Protein AF-A0A2K8SPY5-F1 (afdb_monomer_lite)

Sequence (769 aa):
MALVNASARLARILIGGKNFSSCLFSFQGSDSHLDQSGLITFTGSIVLGRSFGFDESLDDRKNSRFFRGQSIIIDIKDDQGNFRRHPRGALRIISPKYDDDSQRLTIDVGDLTALLNFREPTDVSVTEIKLGQNSSSGQIIQRLLIAAGIAAISGELPNTLINYPINLTGSYLANVGKLLYANNSFGWIDKDEVFQVRTANISATTPTITVNIGRDEIWYKRLDSAESPCEIIKAVGRCVIVRSVVFRNDTSEQYGSAALVDKNAGYSAITVKKTTILETWLPGQKLLKTVTTTKQPIGLVLPKELLKGKSISKLSLITSEYCVDETYYEQGEEGKLKKKTSRINRLLAPSILEFAQAKKLFTFDIFSLVESFNGFYSYDYDTKDRLSTITTKTFEIAGNLLSGTDEDWTKWIFPPDFLTETEYKIEQWEETTKGIWDYEYSSYQPLIKVKPDLAEVKPSESGTRGPTSNKLDMLYAAGDRQTSNSGQLAPAAPERQPPEFTIEEEDLEEKITFAVPGGSSNLRPRERTFTVDFLAGRFKRGLKRGEVEVSLGGGTVANNQLKAIAQREGRLLLGRNKGQQIGVALSDAWFDYHPLFNVLAVEKDGTQQAFLVDGCSWVVGQTRVLVSFDGIWLGTRHIPPQVEGQPVAVPYVAPPYDEIQPLKAGMGMGAAFNGFAYSIATVTSTSQAGFGMGCGAWAGTMSELFGVGSIWSNLLGWETLTDWDFIYDDNYWEAHSWDAVSDSSWDNLINLSYWETANWESLDWETLV

Structure (mmCIF, N/CA/C/O backbone):
data_AF-A0A2K8SPY5-F1
#
_entry.id   AF-A0A2K8SPY5-F1
#
loop_
_atom_site.group_PDB
_atom_site.id
_atom_site.type_symbol
_atom_site.label_atom_id
_atom_site.label_alt_id
_atom_site.label_comp_id
_atom_site.label_asym_id
_atom_site.label_entity_id
_atom_site.label_seq_id
_atom_site.pdbx_PDB_ins_code
_atom_site.Cartn_x
_atom_site.Cartn_y
_atom_site.Cartn_z
_atom_site.occupancy
_atom_site.B_iso_or_equiv
_atom_site.auth_seq_id
_atom_site.auth_comp_id
_atom_site.auth_asym_id
_atom_site.auth_atom_id
_atom_site.pdbx_PDB_model_num
ATOM 1 N N . MET A 1 1 ? -25.580 -21.805 50.166 1.00 43.69 1 MET A N 1
ATOM 2 C CA . MET A 1 1 ? -24.984 -21.680 48.817 1.00 43.69 1 MET A CA 1
ATOM 3 C C . MET A 1 1 ? -26.138 -21.480 47.849 1.00 43.69 1 MET A C 1
ATOM 5 O O . MET A 1 1 ? -26.958 -22.379 47.724 1.00 43.69 1 MET A O 1
ATOM 9 N N . ALA A 1 2 ? -26.319 -20.264 47.335 1.00 35.84 2 ALA A N 1
ATOM 10 C CA . ALA A 1 2 ? -27.559 -19.858 46.675 1.00 35.84 2 ALA A CA 1
ATOM 11 C C . ALA A 1 2 ? -27.604 -20.330 45.214 1.00 35.84 2 ALA A C 1
ATOM 13 O O . ALA A 1 2 ? -26.654 -20.110 44.466 1.00 35.84 2 ALA A O 1
ATOM 14 N N . LEU A 1 3 ? -28.725 -20.938 44.812 1.00 43.00 3 LEU A N 1
ATOM 15 C CA . LEU A 1 3 ? -29.141 -21.039 43.413 1.00 43.00 3 LEU A CA 1
ATOM 16 C C . LEU A 1 3 ? -29.168 -19.614 42.840 1.00 43.00 3 LEU A C 1
ATOM 18 O O . LEU A 1 3 ? -30.064 -18.833 43.151 1.00 43.00 3 LEU A O 1
ATOM 22 N N . VAL A 1 4 ? -28.140 -19.245 42.076 1.00 51.62 4 VAL A N 1
ATOM 23 C CA . VAL A 1 4 ? -28.058 -17.927 41.439 1.00 51.62 4 VAL A CA 1
ATOM 24 C C . VAL A 1 4 ? -29.200 -17.834 40.433 1.00 51.62 4 VAL A C 1
ATOM 26 O O . VAL A 1 4 ? -29.257 -18.605 39.476 1.00 51.62 4 VAL A O 1
ATOM 29 N N . ASN A 1 5 ? -30.130 -16.912 40.681 1.00 56.81 5 ASN A N 1
ATOM 30 C CA . ASN A 1 5 ? -31.319 -16.714 39.868 1.00 56.81 5 ASN A CA 1
ATOM 31 C C . ASN A 1 5 ? -30.919 -16.352 38.427 1.00 56.81 5 ASN A C 1
ATOM 33 O O . ASN A 1 5 ? -30.426 -15.253 38.170 1.00 56.81 5 ASN A O 1
ATOM 37 N N . ALA A 1 6 ? -31.112 -17.276 37.481 1.00 58.06 6 ALA A N 1
ATOM 38 C CA . ALA A 1 6 ? -30.733 -17.085 36.082 1.00 58.06 6 ALA A CA 1
ATOM 39 C C . ALA A 1 6 ? -31.433 -15.873 35.436 1.00 58.06 6 ALA A C 1
ATOM 41 O O . ALA A 1 6 ? -30.883 -15.289 34.503 1.00 58.06 6 ALA A O 1
ATOM 42 N N . SER A 1 7 ? -32.596 -15.451 35.955 1.00 60.78 7 SER A N 1
ATOM 43 C CA . SER A 1 7 ? -33.306 -14.263 35.468 1.00 60.78 7 SER A CA 1
ATOM 44 C C . SER A 1 7 ? -32.643 -12.939 35.868 1.00 60.78 7 SER A C 1
ATOM 46 O O . SER A 1 7 ? -32.875 -11.934 35.199 1.00 60.78 7 SER A O 1
ATOM 48 N N . ALA A 1 8 ? -31.774 -12.929 36.886 1.00 68.75 8 ALA A N 1
ATOM 49 C CA . ALA A 1 8 ? -31.067 -11.731 37.347 1.00 68.75 8 ALA A CA 1
ATOM 50 C C . ALA A 1 8 ? -29.801 -11.406 36.530 1.00 68.75 8 ALA A C 1
ATOM 52 O O . ALA A 1 8 ? -29.203 -10.351 36.722 1.00 68.75 8 ALA A O 1
ATOM 53 N N . ARG A 1 9 ? -29.372 -12.294 35.621 1.00 79.88 9 ARG A N 1
ATOM 54 C CA . ARG A 1 9 ? -28.178 -12.056 34.799 1.00 79.88 9 ARG A CA 1
ATOM 55 C C . ARG A 1 9 ? -28.447 -11.025 33.716 1.00 79.88 9 ARG A C 1
ATOM 57 O O . ARG A 1 9 ? -29.438 -11.125 32.991 1.00 79.88 9 ARG A O 1
ATOM 64 N N . LEU A 1 10 ? -27.515 -10.086 33.586 1.00 87.12 10 LEU A N 1
ATOM 65 C CA . LEU A 1 10 ? -27.567 -9.027 32.580 1.00 87.12 10 LEU A CA 1
ATOM 66 C C . LEU A 1 10 ? -27.010 -9.455 31.223 1.00 87.12 10 LEU A C 1
ATOM 68 O O . LEU A 1 10 ? -27.303 -8.802 30.233 1.00 87.12 10 LEU A O 1
ATOM 72 N N . ALA A 1 11 ? -26.243 -10.544 31.153 1.00 93.06 11 ALA A N 1
ATOM 73 C CA . ALA A 1 11 ? -25.635 -11.003 29.911 1.00 93.06 11 ALA A CA 1
ATOM 74 C C . ALA A 1 11 ? -25.846 -12.497 29.667 1.00 93.06 11 ALA A C 1
ATOM 76 O O . ALA A 1 11 ? -25.901 -13.312 30.596 1.00 93.06 11 ALA A O 1
ATOM 77 N N . ARG A 1 12 ? -25.938 -12.836 28.384 1.00 93.62 12 ARG A N 1
ATOM 78 C CA . ARG A 1 12 ? -25.975 -14.182 27.839 1.00 93.62 12 ARG A CA 1
ATOM 79 C C . ARG A 1 12 ? -24.778 -14.372 26.918 1.00 93.62 12 ARG A C 1
ATOM 81 O O . ARG A 1 12 ? -24.614 -13.613 25.972 1.00 93.62 12 ARG A O 1
ATOM 88 N N . ILE A 1 13 ? -23.977 -15.403 27.167 1.00 95.44 13 ILE A N 1
ATOM 89 C CA . ILE A 1 13 ? -22.851 -15.774 26.304 1.00 95.44 13 ILE A CA 1
ATOM 90 C C . ILE A 1 13 ? -23.112 -17.127 25.644 1.00 95.44 13 ILE A C 1
ATOM 92 O O . ILE A 1 13 ? -23.438 -18.111 26.318 1.00 95.44 13 ILE A O 1
ATOM 96 N N . LEU A 1 14 ? -22.979 -17.170 24.320 1.00 96.69 14 LEU A N 1
ATOM 97 C CA . LEU A 1 14 ? -23.091 -18.377 23.512 1.00 96.69 14 LEU A CA 1
ATOM 98 C C . LEU A 1 14 ? -21.747 -18.661 22.835 1.00 96.69 14 LEU A C 1
ATOM 100 O O . LEU A 1 14 ? -21.213 -17.785 22.164 1.00 96.69 14 LEU A O 1
ATOM 104 N N . ILE A 1 15 ? -21.221 -19.879 22.974 1.00 96.81 15 ILE A N 1
ATOM 105 C CA . ILE A 1 15 ? -19.954 -20.310 22.356 1.00 96.81 15 ILE A CA 1
ATOM 106 C C . ILE A 1 15 ? -20.247 -21.514 21.466 1.00 96.81 15 ILE A C 1
ATOM 108 O O . ILE A 1 15 ? -20.731 -22.548 21.940 1.00 96.81 15 ILE A O 1
ATOM 112 N N . GLY A 1 16 ? -20.039 -21.365 20.155 1.00 92.50 16 GLY A N 1
ATOM 113 C CA . GLY A 1 16 ? -20.446 -22.380 19.174 1.00 92.50 16 GLY A CA 1
ATOM 114 C C . GLY A 1 16 ? -21.934 -22.755 19.285 1.00 92.50 16 GLY A C 1
ATOM 115 O O . GLY A 1 16 ? -22.292 -23.927 19.175 1.00 92.50 16 GLY A O 1
ATOM 116 N N . GLY A 1 17 ? -22.789 -21.780 19.619 1.00 93.50 17 GLY A N 1
ATOM 117 C CA . GLY A 1 17 ? -24.238 -21.947 19.791 1.00 93.50 17 GLY A CA 1
ATOM 118 C C . GLY A 1 17 ? -24.703 -22.498 21.147 1.00 93.50 17 GLY A C 1
ATOM 119 O O . GLY A 1 17 ? -25.898 -22.440 21.433 1.00 93.50 17 GLY A O 1
ATOM 120 N N . LYS A 1 18 ? -23.807 -22.989 22.016 1.00 95.00 18 LYS A N 1
ATOM 121 C CA . LYS A 1 18 ? -24.181 -23.460 23.363 1.00 95.00 18 LYS A CA 1
ATOM 122 C C . LYS A 1 18 ? -24.120 -22.323 24.379 1.00 95.00 18 LYS A C 1
ATOM 124 O O . LYS A 1 18 ? -23.245 -21.471 24.301 1.00 95.00 18 LYS A O 1
ATOM 129 N N . ASN A 1 19 ? -25.035 -22.322 25.345 1.00 94.38 19 ASN A N 1
ATOM 130 C CA . ASN A 1 19 ? -25.127 -21.290 26.373 1.00 94.38 19 ASN A CA 1
ATOM 131 C C . ASN A 1 19 ? -24.143 -21.531 27.536 1.00 94.38 19 ASN A C 1
ATOM 133 O O . ASN A 1 19 ? -24.298 -22.493 28.282 1.00 94.38 19 ASN A O 1
ATOM 137 N N . PHE A 1 20 ? -23.183 -20.618 27.715 1.00 94.88 20 PHE A N 1
ATOM 138 C CA . PHE A 1 20 ? -22.174 -20.626 28.787 1.00 94.88 20 PHE A CA 1
ATOM 139 C C . PHE A 1 20 ? -22.425 -19.549 29.857 1.00 94.88 20 PHE A C 1
ATOM 141 O O . PHE A 1 20 ? -21.569 -19.277 30.696 1.00 94.88 20 PHE A O 1
ATOM 148 N N . SER A 1 21 ? -23.611 -18.937 29.878 1.00 92.62 21 SER A N 1
ATOM 149 C CA . SER A 1 21 ? -23.940 -17.830 30.795 1.00 92.62 21 SER A CA 1
ATOM 150 C C . SER A 1 21 ? -23.850 -18.215 32.270 1.00 92.62 21 SER A C 1
ATOM 152 O O . SER A 1 21 ? -23.652 -17.354 33.119 1.00 92.62 21 SER A O 1
ATOM 154 N N . SER A 1 22 ? -23.982 -19.506 32.593 1.00 91.31 22 SER A N 1
ATOM 155 C CA . SER A 1 22 ? -23.747 -20.053 33.936 1.00 91.31 22 SER A CA 1
ATOM 156 C C . SER A 1 22 ? -22.305 -20.007 34.395 1.00 91.31 22 SER A C 1
ATOM 158 O O . SER A 1 22 ? -22.071 -19.945 35.602 1.00 91.31 22 SER A O 1
ATOM 160 N N . CYS A 1 23 ? -21.381 -20.022 33.446 1.00 93.62 23 CYS A N 1
ATOM 161 C CA . CYS A 1 23 ? -19.949 -20.065 33.672 1.00 93.62 23 CYS A CA 1
ATOM 162 C C . CYS A 1 23 ? -19.313 -18.673 33.568 1.00 93.62 23 CYS A C 1
ATOM 164 O O . CYS A 1 23 ? -18.178 -18.506 33.992 1.00 93.62 23 CYS A O 1
ATOM 166 N N . LEU A 1 24 ? -20.017 -17.669 33.030 1.00 93.81 24 LEU A N 1
ATOM 167 C CA . LEU A 1 24 ? -19.465 -16.329 32.825 1.00 93.81 24 LEU A CA 1
ATOM 168 C C . LEU A 1 24 ? -19.076 -15.665 34.154 1.00 93.81 24 LEU A C 1
ATOM 170 O O . LEU A 1 24 ? -19.921 -15.402 35.017 1.00 93.81 24 LEU A O 1
ATOM 174 N N . PHE A 1 25 ? -17.787 -15.369 34.295 1.00 92.88 25 PHE A N 1
ATOM 175 C CA . PHE A 1 25 ? -17.253 -14.583 35.400 1.00 92.88 25 PHE A CA 1
ATOM 176 C C . PHE A 1 25 ? -17.161 -13.109 35.003 1.00 92.88 25 PHE A C 1
ATOM 178 O O . PHE A 1 25 ? -17.738 -12.246 35.668 1.00 92.88 25 PHE A O 1
ATOM 185 N N . SER A 1 26 ? -16.495 -12.838 33.881 1.00 94.25 26 SER A N 1
ATOM 186 C CA . SER A 1 26 ? -16.342 -11.497 33.325 1.00 94.25 26 SER A CA 1
ATOM 187 C C . SER A 1 26 ? -16.044 -11.544 31.832 1.00 94.25 26 SER A C 1
ATOM 189 O O . SER A 1 26 ? -15.406 -12.477 31.347 1.00 94.25 26 SER A O 1
ATOM 191 N N . PHE A 1 27 ? -16.448 -10.497 31.127 1.00 96.56 27 PHE A N 1
ATOM 192 C CA . PHE A 1 27 ? -15.939 -10.144 29.810 1.00 96.56 27 PHE A CA 1
ATOM 193 C C . PHE A 1 27 ? -15.438 -8.704 29.854 1.00 96.56 27 PHE A C 1
ATOM 195 O O . PHE A 1 27 ? -16.112 -7.830 30.400 1.00 96.56 27 PHE A O 1
ATOM 202 N N . GLN A 1 28 ? -14.259 -8.479 29.291 1.00 96.94 28 GLN A N 1
ATOM 203 C CA . GLN A 1 28 ? -13.706 -7.155 29.061 1.00 96.94 28 GLN A CA 1
ATOM 204 C C . GLN A 1 28 ? -13.189 -7.095 27.629 1.00 96.94 28 GLN A C 1
ATOM 206 O O . GLN A 1 28 ? -12.400 -7.949 27.244 1.00 96.94 28 GLN A O 1
ATOM 211 N N . GLY A 1 29 ? -13.600 -6.104 26.849 1.00 96.38 29 GLY A N 1
ATOM 212 C CA . GLY A 1 29 ? -13.064 -5.888 25.506 1.00 96.38 29 GLY A CA 1
ATOM 213 C C . GLY A 1 29 ? -13.012 -4.414 25.155 1.00 96.38 29 GLY A C 1
ATOM 214 O O . GLY A 1 29 ? -13.758 -3.632 25.733 1.00 96.38 29 GLY A O 1
ATOM 215 N N . SER A 1 30 ? -12.122 -4.038 24.245 1.00 96.38 30 SER A N 1
ATOM 216 C CA . SER A 1 30 ? -11.944 -2.667 23.786 1.00 96.38 30 SER A CA 1
ATOM 217 C C . SER A 1 30 ? -11.652 -2.615 22.296 1.00 96.38 30 SER A C 1
ATOM 219 O O . SER A 1 30 ? -10.954 -3.480 21.759 1.00 96.38 30 SER A O 1
ATOM 221 N N . ASP A 1 31 ? -12.138 -1.561 21.651 1.00 96.81 31 ASP A N 1
ATOM 222 C CA . ASP A 1 31 ? -11.588 -1.105 20.380 1.00 96.81 31 ASP A CA 1
ATOM 223 C C . ASP A 1 31 ? -10.167 -0.558 20.591 1.00 96.81 31 ASP A C 1
ATOM 225 O O . ASP A 1 31 ? -9.849 -0.012 21.655 1.00 96.81 31 ASP A O 1
ATOM 229 N N . SER A 1 32 ? -9.312 -0.709 19.581 1.00 95.31 32 SER A N 1
ATOM 230 C CA . SER A 1 32 ? -8.018 -0.033 19.519 1.00 95.31 32 SER A CA 1
ATOM 231 C C . SER A 1 32 ? -8.196 1.475 19.345 1.00 95.31 32 SER A C 1
ATOM 233 O O . SER A 1 32 ? -9.195 1.944 18.792 1.00 95.31 32 SER A O 1
ATOM 235 N N . HIS A 1 33 ? -7.210 2.241 19.810 1.00 92.00 33 HIS A N 1
ATOM 236 C CA . HIS A 1 33 ? -7.193 3.681 19.584 1.00 92.00 33 HIS A CA 1
ATOM 237 C C . HIS A 1 33 ? -6.884 4.015 18.121 1.00 92.00 33 HIS A C 1
ATOM 239 O O . HIS A 1 33 ? -6.249 3.234 17.413 1.00 92.00 33 HIS A O 1
ATOM 245 N N . LEU A 1 34 ? -7.289 5.206 17.685 1.00 91.06 34 LEU A N 1
ATOM 246 C CA . LEU A 1 34 ? -6.934 5.758 16.384 1.00 91.06 34 LEU A CA 1
ATOM 247 C C . LEU A 1 34 ? -5.425 5.972 16.294 1.00 91.06 34 LEU A C 1
ATOM 249 O O . LEU A 1 34 ? -4.858 6.836 16.966 1.00 91.06 34 LEU A O 1
ATOM 253 N N . ASP A 1 35 ? -4.776 5.208 15.432 1.00 90.25 35 ASP A N 1
ATOM 254 C CA . ASP A 1 35 ? -3.339 5.265 15.222 1.00 90.25 35 ASP A CA 1
ATOM 255 C C . ASP A 1 35 ? -2.987 5.210 13.726 1.00 90.25 35 ASP A C 1
ATOM 257 O O . ASP A 1 35 ? -3.839 5.335 12.840 1.00 90.25 35 ASP A O 1
ATOM 261 N N . GLN A 1 36 ? -1.695 5.040 13.442 1.00 92.06 36 GLN A N 1
ATOM 262 C CA . GLN A 1 36 ? -1.165 4.970 12.079 1.00 92.06 36 GLN A CA 1
ATOM 263 C C . GLN A 1 36 ? -1.491 3.648 11.367 1.00 92.06 36 GLN A C 1
ATOM 265 O O . GLN A 1 36 ? -1.161 3.493 10.193 1.00 92.06 36 GLN A O 1
ATOM 270 N N . SER A 1 37 ? -2.147 2.695 12.041 1.00 93.19 37 SER A N 1
ATOM 271 C CA . SER A 1 37 ? -2.530 1.427 11.424 1.00 93.19 37 SER A CA 1
ATOM 272 C C . SER A 1 37 ? -3.691 1.582 10.449 1.00 93.19 37 SER A C 1
ATOM 274 O O . SER A 1 37 ? -3.857 0.717 9.603 1.00 93.19 37 SER A O 1
ATOM 276 N N . GLY A 1 38 ? -4.512 2.636 10.566 1.00 94.81 38 GLY A N 1
ATOM 277 C CA . GLY A 1 38 ? -5.716 2.821 9.746 1.00 94.81 38 GLY A CA 1
ATOM 278 C C . GLY A 1 38 ? -6.817 1.775 9.979 1.00 94.81 38 GLY A C 1
ATOM 279 O O . GLY A 1 38 ? -7.803 1.752 9.240 1.00 94.81 38 GLY A O 1
ATOM 280 N N . LEU A 1 39 ? -6.678 0.919 10.997 1.00 96.31 39 LEU A N 1
ATOM 281 C CA . LEU A 1 39 ? -7.664 -0.087 11.386 1.00 96.31 39 LEU A CA 1
ATOM 282 C C . LEU A 1 39 ? -8.098 0.106 12.837 1.00 96.31 39 LEU A C 1
ATOM 284 O O . LEU A 1 39 ? -7.290 0.390 13.715 1.00 96.31 39 LEU A O 1
ATOM 288 N N . ILE A 1 40 ? -9.384 -0.112 13.096 1.00 96.31 40 ILE A N 1
ATOM 289 C CA . ILE A 1 40 ? -9.944 -0.148 14.445 1.00 96.31 40 ILE A CA 1
ATOM 290 C C . ILE A 1 40 ? -10.402 -1.575 14.715 1.00 96.31 40 ILE A C 1
ATOM 292 O O . ILE A 1 40 ? -11.422 -2.035 14.191 1.00 96.31 40 ILE A O 1
ATOM 296 N N . THR A 1 41 ? -9.622 -2.284 15.524 1.00 96.12 41 THR A N 1
ATOM 297 C CA . THR A 1 41 ? -9.870 -3.684 15.872 1.00 96.12 41 THR A CA 1
ATOM 298 C C . THR A 1 41 ? -10.424 -3.788 17.280 1.00 96.12 41 THR A C 1
ATOM 300 O O . THR A 1 41 ? -9.880 -3.180 18.200 1.00 96.12 41 THR A O 1
ATOM 303 N N . PHE A 1 42 ? -11.447 -4.613 17.466 1.00 97.00 42 PHE A N 1
ATOM 304 C CA . PHE A 1 42 ? -11.959 -4.956 18.785 1.00 97.00 42 PHE A CA 1
ATOM 305 C C . PHE A 1 42 ? -11.279 -6.220 19.308 1.00 97.00 42 PHE A C 1
ATOM 307 O O . PHE A 1 42 ? -11.293 -7.259 18.644 1.00 97.00 42 PHE A O 1
ATOM 314 N N . THR A 1 43 ? -10.723 -6.153 20.515 1.00 97.31 43 THR A N 1
ATOM 315 C CA . THR A 1 43 ? -10.101 -7.294 21.202 1.00 97.31 43 THR A CA 1
ATOM 316 C C . THR A 1 43 ? -10.520 -7.338 22.664 1.00 97.31 43 THR A C 1
ATOM 318 O O . THR A 1 43 ? -10.946 -6.336 23.229 1.00 97.31 43 THR A O 1
ATOM 321 N N . GLY A 1 44 ? -10.442 -8.499 23.304 1.00 97.12 44 GLY A N 1
ATOM 322 C CA . GLY A 1 44 ? -10.838 -8.636 24.697 1.00 97.12 44 GLY A CA 1
ATOM 323 C C . GLY A 1 44 ? -10.510 -9.989 25.301 1.00 97.12 44 GLY A C 1
ATOM 324 O O . GLY A 1 44 ? -9.885 -10.839 24.675 1.00 97.12 44 GLY A O 1
ATOM 325 N N . SER A 1 45 ? -10.976 -10.190 26.528 1.00 98.06 45 SER A N 1
ATOM 326 C CA . SER A 1 45 ? -10.816 -11.414 27.295 1.00 98.06 45 SER A CA 1
ATOM 327 C C . SER A 1 45 ? -12.125 -11.800 27.980 1.00 98.06 45 SER A C 1
ATOM 329 O O . SER A 1 45 ? -12.821 -10.969 28.574 1.00 98.06 45 SER A O 1
ATOM 331 N N . ILE A 1 46 ? -12.471 -13.080 27.891 1.00 98.00 46 ILE A N 1
ATOM 332 C CA . ILE A 1 46 ? -13.619 -13.696 28.552 1.00 98.00 46 ILE A CA 1
ATOM 333 C C . ILE A 1 46 ? -13.090 -14.696 29.568 1.00 98.00 46 ILE A C 1
ATOM 335 O O . ILE A 1 46 ? -12.333 -15.596 29.221 1.00 98.00 46 ILE A O 1
ATOM 339 N N . VAL A 1 47 ? -13.537 -14.579 30.815 1.00 97.50 47 VAL A N 1
ATOM 340 C CA . VAL A 1 47 ? -13.193 -15.522 31.879 1.00 97.50 47 VAL A CA 1
ATOM 341 C C . VAL A 1 47 ? -14.421 -16.350 32.222 1.00 97.50 47 VAL A C 1
ATOM 343 O O . VAL A 1 47 ? -15.455 -15.817 32.641 1.00 97.50 47 VAL A O 1
ATOM 346 N N . LEU A 1 48 ? -14.301 -17.666 32.059 1.00 96.69 48 LEU A N 1
ATOM 347 C CA . LEU A 1 48 ? -15.306 -18.644 32.451 1.00 96.69 48 LEU A CA 1
ATOM 348 C C . LEU A 1 48 ? -14.821 -19.427 33.671 1.00 96.69 48 LEU A C 1
ATOM 350 O O . LEU A 1 48 ? -13.679 -19.873 33.724 1.00 96.69 48 LEU A O 1
ATOM 354 N N . GLY A 1 49 ? -15.701 -19.621 34.646 1.00 94.69 49 GLY A N 1
ATOM 355 C CA . GLY A 1 49 ? -15.476 -20.472 35.809 1.00 94.69 49 GLY A CA 1
ATOM 356 C C . GLY A 1 49 ? -16.443 -21.649 35.837 1.00 94.69 49 GLY A C 1
ATOM 357 O O . GLY A 1 49 ? -17.514 -21.623 35.226 1.00 94.69 49 GLY A O 1
ATOM 358 N N . ARG A 1 50 ? -16.076 -22.695 36.577 1.00 89.81 50 ARG A N 1
ATOM 359 C CA . ARG A 1 50 ? -16.928 -23.872 36.753 1.00 89.81 50 ARG A CA 1
ATOM 360 C C . ARG A 1 50 ? -18.266 -23.497 37.404 1.00 89.81 50 ARG A C 1
ATOM 362 O O . ARG A 1 50 ? -18.301 -22.833 38.436 1.00 89.81 50 ARG A O 1
ATOM 369 N N . SER A 1 51 ? -19.365 -23.974 36.821 1.00 87.88 51 SER A N 1
ATOM 370 C CA . SER A 1 51 ? -20.722 -23.764 37.334 1.00 87.88 51 SER A CA 1
ATOM 371 C C . SER A 1 51 ? -21.382 -25.089 37.700 1.00 87.88 51 SER A C 1
ATOM 373 O O . SER A 1 51 ? -21.188 -26.096 37.016 1.00 87.88 51 SER A O 1
ATOM 375 N N . PHE A 1 52 ? -22.163 -25.109 38.782 1.00 81.88 52 PHE A N 1
ATOM 376 C CA . PHE A 1 52 ? -22.882 -26.313 39.197 1.00 81.88 52 PHE A CA 1
ATOM 377 C C . PHE A 1 52 ? -23.988 -26.644 38.185 1.00 81.88 52 PHE A C 1
ATOM 379 O O . PHE A 1 52 ? -24.786 -25.777 37.833 1.00 81.88 52 PHE A O 1
ATOM 386 N N . GLY A 1 53 ? -24.034 -27.894 37.720 1.00 81.94 53 GLY A N 1
ATOM 387 C CA . GLY A 1 53 ? -25.003 -28.344 36.714 1.00 81.94 53 GLY A CA 1
ATOM 388 C C . GLY A 1 53 ? -24.635 -28.015 35.262 1.00 81.94 53 GLY A C 1
ATOM 389 O O . GLY A 1 53 ? -25.435 -28.295 34.375 1.00 81.94 53 GLY A O 1
ATOM 390 N N . PHE A 1 54 ? -23.447 -27.455 35.002 1.00 89.00 54 PHE A N 1
ATOM 391 C CA . PHE A 1 54 ? -22.908 -27.351 33.644 1.00 89.00 54 PHE A CA 1
ATOM 392 C C . PHE A 1 54 ? -22.181 -28.651 33.269 1.00 89.00 54 PHE A C 1
ATOM 394 O O . PHE A 1 54 ? -21.320 -29.120 34.013 1.00 89.00 54 PHE A O 1
ATOM 401 N N . ASP A 1 55 ? -22.559 -29.244 32.141 1.00 89.38 55 ASP A N 1
ATOM 402 C CA . ASP A 1 55 ? -22.212 -30.609 31.725 1.00 89.38 55 ASP A CA 1
ATOM 403 C C . ASP A 1 55 ? -20.986 -30.699 30.798 1.00 89.38 55 ASP A C 1
ATOM 405 O O . ASP A 1 55 ? -20.487 -31.792 30.541 1.00 89.38 55 ASP A O 1
ATOM 409 N N . GLU A 1 56 ? -20.473 -29.568 30.309 1.00 92.38 56 GLU A N 1
ATOM 410 C CA . GLU A 1 56 ? -19.299 -29.523 29.433 1.00 92.38 56 GLU A CA 1
ATOM 411 C C . GLU A 1 56 ? -18.015 -29.125 30.170 1.00 92.38 56 GLU A C 1
ATOM 413 O O . GLU A 1 56 ? -18.007 -28.277 31.064 1.00 92.38 56 GLU A O 1
ATOM 418 N N . SER A 1 57 ? -16.899 -29.724 29.748 1.00 94.06 57 SER A N 1
ATOM 419 C CA . SER A 1 57 ? -15.565 -29.365 30.232 1.00 94.06 57 SER A CA 1
ATOM 420 C C . SER A 1 57 ? -15.172 -27.963 29.757 1.00 94.06 57 SER A C 1
ATOM 422 O O . SER A 1 57 ? -15.361 -27.637 28.583 1.00 94.06 57 SER A O 1
ATOM 424 N N . LEU A 1 58 ? -14.591 -27.165 30.661 1.00 95.88 58 LEU A N 1
ATOM 425 C CA . LEU A 1 58 ? -13.954 -25.876 30.350 1.00 95.88 58 LEU A CA 1
ATOM 426 C C . LEU A 1 58 ? -12.477 -26.021 29.940 1.00 95.88 58 LEU A C 1
ATOM 428 O O . LEU A 1 58 ? -11.882 -25.050 29.498 1.00 95.88 58 LEU A O 1
ATOM 432 N N . ASP A 1 59 ? -11.898 -27.216 30.074 1.00 95.56 59 ASP A N 1
ATOM 433 C CA . ASP A 1 59 ? -10.546 -27.524 29.591 1.00 95.56 59 ASP A CA 1
ATOM 434 C C . ASP A 1 59 ? -10.519 -27.476 28.054 1.00 95.56 59 ASP A C 1
ATOM 436 O O . ASP A 1 59 ? -11.146 -28.307 27.380 1.00 95.56 59 ASP A O 1
ATOM 440 N N . ASP A 1 60 ? -9.801 -26.494 27.508 1.00 94.19 60 ASP A N 1
ATOM 441 C CA . ASP A 1 60 ? -9.700 -26.201 26.079 1.00 94.19 60 ASP A CA 1
ATOM 442 C C . ASP A 1 60 ? -9.040 -27.326 25.277 1.00 94.19 60 ASP A C 1
ATOM 444 O O . ASP A 1 60 ? -9.345 -27.513 24.099 1.00 94.19 60 ASP A O 1
ATOM 448 N N . ARG A 1 61 ? -8.233 -28.168 25.932 1.00 94.69 61 ARG A N 1
ATOM 449 C CA . ARG A 1 61 ? -7.605 -29.343 25.311 1.00 94.69 61 ARG A CA 1
ATOM 450 C C . ARG A 1 61 ? -8.600 -30.475 25.064 1.00 94.69 61 ARG A C 1
ATOM 452 O O . ARG A 1 61 ? -8.328 -31.370 24.267 1.00 94.69 61 ARG A O 1
ATOM 459 N N . LYS A 1 62 ? -9.740 -30.461 25.765 1.00 95.12 62 LYS A N 1
ATOM 460 C CA . LYS A 1 62 ? -10.775 -31.507 25.709 1.00 95.12 62 LYS A CA 1
ATOM 461 C C . LYS A 1 62 ? -12.042 -31.070 24.978 1.00 95.12 62 LYS A C 1
ATOM 463 O O . LYS A 1 62 ? -12.842 -31.927 24.612 1.00 95.12 62 LYS A O 1
ATOM 468 N N . ASN A 1 63 ? -12.253 -29.768 24.788 1.00 95.06 63 ASN A N 1
ATOM 469 C CA . ASN A 1 63 ? -13.480 -29.229 24.208 1.00 95.06 63 ASN A CA 1
ATOM 470 C C . ASN A 1 63 ? -13.187 -28.392 22.951 1.00 95.06 63 ASN A C 1
ATOM 472 O O . ASN A 1 63 ? -12.701 -27.265 23.026 1.00 95.06 63 ASN A O 1
ATOM 476 N N . SER A 1 64 ? -13.561 -28.926 21.784 1.00 95.38 64 SER A N 1
ATOM 477 C CA . SER A 1 64 ? -13.332 -28.297 20.475 1.00 95.38 64 SER A CA 1
ATOM 478 C C . SER A 1 64 ? -14.094 -26.987 20.254 1.00 95.38 64 SER A C 1
ATOM 480 O O . SER A 1 64 ? -13.807 -26.262 19.299 1.00 95.38 64 SER A O 1
ATOM 482 N N . ARG A 1 65 ? -15.052 -26.638 21.126 1.00 95.62 65 ARG A N 1
ATOM 483 C CA . ARG A 1 65 ? -15.738 -25.336 21.082 1.00 95.62 65 ARG A CA 1
ATOM 484 C C . ARG A 1 65 ? -14.803 -24.162 21.347 1.00 95.62 65 ARG A C 1
ATOM 486 O O . ARG A 1 65 ? -15.133 -23.047 20.958 1.00 95.62 65 ARG A O 1
ATOM 493 N N . PHE A 1 66 ? -13.662 -24.413 21.982 1.00 97.00 66 PHE A N 1
ATOM 494 C CA . PHE A 1 66 ? -12.673 -23.387 22.293 1.00 97.00 66 PHE A CA 1
ATOM 495 C C . PHE A 1 66 ? -11.579 -23.254 21.228 1.00 97.00 66 PHE A C 1
ATOM 497 O O . PHE A 1 66 ? -10.624 -22.510 21.422 1.00 97.00 66 PHE A O 1
ATOM 504 N N . PHE A 1 67 ? -11.699 -23.936 20.084 1.00 95.69 67 PHE A N 1
ATOM 505 C CA . PHE A 1 67 ? -10.741 -23.779 18.992 1.00 95.69 67 PHE A CA 1
ATOM 506 C C . PHE A 1 67 ? -10.751 -22.358 18.416 1.00 95.69 67 PHE A C 1
ATOM 508 O O . PHE A 1 67 ? -11.789 -21.698 18.328 1.00 95.69 67 PHE A O 1
ATOM 515 N N . ARG A 1 68 ? -9.573 -21.902 17.977 1.00 95.81 68 ARG A N 1
ATOM 516 C CA . ARG A 1 68 ? -9.386 -20.597 17.334 1.00 95.81 68 ARG A CA 1
ATOM 517 C C . ARG A 1 68 ? -10.348 -20.419 16.153 1.00 95.81 68 ARG A C 1
ATOM 519 O O . ARG A 1 68 ? -10.537 -21.330 15.352 1.00 95.81 68 ARG A O 1
ATOM 526 N N . GLY A 1 69 ? -10.944 -19.235 16.043 1.00 95.38 69 GLY A N 1
ATOM 527 C CA . GLY A 1 69 ? -11.920 -18.878 15.011 1.00 95.38 69 GLY A CA 1
ATOM 528 C C . GLY A 1 69 ? -13.373 -19.238 15.340 1.00 95.38 69 GLY A C 1
ATOM 529 O O . GLY A 1 69 ? -14.281 -18.775 14.642 1.00 95.38 69 GLY A O 1
ATOM 530 N N . GLN A 1 70 ? -13.627 -20.003 16.411 1.00 96.81 70 GLN A N 1
ATOM 531 C CA . GLN A 1 70 ? -14.994 -20.263 16.864 1.00 96.81 70 GLN A CA 1
ATOM 532 C C . GLN A 1 70 ? -15.709 -18.974 17.261 1.00 96.81 70 GLN A C 1
ATOM 534 O O . GLN A 1 70 ? -15.110 -18.061 17.832 1.00 96.81 70 GLN A O 1
ATOM 539 N N . SER A 1 71 ? -17.000 -18.908 16.931 1.00 96.19 71 SER A N 1
ATOM 540 C CA . SER A 1 71 ? -17.827 -17.731 17.189 1.00 96.19 71 SER A CA 1
ATOM 541 C C . SER A 1 71 ? -18.325 -17.705 18.634 1.00 96.19 71 SER A C 1
ATOM 543 O O . SER A 1 71 ? -18.823 -18.708 19.162 1.00 96.19 71 SER A O 1
ATOM 545 N N . ILE A 1 72 ? -18.216 -16.527 19.242 1.00 97.44 72 ILE A N 1
ATOM 546 C CA . ILE A 1 72 ? -18.773 -16.173 20.537 1.00 97.44 72 ILE A CA 1
ATOM 547 C C . ILE A 1 72 ? -19.771 -15.041 20.337 1.00 97.44 72 ILE A C 1
ATOM 549 O O . ILE A 1 72 ? -19.452 -13.990 19.789 1.00 97.44 72 ILE A O 1
ATOM 553 N N . ILE A 1 73 ? -20.984 -15.254 20.826 1.00 97.19 73 ILE A N 1
ATOM 554 C CA . ILE A 1 73 ? -22.048 -14.261 20.817 1.00 97.19 73 ILE A CA 1
ATOM 555 C C . ILE A 1 73 ? -22.289 -13.810 22.248 1.00 97.19 73 ILE A C 1
ATOM 557 O O . ILE A 1 73 ? -22.509 -14.637 23.136 1.00 97.19 73 ILE A O 1
ATOM 561 N N . ILE A 1 74 ? -22.296 -12.497 22.449 1.00 95.88 74 ILE A N 1
ATOM 562 C CA . ILE A 1 74 ? -22.642 -11.865 23.718 1.00 95.88 74 ILE A CA 1
ATOM 563 C C . ILE A 1 74 ? -23.927 -11.074 23.487 1.00 95.88 74 ILE A C 1
ATOM 565 O O . ILE A 1 74 ? -23.956 -10.150 22.676 1.00 95.88 74 ILE A O 1
ATOM 569 N N . ASP A 1 75 ? -24.991 -11.442 24.193 1.00 95.81 75 ASP A N 1
ATOM 570 C CA . ASP A 1 75 ? -26.219 -10.660 24.249 1.00 95.81 75 ASP A CA 1
ATOM 571 C C . ASP A 1 75 ? -26.356 -10.049 25.649 1.00 95.81 75 ASP A C 1
ATOM 573 O O . ASP A 1 75 ? -26.089 -10.708 26.653 1.00 95.81 75 ASP A O 1
ATOM 577 N N . ILE A 1 76 ? -26.779 -8.796 25.730 1.00 95.12 76 ILE A N 1
ATOM 578 C CA . ILE A 1 76 ? -26.915 -8.024 26.964 1.00 95.12 76 ILE A CA 1
ATOM 579 C C . ILE A 1 76 ? -28.369 -7.572 27.090 1.00 95.12 76 ILE A C 1
ATOM 581 O O . ILE A 1 76 ? -29.022 -7.298 26.084 1.00 95.12 76 ILE A O 1
ATOM 585 N N . LYS A 1 77 ? -28.901 -7.547 28.312 1.00 93.62 77 LYS A N 1
ATOM 586 C CA . LYS A 1 77 ? -30.247 -7.041 28.575 1.00 93.62 77 LYS A CA 1
ATOM 587 C C . LYS A 1 77 ? -30.314 -5.536 28.338 1.00 93.62 77 LYS A C 1
ATOM 589 O O . LYS A 1 77 ? -29.464 -4.807 28.839 1.00 93.62 77 LYS A O 1
ATOM 594 N N . ASP A 1 78 ? -31.326 -5.120 27.593 1.00 92.94 78 ASP A N 1
ATOM 595 C CA . ASP A 1 78 ? -31.727 -3.725 27.438 1.00 92.94 78 ASP A CA 1
ATOM 596 C C . ASP A 1 78 ? -32.521 -3.228 28.659 1.00 92.94 78 ASP A C 1
ATOM 598 O O . ASP A 1 78 ? -32.787 -3.993 29.598 1.00 92.94 78 ASP A O 1
ATOM 602 N N . ASP A 1 79 ? -32.921 -1.956 28.641 1.00 89.50 79 ASP A N 1
ATOM 603 C CA . ASP A 1 79 ? -33.684 -1.332 29.732 1.00 89.50 79 ASP A CA 1
ATOM 604 C C . ASP A 1 79 ? -35.070 -1.986 29.941 1.00 89.50 79 ASP A C 1
ATOM 606 O O . ASP A 1 79 ? -35.677 -1.865 31.008 1.00 89.50 79 ASP A O 1
ATOM 610 N N . GLN A 1 80 ? -35.563 -2.739 28.949 1.00 90.81 80 GLN A N 1
ATOM 611 C CA . GLN A 1 80 ? -36.811 -3.511 29.003 1.00 90.81 80 GLN A CA 1
ATOM 612 C C . GLN A 1 80 ? -36.600 -4.964 29.475 1.00 90.81 80 GLN A C 1
ATOM 614 O O . GLN A 1 80 ? -37.565 -5.708 29.664 1.00 90.81 80 GLN A O 1
ATOM 619 N N . GLY A 1 81 ? -35.350 -5.383 29.692 1.00 90.06 81 GLY A N 1
ATOM 620 C CA . GLY A 1 81 ? -34.969 -6.730 30.107 1.00 90.06 81 GLY A CA 1
ATOM 621 C C . GLY A 1 81 ? -34.845 -7.752 28.969 1.00 90.06 81 GLY A C 1
ATOM 622 O O . GLY A 1 81 ? -34.625 -8.937 29.257 1.00 90.06 81 GLY A O 1
ATOM 623 N N . ASN A 1 82 ? -34.955 -7.329 27.706 1.00 93.56 82 ASN A N 1
ATOM 624 C CA . ASN A 1 82 ? -34.777 -8.176 26.529 1.00 93.56 82 ASN A CA 1
ATOM 625 C C . ASN A 1 82 ? -33.296 -8.300 26.167 1.00 93.56 82 ASN A C 1
ATOM 627 O O . ASN A 1 82 ? -32.532 -7.345 26.244 1.00 93.56 82 ASN A O 1
ATOM 631 N N . PHE A 1 83 ? -32.874 -9.483 25.725 1.00 94.19 83 PHE A N 1
ATOM 632 C CA . PHE A 1 83 ? -31.498 -9.685 25.272 1.00 94.19 83 PHE A CA 1
ATOM 633 C C . PHE A 1 83 ? -31.291 -9.102 23.870 1.00 94.19 83 PHE A C 1
ATOM 635 O O . PHE A 1 83 ? -31.829 -9.630 22.895 1.00 94.19 83 PHE A O 1
ATOM 642 N N . ARG A 1 84 ? -30.451 -8.070 23.769 1.00 95.25 84 ARG A N 1
ATOM 643 C CA . ARG A 1 84 ? -29.951 -7.490 22.518 1.00 95.25 84 ARG A CA 1
ATOM 644 C C . ARG A 1 84 ? -28.489 -7.868 22.310 1.00 95.25 84 ARG A C 1
ATOM 646 O O . ARG A 1 84 ? -27.726 -8.001 23.263 1.00 95.25 84 ARG A O 1
ATOM 653 N N . ARG A 1 85 ? -28.083 -8.060 21.058 1.00 95.25 85 ARG A N 1
ATOM 654 C CA . ARG A 1 85 ? -26.697 -8.408 20.726 1.00 95.25 85 ARG A CA 1
ATOM 655 C C . ARG A 1 85 ? -25.753 -7.248 21.037 1.00 95.25 85 ARG A C 1
ATOM 657 O O . ARG A 1 85 ? -26.101 -6.100 20.782 1.00 95.25 85 ARG A O 1
ATOM 664 N N . HIS A 1 86 ? -24.559 -7.560 21.535 1.00 94.19 86 HIS A N 1
ATOM 665 C CA . HIS A 1 86 ? -23.472 -6.593 21.669 1.00 94.19 86 HIS A CA 1
ATOM 666 C C . HIS A 1 86 ? -23.196 -5.877 20.324 1.00 94.19 86 HIS A C 1
ATOM 668 O O . HIS A 1 86 ? -23.233 -6.545 19.286 1.00 94.19 86 HIS A O 1
ATOM 674 N N . PRO A 1 87 ? -22.869 -4.569 20.299 1.00 92.25 87 PRO A N 1
ATOM 675 C CA . PRO A 1 87 ? -22.705 -3.796 19.054 1.00 92.25 87 PRO A CA 1
ATOM 676 C C . PRO A 1 87 ? -21.593 -4.277 18.124 1.00 92.25 87 PRO A C 1
ATOM 678 O O . PRO A 1 87 ? -21.613 -3.992 16.935 1.00 92.25 87 PRO A O 1
ATOM 681 N N . ARG A 1 88 ? -20.621 -5.027 18.650 1.00 92.75 88 ARG A N 1
ATOM 682 C CA . ARG A 1 88 ? -19.579 -5.695 17.845 1.00 92.75 88 ARG A CA 1
ATOM 683 C C . ARG A 1 88 ? -20.011 -7.042 17.258 1.00 92.75 88 ARG A C 1
ATOM 685 O O . ARG A 1 88 ? -19.210 -7.706 16.618 1.00 92.75 88 ARG A O 1
ATOM 692 N N . GLY A 1 89 ? -21.255 -7.464 17.480 1.00 93.62 89 GLY A N 1
ATOM 693 C CA . GLY A 1 89 ? -21.799 -8.695 16.917 1.00 93.62 89 GLY A CA 1
ATOM 694 C C . GLY A 1 89 ? -21.116 -9.954 17.440 1.00 93.62 89 GLY A C 1
ATOM 695 O O . GLY A 1 89 ? -21.070 -10.196 18.649 1.00 93.62 89 GLY A O 1
ATOM 696 N N . ALA A 1 90 ? -20.653 -10.788 16.511 1.00 94.75 90 ALA A N 1
ATOM 697 C CA . ALA A 1 90 ? -19.937 -12.016 16.814 1.00 94.75 90 ALA A CA 1
ATOM 698 C C . ALA A 1 90 ? -18.444 -11.744 17.042 1.00 94.75 90 ALA A C 1
ATOM 700 O O . ALA A 1 90 ? -17.764 -11.160 16.204 1.00 94.75 90 ALA A O 1
ATOM 701 N N . LEU A 1 91 ? -17.920 -12.241 18.159 1.00 97.12 91 LEU A N 1
ATOM 702 C CA . LEU A 1 91 ? -16.486 -12.283 18.428 1.00 97.12 91 LEU A CA 1
ATOM 703 C C . LEU A 1 91 ? -15.920 -13.651 18.045 1.00 97.12 91 LEU A C 1
ATOM 705 O O . LEU A 1 91 ? -16.642 -14.645 17.944 1.00 97.12 91 LEU A O 1
ATOM 709 N N . ARG A 1 92 ? -14.611 -13.714 17.840 1.00 97.06 92 ARG A N 1
ATOM 710 C CA . ARG A 1 92 ? -13.867 -14.904 17.437 1.00 97.06 92 ARG A CA 1
ATOM 711 C C . ARG A 1 92 ? -12.838 -15.249 18.499 1.00 97.06 92 ARG A C 1
ATOM 713 O O . ARG A 1 92 ? -12.147 -14.367 19.002 1.00 97.06 92 ARG A O 1
ATOM 720 N N . ILE A 1 93 ? -12.717 -16.533 18.824 1.00 97.75 93 ILE A N 1
ATOM 721 C CA . ILE A 1 93 ? -11.663 -17.010 19.725 1.00 97.75 93 ILE A CA 1
ATOM 722 C C . ILE A 1 93 ? -10.304 -16.830 19.047 1.00 97.75 93 ILE A C 1
ATOM 724 O O . ILE A 1 93 ? -10.089 -17.351 17.951 1.00 97.75 93 ILE A O 1
ATOM 728 N N . ILE A 1 94 ? -9.387 -16.130 19.710 1.00 97.12 94 ILE A N 1
ATOM 729 C CA . ILE A 1 94 ? -7.990 -15.980 19.294 1.00 97.12 94 ILE A CA 1
ATOM 730 C C . ILE A 1 94 ? -7.136 -17.042 19.988 1.00 97.12 94 ILE A C 1
ATOM 732 O O . ILE A 1 94 ? -6.476 -17.833 19.310 1.00 97.12 94 ILE A O 1
ATOM 736 N N . SER A 1 95 ? -7.223 -17.108 21.318 1.00 97.06 95 SER A N 1
ATOM 737 C CA . SER A 1 95 ? -6.511 -18.082 22.149 1.00 97.06 95 SER A CA 1
ATOM 738 C C . SER A 1 95 ? -7.310 -18.435 23.405 1.00 97.06 95 SER A C 1
ATOM 740 O O . SER A 1 95 ? -7.689 -17.541 24.157 1.00 97.06 95 SER A O 1
ATOM 742 N N . PRO A 1 96 ? -7.565 -19.723 23.676 1.00 97.44 96 PRO A N 1
ATOM 743 C CA . PRO A 1 96 ? -8.015 -20.183 24.984 1.00 97.44 96 PRO A CA 1
ATOM 744 C C . PRO A 1 96 ? -6.826 -20.549 25.889 1.00 97.44 96 PRO A C 1
ATOM 746 O O . PRO A 1 96 ? -5.768 -20.966 25.417 1.00 97.44 96 PRO A O 1
ATOM 749 N N . LYS A 1 97 ? -7.009 -20.429 27.204 1.00 97.44 97 LYS A N 1
ATOM 750 C CA . LYS A 1 97 ? -6.066 -20.906 28.219 1.00 97.44 97 LYS A CA 1
ATOM 751 C C . LYS A 1 97 ? -6.814 -21.344 29.474 1.00 97.44 97 LYS A C 1
ATOM 753 O O . LYS A 1 97 ? -7.305 -20.499 30.227 1.00 97.44 97 LYS A O 1
ATOM 758 N N . TYR A 1 98 ? -6.894 -22.652 29.703 1.00 97.44 98 TYR A N 1
ATOM 759 C CA . TYR A 1 98 ? -7.410 -23.198 30.955 1.00 97.44 98 TYR A CA 1
ATOM 760 C C . TYR A 1 98 ? -6.326 -23.245 32.040 1.00 97.44 98 TYR A C 1
ATOM 762 O O . TYR A 1 98 ? -5.191 -23.654 31.789 1.00 97.44 98 TYR A O 1
ATOM 770 N N . ASP A 1 99 ? -6.687 -22.818 33.246 1.00 96.75 99 ASP A N 1
ATOM 771 C CA . ASP A 1 99 ? -5.875 -22.917 34.456 1.00 96.75 99 ASP A CA 1
ATOM 772 C C . ASP A 1 99 ? -6.503 -23.940 35.413 1.00 96.75 99 ASP A C 1
ATOM 774 O O . ASP A 1 99 ? -7.605 -23.731 35.936 1.00 96.75 99 ASP A O 1
ATOM 778 N N . ASP A 1 100 ? -5.794 -25.052 35.625 1.00 93.88 100 ASP A N 1
ATOM 779 C CA . ASP A 1 100 ? -6.232 -26.165 36.470 1.00 93.88 100 ASP A CA 1
ATOM 780 C C . ASP A 1 100 ? -6.355 -25.758 37.949 1.00 93.88 100 ASP A C 1
ATOM 782 O O . ASP A 1 100 ? -7.272 -26.227 38.633 1.00 93.88 100 ASP A O 1
ATOM 786 N N . ASP A 1 101 ? -5.492 -24.853 38.429 1.00 94.31 101 ASP A N 1
ATOM 787 C CA . ASP A 1 101 ? -5.442 -24.449 39.839 1.00 94.31 101 ASP A CA 1
ATOM 788 C C . ASP A 1 101 ? -6.630 -23.552 40.194 1.00 94.31 101 ASP A C 1
ATOM 790 O O . ASP A 1 101 ? -7.332 -23.778 41.185 1.00 94.31 101 ASP A O 1
ATOM 794 N N . SER A 1 102 ? -6.899 -22.539 39.363 1.00 92.94 102 SER A N 1
ATOM 795 C CA . SER A 1 102 ? -8.044 -21.645 39.565 1.00 92.94 102 SER A CA 1
ATOM 796 C C . SER A 1 102 ? -9.361 -22.192 39.004 1.00 92.94 102 SER A C 1
ATOM 798 O O . SER A 1 102 ? -10.421 -21.624 39.287 1.00 92.94 102 SER A O 1
ATOM 800 N N . GLN A 1 103 ? -9.314 -23.295 38.245 1.00 93.81 103 GLN A N 1
ATOM 801 C CA . GLN A 1 103 ? -10.439 -23.879 37.503 1.00 93.81 103 GLN A CA 1
ATOM 802 C C . GLN A 1 103 ? -11.156 -22.851 36.617 1.00 93.81 103 GLN A C 1
ATOM 804 O O . GLN A 1 103 ? -12.394 -22.782 36.579 1.00 93.81 103 GLN A O 1
ATOM 809 N N . ARG A 1 104 ? -10.371 -22.011 35.933 1.00 96.62 104 ARG A N 1
ATOM 810 C CA . ARG A 1 104 ? -10.865 -20.938 35.063 1.00 96.62 104 ARG A CA 1
ATOM 811 C C . ARG A 1 104 ? -10.318 -21.087 33.656 1.00 96.62 104 ARG A C 1
ATOM 813 O O . ARG A 1 104 ? -9.141 -21.359 33.459 1.00 96.62 104 ARG A O 1
ATOM 820 N N . LEU A 1 105 ? -11.190 -20.854 32.682 1.00 97.62 105 LEU A N 1
ATOM 821 C CA . LEU A 1 105 ? -10.819 -20.698 31.284 1.00 97.62 105 LEU A CA 1
ATOM 822 C C . LEU A 1 105 ? -10.770 -19.208 30.956 1.00 97.62 105 LEU A C 1
ATOM 824 O O . LEU A 1 105 ? -11.795 -18.531 31.045 1.00 97.62 105 LEU A O 1
ATOM 828 N N . THR A 1 106 ? -9.607 -18.722 30.540 1.00 98.19 106 THR A N 1
ATOM 829 C CA . THR A 1 106 ? -9.456 -17.391 29.948 1.00 98.19 106 THR A CA 1
ATOM 830 C C . THR A 1 106 ? -9.441 -17.536 28.433 1.00 98.19 106 THR A C 1
ATOM 832 O O . THR A 1 106 ? -8.686 -18.341 27.897 1.00 98.19 106 THR A O 1
ATOM 835 N N . ILE A 1 107 ? -10.294 -16.791 27.741 1.00 98.19 107 ILE A N 1
ATOM 836 C CA . ILE A 1 107 ? -10.418 -16.812 26.285 1.00 98.19 107 ILE A CA 1
ATOM 837 C C . ILE A 1 107 ? -10.128 -15.412 25.772 1.00 98.19 107 ILE A C 1
ATOM 839 O O . ILE A 1 107 ? -10.918 -14.497 26.006 1.00 98.19 107 ILE A O 1
ATOM 843 N N . ASP A 1 108 ? -9.037 -15.258 25.037 1.00 98.19 108 ASP A N 1
ATOM 844 C CA . ASP A 1 108 ? -8.778 -14.046 24.278 1.00 98.19 108 ASP A CA 1
ATOM 845 C C . ASP A 1 108 ? -9.660 -14.060 23.035 1.00 98.19 108 ASP A C 1
ATOM 847 O O . ASP A 1 108 ? -9.723 -15.045 22.287 1.00 98.19 108 ASP A O 1
ATOM 851 N N . VAL A 1 109 ? -10.370 -12.962 22.832 1.00 98.00 109 VAL A N 1
ATOM 852 C CA . VAL A 1 109 ? -11.342 -12.795 21.760 1.00 98.00 109 VAL A CA 1
ATOM 853 C C . VAL A 1 109 ? -11.017 -11.563 20.939 1.00 98.00 109 VAL A C 1
ATOM 855 O O . VAL A 1 109 ? -10.432 -10.603 21.434 1.00 98.00 109 VAL A O 1
ATOM 858 N N . GLY A 1 110 ? -11.431 -11.572 19.682 1.00 97.44 110 GLY A N 1
ATOM 859 C CA . GLY A 1 110 ? -11.354 -10.403 18.822 1.00 97.44 110 GLY A CA 1
ATOM 860 C C . GLY A 1 110 ? -12.427 -10.427 17.751 1.00 97.44 110 GLY A C 1
ATOM 861 O O . GLY A 1 110 ? -13.137 -11.418 17.595 1.00 97.44 110 GLY A O 1
ATOM 862 N N . ASP A 1 111 ? -12.573 -9.332 17.024 1.00 96.62 111 ASP A N 1
ATOM 863 C CA . ASP A 1 111 ? -13.401 -9.318 15.823 1.00 96.62 111 ASP A CA 1
ATOM 864 C C . ASP A 1 111 ? -12.750 -10.093 14.659 1.00 96.62 111 ASP A C 1
ATOM 866 O O . ASP A 1 111 ? -11.668 -10.683 14.775 1.00 96.62 111 ASP A O 1
ATOM 870 N N . LEU A 1 112 ? -13.432 -10.119 13.512 1.00 96.06 112 LEU A N 1
ATOM 871 C CA . LEU A 1 112 ? -12.941 -10.814 12.325 1.00 96.06 112 LEU A CA 1
ATOM 872 C C . LEU A 1 112 ? -11.596 -10.246 11.832 1.00 96.06 112 LEU A C 1
ATOM 874 O O . LEU A 1 112 ? -10.738 -11.011 11.391 1.00 96.06 112 LEU A O 1
ATOM 878 N N . THR A 1 113 ? -11.373 -8.934 11.953 1.00 95.50 113 THR A N 1
ATOM 879 C CA . THR A 1 113 ? -10.094 -8.296 11.604 1.00 95.50 113 THR A CA 1
ATOM 880 C C . THR A 1 113 ? -8.960 -8.768 12.505 1.00 95.50 113 THR A C 1
ATOM 882 O O . THR A 1 113 ? -7.928 -9.198 11.995 1.00 95.50 113 THR A O 1
ATOM 885 N N . ALA A 1 114 ? -9.161 -8.786 13.824 1.00 94.81 114 ALA A N 1
ATOM 886 C CA . ALA A 1 114 ? -8.179 -9.301 14.773 1.00 94.81 114 ALA A CA 1
ATOM 887 C C . ALA A 1 114 ? -7.870 -10.784 14.516 1.00 94.81 114 ALA A C 1
ATOM 889 O O . ALA A 1 114 ? -6.709 -11.197 14.569 1.00 94.81 114 ALA A O 1
ATOM 890 N N . LEU A 1 115 ? -8.891 -11.580 14.168 1.00 95.19 115 LEU A N 1
ATOM 891 C CA . LEU A 1 115 ? -8.694 -12.973 13.786 1.00 95.19 115 LEU A CA 1
ATOM 892 C C . LEU A 1 115 ? -7.847 -13.090 12.521 1.00 95.19 115 LEU A C 1
ATOM 894 O O . LEU A 1 115 ? -6.942 -13.907 12.523 1.00 95.19 115 LEU A O 1
ATOM 898 N N . LEU A 1 116 ? -8.126 -12.338 11.456 1.00 94.75 116 LEU A N 1
ATOM 899 C CA . LEU A 1 116 ? -7.488 -12.520 10.144 1.00 94.75 116 LEU A CA 1
ATOM 900 C C . LEU A 1 116 ? -6.146 -11.788 9.989 1.00 94.75 116 LEU A C 1
ATOM 902 O O . LEU A 1 116 ? -5.434 -12.030 9.014 1.00 94.75 116 LEU A O 1
ATOM 906 N N . ASN A 1 117 ? -5.756 -10.953 10.955 1.00 90.75 117 ASN A N 1
ATOM 907 C CA . ASN A 1 117 ? -4.544 -10.132 10.882 1.00 90.75 117 ASN A CA 1
ATOM 908 C C . ASN A 1 117 ? -3.225 -10.934 10.845 1.00 90.75 117 ASN A C 1
ATOM 910 O O . ASN A 1 117 ? -2.173 -10.359 10.616 1.00 90.75 117 ASN A O 1
ATOM 914 N N . PHE A 1 118 ? -3.247 -12.256 11.040 1.00 84.94 118 PHE A N 1
ATOM 915 C CA . PHE A 1 118 ? -2.054 -13.105 10.890 1.00 84.94 118 PHE A CA 1
ATOM 916 C C . PHE A 1 118 ? -1.811 -13.588 9.450 1.00 84.94 118 PHE A C 1
ATOM 918 O O . PHE A 1 118 ? -0.813 -14.257 9.197 1.00 84.94 118 PHE A O 1
ATOM 925 N N . ARG A 1 119 ? -2.737 -13.338 8.513 1.00 86.56 119 ARG A N 1
ATOM 926 C CA . ARG A 1 119 ? -2.605 -13.809 7.128 1.00 86.56 119 ARG A CA 1
ATOM 927 C C . ARG A 1 119 ? -1.633 -12.926 6.355 1.00 86.56 119 ARG A C 1
ATOM 929 O O . ARG A 1 119 ? -1.976 -11.815 5.946 1.00 86.56 119 ARG A O 1
ATOM 936 N N . GLU A 1 120 ? -0.426 -13.439 6.172 1.00 87.81 120 GLU A N 1
ATOM 937 C CA . GLU A 1 120 ? 0.639 -12.775 5.429 1.00 87.81 120 GLU A CA 1
ATOM 938 C C . GLU A 1 120 ? 0.500 -12.977 3.911 1.00 87.81 120 GLU A C 1
ATOM 940 O O . GLU A 1 120 ? 0.044 -14.035 3.460 1.00 87.81 120 GLU A O 1
ATOM 945 N N . PRO A 1 121 ? 0.884 -11.968 3.112 1.00 82.12 121 PRO A N 1
ATOM 946 C CA . PRO A 1 121 ? 0.927 -12.067 1.671 1.00 82.12 121 PRO A CA 1
ATOM 947 C C . PRO A 1 121 ? 2.002 -13.062 1.246 1.00 82.12 121 PRO A C 1
ATOM 949 O O . PRO A 1 121 ? 3.189 -12.861 1.478 1.00 82.12 121 PRO A O 1
ATOM 952 N N . THR A 1 122 ? 1.569 -14.140 0.599 1.00 77.00 122 THR A N 1
ATOM 953 C CA . THR A 1 122 ? 2.471 -15.112 -0.044 1.00 77.00 122 THR A CA 1
ATOM 954 C C . THR A 1 122 ? 2.803 -14.721 -1.483 1.00 77.00 122 THR A C 1
ATOM 956 O O . THR A 1 122 ? 3.782 -15.206 -2.043 1.00 77.00 122 THR A O 1
ATOM 959 N N . ASP A 1 123 ? 2.010 -13.816 -2.060 1.00 76.12 123 ASP A N 1
ATOM 960 C CA . ASP A 1 123 ? 2.139 -13.342 -3.427 1.00 76.12 123 ASP A CA 1
ATOM 961 C C . ASP A 1 123 ? 1.785 -11.846 -3.505 1.00 76.12 123 ASP A C 1
ATOM 963 O O . ASP A 1 123 ? 0.695 -11.420 -3.108 1.00 76.12 123 ASP A O 1
ATOM 967 N N . VAL A 1 124 ? 2.720 -11.040 -4.015 1.00 76.12 124 VAL A N 1
ATOM 968 C CA . VAL A 1 124 ? 2.546 -9.593 -4.236 1.00 76.12 124 VAL A CA 1
ATOM 969 C C . VAL A 1 124 ? 1.608 -9.333 -5.428 1.00 76.12 124 VAL A C 1
ATOM 971 O O . VAL A 1 124 ? 0.969 -8.277 -5.503 1.00 76.12 124 VAL A O 1
ATOM 974 N N . SER A 1 125 ? 1.444 -10.325 -6.316 1.00 82.12 125 SER A N 1
ATOM 975 C CA . SER A 1 125 ? 0.572 -10.270 -7.496 1.00 82.12 125 SER A CA 1
ATOM 976 C C . SER A 1 125 ? -0.908 -10.063 -7.153 1.00 82.12 125 SER A C 1
ATOM 978 O O . SER A 1 125 ? -1.658 -9.570 -7.990 1.00 82.12 125 SER A O 1
ATOM 980 N N . VAL A 1 126 ? -1.317 -10.330 -5.904 1.00 86.44 126 VAL A N 1
ATOM 981 C CA . VAL A 1 126 ? -2.683 -10.105 -5.390 1.00 86.44 126 VAL A CA 1
ATOM 982 C C . VAL A 1 126 ? -3.142 -8.654 -5.557 1.00 86.44 126 VAL A C 1
ATOM 984 O O . VAL A 1 126 ? -4.333 -8.384 -5.698 1.00 86.44 126 VAL A O 1
ATOM 987 N N . THR A 1 127 ? -2.213 -7.698 -5.555 1.00 85.12 127 THR A N 1
ATOM 988 C CA . THR A 1 127 ? -2.538 -6.283 -5.798 1.00 85.12 127 THR A CA 1
ATOM 989 C C . THR A 1 127 ? -2.961 -6.018 -7.247 1.00 85.12 127 THR A C 1
ATOM 991 O O . THR A 1 127 ? -3.675 -5.045 -7.499 1.00 85.12 127 THR A O 1
ATOM 994 N N . GLU A 1 128 ? -2.540 -6.880 -8.182 1.00 86.06 128 GLU A N 1
ATOM 995 C CA . GLU A 1 128 ? -2.678 -6.797 -9.646 1.00 86.06 128 GLU A CA 1
ATOM 996 C C . GLU A 1 128 ? -2.222 -5.459 -10.256 1.00 86.06 128 GLU A C 1
ATOM 998 O O . GLU A 1 128 ? -2.534 -5.155 -11.409 1.00 86.06 128 GLU A O 1
ATOM 1003 N N . ILE A 1 129 ? -1.499 -4.635 -9.495 1.00 84.38 129 ILE A N 1
ATOM 1004 C CA . ILE A 1 129 ? -0.990 -3.354 -9.970 1.00 84.38 129 ILE A CA 1
ATOM 1005 C C . ILE A 1 129 ? 0.371 -3.556 -10.623 1.00 84.38 129 ILE A C 1
ATOM 1007 O O . ILE A 1 129 ? 1.305 -4.100 -10.032 1.00 84.38 129 ILE A O 1
ATOM 1011 N N . LYS A 1 130 ? 0.473 -3.094 -11.866 1.00 83.31 130 LYS A N 1
ATOM 1012 C CA . LYS A 1 130 ? 1.698 -3.136 -12.658 1.00 83.31 130 LYS A CA 1
ATOM 1013 C C . LYS A 1 130 ? 2.301 -1.749 -12.768 1.00 83.31 130 LYS A C 1
ATOM 1015 O O . LYS A 1 130 ? 1.606 -0.739 -12.658 1.00 83.31 130 LYS A O 1
ATOM 1020 N N . LEU A 1 131 ? 3.606 -1.700 -13.006 1.00 82.19 131 LEU A N 1
ATOM 1021 C CA . LEU A 1 131 ? 4.303 -0.437 -13.195 1.00 82.19 131 LEU A CA 1
ATOM 1022 C C . LEU A 1 131 ? 3.746 0.311 -14.416 1.00 82.19 131 LEU A C 1
ATOM 1024 O O . LEU A 1 131 ? 3.670 -0.245 -15.508 1.00 82.19 131 LEU A O 1
ATOM 1028 N N . GLY A 1 132 ? 3.340 1.564 -14.215 1.00 72.00 132 GLY A N 1
ATOM 1029 C CA . GLY A 1 132 ? 2.717 2.407 -15.237 1.00 72.00 132 GLY A CA 1
ATOM 1030 C C . GLY A 1 132 ? 1.209 2.191 -15.415 1.00 72.00 132 GLY A C 1
ATOM 1031 O O . GLY A 1 132 ? 0.562 3.006 -16.072 1.00 72.00 132 GLY A O 1
ATOM 1032 N N . GLN A 1 133 ? 0.621 1.155 -14.805 1.00 82.88 133 GLN A N 1
ATOM 1033 C CA . GLN A 1 133 ? -0.820 0.909 -14.841 1.00 82.88 133 GLN A CA 1
ATOM 1034 C C . GLN A 1 133 ? -1.505 1.568 -13.643 1.00 82.88 133 GLN A C 1
ATOM 1036 O O . GLN A 1 133 ? -1.267 1.201 -12.496 1.00 82.88 133 GLN A O 1
ATOM 1041 N N . ASN A 1 134 ? -2.427 2.492 -13.912 1.00 84.69 134 ASN A N 1
ATOM 1042 C CA . ASN A 1 134 ? -3.232 3.111 -12.863 1.00 84.69 134 ASN A CA 1
ATOM 1043 C C . ASN A 1 134 ? -4.237 2.102 -12.284 1.00 84.69 134 ASN A C 1
ATOM 1045 O O . ASN A 1 134 ? -5.069 1.563 -13.013 1.00 84.69 134 ASN A O 1
ATOM 1049 N N . SER A 1 135 ? -4.193 1.894 -10.971 1.00 90.94 135 SER A N 1
ATOM 1050 C CA . SER A 1 135 ? -5.247 1.245 -10.182 1.00 90.94 135 SER A CA 1
ATOM 1051 C C . SER A 1 135 ? -5.639 2.165 -9.031 1.00 90.94 135 SER A C 1
ATOM 1053 O O . SER A 1 135 ? -4.792 2.884 -8.498 1.00 90.94 135 SER A O 1
ATOM 1055 N N . SER A 1 136 ? -6.910 2.169 -8.634 1.00 92.31 136 SER A N 1
ATOM 1056 C CA . SER A 1 136 ? -7.312 2.954 -7.465 1.00 92.31 136 SER A CA 1
ATOM 1057 C C . SER A 1 136 ? -6.942 2.236 -6.166 1.00 92.31 136 SER A C 1
ATOM 1059 O O . SER A 1 136 ? -6.978 1.004 -6.085 1.00 92.31 136 SER A O 1
ATOM 1061 N N . SER A 1 137 ? -6.615 2.996 -5.119 1.00 93.25 137 SER A N 1
ATOM 1062 C CA . SER A 1 137 ? -6.333 2.441 -3.793 1.00 93.25 137 SER A CA 1
ATOM 1063 C C . SER A 1 137 ? -7.502 1.604 -3.265 1.00 93.25 137 SER A C 1
ATOM 1065 O O . SER A 1 137 ? -7.274 0.564 -2.657 1.00 93.25 137 SER A O 1
ATOM 1067 N N . GLY A 1 138 ? -8.745 1.977 -3.575 1.00 95.25 138 GLY A N 1
ATOM 1068 C CA . GLY A 1 138 ? -9.945 1.207 -3.260 1.00 95.25 138 GLY A CA 1
ATOM 1069 C C . GLY A 1 138 ? -9.995 -0.168 -3.928 1.00 95.25 138 GLY A C 1
ATOM 1070 O O . GLY A 1 138 ? -10.307 -1.149 -3.258 1.00 95.25 138 GLY A O 1
ATOM 1071 N N . GLN A 1 139 ? -9.622 -0.278 -5.209 1.00 95.38 139 GLN A N 1
ATOM 1072 C CA . GLN A 1 139 ? -9.523 -1.579 -5.890 1.00 95.38 139 GLN A CA 1
ATOM 1073 C C . GLN A 1 139 ? -8.468 -2.474 -5.234 1.00 95.38 139 GLN A C 1
ATOM 1075 O O . GLN A 1 139 ? -8.701 -3.663 -5.019 1.00 95.38 139 GLN A O 1
ATOM 1080 N N . ILE A 1 140 ? -7.322 -1.896 -4.870 1.00 95.44 140 ILE A N 1
ATOM 1081 C CA . ILE A 1 140 ? -6.246 -2.620 -4.187 1.00 95.44 140 ILE A CA 1
ATOM 1082 C C . ILE A 1 140 ? -6.715 -3.081 -2.800 1.00 95.44 140 ILE A C 1
ATOM 1084 O O . ILE A 1 140 ? -6.561 -4.254 -2.467 1.00 95.44 140 ILE A O 1
ATOM 1088 N N . ILE A 1 141 ? -7.354 -2.204 -2.018 1.00 96.69 141 ILE A N 1
ATOM 1089 C CA . ILE A 1 141 ? -7.935 -2.540 -0.709 1.00 96.69 141 ILE A CA 1
ATOM 1090 C C . ILE A 1 141 ? -8.936 -3.692 -0.840 1.00 96.69 141 ILE A C 1
ATOM 1092 O O . ILE A 1 141 ? -8.863 -4.650 -0.075 1.00 96.69 141 ILE A O 1
ATOM 1096 N N . GLN A 1 142 ? -9.835 -3.638 -1.824 1.00 96.44 142 GLN A N 1
ATOM 1097 C CA . GLN A 1 142 ? -10.822 -4.690 -2.050 1.00 96.44 142 GLN A CA 1
ATOM 1098 C C . GLN A 1 142 ? -10.162 -6.044 -2.343 1.00 96.44 142 GLN A C 1
ATOM 1100 O O . GLN A 1 142 ? -10.543 -7.049 -1.744 1.00 96.44 142 GLN A O 1
ATOM 1105 N N . ARG A 1 143 ? -9.143 -6.082 -3.213 1.00 95.50 143 ARG A N 1
ATOM 1106 C CA . ARG A 1 143 ? -8.388 -7.312 -3.513 1.00 95.50 143 ARG A CA 1
ATOM 1107 C C . ARG A 1 143 ? -7.694 -7.874 -2.271 1.00 95.50 143 ARG A C 1
ATOM 1109 O O . ARG A 1 143 ? -7.792 -9.070 -2.003 1.00 95.50 143 ARG A O 1
ATOM 1116 N N . LEU A 1 144 ? -7.046 -7.015 -1.480 1.00 96.06 144 LEU A N 1
ATOM 1117 C CA . LEU A 1 144 ? -6.369 -7.416 -0.243 1.00 96.06 144 LEU A CA 1
ATOM 1118 C C . LEU A 1 144 ? -7.358 -7.930 0.817 1.00 96.06 144 LEU A C 1
ATOM 1120 O O . LEU A 1 144 ? -7.063 -8.913 1.493 1.00 96.06 144 LEU A O 1
ATOM 1124 N N . LEU A 1 145 ? -8.543 -7.322 0.942 1.00 96.38 145 LEU A N 1
ATOM 1125 C CA . LEU A 1 145 ? -9.604 -7.791 1.842 1.00 96.38 145 LEU A CA 1
ATOM 1126 C C . LEU A 1 145 ? -10.132 -9.169 1.424 1.00 96.38 145 LEU A C 1
ATOM 1128 O O . LEU A 1 145 ? -10.238 -10.061 2.268 1.00 96.38 145 LEU A O 1
ATOM 1132 N N . ILE A 1 146 ? -10.378 -9.383 0.128 1.00 95.19 146 ILE A N 1
ATOM 1133 C CA . ILE A 1 146 ? -10.800 -10.688 -0.403 1.00 95.19 146 ILE A CA 1
ATOM 1134 C C . ILE A 1 146 ? -9.729 -11.749 -0.122 1.00 95.19 146 ILE A C 1
ATOM 1136 O O . ILE A 1 146 ? -10.058 -12.823 0.383 1.00 95.19 146 ILE A O 1
ATOM 1140 N N . ALA A 1 147 ? -8.452 -11.436 -0.361 1.00 93.75 147 ALA A N 1
ATOM 1141 C CA . ALA A 1 147 ? -7.334 -12.329 -0.053 1.00 93.75 147 ALA A CA 1
ATOM 1142 C C . ALA A 1 147 ? -7.203 -12.617 1.455 1.00 93.75 147 ALA A C 1
ATOM 1144 O O . ALA A 1 147 ? -6.911 -13.745 1.858 1.00 93.75 147 ALA A O 1
ATOM 1145 N N . ALA A 1 148 ? -7.497 -11.631 2.308 1.00 94.56 148 ALA A N 1
ATOM 1146 C CA . ALA A 1 148 ? -7.574 -11.828 3.752 1.00 94.56 148 ALA A CA 1
ATOM 1147 C C . ALA A 1 148 ? -8.755 -12.729 4.162 1.00 94.56 148 ALA A C 1
ATOM 1149 O O . ALA A 1 148 ? -8.678 -13.384 5.200 1.00 94.56 148 ALA A O 1
ATOM 1150 N N . GLY A 1 149 ? -9.806 -12.839 3.342 1.00 94.62 149 GLY A N 1
ATOM 1151 C CA . GLY A 1 149 ? -11.011 -13.636 3.599 1.00 94.62 149 GLY A CA 1
ATOM 1152 C C . GLY A 1 149 ? -12.251 -12.814 3.964 1.00 94.62 149 GLY A C 1
ATOM 1153 O O . GLY A 1 149 ? -13.190 -13.369 4.529 1.00 94.62 149 GLY A O 1
ATOM 1154 N N . ILE A 1 150 ? -12.258 -11.514 3.664 1.00 95.88 150 ILE A N 1
ATOM 1155 C CA . ILE A 1 150 ? -13.369 -10.589 3.911 1.00 95.88 150 ILE A CA 1
ATOM 1156 C C . ILE A 1 150 ? -13.963 -10.173 2.563 1.00 95.88 150 ILE A C 1
ATOM 1158 O O . ILE A 1 150 ? -13.323 -9.476 1.780 1.00 95.88 150 ILE A O 1
ATOM 1162 N N . ALA A 1 151 ? -15.192 -10.609 2.284 1.00 92.75 151 ALA A N 1
ATOM 1163 C CA . ALA A 1 151 ? -15.852 -10.352 1.001 1.00 92.75 151 ALA A CA 1
ATOM 1164 C C . ALA A 1 151 ? -16.822 -9.159 1.034 1.00 92.75 151 ALA A C 1
ATOM 1166 O O . ALA A 1 151 ? -17.048 -8.524 0.005 1.00 92.75 151 ALA A O 1
ATOM 1167 N N . ALA A 1 152 ? -17.412 -8.865 2.196 1.00 95.00 152 ALA A N 1
ATOM 1168 C CA . ALA A 1 152 ? -18.402 -7.806 2.346 1.00 95.00 152 ALA A CA 1
ATOM 1169 C C . ALA A 1 152 ? -17.736 -6.500 2.790 1.00 95.00 152 ALA A C 1
ATOM 1171 O O . ALA A 1 152 ? -17.048 -6.460 3.812 1.00 95.00 152 ALA A O 1
ATOM 1172 N N . ILE A 1 153 ? -17.967 -5.435 2.023 1.00 96.38 153 ILE A N 1
ATOM 1173 C CA . ILE A 1 153 ? -17.429 -4.096 2.266 1.00 96.38 153 ILE A CA 1
ATOM 1174 C C . ILE A 1 153 ? -18.578 -3.092 2.171 1.00 96.38 153 ILE A C 1
ATOM 1176 O O . ILE A 1 153 ? -19.454 -3.224 1.315 1.00 96.38 153 ILE A O 1
ATOM 1180 N N . SER A 1 154 ? -18.567 -2.088 3.038 1.00 95.94 154 SER A N 1
ATOM 1181 C CA . SER A 1 154 ? -19.516 -0.980 3.062 1.00 95.94 154 SER A CA 1
ATOM 1182 C C . SER A 1 154 ? -18.787 0.336 3.358 1.00 95.94 154 SER A C 1
ATOM 1184 O O . SER A 1 154 ? -17.742 0.358 4.010 1.00 95.94 154 SER A O 1
ATOM 1186 N N . GLY A 1 155 ? -19.341 1.444 2.867 1.00 92.06 155 GLY A N 1
ATOM 1187 C CA . GLY A 1 155 ? -18.696 2.758 2.886 1.00 92.06 155 GLY A CA 1
ATOM 1188 C C . GLY A 1 155 ? -17.971 3.090 1.581 1.00 92.06 155 GLY A C 1
ATOM 1189 O O . GLY A 1 155 ? -17.948 2.302 0.635 1.00 92.06 155 GLY A O 1
ATOM 1190 N N . GLU A 1 156 ? -17.415 4.297 1.518 1.00 93.31 156 GLU A N 1
ATOM 1191 C CA . GLU A 1 156 ? -16.702 4.792 0.341 1.00 93.31 156 GLU A CA 1
ATOM 1192 C C . GLU A 1 156 ? -15.221 4.414 0.434 1.00 93.31 156 GLU A C 1
ATOM 1194 O O . GLU A 1 156 ? -14.511 4.838 1.347 1.00 93.31 156 GLU A O 1
ATOM 1199 N N . LEU A 1 157 ? -14.757 3.589 -0.507 1.00 95.06 157 LEU A N 1
ATOM 1200 C CA . LEU A 1 157 ? -13.339 3.269 -0.632 1.00 95.06 157 LEU A CA 1
ATOM 1201 C C . LEU A 1 157 ? -12.591 4.424 -1.313 1.00 95.06 157 LEU A C 1
ATOM 1203 O O . LEU A 1 157 ? -13.120 5.025 -2.251 1.00 95.06 157 LEU A O 1
ATOM 1207 N N . PRO A 1 158 ? -11.346 4.716 -0.901 1.00 93.25 158 PRO A N 1
ATOM 1208 C CA . PRO A 1 158 ? -10.578 5.806 -1.488 1.00 93.25 158 PRO A CA 1
ATOM 1209 C C . PRO A 1 158 ? -10.291 5.556 -2.976 1.00 93.25 158 PRO A C 1
ATOM 1211 O O . PRO A 1 158 ? -10.038 4.429 -3.393 1.00 93.25 158 PRO A O 1
ATOM 1214 N N . ASN A 1 159 ? -10.297 6.617 -3.787 1.00 90.94 159 ASN A N 1
ATOM 1215 C CA . ASN A 1 159 ? -10.085 6.529 -5.239 1.00 90.94 159 ASN A CA 1
ATOM 1216 C C . ASN A 1 159 ? -8.737 7.115 -5.699 1.00 90.94 159 ASN A C 1
ATOM 1218 O O . ASN A 1 159 ? -8.580 7.551 -6.838 1.00 90.94 159 ASN A O 1
ATOM 1222 N N . THR A 1 160 ? -7.754 7.163 -4.803 1.00 90.12 160 THR A N 1
ATOM 1223 C CA . THR A 1 160 ? -6.420 7.680 -5.123 1.00 90.12 160 THR A CA 1
ATOM 1224 C C . THR A 1 160 ? -5.716 6.735 -6.085 1.00 90.12 160 THR A C 1
ATOM 1226 O O . THR A 1 160 ? -5.651 5.532 -5.837 1.00 90.12 160 THR A O 1
ATOM 1229 N N . LEU A 1 161 ? -5.194 7.271 -7.188 1.00 88.69 161 LEU A N 1
ATOM 1230 C CA . LEU A 1 161 ? -4.513 6.472 -8.201 1.00 88.69 161 LEU A CA 1
ATOM 1231 C C . LEU A 1 161 ? -3.099 6.105 -7.746 1.00 88.69 161 LEU A C 1
ATOM 1233 O O . LEU A 1 161 ? -2.299 6.963 -7.373 1.00 88.69 161 LEU A O 1
ATOM 1237 N N . ILE A 1 162 ? -2.797 4.816 -7.828 1.00 88.69 162 ILE A N 1
ATOM 1238 C CA . ILE A 1 162 ? -1.470 4.241 -7.637 1.00 88.69 162 ILE A CA 1
ATOM 1239 C C . ILE A 1 162 ? -1.077 3.624 -8.978 1.00 88.69 162 ILE A C 1
ATOM 1241 O O . ILE A 1 162 ? -1.897 2.988 -9.639 1.00 88.69 162 ILE A O 1
ATOM 1245 N N . ASN A 1 163 ? 0.162 3.847 -9.408 1.00 85.50 163 ASN A N 1
ATOM 1246 C CA . ASN A 1 163 ? 0.665 3.421 -10.718 1.00 85.50 163 ASN A CA 1
ATOM 1247 C C . ASN A 1 163 ? 1.969 2.616 -10.630 1.00 85.50 163 ASN A C 1
ATOM 1249 O O . ASN A 1 163 ? 2.700 2.491 -11.614 1.00 85.50 163 ASN A O 1
ATOM 1253 N N . TYR A 1 164 ? 2.283 2.107 -9.443 1.00 87.56 164 TYR A N 1
ATOM 1254 C CA . TYR A 1 164 ? 3.505 1.379 -9.158 1.00 87.56 164 TYR A CA 1
ATOM 1255 C C . TYR A 1 164 ? 3.209 0.132 -8.308 1.00 87.56 164 TYR A C 1
ATOM 1257 O O . TYR A 1 164 ? 2.262 0.150 -7.516 1.00 87.56 164 TYR A O 1
ATOM 1265 N N . PRO A 1 165 ? 4.000 -0.949 -8.449 1.00 87.38 165 PRO A N 1
ATOM 1266 C CA . PRO A 1 165 ? 3.880 -2.136 -7.608 1.00 87.38 165 PRO A CA 1
ATOM 1267 C C . PRO A 1 165 ? 4.067 -1.803 -6.127 1.00 87.38 165 PRO A C 1
ATOM 1269 O O . PRO A 1 165 ? 5.070 -1.203 -5.741 1.00 87.38 165 PRO A O 1
ATOM 1272 N N . ILE A 1 166 ? 3.114 -2.208 -5.290 1.00 87.25 166 ILE A N 1
ATOM 1273 C CA . ILE A 1 166 ? 3.182 -1.973 -3.847 1.00 87.25 166 ILE A CA 1
ATOM 1274 C C . ILE A 1 166 ? 3.966 -3.103 -3.188 1.00 87.25 166 ILE A C 1
ATOM 1276 O O . ILE A 1 166 ? 3.606 -4.273 -3.315 1.00 87.25 166 ILE A O 1
ATOM 1280 N N . ASN A 1 167 ? 5.001 -2.749 -2.428 1.00 85.94 167 ASN A N 1
ATOM 1281 C CA . ASN A 1 167 ? 5.703 -3.712 -1.592 1.00 85.94 167 ASN A CA 1
ATOM 1282 C C . ASN A 1 167 ? 4.880 -4.003 -0.327 1.00 85.94 167 ASN A C 1
ATOM 1284 O O . ASN A 1 167 ? 4.814 -3.177 0.588 1.00 85.94 167 ASN A O 1
ATOM 1288 N N . LEU A 1 168 ? 4.219 -5.160 -0.294 1.00 88.00 168 LEU A N 1
ATOM 1289 C CA . LEU A 1 168 ? 3.394 -5.560 0.841 1.00 88.00 168 LEU A CA 1
ATOM 1290 C C . LEU A 1 168 ? 4.281 -5.965 2.025 1.00 88.00 168 LEU A C 1
ATOM 1292 O O . LEU A 1 168 ? 5.110 -6.864 1.917 1.00 88.00 168 LEU A O 1
ATOM 1296 N N . THR A 1 169 ? 4.078 -5.323 3.176 1.00 87.44 169 THR A N 1
ATOM 1297 C CA . THR A 1 169 ? 4.805 -5.623 4.421 1.00 87.44 169 THR A CA 1
ATOM 1298 C C . THR A 1 169 ? 3.826 -5.969 5.540 1.00 87.44 169 THR A C 1
ATOM 1300 O O . THR A 1 169 ? 2.829 -5.273 5.730 1.00 87.44 169 THR A O 1
ATOM 1303 N N . GLY A 1 170 ? 4.078 -7.048 6.285 1.00 89.88 170 GLY A N 1
ATOM 1304 C CA . GLY A 1 170 ? 3.126 -7.564 7.278 1.00 89.88 170 GLY A CA 1
ATOM 1305 C C . GLY A 1 170 ? 1.915 -8.245 6.629 1.00 89.88 170 GLY A C 1
ATOM 1306 O O . GLY A 1 170 ? 2.013 -8.740 5.516 1.00 89.88 170 GLY A O 1
ATOM 1307 N N . SER A 1 171 ? 0.769 -8.284 7.311 1.00 94.31 171 SER A N 1
ATOM 1308 C CA . SER A 1 171 ? -0.431 -8.991 6.837 1.00 94.31 171 SER A CA 1
ATOM 1309 C C . SER A 1 171 ? -1.190 -8.253 5.727 1.00 94.31 171 SER A C 1
ATOM 1311 O O . SER A 1 171 ? -1.029 -7.044 5.537 1.00 94.31 171 SER A O 1
ATOM 1313 N N . TYR A 1 172 ? -2.087 -8.949 5.018 1.00 95.50 172 TYR A N 1
ATOM 1314 C CA . TYR A 1 172 ? -2.998 -8.301 4.062 1.00 95.50 172 TYR A CA 1
ATOM 1315 C C . TYR A 1 172 ? -3.785 -7.150 4.710 1.00 95.50 172 TYR A C 1
ATOM 1317 O O . TYR A 1 172 ? -3.890 -6.069 4.132 1.00 95.50 172 TYR A O 1
ATOM 1325 N N . LEU A 1 173 ? -4.277 -7.354 5.937 1.00 96.06 173 LEU A N 1
ATOM 1326 C CA . LEU A 1 173 ? -5.017 -6.337 6.685 1.00 96.06 173 LEU A CA 1
ATOM 1327 C C . LEU A 1 173 ? -4.137 -5.162 7.108 1.00 96.06 173 LEU A C 1
ATOM 1329 O O . LEU A 1 173 ? -4.564 -4.022 6.968 1.00 96.06 173 LEU A O 1
ATOM 1333 N N . ALA A 1 174 ? -2.899 -5.402 7.542 1.00 95.00 174 ALA A N 1
ATOM 1334 C CA . ALA A 1 174 ? -1.970 -4.322 7.861 1.00 95.00 174 ALA A CA 1
ATOM 1335 C C . ALA A 1 174 ? -1.729 -3.410 6.643 1.00 95.00 174 ALA A C 1
ATOM 1337 O O . ALA A 1 174 ? -1.719 -2.189 6.777 1.00 95.00 174 ALA A O 1
ATOM 1338 N N . ASN A 1 175 ? -1.612 -3.984 5.441 1.00 95.44 175 ASN A N 1
ATOM 1339 C CA . ASN A 1 175 ? -1.464 -3.209 4.206 1.00 95.44 175 ASN A CA 1
ATOM 1340 C C . ASN A 1 175 ? -2.747 -2.452 3.822 1.00 95.44 175 ASN A C 1
ATOM 1342 O O . ASN A 1 175 ? -2.662 -1.299 3.400 1.00 95.44 175 ASN A O 1
ATOM 1346 N N . VAL A 1 176 ? -3.930 -3.050 4.018 1.00 96.88 176 VAL A N 1
ATOM 1347 C CA . VAL A 1 176 ? -5.219 -2.342 3.880 1.00 96.88 176 VAL A CA 1
ATOM 1348 C C . VAL A 1 176 ? -5.265 -1.133 4.808 1.00 96.88 176 VAL A C 1
ATOM 1350 O O . VAL A 1 176 ? -5.594 -0.033 4.374 1.00 96.88 176 VAL A O 1
ATOM 1353 N N . GLY A 1 177 ? -4.886 -1.328 6.067 1.00 96.75 177 GLY A N 1
ATOM 1354 C CA . GLY A 1 177 ? -4.822 -0.281 7.070 1.00 96.75 177 GLY A CA 1
ATOM 1355 C C . GLY A 1 177 ? -3.907 0.879 6.674 1.00 96.75 177 GLY A C 1
ATOM 1356 O O . GLY A 1 177 ? -4.342 2.028 6.645 1.00 96.75 177 GLY A O 1
ATOM 1357 N N . LYS A 1 178 ? -2.674 0.583 6.249 1.00 95.69 178 LYS A N 1
ATOM 1358 C CA . LYS A 1 178 ? -1.724 1.586 5.736 1.00 95.69 178 LYS A CA 1
ATOM 1359 C C . LYS A 1 178 ? -2.286 2.374 4.546 1.00 95.69 178 LYS A C 1
ATOM 1361 O O . LYS A 1 178 ? -2.139 3.595 4.492 1.00 95.69 178 LYS A O 1
ATOM 1366 N N . LEU A 1 179 ? -2.958 1.699 3.606 1.00 95.75 179 LEU A N 1
ATOM 1367 C CA . LEU A 1 179 ? -3.606 2.347 2.458 1.00 95.75 179 LEU A CA 1
ATOM 1368 C C . LEU A 1 179 ? -4.769 3.249 2.888 1.00 95.75 179 LEU A C 1
ATOM 1370 O O . LEU A 1 179 ? -4.917 4.348 2.352 1.00 95.75 179 LEU A O 1
ATOM 1374 N N . LEU A 1 180 ? -5.583 2.816 3.852 1.00 96.69 180 LEU A N 1
ATOM 1375 C CA . LEU A 1 180 ? -6.663 3.627 4.416 1.00 96.69 180 LEU A CA 1
ATOM 1376 C C . LEU A 1 180 ? -6.104 4.859 5.135 1.00 96.69 180 LEU A C 1
ATOM 1378 O O . LEU A 1 180 ? -6.522 5.978 4.830 1.00 96.69 180 LEU A O 1
ATOM 1382 N N . TYR A 1 181 ? -5.096 4.675 5.993 1.00 95.75 181 TYR A N 1
ATOM 1383 C CA . TYR A 1 181 ? -4.434 5.753 6.727 1.00 95.75 181 TYR A CA 1
ATOM 1384 C C . TYR A 1 181 ? -3.879 6.828 5.787 1.00 95.75 181 TYR A C 1
ATOM 1386 O O . TYR A 1 181 ? -4.149 8.019 5.978 1.00 95.75 181 TYR A O 1
ATOM 1394 N N . ALA A 1 182 ? -3.187 6.400 4.724 1.00 94.31 182 ALA A N 1
ATOM 1395 C CA . ALA A 1 182 ? -2.645 7.275 3.688 1.00 94.31 182 ALA A CA 1
ATOM 1396 C C . ALA A 1 182 ? -3.719 8.067 2.921 1.00 94.31 182 ALA A C 1
ATOM 1398 O O . ALA A 1 182 ? -3.433 9.095 2.312 1.00 94.31 182 ALA A O 1
ATOM 1399 N N . ASN A 1 183 ? -4.966 7.599 2.943 1.00 93.69 183 ASN A N 1
ATOM 1400 C CA . ASN A 1 183 ? -6.122 8.246 2.325 1.00 93.69 183 ASN A CA 1
ATOM 1401 C C . ASN A 1 183 ? -7.065 8.874 3.359 1.00 93.69 183 ASN A C 1
ATOM 1403 O O . ASN A 1 183 ? -8.260 9.035 3.114 1.00 93.69 183 ASN A O 1
ATOM 1407 N N . ASN A 1 184 ? -6.535 9.216 4.534 1.00 92.44 184 ASN A N 1
ATOM 1408 C CA . ASN A 1 184 ? -7.275 9.831 5.630 1.00 92.44 184 ASN A CA 1
ATOM 1409 C C . ASN A 1 184 ? -8.523 9.045 6.099 1.00 92.44 184 ASN A C 1
ATOM 1411 O O . ASN A 1 184 ? -9.460 9.619 6.648 1.00 92.44 184 ASN A O 1
ATOM 1415 N N . SER A 1 185 ? -8.536 7.732 5.882 1.00 94.56 185 SER A N 1
ATOM 1416 C CA . SER A 1 185 ? -9.666 6.840 6.144 1.00 94.56 185 SER A CA 1
ATOM 1417 C C . SER A 1 185 ? -9.294 5.770 7.170 1.00 94.56 185 SER A C 1
ATOM 1419 O O . SER A 1 185 ? -8.118 5.483 7.381 1.00 94.56 185 SER A O 1
ATOM 1421 N N . PHE A 1 186 ? -10.303 5.166 7.795 1.00 95.81 186 PHE A N 1
ATOM 1422 C CA . PHE A 1 186 ? -10.143 4.087 8.767 1.00 95.81 186 PHE A CA 1
ATOM 1423 C C . PHE A 1 186 ? -11.152 2.973 8.502 1.00 95.81 186 PHE A C 1
ATOM 1425 O O . PHE A 1 186 ? -12.272 3.237 8.052 1.00 95.81 186 PHE A O 1
ATOM 1432 N N . GLY A 1 187 ? -10.747 1.738 8.793 1.00 96.62 187 GLY A N 1
ATOM 1433 C CA . GLY A 1 187 ? -11.564 0.544 8.593 1.00 96.62 187 GLY A CA 1
ATOM 1434 C C . GLY A 1 187 ? -11.847 -0.222 9.884 1.00 96.62 187 GLY A C 1
ATOM 1435 O O . GLY A 1 187 ? -10.997 -0.274 10.769 1.00 96.62 187 GLY A O 1
ATOM 1436 N N . TRP A 1 188 ? -13.020 -0.844 9.992 1.00 96.62 188 TRP A N 1
ATOM 1437 C CA . TRP A 1 188 ? -13.359 -1.775 11.079 1.00 96.62 188 TRP A CA 1
ATOM 1438 C C . TRP A 1 188 ? -14.381 -2.819 10.621 1.00 96.62 188 TRP A C 1
ATOM 1440 O O . TRP A 1 188 ? -14.999 -2.669 9.571 1.00 96.62 188 TRP A O 1
ATOM 1450 N N . ILE A 1 189 ? -14.584 -3.867 11.419 1.00 96.25 189 ILE A N 1
ATOM 1451 C CA . ILE A 1 189 ? -15.641 -4.861 11.193 1.00 96.25 189 ILE A CA 1
ATOM 1452 C C . ILE A 1 189 ? -16.865 -4.536 12.047 1.00 96.25 189 ILE A C 1
ATOM 1454 O O . ILE A 1 189 ? -16.749 -4.361 13.261 1.00 96.25 189 ILE A O 1
ATOM 1458 N N . ASP A 1 190 ? -18.038 -4.453 11.423 1.00 95.00 190 ASP A N 1
ATOM 1459 C CA . ASP A 1 190 ? -19.297 -4.255 12.137 1.00 95.00 190 ASP A CA 1
ATOM 1460 C C . ASP A 1 190 ? -19.894 -5.560 12.701 1.00 95.00 190 ASP A C 1
ATOM 1462 O O . ASP A 1 190 ? -19.319 -6.647 12.607 1.00 95.00 190 ASP A O 1
ATOM 1466 N N . LYS A 1 191 ? -21.078 -5.447 13.314 1.00 93.06 191 LYS A N 1
ATOM 1467 C CA . LYS A 1 191 ? -21.787 -6.572 13.939 1.00 93.06 191 LYS A CA 1
ATOM 1468 C C . LYS A 1 191 ? -22.189 -7.694 12.979 1.00 93.06 191 LYS A C 1
ATOM 1470 O O . LYS A 1 191 ? -22.431 -8.807 13.447 1.00 93.06 191 LYS A O 1
ATOM 1475 N N . ASP A 1 192 ? -22.297 -7.387 11.690 1.00 94.44 192 ASP A N 1
ATOM 1476 C CA . ASP A 1 192 ? -22.734 -8.296 10.632 1.00 94.44 192 ASP A CA 1
ATOM 1477 C C . ASP A 1 192 ? -21.526 -8.855 9.850 1.00 94.44 192 ASP A C 1
ATOM 1479 O O . ASP A 1 192 ? -21.684 -9.469 8.797 1.00 94.44 192 ASP A O 1
ATOM 1483 N N . GLU A 1 193 ? -20.313 -8.677 10.393 1.00 94.75 193 GLU A N 1
ATOM 1484 C CA . GLU A 1 193 ? -19.033 -9.064 9.795 1.00 94.75 193 GLU A CA 1
ATOM 1485 C C . GLU A 1 193 ? -18.735 -8.364 8.452 1.00 94.75 193 GLU A C 1
ATOM 1487 O O . GLU A 1 193 ? -17.988 -8.883 7.618 1.00 94.75 193 GLU A O 1
ATOM 1492 N N . VAL A 1 194 ? -19.280 -7.157 8.250 1.00 96.69 194 VAL A N 1
ATOM 1493 C CA . VAL A 1 194 ? -19.009 -6.307 7.083 1.00 96.69 194 VAL A CA 1
ATOM 1494 C C . VAL A 1 194 ? -17.883 -5.327 7.403 1.00 96.69 194 VAL A C 1
ATOM 1496 O O . VAL A 1 194 ? -17.876 -4.679 8.453 1.00 96.69 194 VAL A O 1
ATOM 1499 N N . PHE A 1 195 ? -16.923 -5.192 6.485 1.00 97.69 195 PHE A N 1
ATOM 1500 C CA . PHE A 1 195 ? -15.844 -4.216 6.616 1.00 97.69 195 PHE A CA 1
ATOM 1501 C C . PHE A 1 195 ? -16.350 -2.820 6.267 1.00 97.69 195 PHE A C 1
ATOM 1503 O O . PHE A 1 195 ? -16.700 -2.540 5.122 1.00 97.69 195 PHE A O 1
ATOM 1510 N N . GLN A 1 196 ? -16.398 -1.949 7.263 1.00 96.75 196 GLN A N 1
ATOM 1511 C CA . GLN A 1 196 ? -16.835 -0.569 7.138 1.00 96.75 196 GLN A CA 1
ATOM 1512 C C . GLN A 1 196 ? -15.628 0.338 6.930 1.00 96.75 196 GLN A C 1
ATOM 1514 O O . GLN A 1 196 ? -14.622 0.189 7.622 1.00 96.75 196 GLN A O 1
ATOM 1519 N N . VAL A 1 197 ? -15.748 1.302 6.020 1.00 96.38 197 VAL A N 1
ATOM 1520 C CA . VAL A 1 197 ? -14.739 2.345 5.799 1.00 96.38 197 VAL A CA 1
ATOM 1521 C C . VAL A 1 197 ? -15.353 3.720 6.009 1.00 96.38 197 VAL A C 1
ATOM 1523 O O . VAL A 1 197 ? -16.393 4.044 5.431 1.00 96.38 197 VAL A O 1
ATOM 1526 N N . ARG A 1 198 ? -14.702 4.547 6.836 1.00 92.81 198 ARG A N 1
ATOM 1527 C CA . ARG A 1 198 ? -15.049 5.965 7.005 1.00 92.81 198 ARG A CA 1
ATOM 1528 C C . ARG A 1 198 ? -13.823 6.835 7.245 1.00 92.81 198 ARG A C 1
ATOM 1530 O O . ARG A 1 198 ? -12.854 6.429 7.880 1.00 92.81 198 ARG A O 1
ATOM 1537 N N . THR A 1 199 ? -13.929 8.084 6.820 1.00 89.19 199 THR A N 1
ATOM 1538 C CA . THR A 1 199 ? -13.056 9.173 7.262 1.00 89.19 199 THR A CA 1
ATOM 1539 C C . THR A 1 199 ? -13.368 9.517 8.718 1.00 89.19 199 THR A C 1
ATOM 1541 O O . THR A 1 199 ? -14.539 9.583 9.104 1.00 89.19 199 THR A O 1
ATOM 1544 N N . ALA A 1 200 ? -12.340 9.770 9.533 1.00 81.62 200 ALA A N 1
ATOM 1545 C CA . ALA A 1 200 ? -12.545 10.271 10.890 1.00 81.62 200 ALA A CA 1
ATOM 1546 C C . ALA A 1 200 ? -13.256 11.629 10.834 1.00 81.62 200 ALA A C 1
ATOM 1548 O O . ALA A 1 200 ? -12.707 12.615 10.333 1.00 81.62 200 ALA A O 1
ATOM 1549 N N . ASN A 1 201 ? -14.490 11.680 11.336 1.00 73.75 201 ASN A N 1
ATOM 1550 C CA . ASN A 1 201 ? -15.289 12.893 11.317 1.00 73.75 201 ASN A CA 1
ATOM 1551 C C . ASN A 1 201 ? -14.867 13.840 12.444 1.00 73.75 201 ASN A C 1
ATOM 1553 O O . ASN A 1 201 ? -15.506 13.939 13.486 1.00 73.75 201 ASN A O 1
ATOM 1557 N N . ILE A 1 202 ? -13.763 14.538 12.210 1.00 76.00 202 ILE A N 1
ATOM 1558 C CA . ILE A 1 202 ? -13.229 15.570 13.104 1.00 76.00 202 ILE A CA 1
ATOM 1559 C C . ILE A 1 202 ? -14.034 16.879 13.053 1.00 76.00 202 ILE A C 1
ATOM 1561 O O . ILE A 1 202 ? -13.791 17.782 13.849 1.00 76.00 202 ILE A O 1
ATOM 1565 N N . SER A 1 203 ? -14.984 17.000 12.122 1.00 67.81 203 SER A N 1
ATOM 1566 C CA . SER A 1 203 ? -16.012 18.040 12.151 1.00 67.81 203 SER A CA 1
ATOM 1567 C C . SER A 1 203 ? -17.144 17.581 13.062 1.00 67.81 203 SER A C 1
ATOM 1569 O O . SER A 1 203 ? -17.781 16.559 12.816 1.00 67.81 203 SER A O 1
ATOM 1571 N N . ALA A 1 204 ? -17.397 18.311 14.143 1.00 61.06 204 ALA A N 1
ATOM 1572 C CA . ALA A 1 204 ? -18.386 17.892 15.123 1.00 61.06 204 ALA A CA 1
ATOM 1573 C C . ALA A 1 204 ? -19.816 17.997 14.563 1.00 61.06 204 ALA A C 1
ATOM 1575 O O . ALA A 1 204 ? -20.454 19.049 14.541 1.00 61.06 204 ALA A O 1
ATOM 1576 N N . THR A 1 205 ? -20.283 16.856 14.066 1.00 64.38 205 THR A N 1
ATOM 1577 C CA . THR A 1 205 ? -21.637 16.615 13.572 1.00 64.38 205 THR A CA 1
ATOM 1578 C C . THR A 1 205 ? -22.597 16.301 14.716 1.00 64.38 205 THR A C 1
ATOM 1580 O O . THR A 1 205 ? -22.197 16.210 15.878 1.00 64.38 205 THR A O 1
ATOM 1583 N N . THR A 1 206 ? -23.882 16.156 14.380 1.00 67.19 206 THR A N 1
ATOM 1584 C CA . THR A 1 206 ? -24.962 15.814 15.308 1.00 67.19 206 THR A CA 1
ATOM 1585 C C . THR A 1 206 ? -24.551 14.639 16.204 1.00 67.19 206 THR A C 1
ATOM 1587 O O . THR A 1 206 ? -24.324 13.537 15.699 1.00 67.19 206 THR A O 1
ATOM 1590 N N . PRO A 1 207 ? -24.425 14.857 17.523 1.00 70.94 207 PRO A N 1
ATOM 1591 C CA . PRO A 1 207 ? -24.033 13.802 18.439 1.00 70.94 207 PRO A CA 1
ATOM 1592 C C . PRO A 1 207 ? -25.125 12.746 18.475 1.00 70.94 207 PRO A C 1
ATOM 1594 O O . PRO A 1 207 ? -26.313 13.072 18.450 1.00 70.94 207 PRO A O 1
ATOM 1597 N N . THR A 1 208 ? -24.719 11.486 18.522 1.00 77.88 208 THR A N 1
ATOM 1598 C CA . THR A 1 208 ? -25.674 10.378 18.463 1.00 77.88 208 THR A CA 1
ATOM 1599 C C . THR A 1 208 ? -25.960 9.802 19.859 1.00 77.88 208 THR A C 1
ATOM 1601 O O . THR A 1 208 ? -27.040 9.269 20.084 1.00 77.88 208 THR A O 1
ATOM 1604 N N . ILE A 1 209 ? -25.066 10.015 20.837 1.00 87.50 209 ILE A N 1
ATOM 1605 C CA . ILE A 1 209 ? -25.318 9.783 22.274 1.00 87.50 209 ILE A CA 1
ATOM 1606 C C . ILE A 1 209 ? -25.053 11.075 23.051 1.00 87.50 209 ILE A C 1
ATOM 1608 O O . ILE A 1 209 ? -24.094 11.793 22.763 1.00 87.50 209 ILE A O 1
ATOM 1612 N N . THR A 1 210 ? -25.878 11.329 24.067 1.00 91.12 210 THR A N 1
ATOM 1613 C CA . THR A 1 210 ? -25.684 12.405 25.046 1.00 91.12 210 THR A CA 1
ATOM 1614 C C . THR A 1 210 ? -25.460 11.802 26.429 1.00 91.12 210 THR A C 1
ATOM 1616 O O . THR A 1 210 ? -26.225 10.936 26.846 1.00 91.12 210 THR A O 1
ATOM 1619 N N . VAL A 1 211 ? -24.438 12.276 27.139 1.00 92.00 211 VAL A N 1
ATOM 1620 C CA . VAL A 1 211 ? -24.107 11.893 28.517 1.00 92.00 211 VAL A CA 1
ATOM 1621 C C . VAL A 1 211 ? -24.166 13.141 29.39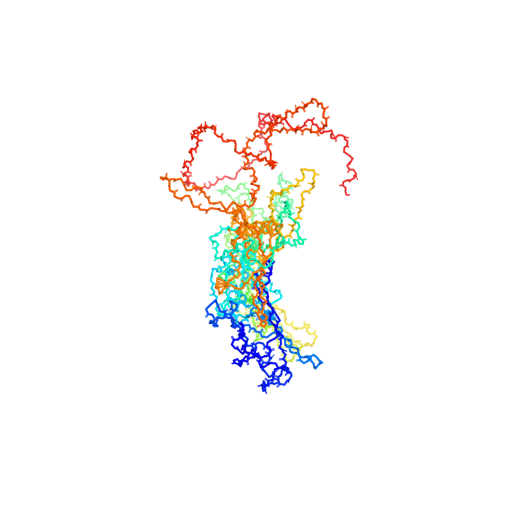2 1.00 92.00 211 VAL A C 1
ATOM 1623 O O . VAL A 1 211 ? -23.470 14.115 29.115 1.00 92.00 211 VAL A O 1
ATOM 1626 N N . ASN A 1 212 ? -24.984 13.135 30.444 1.00 93.06 212 ASN A N 1
ATOM 1627 C CA . ASN A 1 212 ? -25.040 14.241 31.399 1.00 93.06 212 ASN A CA 1
ATOM 1628 C C . ASN A 1 212 ? -24.054 13.992 32.541 1.00 93.06 212 ASN A C 1
ATOM 1630 O O . ASN A 1 212 ? -24.233 13.061 33.330 1.00 93.06 212 ASN A O 1
ATOM 1634 N N . ILE A 1 213 ? -23.041 14.849 32.646 1.00 91.12 213 ILE A N 1
ATOM 1635 C CA . ILE A 1 213 ? -22.026 14.787 33.694 1.00 91.12 213 ILE A CA 1
ATOM 1636 C C . ILE A 1 213 ? -22.623 15.286 35.020 1.00 91.12 213 ILE A C 1
ATOM 1638 O O . ILE A 1 213 ? -23.299 16.311 35.097 1.00 91.12 213 ILE A O 1
ATOM 1642 N N . GLY A 1 214 ? -22.363 14.563 36.099 1.00 88.06 214 GLY A N 1
ATOM 1643 C CA . GLY A 1 214 ? -22.994 14.651 37.407 1.00 88.06 214 GLY A CA 1
ATOM 1644 C C . GLY A 1 214 ? -24.166 13.694 37.624 1.00 88.06 214 GLY A C 1
ATOM 1645 O O . GLY A 1 214 ? -24.715 13.699 38.729 1.00 88.06 214 GLY A O 1
ATOM 1646 N N . ARG A 1 215 ? -24.589 12.939 36.604 1.00 90.75 215 ARG A N 1
ATOM 1647 C CA . ARG A 1 215 ? -25.818 12.131 36.637 1.00 90.75 215 ARG A CA 1
ATOM 1648 C C . ARG A 1 215 ? -25.629 10.750 36.028 1.00 90.75 215 ARG A C 1
ATOM 1650 O O . ARG A 1 215 ? -25.994 9.768 36.670 1.00 90.75 215 ARG A O 1
ATOM 1657 N N . ASP A 1 216 ? -25.139 10.695 34.795 1.00 89.00 216 ASP A N 1
ATOM 1658 C CA . ASP A 1 216 ? -25.100 9.465 34.000 1.00 89.00 216 ASP A CA 1
ATOM 1659 C C . ASP A 1 216 ? -23.737 8.758 34.113 1.00 89.00 216 ASP A C 1
ATOM 1661 O O . ASP A 1 216 ? -23.631 7.547 33.898 1.00 89.00 216 ASP A O 1
ATOM 1665 N N . GLU A 1 217 ? -22.682 9.498 34.457 1.00 89.56 217 GLU A N 1
ATOM 1666 C CA . GLU A 1 217 ? -21.330 8.977 34.599 1.00 89.56 217 GLU A CA 1
ATOM 1667 C C . GLU A 1 217 ? -21.132 8.208 35.908 1.00 89.56 217 GLU A C 1
ATOM 1669 O O . GLU A 1 217 ? -21.585 8.586 36.987 1.00 89.56 217 GLU A O 1
ATOM 1674 N N . ILE A 1 218 ? -20.373 7.124 35.811 1.00 90.25 218 ILE A N 1
ATOM 1675 C CA . ILE A 1 218 ? -19.857 6.371 36.956 1.00 90.25 218 ILE A CA 1
ATOM 1676 C C . ILE A 1 218 ? -18.499 6.935 37.355 1.00 90.25 218 ILE A C 1
ATOM 1678 O O . ILE A 1 218 ? -18.172 7.034 38.538 1.00 90.25 218 ILE A O 1
ATOM 1682 N N . TRP A 1 219 ? -17.700 7.292 36.357 1.00 90.19 219 TRP A N 1
ATOM 1683 C CA . TRP A 1 219 ? -16.455 8.009 36.540 1.00 90.19 219 TRP A CA 1
ATOM 1684 C C . TRP A 1 219 ? -16.180 8.868 35.312 1.00 90.19 219 TRP A C 1
ATOM 1686 O O . TRP A 1 219 ? -16.567 8.549 34.187 1.00 90.19 219 TRP A O 1
ATOM 1696 N N . TYR A 1 220 ? -15.498 9.973 35.565 1.00 88.94 220 TYR A N 1
ATOM 1697 C CA . TYR A 1 220 ? -15.169 10.984 34.584 1.00 88.94 220 TYR A CA 1
ATOM 1698 C C . TYR A 1 220 ? -13.830 11.573 34.991 1.00 88.94 220 TYR A C 1
ATOM 1700 O O . TYR A 1 220 ? -13.668 12.062 36.114 1.00 88.94 220 TYR A O 1
ATOM 1708 N N . LYS A 1 221 ? -12.843 11.467 34.110 1.00 91.88 221 LYS A N 1
ATOM 1709 C CA . LYS A 1 221 ? -11.522 12.041 34.347 1.00 91.88 221 LYS A CA 1
ATOM 1710 C C . LYS A 1 221 ? -10.966 12.622 33.065 1.00 91.88 221 LYS A C 1
ATOM 1712 O O . LYS A 1 221 ? -11.345 12.220 31.970 1.00 91.88 221 LYS A O 1
ATOM 1717 N N . ARG A 1 222 ? -10.033 13.560 33.197 1.00 87.94 222 ARG A N 1
ATOM 1718 C CA . ARG A 1 222 ? -9.262 14.016 32.044 1.00 87.94 222 ARG A CA 1
ATOM 1719 C C . ARG A 1 222 ? -8.487 12.832 31.472 1.00 87.94 222 ARG A C 1
ATOM 1721 O O . ARG A 1 222 ? -7.989 12.003 32.233 1.00 87.94 222 ARG A O 1
ATOM 1728 N N . LEU A 1 223 ? -8.413 12.758 30.148 1.00 87.00 223 LEU A N 1
ATOM 1729 C CA . LEU A 1 223 ? -7.596 11.754 29.494 1.00 87.00 223 LEU A CA 1
ATOM 1730 C C . LEU A 1 223 ? -6.135 11.995 29.884 1.00 87.00 223 LEU A C 1
ATOM 1732 O O . LEU A 1 223 ? -5.624 13.113 29.750 1.00 87.00 223 LEU A O 1
ATOM 1736 N N . ASP A 1 224 ? -5.480 10.948 30.375 1.00 77.19 224 ASP A N 1
ATOM 1737 C CA . ASP A 1 224 ? -4.048 10.956 30.649 1.00 77.19 224 ASP A CA 1
ATOM 1738 C C . ASP A 1 224 ? -3.329 10.920 29.295 1.00 77.19 224 ASP A C 1
ATOM 1740 O O . ASP A 1 224 ? -2.908 9.870 28.815 1.00 77.19 224 ASP A O 1
ATOM 1744 N N . SER A 1 225 ? -3.273 12.067 28.612 1.00 64.75 225 SER A N 1
ATOM 1745 C CA . SER A 1 225 ? -2.593 12.155 27.325 1.00 64.75 225 SER A CA 1
ATOM 1746 C C . SER A 1 225 ? -1.108 11.927 27.566 1.00 64.75 225 SER A C 1
ATOM 1748 O O . SER A 1 225 ? -0.422 12.788 28.120 1.00 64.75 225 SER A O 1
ATOM 1750 N N . ALA A 1 226 ? -0.596 10.779 27.119 1.00 60.44 226 ALA A N 1
ATOM 1751 C CA . ALA A 1 226 ? 0.843 10.531 27.062 1.00 60.44 226 ALA A CA 1
ATOM 1752 C C . ALA A 1 226 ? 1.560 11.576 26.183 1.00 60.44 226 ALA A C 1
ATOM 1754 O O . ALA A 1 226 ? 2.770 11.770 26.282 1.00 60.44 226 ALA A O 1
ATOM 1755 N N . GLU A 1 227 ? 0.803 12.263 25.326 1.00 70.75 227 GLU A N 1
ATOM 1756 C CA . GLU A 1 227 ? 1.317 13.093 24.254 1.00 70.75 227 GLU A CA 1
ATOM 1757 C C . GLU A 1 227 ? 0.905 14.552 24.459 1.00 70.75 227 GLU A C 1
ATOM 1759 O O . GLU A 1 227 ? -0.276 14.892 24.572 1.00 70.75 227 GLU A O 1
ATOM 1764 N N . SER A 1 228 ? 1.898 15.438 24.521 1.00 77.06 228 SER A N 1
ATOM 1765 C CA . SER A 1 228 ? 1.650 16.879 24.543 1.00 77.06 228 SER A CA 1
ATOM 1766 C C . SER A 1 228 ? 1.318 17.378 23.134 1.00 77.06 228 SER A C 1
ATOM 1768 O O . SER A 1 228 ? 1.908 16.878 22.174 1.00 77.06 228 SER A O 1
ATOM 1770 N N . PRO A 1 229 ? 0.440 18.387 22.979 1.00 83.06 229 PRO A N 1
ATOM 1771 C CA . PRO A 1 229 ? 0.244 19.027 21.684 1.00 83.06 229 PRO A CA 1
ATOM 1772 C C . PRO A 1 229 ? 1.552 19.604 21.148 1.00 83.06 229 PRO A C 1
ATOM 1774 O O . PRO A 1 229 ? 2.396 20.042 21.932 1.00 83.06 229 PRO A O 1
ATOM 1777 N N . CYS A 1 230 ? 1.679 19.655 19.827 1.00 85.88 230 CYS A N 1
ATOM 1778 C CA . CYS A 1 230 ? 2.828 20.227 19.136 1.00 85.88 230 CYS A CA 1
ATOM 1779 C C . CYS A 1 230 ? 2.372 21.362 18.223 1.00 85.88 230 CYS A C 1
ATOM 1781 O O . CYS A 1 230 ? 1.294 21.299 17.634 1.00 85.88 230 CYS A O 1
ATOM 1783 N N . GLU A 1 231 ? 3.201 22.395 18.121 1.00 86.94 231 GLU A N 1
ATOM 1784 C CA . GLU A 1 231 ? 2.948 23.550 17.268 1.00 86.94 231 GLU A CA 1
ATOM 1785 C C . GLU A 1 231 ? 3.147 23.198 15.791 1.00 86.94 231 GLU A C 1
ATOM 1787 O O . GLU A 1 231 ? 2.429 23.726 14.952 1.00 86.94 231 GLU A O 1
ATOM 1792 N N . ILE A 1 232 ? 4.080 22.297 15.464 1.00 90.31 232 ILE A N 1
ATOM 1793 C CA . ILE A 1 232 ? 4.362 21.867 14.090 1.00 90.31 232 ILE A CA 1
ATOM 1794 C C . ILE A 1 232 ? 4.083 20.373 13.958 1.00 90.31 232 ILE A C 1
ATOM 1796 O O . ILE A 1 232 ? 4.683 19.547 14.649 1.00 90.31 232 ILE A O 1
ATOM 1800 N N . ILE A 1 233 ? 3.202 20.024 13.025 1.00 94.00 233 ILE A N 1
ATOM 1801 C CA . ILE A 1 233 ? 2.949 18.643 12.623 1.00 94.00 233 ILE A CA 1
ATOM 1802 C C . ILE A 1 233 ? 3.506 18.439 11.227 1.00 94.00 233 ILE A C 1
ATOM 1804 O O . ILE A 1 233 ? 3.130 19.136 10.285 1.00 94.00 233 ILE A O 1
ATOM 1808 N N . LYS A 1 234 ? 4.401 17.466 11.111 1.00 95.31 234 LYS A N 1
ATOM 1809 C CA . LYS A 1 234 ? 5.043 17.065 9.871 1.00 95.31 234 LYS A CA 1
ATOM 1810 C C . LYS A 1 234 ? 4.524 15.692 9.463 1.00 95.31 234 LYS A C 1
ATOM 1812 O O . LYS A 1 234 ? 4.588 14.753 10.250 1.00 95.31 234 LYS A O 1
ATOM 1817 N N . ALA A 1 235 ? 4.044 15.558 8.235 1.00 95.88 235 ALA A N 1
ATOM 1818 C CA . ALA A 1 235 ? 3.791 14.263 7.617 1.00 95.88 235 ALA A CA 1
ATOM 1819 C C . ALA A 1 235 ? 4.867 14.015 6.560 1.00 95.88 235 ALA A C 1
ATOM 1821 O O . ALA A 1 235 ? 5.127 14.883 5.727 1.00 95.88 235 ALA A O 1
ATOM 1822 N N . VAL A 1 236 ? 5.503 12.849 6.613 1.00 95.94 236 VAL A N 1
ATOM 1823 C CA . VAL A 1 236 ? 6.539 12.427 5.668 1.00 95.94 236 VAL A CA 1
ATOM 1824 C C . VAL A 1 236 ? 6.153 11.111 5.030 1.00 95.94 236 VAL A C 1
ATOM 1826 O O . VAL A 1 236 ? 5.548 10.253 5.667 1.00 95.94 236 VA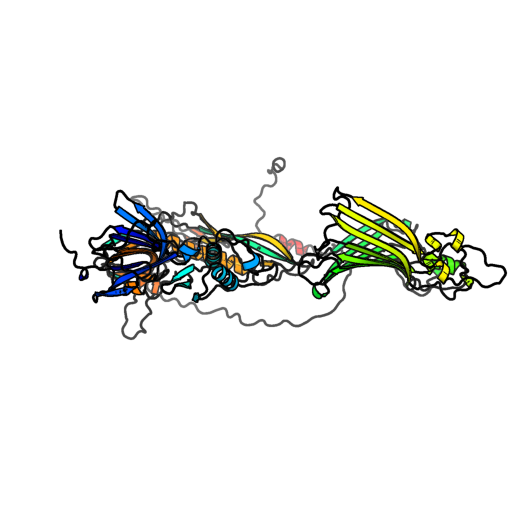L A O 1
ATOM 1829 N N . GLY A 1 237 ? 6.529 10.925 3.778 1.00 93.12 237 GLY A N 1
ATOM 1830 C CA . GLY A 1 237 ? 6.349 9.652 3.104 1.00 93.12 237 GLY A CA 1
ATOM 1831 C C . GLY A 1 237 ? 7.164 9.601 1.831 1.00 93.12 237 GLY A C 1
ATOM 1832 O O . GLY A 1 237 ? 7.647 10.622 1.344 1.00 93.12 237 GLY A O 1
ATOM 1833 N N . ARG A 1 238 ? 7.311 8.399 1.291 1.00 90.06 238 ARG A N 1
ATOM 1834 C CA . ARG A 1 238 ? 8.065 8.185 0.065 1.00 90.06 238 ARG A CA 1
ATOM 1835 C C . ARG A 1 238 ? 7.118 8.068 -1.114 1.00 90.06 238 ARG A C 1
ATOM 1837 O O . ARG A 1 238 ? 6.263 7.187 -1.157 1.00 90.06 238 ARG A O 1
ATOM 1844 N N . CYS A 1 239 ? 7.268 8.972 -2.069 1.00 87.25 239 CYS A N 1
ATOM 1845 C CA . CYS A 1 239 ? 6.535 8.946 -3.317 1.00 87.25 239 CYS A CA 1
ATOM 1846 C C . CYS A 1 239 ? 7.334 8.189 -4.374 1.00 87.25 239 CYS A C 1
ATOM 1848 O O . CYS A 1 239 ? 8.530 8.416 -4.552 1.00 87.25 239 CYS A O 1
ATOM 1850 N N . VAL A 1 240 ? 6.651 7.328 -5.122 1.00 87.31 240 VAL A N 1
ATOM 1851 C CA . VAL A 1 240 ? 7.229 6.656 -6.284 1.00 87.31 240 VAL A CA 1
ATOM 1852 C C . VAL A 1 240 ? 6.943 7.481 -7.533 1.00 87.31 240 VAL A C 1
ATOM 1854 O O . VAL A 1 240 ? 5.792 7.802 -7.841 1.00 87.31 240 VAL A O 1
ATOM 1857 N N . ILE A 1 241 ? 8.003 7.837 -8.250 1.00 83.62 241 ILE A N 1
ATOM 1858 C CA . ILE A 1 241 ? 7.954 8.517 -9.537 1.00 83.62 241 ILE A CA 1
ATOM 1859 C C . ILE A 1 241 ? 8.140 7.471 -10.629 1.00 83.62 241 ILE A C 1
ATOM 1861 O O . ILE A 1 241 ? 9.209 6.883 -10.782 1.00 83.62 241 ILE A O 1
ATOM 1865 N N . VAL A 1 242 ? 7.099 7.280 -11.428 1.00 81.44 242 VAL A N 1
ATOM 1866 C CA . VAL A 1 242 ? 7.146 6.449 -12.627 1.00 81.44 242 VAL A CA 1
ATOM 1867 C C . VAL A 1 242 ? 7.544 7.337 -13.801 1.00 81.44 242 VAL A C 1
ATOM 1869 O O . VAL A 1 242 ? 6.831 8.286 -14.146 1.00 81.44 242 VAL A O 1
ATOM 1872 N N . ARG A 1 243 ? 8.701 7.045 -14.401 1.00 79.31 243 ARG A N 1
ATOM 1873 C CA . ARG A 1 243 ? 9.234 7.747 -15.574 1.00 79.31 243 ARG A CA 1
ATOM 1874 C C . ARG A 1 243 ? 9.154 6.860 -16.795 1.00 79.31 243 ARG A C 1
ATOM 1876 O O . ARG A 1 243 ? 9.451 5.677 -16.710 1.00 79.31 243 ARG A O 1
ATOM 1883 N N . SER A 1 244 ? 8.812 7.429 -17.945 1.00 76.88 244 SER A N 1
ATOM 1884 C CA . SER A 1 244 ? 9.052 6.738 -19.214 1.00 76.88 244 SER A CA 1
ATOM 1885 C C . SER A 1 244 ? 10.554 6.597 -19.441 1.00 76.88 244 SER A C 1
ATOM 1887 O O . SER A 1 244 ? 11.296 7.561 -19.226 1.00 76.88 244 SER A O 1
ATOM 1889 N N . VAL A 1 245 ? 10.998 5.426 -19.897 1.00 77.81 245 VAL A N 1
ATOM 1890 C CA . VAL A 1 245 ? 12.405 5.228 -20.258 1.00 77.81 245 VAL A CA 1
ATOM 1891 C C . VAL A 1 245 ? 12.793 6.201 -21.365 1.00 77.81 245 VAL A C 1
ATOM 1893 O O . VAL A 1 245 ? 12.136 6.297 -22.403 1.00 77.81 245 VAL A O 1
ATOM 1896 N N . VAL A 1 246 ? 13.869 6.949 -21.121 1.00 74.44 246 VAL A N 1
ATOM 1897 C CA . VAL A 1 246 ? 14.477 7.818 -22.124 1.00 74.44 246 VAL A CA 1
ATOM 1898 C C . VAL A 1 246 ? 15.466 6.975 -22.913 1.00 74.44 246 VAL A C 1
ATOM 1900 O O . VAL A 1 246 ? 16.488 6.543 -22.385 1.00 74.44 246 VAL A O 1
ATOM 1903 N N . PHE A 1 247 ? 15.142 6.729 -24.177 1.00 79.38 247 PHE A N 1
ATOM 1904 C CA . PHE A 1 247 ? 16.031 6.032 -25.100 1.00 79.38 247 PHE A CA 1
ATOM 1905 C C . PHE A 1 247 ? 17.155 6.959 -25.568 1.00 79.38 247 PHE A C 1
ATOM 1907 O O . PHE A 1 247 ? 17.000 8.185 -25.600 1.00 79.38 247 PHE A O 1
ATOM 1914 N N . ARG A 1 248 ? 18.305 6.367 -25.899 1.00 80.44 248 ARG A N 1
ATOM 1915 C CA . ARG A 1 248 ? 19.540 7.084 -26.219 1.00 80.44 248 ARG A CA 1
ATOM 1916 C C . ARG A 1 248 ? 19.347 8.081 -27.365 1.00 80.44 248 ARG A C 1
ATOM 1918 O O . ARG A 1 248 ? 18.823 7.740 -28.423 1.00 80.44 248 ARG A O 1
ATOM 1925 N N . ASN A 1 249 ? 19.824 9.306 -27.169 1.00 86.81 249 ASN A N 1
ATOM 1926 C CA . ASN A 1 249 ? 19.898 10.328 -28.209 1.00 86.81 249 ASN A CA 1
ATOM 1927 C C . ASN A 1 249 ? 21.218 11.084 -28.069 1.00 86.81 249 ASN A C 1
ATOM 1929 O O . ASN A 1 249 ? 21.290 12.129 -27.421 1.00 86.81 249 ASN A O 1
ATOM 1933 N N . ASP A 1 250 ? 22.261 10.525 -28.671 1.00 87.25 250 ASP A N 1
ATOM 1934 C CA . ASP A 1 250 ? 23.622 11.024 -28.536 1.00 87.25 250 ASP A CA 1
ATOM 1935 C C . ASP A 1 250 ? 24.097 11.623 -29.850 1.00 87.25 250 ASP A C 1
ATOM 1937 O O . ASP A 1 250 ? 23.835 11.101 -30.934 1.00 87.25 250 ASP A O 1
ATOM 1941 N N . THR A 1 251 ? 24.867 12.702 -29.765 1.00 87.62 251 THR A N 1
ATOM 1942 C CA . THR A 1 251 ? 25.624 13.225 -30.901 1.00 87.62 251 THR A CA 1
ATOM 1943 C C . THR A 1 251 ? 27.068 13.427 -30.479 1.00 87.62 251 THR A C 1
ATOM 1945 O O . THR A 1 251 ? 27.339 14.131 -29.511 1.00 87.62 251 THR A O 1
ATOM 1948 N N . SER A 1 252 ? 27.995 12.812 -31.211 1.00 88.62 252 SER A N 1
ATOM 1949 C CA . SER A 1 252 ? 29.434 13.002 -31.046 1.00 88.62 252 SER A CA 1
ATOM 1950 C C . SER A 1 252 ? 30.044 13.613 -32.303 1.00 88.62 252 SER A C 1
ATOM 1952 O O . SER A 1 252 ? 29.651 13.296 -33.429 1.00 88.62 252 SER A O 1
ATOM 1954 N N . GLU A 1 253 ? 31.006 14.511 -32.110 1.00 85.50 253 GLU A N 1
ATOM 1955 C CA . GLU A 1 253 ? 31.696 15.224 -33.182 1.00 85.50 253 GLU A CA 1
ATOM 1956 C C . GLU A 1 253 ? 33.210 15.083 -33.005 1.00 85.50 253 GLU A C 1
ATOM 1958 O O . GLU A 1 253 ? 33.739 15.211 -31.903 1.00 85.50 253 GLU A O 1
ATOM 1963 N N . GLN A 1 254 ? 33.908 14.800 -34.100 1.00 81.44 254 GLN A N 1
ATOM 1964 C CA . GLN A 1 254 ? 35.363 14.782 -34.187 1.00 81.44 254 GLN A CA 1
ATOM 1965 C C . GLN A 1 254 ? 35.806 15.919 -35.102 1.00 81.44 254 GLN A C 1
ATOM 1967 O O . GLN A 1 254 ? 35.242 16.106 -36.185 1.00 81.44 254 GLN A O 1
ATOM 1972 N N . TYR A 1 255 ? 36.836 16.647 -34.683 1.00 79.31 255 TYR A N 1
ATOM 1973 C CA . TYR A 1 255 ? 37.385 17.800 -35.393 1.00 79.31 255 TYR A CA 1
ATOM 1974 C C . TYR A 1 255 ? 38.791 17.489 -35.919 1.00 79.31 255 TYR A C 1
ATOM 1976 O O . TYR A 1 255 ? 39.544 16.748 -35.290 1.00 79.31 255 TYR A O 1
ATOM 1984 N N . GLY A 1 256 ? 39.147 18.039 -37.079 1.00 75.62 256 GLY A N 1
ATOM 1985 C CA . GLY A 1 256 ? 40.457 17.857 -37.709 1.00 75.62 256 GLY A CA 1
ATOM 1986 C C . GLY A 1 256 ? 40.826 19.026 -38.620 1.00 75.62 256 GLY A C 1
ATOM 1987 O O . GLY A 1 256 ? 40.035 19.947 -38.804 1.00 75.62 256 GLY A O 1
ATOM 1988 N N . SER A 1 257 ? 42.041 19.017 -39.173 1.00 72.31 257 SER A N 1
ATOM 1989 C CA . SER A 1 257 ? 42.538 20.129 -39.996 1.00 72.31 257 SER A CA 1
ATOM 1990 C C . SER A 1 257 ? 41.733 20.287 -41.288 1.00 72.31 257 SER A C 1
ATOM 1992 O O . SER A 1 257 ? 41.502 19.309 -41.999 1.00 72.31 257 SER A O 1
ATOM 1994 N N . ALA A 1 258 ? 41.380 21.528 -41.641 1.00 65.38 258 ALA A N 1
ATOM 1995 C CA . ALA A 1 258 ? 40.738 21.837 -42.922 1.00 65.38 258 ALA A CA 1
ATOM 1996 C C . ALA A 1 258 ? 41.599 21.421 -44.135 1.00 65.38 258 ALA A C 1
ATOM 1998 O O . ALA A 1 258 ? 41.059 21.077 -45.188 1.00 65.38 258 ALA A O 1
ATOM 1999 N N . ALA A 1 259 ? 42.925 21.343 -43.948 1.00 65.50 259 ALA A N 1
ATOM 2000 C CA . ALA A 1 259 ? 43.885 20.883 -44.951 1.00 65.50 259 ALA A CA 1
ATOM 2001 C C . ALA A 1 259 ? 43.669 19.427 -45.407 1.00 65.50 259 ALA A C 1
ATOM 2003 O O . ALA A 1 259 ? 44.183 19.038 -46.455 1.00 65.50 259 ALA A O 1
ATOM 2004 N N . LEU A 1 260 ? 42.915 18.622 -44.643 1.00 61.09 260 LEU A N 1
ATOM 2005 C CA . LEU A 1 260 ? 42.536 17.253 -45.017 1.00 61.09 260 LEU A CA 1
ATOM 2006 C C . LEU A 1 260 ? 41.588 17.206 -46.223 1.00 61.09 260 LEU A C 1
ATOM 2008 O O . LEU A 1 260 ? 41.548 16.198 -46.923 1.00 61.09 260 LEU A O 1
ATOM 2012 N N . VAL A 1 261 ? 40.822 18.274 -46.452 1.00 56.88 261 VAL A N 1
ATOM 2013 C CA . VAL A 1 261 ? 39.807 18.351 -47.515 1.00 56.88 261 VAL A CA 1
ATOM 2014 C C . VAL A 1 261 ? 40.209 19.373 -48.577 1.00 56.88 261 VAL A C 1
ATOM 2016 O O . VAL A 1 261 ? 40.042 19.113 -49.765 1.00 56.88 261 VAL A O 1
ATOM 2019 N N . ASP A 1 262 ? 40.795 20.502 -48.170 1.00 58.81 262 ASP A N 1
ATOM 2020 C CA . ASP A 1 262 ? 41.364 21.505 -49.071 1.00 58.81 262 ASP A CA 1
ATOM 2021 C C . ASP A 1 262 ? 42.642 22.091 -48.461 1.00 58.81 262 ASP A C 1
ATOM 2023 O O . ASP A 1 262 ? 42.612 22.778 -47.440 1.00 58.81 262 ASP A O 1
ATOM 2027 N N . LYS A 1 263 ? 43.783 21.843 -49.116 1.00 61.06 263 LYS A N 1
ATOM 2028 C CA . LYS A 1 263 ? 45.104 22.327 -48.685 1.00 61.06 263 LYS A CA 1
ATOM 2029 C C . LYS A 1 263 ? 45.198 23.856 -48.609 1.00 61.06 263 LYS A C 1
ATOM 2031 O O . LYS A 1 263 ? 46.090 24.354 -47.930 1.00 61.06 263 LYS A O 1
ATOM 2036 N N . ASN A 1 264 ? 44.302 24.577 -49.284 1.00 60.91 264 ASN A N 1
ATOM 2037 C CA . ASN A 1 264 ? 44.252 26.037 -49.321 1.00 60.91 264 ASN A CA 1
ATOM 2038 C C . ASN A 1 264 ? 43.119 26.622 -48.458 1.00 60.91 264 ASN A C 1
ATOM 2040 O O . ASN A 1 264 ? 42.875 27.829 -48.514 1.00 60.91 264 ASN A O 1
ATOM 2044 N N . ALA A 1 265 ? 42.412 25.799 -47.675 1.00 59.34 265 ALA A N 1
ATOM 2045 C CA . ALA A 1 265 ? 41.335 26.278 -46.819 1.00 59.34 265 ALA A CA 1
ATOM 2046 C C . ALA A 1 265 ? 41.869 27.255 -45.755 1.00 59.34 265 ALA A C 1
ATOM 2048 O O . ALA A 1 265 ? 42.738 26.914 -44.958 1.00 59.34 265 ALA A O 1
ATOM 2049 N N . GLY A 1 266 ? 41.312 28.470 -45.708 1.00 58.81 266 GLY A N 1
ATOM 2050 C CA . GLY A 1 266 ? 41.708 29.534 -44.773 1.00 58.81 266 GLY A CA 1
ATOM 2051 C C . GLY A 1 266 ? 41.216 29.374 -43.325 1.00 58.81 266 GLY A C 1
ATOM 2052 O O . GLY A 1 266 ? 41.258 30.341 -42.571 1.00 58.81 266 GLY A O 1
ATOM 2053 N N . TYR A 1 267 ? 40.727 28.193 -42.930 1.00 65.38 267 TYR A N 1
ATOM 2054 C CA . TYR A 1 267 ? 40.214 27.908 -41.582 1.00 65.38 267 TYR A CA 1
ATOM 2055 C C . TYR A 1 267 ? 41.039 26.798 -40.912 1.00 65.38 267 TYR A C 1
ATOM 2057 O O . TYR A 1 267 ? 41.545 25.906 -41.588 1.00 65.38 267 TYR A O 1
ATOM 2065 N N . SER A 1 268 ? 41.173 26.825 -39.582 1.00 59.97 268 SER A N 1
ATOM 2066 C CA . SER A 1 268 ? 42.081 25.932 -38.840 1.00 59.97 268 SER A CA 1
ATOM 2067 C C . SER A 1 268 ? 41.520 24.527 -38.571 1.00 59.97 268 SER A C 1
ATOM 2069 O O . SER A 1 268 ? 42.292 23.565 -38.561 1.00 59.97 268 SER A O 1
ATOM 2071 N N . ALA A 1 269 ? 40.200 24.378 -38.395 1.00 69.19 269 ALA A N 1
ATOM 2072 C CA . ALA A 1 269 ? 39.556 23.098 -38.096 1.00 69.19 269 ALA A CA 1
ATOM 2073 C C . ALA A 1 269 ? 38.183 22.940 -38.773 1.00 69.19 269 ALA A C 1
ATOM 2075 O O . ALA A 1 269 ? 37.429 23.901 -38.914 1.00 69.19 269 ALA A O 1
ATOM 2076 N N . ILE A 1 270 ? 37.853 21.707 -39.156 1.00 69.00 270 ILE A N 1
ATOM 2077 C CA . ILE A 1 270 ? 36.551 21.273 -39.678 1.00 69.00 270 ILE A CA 1
ATOM 2078 C C . ILE A 1 270 ? 36.065 20.041 -38.904 1.00 69.00 270 ILE A C 1
ATOM 2080 O O . ILE A 1 270 ? 36.873 19.283 -38.364 1.00 69.00 270 ILE A O 1
ATOM 2084 N N . THR A 1 271 ? 34.753 19.799 -38.868 1.00 70.94 271 THR A N 1
ATOM 2085 C CA . THR A 1 271 ? 34.203 18.527 -38.377 1.00 70.94 271 THR A CA 1
ATOM 2086 C C . THR A 1 271 ? 34.561 17.413 -39.362 1.00 70.94 271 THR A C 1
ATOM 2088 O O . THR A 1 271 ? 34.075 17.395 -40.491 1.00 70.94 271 THR A O 1
ATOM 2091 N N . VAL A 1 272 ? 35.414 16.478 -38.944 1.00 74.50 272 VAL A N 1
ATOM 2092 C CA . VAL A 1 272 ? 35.851 15.331 -39.761 1.00 74.50 272 VAL A CA 1
ATOM 2093 C C . VAL A 1 272 ? 34.951 14.111 -39.592 1.00 74.50 272 VAL A C 1
ATOM 2095 O O . VAL A 1 272 ? 34.924 13.240 -40.457 1.00 74.50 272 VAL A O 1
ATOM 2098 N N . LYS A 1 273 ? 34.190 14.033 -38.497 1.00 80.44 273 LYS A N 1
ATOM 2099 C CA . LYS A 1 273 ? 33.181 12.991 -38.289 1.00 80.44 273 LYS A CA 1
ATOM 2100 C C . LYS A 1 273 ? 32.097 13.499 -37.355 1.00 80.44 273 LYS A C 1
ATOM 2102 O O . LYS A 1 273 ? 32.407 14.040 -36.301 1.00 80.44 273 LYS A O 1
ATOM 2107 N N . LYS A 1 274 ? 30.836 13.283 -37.705 1.00 81.75 274 LYS A N 1
ATOM 2108 C CA . LYS A 1 274 ? 29.696 13.485 -36.808 1.00 81.75 274 LYS A CA 1
ATOM 2109 C C . LYS A 1 274 ? 28.891 12.201 -36.739 1.00 81.75 274 LYS A C 1
ATOM 2111 O O . LYS A 1 274 ? 28.436 11.736 -37.778 1.00 81.75 274 LYS A O 1
ATOM 2116 N N . THR A 1 275 ? 28.713 11.647 -35.547 1.00 85.50 275 THR A N 1
ATOM 2117 C CA . THR A 1 275 ? 27.889 10.457 -35.322 1.00 85.50 275 THR A CA 1
ATOM 2118 C C . THR A 1 275 ? 26.703 10.826 -34.447 1.00 85.50 275 THR A C 1
ATOM 2120 O O . THR A 1 275 ? 26.887 11.280 -33.322 1.00 85.50 275 THR A O 1
ATOM 2123 N N . THR A 1 276 ? 25.495 10.605 -34.952 1.00 86.38 276 THR A N 1
ATOM 2124 C CA . THR A 1 276 ? 24.246 10.748 -34.198 1.00 86.38 276 THR A CA 1
ATOM 2125 C C . THR A 1 276 ? 23.628 9.369 -34.006 1.00 86.38 276 THR A C 1
ATOM 2127 O O . THR A 1 276 ? 23.449 8.653 -34.989 1.00 86.38 276 THR A O 1
ATOM 2130 N N . ILE A 1 277 ? 23.315 9.003 -32.764 1.00 89.31 277 ILE A N 1
ATOM 2131 C CA . ILE A 1 277 ? 22.648 7.751 -32.394 1.00 89.31 277 ILE A CA 1
ATOM 2132 C C . ILE A 1 277 ? 21.280 8.113 -31.834 1.00 89.31 277 ILE A C 1
ATOM 2134 O O . ILE A 1 277 ? 21.202 8.812 -30.828 1.00 89.31 277 ILE A O 1
ATOM 2138 N N . LEU A 1 278 ? 20.224 7.631 -32.481 1.00 89.25 278 LEU A N 1
ATOM 2139 C CA . LEU A 1 278 ? 18.844 7.794 -32.045 1.00 89.25 278 LEU A CA 1
ATOM 2140 C C . LEU A 1 278 ? 18.224 6.421 -31.796 1.00 89.25 278 LEU A C 1
ATOM 2142 O O . LEU A 1 278 ? 18.009 5.661 -32.735 1.00 89.25 278 LEU A O 1
ATOM 2146 N N . GLU A 1 279 ? 17.895 6.127 -30.547 1.00 89.56 279 GLU A N 1
ATOM 2147 C CA . GLU A 1 279 ? 17.133 4.944 -30.160 1.00 89.56 279 GLU A CA 1
ATOM 2148 C C . GLU A 1 279 ? 15.660 5.300 -29.967 1.00 89.56 279 GLU A C 1
ATOM 2150 O O . GLU A 1 279 ? 15.302 6.347 -29.428 1.00 89.56 279 GLU A O 1
ATOM 2155 N N . THR A 1 280 ? 14.768 4.443 -30.450 1.00 87.31 280 THR A N 1
ATOM 2156 C CA . THR A 1 280 ? 13.320 4.632 -30.367 1.00 87.31 280 THR A CA 1
ATOM 2157 C C . THR A 1 280 ? 12.644 3.299 -30.100 1.00 87.31 280 THR A C 1
ATOM 2159 O O . THR A 1 280 ? 12.735 2.377 -30.908 1.00 87.31 280 THR A O 1
ATOM 2162 N N . TRP A 1 281 ? 11.925 3.208 -28.984 1.00 87.81 281 TRP A N 1
ATOM 2163 C CA . TRP A 1 281 ? 11.056 2.076 -28.681 1.00 87.81 281 TRP A CA 1
ATOM 2164 C C . TRP A 1 281 ? 9.643 2.322 -29.199 1.00 87.81 281 TRP A C 1
ATOM 2166 O O . TRP A 1 281 ? 9.017 3.335 -28.884 1.00 87.81 281 TRP A O 1
ATOM 2176 N N . LEU A 1 282 ? 9.140 1.384 -29.997 1.00 84.44 282 LEU A N 1
ATOM 2177 C CA . LEU A 1 282 ? 7.791 1.379 -30.549 1.00 84.44 282 LEU A CA 1
ATOM 2178 C C . LEU A 1 282 ? 6.995 0.246 -29.882 1.00 84.44 282 LEU A C 1
ATOM 2180 O O . LEU A 1 282 ? 6.924 -0.857 -30.432 1.00 84.44 282 LEU A O 1
ATOM 2184 N N . PRO A 1 283 ? 6.377 0.486 -28.708 1.00 78.62 283 PRO A N 1
ATOM 2185 C CA . PRO A 1 283 ? 5.780 -0.567 -27.882 1.00 78.62 283 PRO A CA 1
ATOM 2186 C C . PRO A 1 283 ? 4.655 -1.328 -28.590 1.00 78.62 283 PRO A C 1
ATOM 2188 O O . PRO A 1 283 ? 4.567 -2.548 -28.473 1.00 78.62 283 PRO A O 1
ATOM 2191 N N . GLY A 1 284 ? 3.841 -0.640 -29.400 1.00 81.31 284 GLY A N 1
ATOM 2192 C CA . GLY A 1 284 ? 2.781 -1.276 -30.194 1.00 81.31 284 GLY A CA 1
ATOM 2193 C C . GLY A 1 284 ? 3.300 -2.215 -31.291 1.00 81.31 284 GLY A C 1
ATOM 2194 O O . GLY A 1 284 ? 2.592 -3.129 -31.696 1.00 81.31 284 GLY A O 1
ATOM 2195 N N . GLN A 1 285 ? 4.539 -2.013 -31.750 1.00 83.44 285 GLN A N 1
ATOM 2196 C CA . GLN A 1 285 ? 5.205 -2.864 -32.743 1.00 83.44 285 GLN A CA 1
ATOM 2197 C C . GLN A 1 285 ? 6.213 -3.836 -32.113 1.00 83.44 285 GLN A C 1
ATOM 2199 O O . GLN A 1 285 ? 6.775 -4.661 -32.830 1.00 83.44 285 GLN A O 1
ATOM 2204 N N . LYS A 1 286 ? 6.456 -3.731 -30.795 1.00 86.62 286 LYS A N 1
ATOM 2205 C CA . LYS A 1 286 ? 7.494 -4.474 -30.059 1.00 86.62 286 LYS A CA 1
ATOM 2206 C C . LYS A 1 286 ? 8.859 -4.382 -30.736 1.00 86.62 286 LYS A C 1
ATOM 2208 O O . LYS A 1 286 ? 9.583 -5.368 -30.850 1.00 86.62 286 LYS A O 1
ATOM 2213 N N . LEU A 1 287 ? 9.169 -3.173 -31.202 1.00 87.88 287 LEU A N 1
ATOM 2214 C CA . LEU A 1 287 ? 10.336 -2.857 -32.009 1.00 87.88 287 LEU A CA 1
ATOM 2215 C C . LEU A 1 287 ? 11.185 -1.795 -31.308 1.00 87.88 287 LEU A C 1
ATOM 2217 O O . LEU A 1 287 ? 10.733 -0.666 -31.113 1.00 87.88 287 LEU A O 1
ATOM 2221 N N . LEU A 1 288 ? 12.428 -2.143 -30.979 1.00 89.56 288 LEU A N 1
ATOM 2222 C CA . LEU A 1 288 ? 13.467 -1.183 -30.626 1.00 89.56 288 LEU A CA 1
ATOM 2223 C C . LEU A 1 288 ? 14.256 -0.855 -31.888 1.00 89.56 288 LEU A C 1
ATOM 2225 O O . LEU A 1 288 ? 14.851 -1.737 -32.503 1.00 89.56 288 LEU A O 1
ATOM 2229 N N . LYS A 1 289 ? 14.233 0.413 -32.282 1.00 89.94 289 LYS A N 1
ATOM 2230 C CA . LYS A 1 289 ? 14.916 0.909 -33.469 1.00 89.94 289 LYS A CA 1
ATOM 2231 C C . LYS A 1 289 ? 16.067 1.819 -33.070 1.00 89.94 289 LYS A C 1
ATOM 2233 O O . LYS A 1 289 ? 15.829 2.868 -32.479 1.00 89.94 289 LYS A O 1
ATOM 2238 N N . THR A 1 290 ? 17.281 1.459 -33.458 1.00 91.19 290 THR A N 1
ATOM 2239 C CA . THR A 1 290 ? 18.484 2.274 -33.287 1.00 91.19 290 THR A CA 1
ATOM 2240 C C . THR A 1 290 ? 18.937 2.774 -34.648 1.00 91.19 290 THR A C 1
ATOM 2242 O O . THR A 1 290 ? 19.267 1.996 -35.538 1.00 91.19 290 THR A O 1
ATOM 2245 N N . VAL A 1 291 ? 18.947 4.089 -34.827 1.00 89.19 291 VAL A N 1
ATOM 2246 C CA . VAL A 1 291 ? 19.416 4.749 -36.043 1.00 89.19 291 VAL A CA 1
ATOM 2247 C C . VAL A 1 291 ? 20.737 5.433 -35.738 1.00 89.19 291 VAL A C 1
ATOM 2249 O O . VAL A 1 291 ? 20.776 6.425 -35.012 1.00 89.19 291 VAL A O 1
ATOM 2252 N N . THR A 1 292 ? 21.816 4.930 -36.327 1.00 89.19 292 THR A N 1
ATOM 2253 C CA . THR A 1 292 ? 23.135 5.559 -36.270 1.00 89.19 292 THR A CA 1
ATOM 2254 C C . THR A 1 292 ? 23.423 6.237 -37.601 1.00 89.19 292 THR A C 1
ATOM 2256 O O . THR A 1 292 ? 23.497 5.596 -38.644 1.00 89.19 292 THR A O 1
ATOM 2259 N N . THR A 1 293 ? 23.585 7.557 -37.578 1.00 86.75 293 THR A N 1
ATOM 2260 C CA . THR A 1 293 ? 23.978 8.348 -38.747 1.00 86.75 293 THR A CA 1
ATOM 2261 C C . THR A 1 293 ? 25.387 8.872 -38.544 1.00 86.75 293 THR A C 1
ATOM 2263 O O . THR A 1 293 ? 25.616 9.700 -37.662 1.00 86.75 293 THR A O 1
ATOM 2266 N N . THR A 1 294 ? 26.325 8.440 -39.380 1.00 83.56 294 THR A N 1
ATOM 2267 C CA . THR A 1 294 ? 27.700 8.941 -39.387 1.00 83.56 294 THR A CA 1
ATOM 2268 C C . THR A 1 294 ? 27.940 9.766 -40.642 1.00 83.56 294 THR A C 1
ATOM 2270 O O . THR A 1 294 ? 27.812 9.268 -41.753 1.00 83.56 294 THR A O 1
ATOM 2273 N N . LYS A 1 295 ? 28.303 11.038 -40.474 1.00 79.50 295 LYS A N 1
ATOM 2274 C CA . LYS A 1 295 ? 28.636 11.970 -41.557 1.00 79.50 295 LYS A CA 1
ATOM 2275 C C . LYS A 1 295 ? 30.132 12.264 -41.549 1.00 79.50 295 LYS A C 1
ATOM 2277 O O . LYS A 1 295 ? 30.668 12.630 -40.502 1.00 79.50 295 LYS A O 1
ATOM 2282 N N . GLN A 1 296 ? 30.789 12.126 -42.696 1.00 72.44 296 GLN A N 1
ATOM 2283 C CA . GLN A 1 296 ? 32.214 12.406 -42.895 1.00 72.44 296 GLN A CA 1
ATOM 2284 C C . GLN A 1 296 ? 32.444 13.170 -44.213 1.00 72.44 296 GLN A C 1
ATOM 2286 O O . GLN A 1 296 ? 31.652 13.032 -45.148 1.00 72.44 296 GLN A O 1
ATOM 2291 N N . PRO A 1 297 ? 33.511 13.982 -44.315 1.00 63.53 297 PRO A N 1
ATOM 2292 C CA . PRO A 1 297 ? 33.911 14.587 -45.574 1.00 63.53 297 PRO A CA 1
ATOM 2293 C C . PRO A 1 297 ? 34.601 13.552 -46.474 1.00 63.53 297 PRO A C 1
ATOM 2295 O O . PRO A 1 297 ? 35.500 12.831 -46.045 1.00 63.53 297 PRO A O 1
ATOM 2298 N N . ILE A 1 298 ? 34.206 13.498 -47.746 1.00 55.06 298 ILE A N 1
ATOM 2299 C CA . ILE A 1 298 ? 34.872 12.686 -48.775 1.00 55.06 298 ILE A CA 1
ATOM 2300 C C . ILE A 1 298 ? 36.107 13.465 -49.246 1.00 55.06 298 ILE A C 1
ATOM 2302 O O . ILE A 1 298 ? 35.975 14.607 -49.666 1.00 55.06 298 ILE A O 1
ATOM 2306 N N . GLY A 1 299 ? 37.303 12.876 -49.220 1.00 45.81 299 GLY A N 1
ATOM 2307 C CA . GLY A 1 299 ? 38.557 13.518 -49.661 1.00 45.81 299 GLY A CA 1
ATOM 2308 C C . GLY A 1 299 ? 38.684 13.759 -51.176 1.00 45.81 299 GLY A C 1
ATOM 2309 O O . GLY A 1 299 ? 39.788 13.706 -51.713 1.00 45.81 299 GLY A O 1
ATOM 2310 N N . LEU A 1 300 ? 37.576 13.968 -51.890 1.00 44.22 300 LEU A N 1
ATOM 2311 C CA . LEU A 1 300 ? 37.539 14.103 -53.344 1.00 44.22 300 LEU A CA 1
ATOM 2312 C C . LEU A 1 300 ? 37.357 15.581 -53.709 1.00 44.22 300 LEU A C 1
ATOM 2314 O O . LEU A 1 300 ? 36.258 16.130 -53.651 1.00 44.22 300 LEU A O 1
ATOM 2318 N N . VAL A 1 301 ? 38.459 16.235 -54.079 1.00 39.84 301 VAL A N 1
ATOM 2319 C CA . VAL A 1 301 ? 38.439 17.591 -54.638 1.00 39.84 301 VAL A CA 1
ATOM 2320 C C . VAL A 1 301 ? 37.917 17.485 -56.067 1.00 39.84 301 VAL A C 1
ATOM 2322 O O . VAL A 1 301 ? 38.659 17.106 -56.971 1.00 39.84 301 VAL A O 1
ATOM 2325 N N . LEU A 1 302 ? 36.633 17.780 -56.282 1.00 40.22 302 LEU A N 1
ATOM 2326 C CA . LEU A 1 302 ? 36.103 17.945 -57.634 1.00 40.22 302 LEU A CA 1
ATOM 2327 C C . LEU A 1 302 ? 36.600 19.291 -58.190 1.00 40.22 302 LEU A C 1
ATOM 2329 O O . LEU A 1 302 ? 36.308 20.329 -57.589 1.00 40.22 302 LEU A O 1
ATOM 2333 N N . PRO A 1 303 ? 37.334 19.306 -59.319 1.00 39.31 303 PRO A N 1
ATOM 2334 C CA . PRO A 1 303 ? 37.697 20.538 -60.004 1.00 39.31 303 PRO A CA 1
ATOM 2335 C C . PRO A 1 303 ? 36.454 21.403 -60.239 1.00 39.31 303 PRO A C 1
ATOM 2337 O O . PRO A 1 303 ? 35.430 20.915 -60.730 1.00 39.31 303 PRO A O 1
ATOM 2340 N N . LYS A 1 304 ? 36.526 22.694 -59.898 1.00 41.19 304 LYS A N 1
ATOM 2341 C CA . LYS A 1 304 ? 35.414 23.654 -60.048 1.00 41.19 304 LYS A CA 1
ATOM 2342 C C . LYS A 1 304 ? 34.900 23.700 -61.494 1.00 41.19 304 LYS A C 1
ATOM 2344 O O . LYS A 1 304 ? 33.737 24.020 -61.739 1.00 41.19 304 LYS A O 1
ATOM 2349 N N . GLU A 1 305 ? 35.752 23.337 -62.451 1.00 45.94 305 GLU A N 1
ATOM 2350 C CA . GLU A 1 305 ? 35.447 23.243 -63.874 1.00 45.94 305 GLU A CA 1
ATOM 2351 C C . GLU A 1 305 ? 34.397 22.169 -64.215 1.00 45.94 305 GLU A C 1
ATOM 2353 O O . GLU A 1 305 ? 33.689 22.338 -65.209 1.00 45.94 305 GLU A O 1
ATOM 2358 N N . LEU A 1 306 ? 34.250 21.113 -63.399 1.00 43.12 306 LEU A N 1
ATOM 2359 C CA . LEU A 1 306 ? 33.268 20.031 -63.594 1.00 43.12 306 LEU A CA 1
ATOM 2360 C C . LEU A 1 306 ? 31.857 20.374 -63.080 1.00 43.12 306 LEU A C 1
ATOM 2362 O O . LEU A 1 306 ? 30.905 19.670 -63.403 1.00 43.12 306 LEU A O 1
ATOM 2366 N N . LEU A 1 307 ? 31.697 21.462 -62.317 1.00 50.91 307 LEU A N 1
ATOM 2367 C CA . LEU A 1 307 ? 30.432 21.875 -61.687 1.00 50.91 307 LEU A CA 1
ATOM 2368 C C . LEU A 1 307 ? 29.908 23.219 -62.235 1.00 50.91 307 LEU A C 1
ATOM 2370 O O . LEU A 1 307 ? 29.255 23.987 -61.524 1.00 50.91 307 LEU A O 1
ATOM 2374 N N . LYS A 1 308 ? 30.192 23.538 -63.506 1.00 44.00 308 LYS A N 1
ATOM 2375 C CA . LYS A 1 308 ? 29.693 24.767 -64.148 1.00 44.00 308 LYS A CA 1
ATOM 2376 C C . LYS A 1 308 ? 28.158 24.810 -64.120 1.00 44.00 308 LYS A C 1
ATOM 2378 O O . LYS A 1 308 ? 27.501 23.970 -64.723 1.00 44.00 308 LYS A O 1
ATOM 2383 N N . GLY A 1 309 ? 27.601 25.821 -63.449 1.00 51.78 309 GLY A N 1
ATOM 2384 C CA . GLY A 1 309 ? 26.164 26.128 -63.451 1.00 51.78 309 GLY A CA 1
ATOM 2385 C C . GLY A 1 309 ? 25.403 25.838 -62.152 1.00 51.78 309 GLY A C 1
ATOM 2386 O O . GLY A 1 309 ? 24.229 26.189 -62.076 1.00 51.78 309 GLY A O 1
ATOM 2387 N N . LYS A 1 310 ? 26.030 25.258 -61.116 1.00 49.00 310 LYS A N 1
ATOM 2388 C CA . LYS A 1 310 ? 25.398 25.080 -59.793 1.00 49.00 310 LYS A CA 1
ATOM 2389 C C . LYS A 1 310 ? 26.077 25.957 -58.736 1.00 49.00 310 LYS A C 1
ATOM 2391 O O . LYS A 1 310 ? 27.279 25.851 -58.516 1.00 49.00 310 LYS A O 1
ATOM 2396 N N . SER A 1 311 ? 25.302 26.820 -58.075 1.00 44.81 311 SER A N 1
ATOM 2397 C CA . SER A 1 311 ? 25.760 27.621 -56.931 1.00 44.81 311 SER A CA 1
ATOM 2398 C C . SER A 1 311 ? 25.808 26.739 -55.682 1.00 44.81 311 SER A C 1
ATOM 2400 O O . SER A 1 311 ? 24.854 26.680 -54.913 1.00 44.81 311 SER A O 1
ATOM 2402 N N . ILE A 1 312 ? 26.891 25.981 -55.514 1.00 48.69 312 ILE A N 1
ATOM 2403 C CA . ILE A 1 312 ? 27.156 25.243 -54.275 1.00 48.69 312 ILE A CA 1
ATOM 2404 C C . ILE A 1 312 ? 28.190 26.073 -53.511 1.00 48.69 312 ILE A C 1
ATOM 2406 O O . ILE A 1 312 ? 29.373 26.073 -53.844 1.00 48.69 312 ILE A O 1
ATOM 2410 N N . SER A 1 313 ? 27.731 26.876 -52.551 1.00 36.81 313 SER A N 1
ATOM 2411 C CA . SER A 1 313 ? 28.532 27.910 -51.875 1.00 36.81 313 SER A CA 1
ATOM 2412 C C . SER A 1 313 ? 29.477 27.381 -50.788 1.00 36.81 313 SER A C 1
ATOM 2414 O O . SER A 1 313 ? 30.227 28.158 -50.203 1.00 36.81 313 SER A O 1
ATOM 2416 N N . LYS A 1 314 ? 29.503 26.069 -50.533 1.00 42.31 314 LYS A N 1
ATOM 2417 C CA . LYS A 1 314 ? 30.466 25.398 -49.648 1.00 42.31 314 LYS A CA 1
ATOM 2418 C C . LYS A 1 314 ? 30.782 24.023 -50.238 1.00 42.31 314 LYS A C 1
ATOM 2420 O O . LYS A 1 314 ? 29.879 23.365 -50.745 1.00 42.31 314 LYS A O 1
ATOM 2425 N N . LEU A 1 315 ? 32.040 23.582 -50.179 1.00 40.78 315 LEU A N 1
ATOM 2426 C CA . LEU A 1 315 ? 32.428 22.184 -50.414 1.00 40.78 315 LEU A CA 1
ATOM 2427 C C . LEU A 1 315 ? 31.686 21.295 -49.395 1.00 40.78 315 LEU A C 1
ATOM 2429 O O . LEU A 1 315 ? 32.195 21.026 -48.314 1.00 40.78 315 LEU A O 1
ATOM 2433 N N . SER A 1 316 ? 30.451 20.886 -49.684 1.00 39.31 316 SER A N 1
ATOM 2434 C CA . SER A 1 316 ? 29.707 19.940 -48.852 1.00 39.31 316 SER A CA 1
ATOM 2435 C C . SER A 1 316 ? 29.837 18.552 -49.460 1.00 39.31 316 SER A C 1
ATOM 2437 O O . SER A 1 316 ? 29.008 18.117 -50.257 1.00 39.31 316 SER A O 1
ATOM 2439 N N . LEU A 1 317 ? 30.925 17.885 -49.092 1.00 48.81 317 LEU A N 1
ATOM 2440 C CA . LEU A 1 317 ? 31.113 16.450 -49.258 1.00 48.81 317 LEU A CA 1
ATOM 2441 C C . LEU A 1 317 ? 30.523 15.776 -48.013 1.00 48.81 317 LEU A C 1
ATOM 2443 O O . LEU A 1 317 ? 30.985 16.041 -46.907 1.00 48.81 317 LEU A O 1
ATOM 2447 N N . ILE A 1 318 ? 29.496 14.942 -48.170 1.00 55.78 318 ILE A N 1
ATOM 2448 C CA . ILE A 1 318 ? 28.946 14.136 -47.073 1.00 55.78 318 ILE A CA 1
ATOM 2449 C C . ILE A 1 318 ? 28.941 12.684 -47.553 1.00 55.78 318 ILE A C 1
ATOM 2451 O O . ILE A 1 318 ? 28.031 12.289 -48.275 1.00 55.78 318 ILE A O 1
ATOM 2455 N N . THR A 1 319 ? 29.923 11.868 -47.157 1.00 60.50 319 THR A N 1
ATOM 2456 C CA . THR A 1 319 ? 29.616 10.444 -46.984 1.00 60.50 319 THR A CA 1
ATOM 2457 C C . THR A 1 319 ? 28.759 10.366 -45.737 1.00 60.50 319 THR A C 1
ATOM 2459 O O . THR A 1 319 ? 29.197 10.692 -44.634 1.00 60.50 319 THR A O 1
ATOM 2462 N N . SER A 1 320 ? 27.500 9.994 -45.915 1.00 66.44 320 SER A N 1
ATOM 2463 C CA . SER A 1 320 ? 26.660 9.514 -44.831 1.00 66.44 320 SER A CA 1
ATOM 2464 C C . SER A 1 320 ? 26.683 7.992 -44.837 1.00 66.44 320 SER A C 1
ATOM 2466 O O . SER A 1 320 ? 26.201 7.375 -45.786 1.00 66.44 320 SER A O 1
ATOM 2468 N N . GLU A 1 321 ? 27.233 7.399 -43.785 1.00 78.38 321 GLU A N 1
ATOM 2469 C CA . GLU A 1 321 ? 26.882 6.038 -43.400 1.00 78.38 321 GLU A CA 1
ATOM 2470 C C . GLU A 1 321 ? 25.592 6.112 -42.580 1.00 78.38 321 GLU A C 1
ATOM 2472 O O . GLU A 1 321 ? 25.471 6.901 -41.636 1.00 78.38 321 GLU A O 1
ATOM 2477 N N . TYR A 1 322 ? 24.616 5.310 -42.979 1.00 81.88 322 TYR A N 1
ATOM 2478 C CA . TYR A 1 322 ? 23.335 5.187 -42.310 1.00 81.88 322 TYR A CA 1
ATOM 2479 C C . TYR A 1 322 ? 23.162 3.740 -41.865 1.00 81.88 322 TYR A C 1
ATOM 2481 O O . TYR A 1 322 ? 22.995 2.853 -42.700 1.00 81.88 322 TYR A O 1
ATOM 2489 N N . CYS A 1 323 ? 23.232 3.510 -40.558 1.00 86.50 323 CYS A N 1
ATOM 2490 C CA . CYS A 1 323 ? 22.980 2.216 -39.943 1.00 86.50 323 CYS A CA 1
ATOM 2491 C C . CYS A 1 323 ? 21.626 2.240 -39.227 1.00 86.50 323 CYS A C 1
ATOM 2493 O O . CYS A 1 323 ? 21.343 3.149 -38.442 1.00 86.50 323 CYS A O 1
ATOM 2495 N N . VAL A 1 324 ? 20.789 1.244 -39.505 1.00 88.62 324 VAL A N 1
ATOM 2496 C CA . VAL A 1 324 ? 19.515 1.011 -38.828 1.00 88.62 324 VAL A CA 1
ATOM 2497 C C . VAL A 1 324 ? 19.515 -0.389 -38.256 1.00 88.62 324 VAL A C 1
ATOM 2499 O O . VAL A 1 324 ? 19.463 -1.361 -39.007 1.00 88.62 324 VAL A O 1
ATOM 2502 N N . ASP A 1 325 ? 19.497 -0.472 -36.935 1.00 90.19 325 ASP A N 1
ATOM 2503 C CA . ASP A 1 325 ? 19.233 -1.702 -36.211 1.00 90.19 325 ASP A CA 1
ATOM 2504 C C . ASP A 1 325 ? 17.770 -1.711 -35.759 1.00 90.19 325 ASP A C 1
ATOM 2506 O O . ASP A 1 325 ? 17.282 -0.770 -35.138 1.00 90.19 325 ASP A O 1
ATOM 2510 N N . GLU A 1 326 ? 17.051 -2.771 -36.096 1.00 91.88 326 GLU A N 1
ATOM 2511 C CA . GLU A 1 326 ? 15.658 -3.008 -35.731 1.00 91.88 326 GLU A CA 1
ATOM 2512 C C . GLU A 1 326 ? 15.580 -4.338 -34.973 1.00 91.88 326 GLU A C 1
ATOM 2514 O O . GLU A 1 326 ? 15.840 -5.407 -35.528 1.00 91.88 326 GLU A O 1
ATOM 2519 N N . THR A 1 327 ? 15.245 -4.264 -33.690 1.00 93.31 327 THR A N 1
ATOM 2520 C CA . THR A 1 327 ? 15.198 -5.387 -32.752 1.00 93.31 327 THR A CA 1
ATOM 2521 C C . THR A 1 327 ? 13.745 -5.656 -32.358 1.00 93.31 327 THR A C 1
ATOM 2523 O O . THR A 1 327 ? 13.081 -4.792 -31.789 1.00 93.31 327 THR A O 1
ATOM 2526 N N . TYR A 1 328 ? 13.238 -6.844 -32.675 1.00 92.69 328 TYR A N 1
ATOM 2527 C CA . TYR A 1 328 ? 11.849 -7.264 -32.492 1.00 92.69 328 TYR A CA 1
ATOM 2528 C C . TYR A 1 328 ? 11.715 -8.264 -31.348 1.00 92.69 328 TYR A C 1
ATOM 2530 O O . TYR A 1 328 ? 12.437 -9.263 -31.313 1.00 92.69 328 TYR A O 1
ATOM 2538 N N . TYR A 1 329 ? 10.722 -8.059 -30.490 1.00 91.44 329 TYR A N 1
ATOM 2539 C CA . TYR A 1 329 ? 10.449 -8.910 -29.332 1.00 91.44 329 TYR A CA 1
ATOM 2540 C C . TYR A 1 329 ? 9.121 -9.678 -29.476 1.00 91.44 329 TYR A C 1
ATOM 2542 O O . TYR A 1 329 ? 8.241 -9.299 -30.254 1.00 91.44 329 TYR A O 1
ATOM 2550 N N . GLU A 1 330 ? 8.980 -10.787 -28.749 1.00 88.00 330 GLU A N 1
ATOM 2551 C CA . GLU A 1 330 ? 7.744 -11.576 -28.663 1.00 88.00 330 GLU A CA 1
ATOM 2552 C C . GLU A 1 330 ? 6.578 -10.802 -28.017 1.00 88.00 330 GLU A C 1
ATOM 2554 O O . GLU A 1 330 ? 6.761 -9.794 -27.332 1.00 88.00 330 GLU A O 1
ATOM 2559 N N . GLN A 1 331 ? 5.348 -11.297 -28.209 1.00 72.88 331 GLN A N 1
ATOM 2560 C CA . GLN A 1 331 ? 4.174 -10.764 -27.515 1.00 72.88 331 GLN A CA 1
ATOM 2561 C C . GLN A 1 331 ? 4.195 -11.165 -26.032 1.00 72.88 331 GLN A C 1
ATOM 2563 O O . GLN A 1 331 ? 4.263 -12.346 -25.709 1.00 72.88 331 GLN A O 1
ATOM 2568 N N . GLY A 1 332 ? 4.105 -10.178 -25.138 1.00 67.19 332 GLY A N 1
ATOM 2569 C CA . GLY A 1 332 ? 4.087 -10.371 -23.685 1.00 67.19 332 GLY A CA 1
ATOM 2570 C C . GLY A 1 332 ? 4.756 -9.214 -22.936 1.00 67.19 332 GLY A C 1
ATOM 2571 O O . GLY A 1 332 ? 5.351 -8.329 -23.551 1.00 67.19 332 GLY A O 1
ATOM 2572 N N . GLU A 1 333 ? 4.653 -9.196 -21.605 1.00 62.62 333 GLU A N 1
ATOM 2573 C CA . GLU A 1 333 ? 5.287 -8.183 -20.731 1.00 62.62 333 GLU A CA 1
ATOM 2574 C C . GLU A 1 333 ? 6.780 -8.422 -20.493 1.00 62.62 333 GLU A C 1
ATOM 2576 O O . GLU A 1 333 ? 7.510 -7.498 -20.147 1.00 62.62 333 GLU A O 1
ATOM 2581 N N . GLU A 1 334 ? 7.265 -9.617 -20.804 1.00 72.31 334 GLU A N 1
ATOM 2582 C CA . GLU A 1 334 ? 8.688 -9.939 -20.804 1.00 72.31 334 GLU A CA 1
ATOM 2583 C C . GLU A 1 334 ? 9.103 -10.553 -22.145 1.00 72.31 334 GLU A C 1
ATOM 2585 O O . GLU A 1 334 ? 9.850 -11.533 -22.183 1.00 72.31 334 GLU A O 1
ATOM 2590 N N . GLY A 1 335 ? 8.556 -9.998 -23.235 1.00 83.12 335 GLY A N 1
ATOM 2591 C CA . GLY A 1 335 ? 8.778 -10.482 -24.594 1.00 83.12 335 GLY A CA 1
ATOM 2592 C C . GLY A 1 335 ? 10.265 -10.690 -24.866 1.00 83.12 335 GLY A C 1
ATOM 2593 O O . GLY A 1 335 ? 11.067 -9.767 -24.705 1.00 83.12 335 GLY A O 1
ATOM 2594 N N . LYS A 1 336 ? 10.630 -11.915 -25.241 1.00 89.88 336 LYS A N 1
ATOM 2595 C CA . LYS A 1 336 ? 12.009 -12.293 -25.551 1.00 89.88 336 LYS A CA 1
ATOM 2596 C C . LYS A 1 336 ? 12.392 -11.778 -26.935 1.00 89.88 336 LYS A C 1
ATOM 2598 O O . LYS A 1 336 ? 11.524 -11.576 -27.787 1.00 89.88 336 LYS A O 1
ATOM 2603 N N . LEU A 1 337 ? 13.678 -11.544 -27.161 1.00 91.62 337 LEU A N 1
ATOM 2604 C CA . LEU A 1 337 ? 14.201 -11.150 -28.462 1.00 91.62 337 LEU A CA 1
ATOM 2605 C C . LEU A 1 337 ? 13.874 -12.221 -29.507 1.00 91.62 337 LEU A C 1
ATOM 2607 O O . LEU A 1 337 ? 14.339 -13.342 -29.413 1.00 91.62 337 LEU A O 1
ATOM 2611 N N . LYS A 1 338 ? 13.099 -11.876 -30.532 1.00 92.50 338 LYS A N 1
ATOM 2612 C CA . LYS A 1 338 ? 12.723 -12.809 -31.602 1.00 92.50 338 LYS A CA 1
ATOM 2613 C C . LYS A 1 338 ? 13.591 -12.640 -32.838 1.00 92.50 338 LYS A C 1
ATOM 2615 O O . LYS A 1 338 ? 13.952 -13.604 -33.509 1.00 92.50 338 LYS A O 1
ATOM 2620 N N . LYS A 1 339 ? 13.879 -11.389 -33.192 1.00 92.38 339 LYS A N 1
ATOM 2621 C CA . LYS A 1 339 ? 14.563 -11.059 -34.439 1.00 92.38 339 LYS A CA 1
ATOM 2622 C C . LYS A 1 339 ? 15.339 -9.765 -34.298 1.00 92.38 339 LYS A C 1
ATOM 2624 O O . LYS A 1 339 ? 14.827 -8.808 -33.737 1.00 92.38 339 LYS A O 1
ATOM 2629 N N . LYS A 1 340 ? 16.520 -9.696 -34.897 1.00 92.69 340 LYS A N 1
ATOM 2630 C CA . LYS A 1 340 ? 17.258 -8.447 -35.092 1.00 92.69 340 LYS A CA 1
ATOM 2631 C C . LYS A 1 340 ? 17.564 -8.274 -36.570 1.00 92.69 340 LYS A C 1
ATOM 2633 O O . LYS A 1 340 ? 17.914 -9.235 -37.250 1.00 92.69 340 LYS A O 1
ATOM 2638 N N . THR A 1 341 ? 17.418 -7.065 -37.089 1.00 90.44 341 THR A N 1
ATOM 2639 C CA . THR A 1 341 ? 17.840 -6.724 -38.446 1.00 90.44 341 THR A CA 1
ATOM 2640 C C . THR A 1 341 ? 18.733 -5.510 -38.412 1.00 90.44 341 THR A C 1
ATOM 2642 O O . THR A 1 341 ? 18.330 -4.491 -37.870 1.00 90.44 341 THR A O 1
ATOM 2645 N N . SER A 1 342 ? 19.915 -5.614 -39.001 1.00 89.88 342 SER A N 1
ATOM 2646 C CA . SER A 1 342 ? 20.852 -4.508 -39.157 1.00 89.88 342 SER A CA 1
ATOM 2647 C C . SER A 1 342 ? 20.933 -4.155 -40.631 1.00 89.88 342 SER A C 1
ATOM 2649 O O . SER A 1 342 ? 21.092 -5.047 -41.462 1.00 89.88 342 SER A O 1
ATOM 2651 N N . ARG A 1 343 ? 20.784 -2.879 -40.975 1.00 86.31 343 ARG A N 1
ATOM 2652 C CA . ARG A 1 343 ? 20.937 -2.380 -42.344 1.00 86.31 343 ARG A CA 1
ATOM 2653 C C . ARG A 1 343 ? 21.948 -1.260 -42.341 1.00 86.31 343 ARG A C 1
ATOM 2655 O O . ARG A 1 343 ? 21.697 -0.220 -41.738 1.00 86.31 343 ARG A O 1
ATOM 2662 N N . ILE A 1 344 ? 23.060 -1.459 -43.028 1.00 86.56 344 ILE A N 1
ATOM 2663 C CA . ILE A 1 344 ? 24.123 -0.471 -43.160 1.00 86.56 344 ILE A CA 1
ATOM 2664 C C . ILE A 1 344 ? 24.152 -0.029 -44.613 1.00 86.56 344 ILE A C 1
ATOM 2666 O O . ILE A 1 344 ? 24.363 -0.836 -45.511 1.00 86.56 344 ILE A O 1
ATOM 2670 N N . ASN A 1 345 ? 23.944 1.261 -44.827 1.00 81.25 345 ASN A N 1
ATOM 2671 C CA . ASN A 1 345 ? 23.995 1.899 -46.128 1.00 81.25 345 ASN A CA 1
ATOM 2672 C C . ASN A 1 345 ? 25.175 2.873 -46.155 1.00 81.25 345 ASN A C 1
ATOM 2674 O O . ASN A 1 345 ? 25.210 3.830 -45.377 1.00 81.25 345 ASN A O 1
ATOM 2678 N N . ARG A 1 346 ? 26.134 2.640 -47.050 1.00 76.69 346 ARG A N 1
ATOM 2679 C CA . ARG A 1 346 ? 27.308 3.492 -47.278 1.00 76.69 346 ARG A CA 1
ATOM 2680 C C . ARG A 1 346 ? 27.263 4.076 -48.677 1.00 76.69 346 ARG A C 1
ATOM 2682 O O . ARG A 1 346 ? 26.910 3.392 -49.626 1.00 76.69 346 ARG A O 1
ATOM 2689 N N . LEU A 1 347 ? 27.646 5.336 -48.825 1.00 67.56 347 LEU A N 1
ATOM 2690 C CA . LEU A 1 347 ? 27.816 5.940 -50.146 1.00 67.56 347 LEU A CA 1
ATOM 2691 C C . LEU A 1 347 ? 29.170 5.500 -50.726 1.00 67.56 347 LEU A C 1
ATOM 2693 O O . LEU A 1 347 ? 30.185 5.773 -50.089 1.00 67.56 347 LEU A O 1
ATOM 2697 N N . LEU A 1 348 ? 29.153 4.896 -51.929 1.00 66.00 348 LEU A N 1
ATOM 2698 C CA . LEU A 1 348 ? 30.276 4.348 -52.732 1.00 66.00 348 LEU A CA 1
ATOM 2699 C C . LEU A 1 348 ? 30.617 2.862 -52.489 1.00 66.00 348 LEU A C 1
ATOM 2701 O O . LEU A 1 348 ? 31.245 2.513 -51.495 1.00 66.00 348 LEU A O 1
ATOM 2705 N N . ALA A 1 349 ? 30.289 2.004 -53.464 1.00 64.25 349 ALA A N 1
ATOM 2706 C CA . ALA A 1 349 ? 30.599 0.570 -53.450 1.00 64.25 349 ALA A CA 1
ATOM 2707 C C . ALA A 1 349 ? 31.865 0.234 -54.287 1.00 64.25 349 ALA A C 1
ATOM 2709 O O . ALA A 1 349 ? 32.011 0.789 -55.383 1.00 64.25 349 ALA A O 1
ATOM 2710 N N . PRO A 1 350 ? 32.761 -0.679 -53.844 1.00 68.56 350 PRO A N 1
ATOM 2711 C CA . PRO A 1 350 ? 34.001 -1.030 -54.562 1.00 68.56 350 PRO A CA 1
ATOM 2712 C C . PRO A 1 350 ? 33.796 -1.496 -56.012 1.00 68.56 350 PRO A C 1
ATOM 2714 O O . PRO A 1 350 ? 34.519 -1.071 -56.913 1.00 68.56 350 PRO A O 1
ATOM 2717 N N . SER A 1 351 ? 32.746 -2.281 -56.255 1.00 66.94 351 SER A N 1
ATOM 2718 C CA . SER A 1 351 ? 32.408 -2.830 -57.577 1.00 66.94 351 SER A CA 1
ATOM 2719 C C . SER A 1 351 ? 32.134 -1.767 -58.643 1.00 66.94 351 SER A C 1
ATOM 2721 O O . SER A 1 351 ? 32.407 -1.959 -59.828 1.00 66.94 351 SER A O 1
ATOM 2723 N N . ILE A 1 352 ? 31.642 -0.599 -58.230 1.00 66.00 352 ILE A N 1
ATOM 2724 C CA . ILE A 1 352 ? 31.367 0.520 -59.134 1.00 66.00 352 ILE A CA 1
ATOM 2725 C C . ILE A 1 352 ? 32.671 1.156 -59.613 1.00 66.00 352 ILE A C 1
ATOM 2727 O O . ILE A 1 352 ? 32.747 1.590 -60.761 1.00 66.00 352 ILE A O 1
ATOM 2731 N N . LEU A 1 353 ? 33.704 1.197 -58.765 1.00 66.69 353 LEU A N 1
ATOM 2732 C CA . LEU A 1 353 ? 35.011 1.728 -59.145 1.00 66.69 353 LEU A CA 1
ATOM 2733 C C . LEU A 1 353 ? 35.635 0.873 -60.254 1.00 66.69 353 LEU A C 1
ATOM 2735 O O . LEU A 1 353 ? 36.103 1.415 -61.255 1.00 66.69 353 LEU A O 1
ATOM 2739 N N . GLU A 1 354 ? 35.580 -0.452 -60.112 1.00 70.94 354 GLU A N 1
ATOM 2740 C CA . GLU A 1 354 ? 36.045 -1.398 -61.133 1.00 70.94 354 GLU A CA 1
ATOM 2741 C C . GLU A 1 354 ? 35.213 -1.310 -62.420 1.00 70.94 354 GLU A C 1
ATOM 2743 O O . GLU A 1 354 ? 35.764 -1.214 -63.521 1.00 70.94 354 GLU A O 1
ATOM 2748 N N . PHE A 1 355 ? 33.883 -1.247 -62.303 1.00 69.00 355 PHE A N 1
ATOM 2749 C CA . PHE A 1 355 ? 32.994 -1.098 -63.456 1.00 69.00 355 PHE A CA 1
ATOM 2750 C C . PHE A 1 355 ? 33.230 0.222 -64.213 1.00 69.00 355 PHE A C 1
ATOM 2752 O O . PHE A 1 355 ? 33.299 0.228 -65.444 1.00 69.00 355 PHE A O 1
ATOM 2759 N N . ALA A 1 356 ? 33.421 1.338 -63.503 1.00 66.38 356 ALA A N 1
ATOM 2760 C CA . ALA A 1 356 ? 33.747 2.637 -64.091 1.00 66.38 356 ALA A CA 1
ATOM 2761 C C . ALA A 1 356 ? 35.105 2.623 -64.815 1.00 66.38 356 ALA A C 1
ATOM 2763 O O . ALA A 1 356 ? 35.235 3.192 -65.901 1.00 66.38 356 ALA A O 1
ATOM 2764 N N . GLN A 1 357 ? 36.109 1.937 -64.256 1.00 69.81 357 GLN A N 1
ATOM 2765 C CA . GLN A 1 357 ? 37.411 1.748 -64.907 1.00 69.81 357 GLN A CA 1
ATOM 2766 C C . GLN A 1 357 ? 37.290 0.928 -66.201 1.00 69.81 357 GLN A C 1
ATOM 2768 O O . GLN A 1 357 ? 37.920 1.266 -67.208 1.00 69.81 357 GLN A O 1
ATOM 2773 N N . ALA A 1 358 ? 36.444 -0.107 -66.206 1.00 70.19 358 ALA A N 1
ATOM 2774 C CA . ALA A 1 358 ? 36.167 -0.917 -67.391 1.00 70.19 358 ALA A CA 1
ATOM 2775 C C . ALA A 1 358 ? 35.353 -0.154 -68.460 1.00 70.19 358 ALA A C 1
ATOM 2777 O O . ALA A 1 358 ? 35.577 -0.325 -69.662 1.00 70.19 358 ALA A O 1
ATOM 2778 N N . LYS A 1 359 ? 34.427 0.723 -68.050 1.00 68.69 359 LYS A N 1
ATOM 2779 C CA . LYS A 1 359 ? 33.538 1.509 -68.922 1.00 68.69 359 LYS A CA 1
ATOM 2780 C C . LYS A 1 359 ? 33.914 2.996 -68.894 1.00 68.69 359 LYS A C 1
ATOM 2782 O O . LYS A 1 359 ? 33.225 3.812 -68.292 1.00 68.69 359 LYS A O 1
ATOM 2787 N N . LYS A 1 360 ? 34.957 3.366 -69.650 1.00 58.66 360 LYS A N 1
ATOM 2788 C CA . LYS A 1 360 ? 35.554 4.724 -69.749 1.00 58.66 360 LYS A CA 1
ATOM 2789 C C . LYS A 1 360 ? 34.603 5.912 -70.059 1.00 58.66 360 LYS A C 1
ATOM 2791 O O . LYS A 1 360 ? 35.081 7.038 -70.138 1.00 58.66 360 LYS A O 1
ATOM 2796 N N . LEU A 1 361 ? 33.302 5.697 -70.278 1.00 54.50 361 LEU A N 1
ATOM 2797 C CA . LEU A 1 361 ? 32.312 6.714 -70.680 1.00 54.50 361 LEU A CA 1
ATOM 2798 C C . LEU A 1 361 ? 31.057 6.767 -69.784 1.00 54.50 361 LEU A C 1
ATOM 2800 O O . LEU A 1 361 ? 30.094 7.445 -70.137 1.00 54.50 361 LEU A O 1
ATOM 2804 N N . PHE A 1 362 ? 31.025 6.064 -68.648 1.00 54.41 362 PHE A N 1
ATOM 2805 C CA . PHE A 1 362 ? 29.822 6.014 -67.813 1.00 54.41 362 PHE A CA 1
ATOM 2806 C C . PHE A 1 362 ? 29.783 7.160 -66.789 1.00 54.41 362 PHE A C 1
ATOM 2808 O O . PHE A 1 362 ? 30.708 7.333 -65.998 1.00 54.41 362 PHE A O 1
ATOM 2815 N N . THR A 1 363 ? 28.715 7.962 -66.812 1.00 54.97 363 THR A N 1
ATOM 2816 C CA . THR A 1 363 ? 28.440 9.007 -65.812 1.00 54.97 363 THR A CA 1
ATOM 2817 C C . THR A 1 363 ? 27.493 8.427 -64.766 1.00 54.97 363 THR A C 1
ATOM 2819 O O . THR A 1 363 ? 26.417 7.956 -65.123 1.00 54.97 363 THR A O 1
ATOM 2822 N N . PHE A 1 364 ? 27.878 8.443 -63.491 1.00 54.75 364 PHE A N 1
ATOM 2823 C CA . PHE A 1 364 ? 27.035 7.938 -62.404 1.00 54.75 364 PHE A CA 1
ATOM 2824 C C . PHE A 1 364 ? 26.379 9.091 -61.649 1.00 54.75 364 PHE A C 1
ATOM 2826 O O . PHE A 1 364 ? 27.020 10.112 -61.392 1.00 54.75 364 PHE A O 1
ATOM 2833 N N . ASP A 1 365 ? 25.126 8.906 -61.237 1.00 53.25 365 ASP A N 1
ATOM 2834 C CA . ASP A 1 365 ? 24.552 9.712 -60.165 1.00 53.25 365 ASP A CA 1
ATOM 2835 C C . ASP A 1 365 ? 25.119 9.204 -58.834 1.00 53.25 365 ASP A C 1
ATOM 2837 O O . ASP A 1 365 ? 24.790 8.107 -58.387 1.00 53.25 365 ASP A O 1
ATOM 2841 N N . ILE A 1 366 ? 25.995 9.988 -58.205 1.00 49.50 366 ILE A N 1
ATOM 2842 C CA . ILE A 1 366 ? 26.695 9.607 -56.971 1.00 49.50 366 ILE A CA 1
ATOM 2843 C C . ILE A 1 366 ? 25.734 9.305 -55.806 1.00 49.50 366 ILE A C 1
ATOM 2845 O O . ILE A 1 366 ? 26.103 8.580 -54.886 1.00 49.50 366 ILE A O 1
ATOM 2849 N N . PHE A 1 367 ? 24.497 9.816 -55.860 1.00 47.84 367 PHE A N 1
ATOM 2850 C CA . PHE A 1 367 ? 23.462 9.572 -54.852 1.00 47.84 367 PHE A CA 1
ATOM 2851 C C . PHE A 1 367 ? 22.668 8.280 -55.092 1.00 47.84 367 PHE A C 1
ATOM 2853 O O . PHE A 1 367 ? 21.964 7.827 -54.194 1.00 47.84 367 PHE A O 1
ATOM 2860 N N . SER A 1 368 ? 22.813 7.656 -56.266 1.00 48.22 368 SER A N 1
ATOM 2861 C CA . SER A 1 368 ? 22.187 6.369 -56.608 1.00 48.22 368 SER A CA 1
ATOM 2862 C C . SER A 1 368 ? 23.024 5.142 -56.203 1.00 48.22 368 SER A C 1
ATOM 2864 O O . SER A 1 368 ? 22.612 4.010 -56.435 1.00 48.22 368 SER A O 1
ATOM 2866 N N . LEU A 1 369 ? 24.197 5.351 -55.588 1.00 57.12 369 LEU A N 1
ATOM 2867 C CA . LEU A 1 369 ? 25.236 4.332 -55.404 1.00 57.12 369 LEU A CA 1
ATOM 2868 C C . LEU A 1 369 ? 25.493 4.031 -53.923 1.00 57.12 369 LEU A C 1
ATOM 2870 O O . LEU A 1 369 ? 26.452 4.520 -53.316 1.00 57.12 369 LEU A O 1
ATOM 2874 N N . VAL A 1 370 ? 24.609 3.223 -53.344 1.00 62.34 370 VAL A N 1
ATOM 2875 C CA . VAL A 1 370 ? 24.662 2.820 -51.936 1.00 62.34 370 VAL A CA 1
ATOM 2876 C C . VAL A 1 370 ? 25.186 1.387 -51.835 1.00 62.34 370 VAL A C 1
ATOM 2878 O O . VAL A 1 370 ? 24.572 0.474 -52.373 1.00 62.34 370 VAL A O 1
ATOM 2881 N N . GLU A 1 371 ? 26.296 1.167 -51.131 1.00 68.56 371 GLU A N 1
ATOM 2882 C CA . GLU A 1 371 ? 26.641 -0.153 -50.604 1.00 68.56 371 GLU A CA 1
ATOM 2883 C C . GLU A 1 371 ? 25.664 -0.473 -49.473 1.00 68.56 371 GLU A C 1
ATOM 2885 O O . GLU A 1 371 ? 25.617 0.245 -48.473 1.00 68.56 371 GLU A O 1
ATOM 2890 N N . SER A 1 372 ? 24.866 -1.525 -49.653 1.00 71.31 372 SER A N 1
ATOM 2891 C CA . SER A 1 372 ? 23.916 -1.994 -48.651 1.00 71.31 372 SER A CA 1
ATOM 2892 C C . SER A 1 372 ? 24.369 -3.338 -48.096 1.00 71.31 372 SER A C 1
ATOM 2894 O O . SER A 1 372 ? 24.560 -4.300 -48.843 1.00 71.31 372 SER A O 1
ATOM 2896 N N . PHE A 1 373 ? 24.540 -3.382 -46.781 1.00 82.00 373 PHE A N 1
ATOM 2897 C CA . PHE A 1 373 ? 24.778 -4.591 -46.012 1.00 82.00 373 PHE A CA 1
ATOM 2898 C C . PHE A 1 373 ? 23.570 -4.840 -45.116 1.00 82.00 373 PHE A C 1
ATOM 2900 O O . PHE A 1 373 ? 23.214 -3.979 -44.309 1.00 82.00 373 PHE A O 1
ATOM 2907 N N . ASN A 1 374 ? 22.959 -6.018 -45.234 1.00 85.38 374 ASN A N 1
ATOM 2908 C CA . ASN A 1 374 ? 21.827 -6.409 -44.401 1.00 85.38 374 ASN A CA 1
ATOM 2909 C C . ASN A 1 374 ? 22.172 -7.650 -43.577 1.00 85.38 374 ASN A C 1
ATOM 2911 O O . ASN A 1 374 ? 22.409 -8.719 -44.131 1.00 85.38 374 ASN A O 1
ATOM 2915 N N . GLY A 1 375 ? 22.143 -7.524 -42.255 1.00 88.81 375 GLY A N 1
ATOM 2916 C CA . GLY A 1 375 ? 22.193 -8.643 -41.320 1.00 88.81 375 GLY A CA 1
ATOM 2917 C C . GLY A 1 375 ? 20.796 -8.974 -40.801 1.00 88.81 375 GLY A C 1
ATOM 2918 O O . GLY A 1 375 ? 20.051 -8.080 -40.403 1.00 88.81 375 GLY A O 1
ATOM 2919 N N . PHE A 1 376 ? 20.438 -10.252 -40.772 1.00 91.75 376 PHE A N 1
ATOM 2920 C CA . PHE A 1 376 ? 19.213 -10.770 -40.172 1.00 91.75 376 PHE A CA 1
ATOM 2921 C C . PHE A 1 376 ? 19.574 -11.843 -39.153 1.00 91.75 376 PHE A C 1
ATOM 2923 O O . PHE A 1 376 ? 20.218 -12.829 -39.491 1.00 91.75 376 PHE A O 1
ATOM 2930 N N . TYR A 1 377 ? 19.111 -11.669 -37.925 1.00 93.69 377 TYR A N 1
ATOM 2931 C CA . TYR A 1 377 ? 19.314 -12.590 -36.817 1.00 93.69 377 TYR A CA 1
ATOM 2932 C C . TYR A 1 377 ? 17.942 -13.065 -36.343 1.00 93.69 377 TYR A C 1
ATOM 2934 O O . TYR A 1 377 ? 17.057 -12.236 -36.118 1.00 93.69 377 TYR A O 1
ATOM 2942 N N . SER A 1 378 ? 17.748 -14.373 -36.215 1.00 93.19 378 SER A N 1
ATOM 2943 C CA . SER A 1 378 ? 16.543 -14.994 -35.655 1.00 93.19 378 SER A CA 1
ATOM 2944 C C . SER A 1 378 ? 16.920 -15.796 -34.421 1.00 93.19 378 SER A C 1
ATOM 2946 O O . SER A 1 378 ? 17.954 -16.463 -34.436 1.00 93.19 378 SER A O 1
ATOM 2948 N N . TYR A 1 379 ? 16.086 -15.731 -33.389 1.00 94.12 379 TYR A N 1
ATOM 2949 C CA . TYR A 1 379 ? 16.326 -16.348 -32.089 1.00 94.12 379 TYR A CA 1
ATOM 2950 C C . TYR A 1 379 ? 15.146 -17.256 -31.744 1.00 94.12 379 TYR A C 1
ATOM 2952 O O . TYR A 1 379 ? 14.000 -16.806 -31.778 1.00 94.12 379 TYR A O 1
ATOM 2960 N N . ASP A 1 380 ? 15.435 -18.508 -31.401 1.00 92.44 380 ASP A N 1
ATOM 2961 C CA . ASP A 1 380 ? 14.440 -19.496 -30.986 1.00 92.44 380 ASP A CA 1
ATOM 2962 C C . ASP A 1 380 ? 14.715 -19.966 -29.553 1.00 92.44 380 ASP A C 1
ATOM 2964 O O . ASP A 1 380 ? 15.868 -20.025 -29.113 1.00 92.44 380 ASP A O 1
ATOM 2968 N N . TYR A 1 381 ? 13.646 -20.298 -28.826 1.00 91.06 381 TYR A N 1
ATOM 2969 C CA . TYR A 1 381 ? 13.690 -20.674 -27.413 1.00 91.06 381 TYR A CA 1
ATOM 2970 C C . TYR A 1 381 ? 13.054 -22.047 -27.167 1.00 91.06 381 TYR A C 1
ATOM 2972 O O . TYR A 1 381 ? 12.066 -22.408 -27.807 1.00 91.06 381 TYR A O 1
ATOM 2980 N N . ASP A 1 382 ? 13.584 -22.784 -26.189 1.00 87.44 382 ASP A N 1
ATOM 2981 C CA . ASP A 1 382 ? 13.012 -24.044 -25.716 1.00 87.44 382 ASP A CA 1
ATOM 2982 C C . ASP A 1 382 ? 11.770 -23.829 -24.820 1.00 87.44 382 ASP A C 1
ATOM 2984 O O . ASP A 1 382 ? 11.403 -22.710 -24.453 1.00 87.44 382 ASP A O 1
ATOM 2988 N N . THR A 1 383 ? 11.112 -24.922 -24.419 1.00 84.94 383 THR A N 1
ATOM 2989 C CA . THR A 1 383 ? 9.912 -24.883 -23.557 1.00 84.94 383 THR A CA 1
ATOM 2990 C C . THR A 1 383 ? 10.181 -24.412 -22.122 1.00 84.94 383 THR A C 1
ATOM 2992 O O . THR A 1 383 ? 9.241 -24.299 -21.340 1.00 84.94 383 THR A O 1
ATOM 2995 N N . LYS A 1 384 ? 11.448 -24.215 -21.739 1.00 84.62 384 LYS A N 1
ATOM 2996 C CA . LYS A 1 384 ? 11.871 -23.679 -20.438 1.00 84.62 384 LYS A CA 1
ATOM 2997 C C . LYS A 1 384 ? 12.383 -22.237 -20.567 1.00 84.62 384 LYS A C 1
ATOM 2999 O O . LYS A 1 384 ? 13.079 -21.768 -19.669 1.00 84.62 384 LYS A O 1
ATOM 3004 N N . ASP A 1 385 ? 12.065 -21.562 -21.672 1.00 82.38 385 ASP A N 1
ATOM 3005 C CA . ASP A 1 385 ? 12.478 -20.194 -21.987 1.00 82.38 385 ASP A CA 1
ATOM 3006 C C . ASP A 1 385 ? 13.996 -19.990 -22.108 1.00 82.38 385 ASP A C 1
ATOM 3008 O O . ASP A 1 385 ? 14.507 -18.904 -21.839 1.00 82.38 385 ASP A O 1
ATOM 3012 N N . ARG A 1 386 ? 14.747 -21.006 -22.541 1.00 87.88 386 ARG A N 1
ATOM 3013 C CA . ARG A 1 386 ? 16.196 -20.894 -22.779 1.00 87.88 386 ARG A CA 1
ATOM 3014 C C . ARG A 1 386 ? 16.475 -20.786 -24.265 1.00 87.88 386 ARG A C 1
ATOM 3016 O O . ARG A 1 386 ? 15.792 -21.416 -25.064 1.00 87.88 386 ARG A O 1
ATOM 3023 N N . LEU A 1 387 ? 17.461 -19.976 -24.639 1.00 90.44 387 LEU A N 1
ATOM 3024 C CA . LEU A 1 387 ? 17.841 -19.805 -26.039 1.00 90.44 387 LEU A CA 1
ATOM 3025 C C . LEU A 1 387 ? 18.340 -21.145 -26.602 1.00 90.44 387 LEU A C 1
ATOM 3027 O O . LEU A 1 387 ? 19.266 -21.735 -26.053 1.00 90.44 387 LEU A O 1
ATOM 3031 N N . SER A 1 388 ? 17.704 -21.622 -27.670 1.00 92.69 388 SER A N 1
ATOM 3032 C CA . SER A 1 388 ? 18.010 -22.908 -28.301 1.00 92.69 388 SER A CA 1
ATOM 3033 C C . SER A 1 388 ? 18.699 -22.744 -29.646 1.00 92.69 388 SER A C 1
ATOM 3035 O O . SER A 1 388 ? 19.482 -23.604 -30.040 1.00 92.69 388 SER A O 1
ATOM 3037 N N . THR A 1 389 ? 18.410 -21.675 -30.393 1.00 94.62 389 THR A N 1
ATOM 3038 C CA . THR A 1 389 ? 18.991 -21.475 -31.726 1.00 94.62 389 THR A CA 1
ATOM 3039 C C . THR A 1 389 ? 19.155 -19.997 -32.057 1.00 94.62 389 THR A C 1
ATOM 3041 O O . THR A 1 389 ? 18.245 -19.203 -31.826 1.00 94.62 389 THR A O 1
ATOM 3044 N N . ILE A 1 390 ? 20.299 -19.638 -32.645 1.00 94.88 390 ILE A N 1
ATOM 3045 C CA . ILE A 1 390 ? 20.498 -18.375 -33.359 1.00 94.88 390 ILE A CA 1
ATOM 3046 C C . ILE A 1 390 ? 20.749 -18.697 -34.828 1.00 94.88 390 ILE A C 1
ATOM 3048 O O . ILE A 1 390 ? 21.647 -19.462 -35.171 1.00 94.88 390 ILE A O 1
ATOM 3052 N N . THR A 1 391 ? 19.977 -18.066 -35.706 1.00 94.75 391 THR A N 1
ATOM 3053 C CA . THR A 1 391 ? 20.212 -18.100 -37.151 1.00 94.75 391 THR A CA 1
ATOM 3054 C C . THR A 1 391 ? 20.640 -16.720 -37.626 1.00 94.75 391 THR A C 1
ATOM 3056 O O . THR A 1 391 ? 19.872 -15.769 -37.495 1.00 94.75 391 THR A O 1
ATOM 3059 N N . THR A 1 392 ? 21.830 -16.610 -38.215 1.00 95.06 392 THR A N 1
ATOM 3060 C CA . THR A 1 392 ? 22.348 -15.364 -38.798 1.00 95.06 392 THR A CA 1
ATOM 3061 C C . THR A 1 392 ? 22.406 -15.480 -40.314 1.00 95.06 392 THR A C 1
ATOM 3063 O O . THR A 1 392 ? 22.970 -16.432 -40.846 1.00 95.06 392 THR A O 1
ATOM 3066 N N . LYS A 1 393 ? 21.847 -14.495 -41.013 1.00 93.38 393 LYS A N 1
ATOM 3067 C CA . LYS A 1 393 ? 21.953 -14.325 -42.461 1.00 93.38 393 LYS A CA 1
ATOM 3068 C C . LYS A 1 393 ? 22.498 -12.954 -42.778 1.00 93.38 393 LYS A C 1
ATOM 3070 O O . LYS A 1 393 ? 21.958 -11.953 -42.312 1.00 93.38 393 LYS A O 1
ATOM 3075 N N . THR A 1 394 ? 23.503 -12.914 -43.623 1.00 91.69 394 THR A N 1
ATOM 3076 C CA . THR A 1 394 ? 24.174 -11.683 -44.010 1.00 91.69 394 THR A CA 1
ATOM 3077 C C . THR A 1 394 ? 24.040 -11.508 -45.511 1.00 91.69 394 THR A C 1
ATOM 3079 O O . THR A 1 394 ? 24.167 -12.482 -46.245 1.00 91.69 394 THR A O 1
ATOM 3082 N N . PHE A 1 395 ? 23.750 -10.298 -45.977 1.00 88.75 395 PHE A N 1
ATOM 3083 C CA . PHE A 1 395 ? 23.566 -9.989 -47.390 1.00 88.75 395 PHE A CA 1
ATOM 3084 C C . PHE A 1 395 ? 24.382 -8.762 -47.775 1.00 88.75 395 PHE A C 1
ATOM 3086 O O . PHE A 1 395 ? 24.387 -7.765 -47.054 1.00 88.75 395 PHE A O 1
ATOM 3093 N N . GLU A 1 396 ? 25.006 -8.819 -48.943 1.00 86.69 396 GLU A N 1
ATOM 3094 C CA . GLU A 1 396 ? 25.731 -7.715 -49.573 1.00 86.69 396 GLU A CA 1
ATOM 3095 C C . GLU A 1 396 ? 25.280 -7.621 -51.032 1.00 86.69 396 GLU A C 1
ATOM 3097 O O . GLU A 1 396 ? 24.696 -8.558 -51.586 1.00 86.69 396 GLU A O 1
ATOM 3102 N N . ILE A 1 397 ? 25.556 -6.492 -51.677 1.00 83.38 397 ILE A N 1
ATOM 3103 C CA . ILE A 1 397 ? 25.336 -6.349 -53.116 1.00 83.38 397 ILE A CA 1
ATOM 3104 C C . ILE A 1 397 ? 26.239 -7.338 -53.861 1.00 83.38 397 ILE A C 1
ATOM 3106 O O . ILE A 1 397 ? 27.452 -7.358 -53.645 1.00 83.38 397 ILE A O 1
ATOM 3110 N N . ALA A 1 398 ? 25.660 -8.131 -54.764 1.00 82.81 398 ALA A N 1
ATOM 3111 C CA . ALA A 1 398 ? 26.379 -9.167 -55.504 1.00 82.81 398 ALA A CA 1
ATOM 3112 C C . ALA A 1 398 ? 27.603 -8.619 -56.253 1.00 82.81 398 ALA A C 1
ATOM 3114 O O . ALA A 1 398 ? 28.653 -9.257 -56.267 1.00 82.81 398 ALA A O 1
ATOM 3115 N N . GLY A 1 399 ? 27.509 -7.406 -56.808 1.00 80.88 399 GLY A N 1
ATOM 3116 C CA . GLY A 1 399 ? 28.640 -6.728 -57.433 1.00 80.88 399 GLY A CA 1
ATOM 3117 C C . GLY A 1 399 ? 29.849 -6.593 -56.505 1.00 80.88 399 GLY A C 1
ATOM 3118 O O . GLY A 1 399 ? 30.969 -6.812 -56.952 1.00 80.88 399 GLY A O 1
ATOM 3119 N N . ASN A 1 400 ? 29.651 -6.303 -55.215 1.00 81.94 400 ASN A N 1
ATOM 3120 C CA . ASN A 1 400 ? 30.756 -6.136 -54.262 1.00 81.94 400 ASN A CA 1
ATOM 3121 C C . ASN A 1 400 ? 31.489 -7.446 -53.978 1.00 81.94 400 ASN A C 1
ATOM 3123 O O . ASN A 1 400 ? 32.704 -7.431 -53.825 1.00 81.94 400 ASN A O 1
ATOM 3127 N N . LEU A 1 401 ? 30.776 -8.571 -53.969 1.00 83.06 401 LEU A N 1
ATOM 3128 C CA . LEU A 1 401 ? 31.384 -9.895 -53.817 1.00 83.06 401 LEU A CA 1
ATOM 3129 C C . LEU A 1 401 ? 32.198 -10.318 -55.036 1.00 83.06 401 LEU A C 1
ATOM 3131 O O . LEU A 1 401 ? 33.133 -11.101 -54.905 1.00 83.06 401 LEU A O 1
ATOM 3135 N N . LEU A 1 402 ? 31.810 -9.828 -56.212 1.00 82.62 402 LEU A N 1
ATOM 3136 C CA . LEU A 1 402 ? 32.497 -10.081 -57.476 1.00 82.62 402 LEU A CA 1
ATOM 3137 C C . LEU A 1 402 ? 33.637 -9.079 -57.728 1.00 82.62 402 LEU A C 1
ATOM 3139 O O . LEU A 1 402 ? 34.444 -9.294 -58.632 1.00 82.62 402 LEU A O 1
ATOM 3143 N N . SER A 1 403 ? 33.719 -7.999 -56.945 1.00 78.12 403 SER A N 1
ATOM 3144 C CA . SER A 1 403 ? 34.807 -7.019 -57.012 1.00 78.12 403 SER A CA 1
ATOM 3145 C C . SER A 1 403 ? 36.145 -7.699 -56.718 1.00 78.12 403 SER A C 1
ATOM 3147 O O . SER A 1 403 ? 36.258 -8.486 -55.780 1.00 78.12 403 SER A O 1
ATOM 3149 N N . GLY A 1 404 ? 37.164 -7.401 -57.519 1.00 76.50 404 GLY A N 1
ATOM 3150 C CA . GLY A 1 404 ? 38.507 -7.964 -57.386 1.00 76.50 404 GLY A CA 1
ATOM 3151 C C . GLY A 1 404 ? 38.675 -9.354 -58.003 1.00 76.50 404 GLY A C 1
ATOM 3152 O O . GLY A 1 404 ? 39.744 -9.942 -57.870 1.00 76.50 404 GLY A O 1
ATOM 3153 N N . THR A 1 405 ? 37.647 -9.868 -58.682 1.00 78.94 405 THR A N 1
ATOM 3154 C CA . THR A 1 405 ? 37.662 -11.182 -59.348 1.00 78.94 405 THR A CA 1
ATOM 3155 C C . THR A 1 405 ? 37.848 -11.018 -60.861 1.00 78.94 405 THR A C 1
ATOM 3157 O O . THR A 1 405 ? 37.868 -9.901 -61.378 1.00 78.94 405 THR A O 1
ATOM 3160 N N . ASP A 1 406 ? 37.962 -12.116 -61.612 1.00 73.69 406 ASP A N 1
ATOM 3161 C CA . ASP A 1 406 ? 38.106 -12.112 -63.078 1.00 73.69 406 ASP A CA 1
ATOM 3162 C C . ASP A 1 406 ? 36.814 -11.758 -63.854 1.00 73.69 406 ASP A C 1
ATOM 3164 O O . ASP A 1 406 ? 36.687 -12.048 -65.050 1.00 73.69 406 ASP A O 1
ATOM 3168 N N . GLU A 1 407 ? 35.836 -11.142 -63.183 1.00 78.25 407 GLU A N 1
ATOM 3169 C CA . GLU A 1 407 ? 34.537 -10.818 -63.760 1.00 78.25 407 GLU A CA 1
ATOM 3170 C C . GLU A 1 407 ? 34.665 -9.801 -64.904 1.00 78.25 407 GLU A C 1
ATOM 3172 O O . GLU A 1 407 ? 35.257 -8.725 -64.798 1.00 78.25 407 GLU A O 1
ATOM 3177 N N . ASP A 1 408 ? 34.070 -10.144 -66.044 1.00 78.88 408 ASP A N 1
ATOM 3178 C CA . ASP A 1 408 ? 34.113 -9.313 -67.241 1.00 78.88 408 ASP A CA 1
ATOM 3179 C C . ASP A 1 408 ? 33.041 -8.220 -67.167 1.00 78.88 408 ASP A C 1
ATOM 3181 O O . ASP A 1 408 ? 31.976 -8.305 -67.791 1.00 78.88 408 ASP A O 1
ATOM 3185 N N . TRP A 1 409 ? 33.348 -7.166 -66.410 1.00 76.88 409 TRP A N 1
ATOM 3186 C CA . TRP A 1 409 ? 32.505 -5.983 -66.214 1.00 76.88 409 TRP A CA 1
ATOM 3187 C C . TRP A 1 409 ? 32.037 -5.336 -67.529 1.00 76.88 409 TRP A C 1
ATOM 3189 O O . TRP A 1 409 ? 31.029 -4.629 -67.556 1.00 76.88 409 TRP A O 1
ATOM 3199 N N . THR A 1 410 ? 32.711 -5.596 -68.657 1.00 74.12 410 THR A N 1
ATOM 3200 C CA . THR A 1 410 ? 32.303 -5.059 -69.962 1.00 74.12 410 THR A CA 1
ATOM 3201 C C . THR A 1 410 ? 31.001 -5.666 -70.491 1.00 74.12 410 THR A C 1
ATOM 3203 O O . THR A 1 410 ? 30.324 -5.023 -71.301 1.00 74.12 410 THR A O 1
ATOM 3206 N N . LYS A 1 411 ? 30.617 -6.858 -70.016 1.00 75.62 411 LYS A N 1
ATOM 3207 C CA . LYS A 1 411 ? 29.380 -7.549 -70.417 1.00 75.62 411 LYS A CA 1
ATOM 3208 C C . LYS A 1 411 ? 28.147 -7.129 -69.631 1.00 75.62 411 LYS A C 1
ATOM 3210 O O . LYS A 1 411 ? 27.032 -7.424 -70.053 1.00 75.62 411 LYS A O 1
ATOM 3215 N N . TRP A 1 412 ? 28.345 -6.431 -68.524 1.00 73.12 412 TRP A N 1
ATOM 3216 C CA . TRP A 1 412 ? 27.271 -5.933 -67.687 1.00 73.12 412 TRP A CA 1
ATOM 3217 C C . TRP A 1 412 ? 26.785 -4.568 -68.195 1.00 73.12 412 TRP A C 1
ATOM 3219 O O . TRP A 1 412 ? 27.580 -3.712 -68.595 1.00 73.12 412 TRP A O 1
ATOM 3229 N N . ILE A 1 413 ? 25.460 -4.378 -68.216 1.00 71.69 413 ILE A N 1
ATOM 3230 C CA . ILE A 1 413 ? 24.835 -3.074 -68.509 1.00 71.69 413 ILE A CA 1
ATOM 3231 C C . ILE A 1 413 ? 24.970 -2.164 -67.279 1.00 71.69 413 ILE A C 1
ATOM 3233 O O . ILE A 1 413 ? 25.311 -0.994 -67.417 1.00 71.69 413 ILE A O 1
ATOM 3237 N N . PHE A 1 414 ? 24.783 -2.745 -66.092 1.00 67.50 414 PHE A N 1
ATOM 3238 C CA . PHE A 1 414 ? 25.052 -2.171 -64.776 1.00 67.50 414 PHE A CA 1
ATOM 3239 C C . PHE A 1 414 ? 25.694 -3.253 -63.894 1.00 67.50 414 PHE A C 1
ATOM 3241 O O . PHE A 1 414 ? 25.416 -4.434 -64.134 1.00 67.50 414 PHE A O 1
ATOM 3248 N N . PRO A 1 415 ? 26.527 -2.900 -62.895 1.00 71.00 415 PRO A N 1
ATOM 3249 C CA . PRO A 1 415 ? 26.948 -3.852 -61.870 1.00 71.00 415 PRO A CA 1
ATOM 3250 C C . PRO A 1 415 ? 25.719 -4.540 -61.258 1.00 71.00 415 PRO A C 1
ATOM 3252 O O . PRO A 1 415 ? 24.700 -3.870 -61.086 1.00 71.00 415 PRO A O 1
ATOM 3255 N N . PRO A 1 416 ? 25.781 -5.843 -60.930 1.00 74.75 416 PRO A N 1
ATOM 3256 C CA . PRO A 1 416 ? 24.666 -6.516 -60.287 1.00 74.75 416 PRO A CA 1
ATOM 3257 C C . PRO A 1 416 ? 24.422 -5.877 -58.917 1.00 74.75 416 PRO A C 1
ATOM 3259 O O . PRO A 1 416 ? 25.248 -5.976 -58.010 1.00 74.75 416 PRO A O 1
ATOM 3262 N N . ASP A 1 417 ? 23.288 -5.197 -58.805 1.00 72.56 417 ASP A N 1
ATOM 3263 C CA . ASP A 1 417 ? 22.874 -4.352 -57.683 1.00 72.56 417 ASP A CA 1
ATOM 3264 C C . ASP A 1 417 ? 21.903 -5.062 -56.726 1.00 72.56 417 ASP A C 1
ATOM 3266 O O . ASP A 1 417 ? 21.485 -4.501 -55.713 1.00 72.56 417 ASP A O 1
ATOM 3270 N N . PHE A 1 418 ? 21.567 -6.321 -57.012 1.00 80.75 418 PHE A N 1
ATOM 3271 C CA . PHE A 1 418 ? 20.744 -7.143 -56.136 1.00 80.75 418 PHE A CA 1
ATOM 3272 C C . PHE A 1 418 ? 21.539 -7.653 -54.924 1.00 80.75 418 PHE A C 1
ATOM 3274 O O . PHE A 1 418 ? 22.738 -7.933 -54.997 1.00 80.75 418 PHE A O 1
ATOM 3281 N N . LEU A 1 419 ? 20.841 -7.804 -53.798 1.00 81.94 419 LEU A N 1
ATOM 3282 C CA . LEU A 1 419 ? 21.390 -8.387 -52.576 1.00 81.94 419 LEU A CA 1
ATOM 3283 C C . LEU A 1 419 ? 21.505 -9.906 -52.711 1.00 81.94 419 LEU A C 1
ATOM 3285 O O . LEU A 1 419 ? 20.548 -10.569 -53.110 1.00 81.94 419 LEU A O 1
ATOM 3289 N N . THR A 1 420 ? 22.648 -10.455 -52.318 1.00 85.88 420 THR A N 1
ATOM 3290 C CA . THR A 1 420 ? 22.891 -11.899 -52.261 1.00 85.88 420 THR A CA 1
ATOM 3291 C C . THR A 1 420 ? 23.378 -12.301 -50.875 1.00 85.88 420 THR A C 1
ATOM 3293 O O . THR A 1 420 ? 24.041 -11.516 -50.198 1.00 85.88 420 THR A O 1
ATOM 3296 N N . GLU A 1 421 ? 23.017 -13.507 -50.436 1.00 89.81 421 GLU A N 1
ATOM 3297 C CA . GLU A 1 421 ? 23.427 -14.041 -49.133 1.00 89.81 421 GLU A CA 1
ATOM 3298 C C . GLU A 1 421 ? 24.947 -14.275 -49.150 1.00 89.81 421 GLU A C 1
ATOM 3300 O O . GLU A 1 421 ? 25.474 -14.901 -50.066 1.00 89.81 421 GLU A O 1
ATOM 3305 N N . THR A 1 422 ? 25.665 -13.706 -48.184 1.00 91.00 422 THR A N 1
ATOM 3306 C CA . THR A 1 422 ? 27.134 -13.750 -48.085 1.00 91.00 422 THR A CA 1
ATOM 3307 C C . THR A 1 422 ? 27.626 -14.597 -46.937 1.00 91.00 422 THR A C 1
ATOM 3309 O O . THR A 1 422 ? 28.793 -14.993 -46.915 1.00 91.00 422 THR A O 1
ATOM 3312 N N . GLU A 1 423 ? 26.736 -14.875 -45.992 1.00 92.25 423 GLU A N 1
ATOM 3313 C CA . GLU A 1 423 ? 26.987 -15.748 -44.869 1.00 92.25 423 GLU A CA 1
ATOM 3314 C C . GLU A 1 423 ? 25.661 -16.244 -44.287 1.00 92.25 423 GLU A C 1
ATOM 3316 O O . GLU A 1 423 ? 24.723 -15.466 -44.100 1.00 92.25 423 GLU A O 1
ATOM 3321 N N . TYR A 1 424 ? 25.612 -17.536 -43.977 1.00 94.81 424 TYR A N 1
ATOM 3322 C CA . TYR A 1 424 ? 24.534 -18.187 -43.246 1.00 94.81 424 TYR A CA 1
ATOM 3323 C C . TYR A 1 424 ? 25.132 -18.962 -42.079 1.00 94.81 424 TYR A C 1
ATOM 3325 O O . TYR A 1 424 ? 25.845 -19.938 -42.298 1.00 94.81 424 TYR A O 1
ATOM 3333 N N . LYS A 1 425 ? 24.863 -18.533 -40.846 1.00 95.81 425 LYS A N 1
ATOM 3334 C CA . LYS A 1 425 ? 25.337 -19.196 -39.625 1.00 95.81 425 LYS A CA 1
ATOM 3335 C C . LYS A 1 425 ? 24.172 -19.733 -38.812 1.00 95.81 425 LYS A C 1
ATOM 3337 O O . LYS A 1 425 ? 23.145 -19.066 -38.684 1.00 95.81 425 LYS A O 1
ATOM 3342 N N . ILE A 1 426 ? 24.369 -20.905 -38.227 1.00 95.81 426 ILE A N 1
ATOM 3343 C CA . ILE A 1 426 ? 23.458 -21.531 -37.274 1.00 95.81 426 ILE A CA 1
ATOM 3344 C C . ILE A 1 426 ? 24.264 -21.866 -36.020 1.00 95.81 426 ILE A C 1
ATOM 3346 O O . ILE A 1 426 ? 25.290 -22.536 -36.111 1.00 95.81 426 ILE A O 1
ATOM 3350 N N . GLU A 1 427 ? 23.782 -21.407 -34.872 1.00 96.12 427 GLU A N 1
ATOM 3351 C CA . GLU A 1 427 ? 24.286 -21.761 -33.545 1.00 96.12 427 GLU A CA 1
ATOM 3352 C C . GLU A 1 427 ? 23.158 -22.422 -32.759 1.00 96.12 427 GLU A C 1
ATOM 3354 O O . GLU A 1 427 ? 22.062 -21.862 -32.686 1.00 96.12 427 GLU A O 1
ATOM 3359 N N . GLN A 1 428 ? 23.394 -23.607 -32.202 1.00 95.62 428 GLN A N 1
ATOM 3360 C CA . GLN A 1 428 ? 22.382 -24.407 -31.512 1.00 95.62 428 GLN A CA 1
ATOM 3361 C C . GLN A 1 428 ? 22.865 -24.863 -30.140 1.00 95.62 428 GLN A C 1
ATOM 3363 O O . GLN A 1 428 ? 24.023 -25.244 -29.985 1.00 95.62 428 GLN A O 1
ATOM 3368 N N . TRP A 1 429 ? 21.953 -24.850 -29.167 1.00 95.62 429 TRP A N 1
ATOM 3369 C CA . TRP A 1 429 ? 22.174 -25.324 -27.803 1.00 95.62 429 TRP A CA 1
ATOM 3370 C C . TRP A 1 429 ? 21.127 -26.370 -27.429 1.00 95.62 429 TRP A C 1
ATOM 3372 O O . TRP A 1 429 ? 19.926 -26.124 -27.552 1.00 95.62 429 TRP A O 1
ATOM 3382 N N . GLU A 1 430 ? 21.573 -27.505 -26.897 1.00 93.81 430 GLU A N 1
ATOM 3383 C CA . GLU A 1 430 ? 20.700 -28.560 -26.379 1.00 93.81 430 GLU A CA 1
ATOM 3384 C C . GLU A 1 430 ? 21.168 -29.015 -24.989 1.00 93.81 430 GLU A C 1
ATOM 3386 O O . GLU A 1 430 ? 22.336 -29.346 -24.779 1.00 93.81 430 GLU A O 1
ATOM 3391 N N . GLU A 1 431 ? 20.254 -29.041 -24.013 1.00 91.44 431 GLU A N 1
ATOM 3392 C CA . GLU A 1 431 ? 20.538 -29.619 -22.696 1.00 91.44 431 GLU A CA 1
ATOM 3393 C C . GLU A 1 431 ? 20.306 -31.133 -22.751 1.00 91.44 431 GLU A C 1
ATOM 3395 O O . GLU A 1 431 ? 19.178 -31.604 -22.596 1.00 91.44 431 GLU A O 1
ATOM 3400 N N . THR A 1 432 ? 21.374 -31.903 -22.944 1.00 89.69 432 THR A N 1
ATOM 3401 C CA . THR A 1 432 ? 21.297 -33.370 -23.047 1.00 89.69 432 THR A CA 1
ATOM 3402 C C . THR A 1 432 ? 20.965 -34.019 -21.702 1.00 89.69 432 THR A C 1
ATOM 3404 O O . THR A 1 432 ? 20.198 -34.978 -21.615 1.00 89.69 432 THR A O 1
ATOM 3407 N N . THR A 1 433 ? 21.522 -33.478 -20.619 1.00 87.25 433 THR A N 1
ATOM 3408 C CA . THR A 1 433 ? 21.242 -33.857 -19.227 1.00 87.25 433 THR A CA 1
ATOM 3409 C C . THR A 1 433 ? 21.311 -32.621 -18.343 1.00 87.25 433 THR A C 1
ATOM 3411 O O . THR A 1 433 ? 21.939 -31.637 -18.709 1.00 87.25 433 THR A O 1
ATOM 3414 N N . LYS A 1 434 ? 20.670 -32.645 -17.166 1.00 87.44 434 LYS A N 1
ATOM 3415 C CA . LYS A 1 434 ? 20.582 -31.471 -16.280 1.00 87.44 434 LYS A CA 1
ATOM 3416 C C . LYS A 1 434 ? 21.971 -30.863 -16.011 1.00 87.44 434 LYS A C 1
ATOM 3418 O O . LYS A 1 434 ? 22.767 -31.465 -15.294 1.00 87.44 434 LYS A O 1
ATOM 3423 N N . GLY A 1 435 ? 22.224 -29.667 -16.549 1.00 84.62 435 GLY A N 1
ATOM 3424 C CA . GLY A 1 435 ? 23.499 -28.945 -16.416 1.00 84.62 435 GLY A CA 1
ATOM 3425 C C . GLY A 1 435 ? 24.604 -29.299 -17.426 1.00 84.62 435 GLY A C 1
ATOM 3426 O O . GLY A 1 435 ? 25.686 -28.723 -17.334 1.00 84.62 435 GLY A O 1
ATOM 3427 N N . ILE A 1 436 ? 24.355 -30.200 -18.383 1.00 90.00 436 ILE A N 1
ATOM 3428 C CA . ILE A 1 436 ? 25.270 -30.543 -19.484 1.00 90.00 436 ILE A CA 1
ATOM 3429 C C . ILE A 1 436 ? 24.680 -30.035 -20.799 1.00 90.00 436 ILE A C 1
ATOM 3431 O O . ILE A 1 436 ? 23.531 -30.335 -21.124 1.00 90.00 436 ILE A O 1
ATOM 3435 N N . TRP A 1 437 ? 25.484 -29.281 -21.546 1.00 92.00 437 TRP A N 1
ATOM 3436 C CA . TRP A 1 437 ? 25.074 -28.589 -22.764 1.00 92.00 437 TRP A CA 1
ATOM 3437 C C . TRP A 1 437 ? 25.905 -29.030 -23.962 1.00 92.00 437 TRP A C 1
ATOM 3439 O O . TRP A 1 437 ? 27.137 -29.032 -23.889 1.00 92.00 437 TRP A O 1
ATOM 3449 N N . ASP A 1 438 ? 25.213 -29.346 -25.052 1.00 93.94 438 ASP A N 1
ATOM 3450 C CA . ASP A 1 438 ? 25.781 -29.498 -26.386 1.00 93.94 438 ASP A C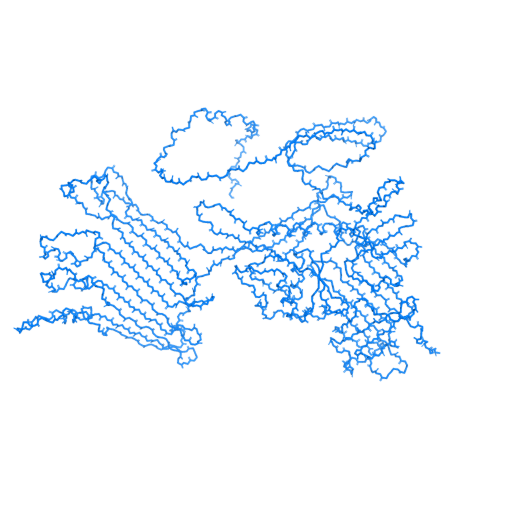A 1
ATOM 3451 C C . ASP A 1 438 ? 25.614 -28.177 -27.144 1.00 93.94 438 ASP A C 1
ATOM 3453 O O . ASP A 1 438 ? 24.516 -27.621 -27.189 1.00 93.94 438 ASP A O 1
ATOM 3457 N N . TYR A 1 439 ? 26.706 -27.685 -27.727 1.00 95.12 439 TYR A N 1
ATOM 3458 C CA . TYR A 1 439 ? 26.748 -26.528 -28.615 1.00 95.12 439 TYR A CA 1
ATOM 3459 C C . TYR A 1 439 ? 27.178 -26.972 -30.011 1.00 95.12 439 TYR A C 1
ATOM 3461 O O . TYR A 1 439 ? 28.205 -27.639 -30.157 1.00 95.12 439 TYR A O 1
ATOM 3469 N N . GLU A 1 440 ? 26.420 -26.584 -31.031 1.00 95.81 440 GLU A N 1
ATOM 3470 C CA . GLU A 1 440 ? 26.727 -26.858 -32.434 1.00 95.81 440 GLU A CA 1
ATOM 3471 C C . GLU A 1 440 ? 26.732 -25.561 -33.248 1.00 95.81 440 GLU A C 1
ATOM 3473 O O . GLU A 1 440 ? 25.796 -24.764 -33.187 1.00 95.81 440 GLU A O 1
ATOM 3478 N N . TYR A 1 441 ? 27.799 -25.359 -34.019 1.00 95.25 441 TYR A N 1
ATOM 3479 C CA . TYR A 1 441 ? 27.998 -24.226 -34.916 1.00 95.25 441 TYR A CA 1
ATOM 3480 C C . TYR A 1 441 ? 28.139 -24.722 -36.353 1.00 95.25 441 TYR A C 1
ATOM 3482 O O . TYR A 1 441 ? 28.911 -25.638 -36.630 1.00 95.25 441 TYR A O 1
ATOM 3490 N N . SER A 1 442 ? 27.435 -24.083 -37.283 1.00 95.62 442 SER A N 1
ATOM 3491 C CA . SER A 1 442 ? 27.558 -24.313 -38.724 1.00 95.62 442 SER A CA 1
ATOM 3492 C C . SER A 1 442 ? 27.569 -22.986 -39.474 1.00 95.62 442 SER A C 1
ATOM 3494 O O . SER A 1 442 ? 26.762 -22.108 -39.183 1.00 95.62 442 SER A O 1
ATOM 3496 N N . SER A 1 443 ? 28.445 -22.846 -40.469 1.00 95.81 443 SER A N 1
ATOM 3497 C CA . SER A 1 443 ? 28.556 -21.658 -41.319 1.00 95.81 443 SER A CA 1
ATOM 3498 C C . SER A 1 443 ? 28.646 -22.031 -42.793 1.00 95.81 443 SER A C 1
ATOM 3500 O O . SER A 1 443 ? 29.429 -22.901 -43.183 1.00 95.81 443 SER A O 1
ATOM 3502 N N . TYR A 1 444 ? 27.870 -21.335 -43.616 1.00 95.31 444 TYR A N 1
ATOM 3503 C CA . TYR A 1 444 ? 27.867 -21.436 -45.066 1.00 95.31 444 TYR A CA 1
ATOM 3504 C C . TYR A 1 444 ? 28.196 -20.067 -45.659 1.00 95.31 444 TYR A C 1
ATOM 3506 O O . TYR A 1 444 ? 27.721 -19.043 -45.169 1.00 95.31 444 TYR A O 1
ATOM 3514 N N . GLN A 1 445 ? 29.001 -20.038 -46.716 1.00 93.38 445 GLN A N 1
ATOM 3515 C CA . GLN A 1 445 ? 29.413 -18.817 -47.415 1.00 93.38 445 GLN A CA 1
ATOM 3516 C C . GLN A 1 445 ? 29.460 -19.077 -48.931 1.00 93.38 445 GLN A C 1
ATOM 3518 O O . GLN A 1 445 ? 29.591 -20.234 -49.339 1.00 93.38 445 GLN A O 1
ATOM 3523 N N . PRO A 1 446 ? 29.369 -18.042 -49.785 1.00 90.94 446 PRO A N 1
ATOM 3524 C CA . PRO A 1 446 ? 29.467 -18.198 -51.232 1.00 90.94 446 PRO A CA 1
ATOM 3525 C C . PRO A 1 446 ? 30.755 -18.899 -51.669 1.00 90.94 446 PRO A C 1
ATOM 3527 O O . PRO A 1 446 ? 31.813 -18.677 -51.071 1.00 90.94 446 PRO A O 1
ATOM 3530 N N . LEU A 1 447 ? 30.696 -19.674 -52.758 1.00 88.00 447 LEU A N 1
ATOM 3531 C CA . LEU A 1 447 ? 31.854 -20.363 -53.346 1.00 88.00 447 LEU A CA 1
ATOM 3532 C C . LEU A 1 447 ? 33.074 -19.442 -53.478 1.00 88.00 447 LEU A C 1
ATOM 3534 O O . LEU A 1 447 ? 34.183 -19.846 -53.131 1.00 88.00 447 LEU A O 1
ATOM 3538 N N . ILE A 1 448 ? 32.859 -18.200 -53.914 1.00 86.12 448 ILE A N 1
ATOM 3539 C CA . ILE A 1 448 ? 33.927 -17.216 -54.107 1.00 86.12 448 ILE A CA 1
ATOM 3540 C C . ILE A 1 448 ? 34.664 -16.825 -52.815 1.00 86.12 448 ILE A C 1
ATOM 3542 O O . ILE A 1 448 ? 35.841 -16.486 -52.873 1.00 86.12 448 ILE A O 1
ATOM 3546 N N . LYS A 1 449 ? 34.012 -16.926 -51.646 1.00 86.94 449 LYS A N 1
ATOM 3547 C CA . LYS A 1 449 ? 34.635 -16.702 -50.328 1.00 86.94 449 LYS A CA 1
ATOM 3548 C C . LYS A 1 449 ? 35.310 -17.969 -49.785 1.00 86.94 449 LYS A C 1
ATOM 3550 O O . LYS A 1 449 ? 36.369 -17.872 -49.176 1.00 86.94 449 LYS A O 1
ATOM 3555 N N . VAL A 1 450 ? 34.722 -19.150 -50.004 1.00 87.62 450 VAL A N 1
ATOM 3556 C CA . VAL A 1 450 ? 35.221 -20.420 -49.431 1.00 87.62 450 VAL A CA 1
ATOM 3557 C C . VAL A 1 450 ? 36.382 -21.010 -50.237 1.00 87.62 450 VAL A C 1
ATOM 3559 O O . VAL A 1 450 ? 37.326 -21.551 -49.662 1.00 87.62 450 VAL A O 1
ATOM 3562 N N . LYS A 1 451 ? 36.311 -20.953 -51.573 1.00 87.00 451 LYS A N 1
ATOM 3563 C CA . LYS A 1 451 ? 37.305 -21.523 -52.498 1.00 87.00 451 LYS A CA 1
ATOM 3564 C C . LYS A 1 451 ? 37.518 -20.587 -53.699 1.00 87.00 451 LYS A C 1
ATOM 3566 O O . LYS A 1 451 ? 37.079 -20.927 -54.801 1.00 87.00 451 LYS A O 1
ATOM 3571 N N . PRO A 1 452 ? 38.191 -19.436 -53.510 1.00 82.12 452 PRO A N 1
ATOM 3572 C CA . PRO A 1 452 ? 38.384 -18.439 -54.568 1.00 82.12 452 PRO A CA 1
ATOM 3573 C C . PRO A 1 452 ? 39.037 -19.035 -55.827 1.00 82.12 452 PRO A C 1
ATOM 3575 O O . PRO A 1 452 ? 38.543 -18.817 -56.929 1.00 82.12 452 PRO A O 1
ATOM 3578 N N . ASP A 1 453 ? 40.029 -19.917 -55.672 1.00 79.19 453 ASP A N 1
ATOM 3579 C CA . ASP A 1 453 ? 40.720 -20.573 -56.795 1.00 79.19 453 ASP A CA 1
ATOM 3580 C C . ASP A 1 453 ? 39.787 -21.406 -57.699 1.00 79.19 453 ASP A C 1
ATOM 3582 O O . ASP A 1 453 ? 40.022 -21.539 -58.900 1.00 79.19 453 ASP A O 1
ATOM 3586 N N . LEU A 1 454 ? 38.716 -21.985 -57.135 1.00 74.19 454 LEU A N 1
ATOM 3587 C CA . LEU A 1 454 ? 37.713 -22.734 -57.904 1.00 74.19 454 LEU A CA 1
ATOM 3588 C C . LEU A 1 454 ? 36.692 -21.813 -58.580 1.00 74.19 454 LEU A C 1
ATOM 3590 O O . LEU A 1 454 ? 36.083 -22.210 -59.574 1.00 74.19 454 LEU A O 1
ATOM 3594 N N . ALA A 1 455 ? 36.503 -20.602 -58.055 1.00 68.06 455 ALA A N 1
ATOM 3595 C CA . ALA A 1 455 ? 35.663 -19.582 -58.670 1.00 68.06 455 ALA A CA 1
ATOM 3596 C C . ALA A 1 455 ? 36.346 -18.929 -59.891 1.00 68.06 455 ALA A C 1
ATOM 3598 O O . ALA A 1 455 ? 35.645 -18.456 -60.783 1.00 68.06 455 ALA A O 1
ATOM 3599 N N . GLU A 1 456 ? 37.683 -18.957 -59.957 1.00 65.56 456 GLU A N 1
ATOM 3600 C CA . GLU A 1 456 ? 38.512 -18.384 -61.035 1.00 65.56 456 GLU A CA 1
ATOM 3601 C C . GLU A 1 456 ? 38.859 -19.369 -62.174 1.00 65.56 456 GLU A C 1
ATOM 3603 O O . GLU A 1 456 ? 39.662 -19.056 -63.060 1.00 65.56 456 GLU A O 1
ATOM 3608 N N . VAL A 1 457 ? 38.302 -20.590 -62.182 1.00 57.88 457 VAL A N 1
ATOM 3609 C CA . VAL A 1 457 ? 38.659 -21.601 -63.194 1.00 57.88 457 VAL A CA 1
ATOM 3610 C C . VAL A 1 457 ? 38.354 -21.080 -64.602 1.00 57.88 457 VAL A C 1
ATOM 3612 O O . VAL A 1 457 ? 37.200 -20.857 -64.975 1.00 57.88 457 VAL A O 1
ATOM 3615 N N . LYS A 1 458 ? 39.427 -20.918 -65.395 1.00 53.56 458 LYS A N 1
ATOM 3616 C CA . LYS A 1 458 ? 39.394 -20.415 -66.773 1.00 53.56 458 LYS A CA 1
ATOM 3617 C C . LYS A 1 458 ? 38.345 -21.146 -67.617 1.00 53.56 458 LYS A C 1
ATOM 3619 O O . LYS A 1 458 ? 38.212 -22.366 -67.500 1.00 53.56 458 LYS A O 1
ATOM 3624 N N . PRO A 1 459 ? 37.650 -20.422 -68.515 1.00 51.50 459 PRO A N 1
ATOM 3625 C CA . PRO A 1 459 ? 36.602 -20.994 -69.345 1.00 51.50 459 PRO A CA 1
ATOM 3626 C C . PRO A 1 459 ? 37.142 -22.205 -70.103 1.00 51.50 459 PRO A C 1
ATOM 3628 O O . PRO A 1 459 ? 38.150 -22.108 -70.803 1.00 51.50 459 PRO A O 1
ATOM 3631 N N . SER A 1 460 ? 36.457 -23.341 -69.981 1.00 44.69 460 SER A N 1
ATOM 3632 C CA . SER A 1 460 ? 36.685 -24.476 -70.869 1.00 44.69 460 SER A CA 1
ATOM 3633 C C . SER A 1 460 ? 36.537 -24.015 -72.323 1.00 44.69 460 SER A C 1
ATOM 3635 O O . SER A 1 460 ? 35.644 -23.217 -72.628 1.00 44.69 460 SER A O 1
ATOM 3637 N N . GLU A 1 461 ? 37.370 -24.541 -73.223 1.00 48.16 461 GLU A N 1
ATOM 3638 C CA . GLU A 1 461 ? 37.450 -24.177 -74.651 1.00 48.16 461 GLU A CA 1
ATOM 3639 C C . GLU A 1 461 ? 36.115 -24.290 -75.428 1.00 48.16 461 GLU A C 1
ATOM 3641 O O . GLU A 1 461 ? 36.016 -23.833 -76.563 1.00 48.16 461 GLU A O 1
ATOM 3646 N N . SER A 1 462 ? 35.053 -24.828 -74.820 1.00 46.06 462 SER A N 1
ATOM 3647 C CA . SER A 1 462 ? 33.697 -24.932 -75.375 1.00 46.06 462 SER A CA 1
ATOM 3648 C C . SER A 1 462 ? 32.806 -23.687 -75.197 1.00 46.06 462 SER A C 1
ATOM 3650 O O . SER A 1 462 ? 31.622 -23.730 -75.532 1.00 46.06 462 SER A O 1
ATOM 3652 N N . GLY A 1 463 ? 33.327 -22.559 -74.699 1.00 44.12 463 GLY A N 1
ATOM 3653 C CA . GLY A 1 463 ? 32.655 -21.250 -74.796 1.00 44.12 463 GLY A CA 1
ATOM 3654 C C . GLY A 1 463 ? 31.372 -21.072 -73.971 1.00 44.12 463 GLY A C 1
ATOM 3655 O O . GLY A 1 463 ? 30.752 -20.009 -74.026 1.00 44.12 463 GLY A O 1
ATOM 3656 N N . THR A 1 464 ? 30.980 -22.055 -73.162 1.00 43.25 464 THR A N 1
ATOM 3657 C CA . THR A 1 464 ? 29.875 -21.928 -72.202 1.00 43.25 464 THR A CA 1
ATOM 3658 C C . THR A 1 464 ? 30.446 -21.476 -70.860 1.00 43.25 464 THR A C 1
ATOM 3660 O O . THR A 1 464 ? 30.856 -22.282 -70.031 1.00 43.25 464 THR A O 1
ATOM 3663 N N . ARG A 1 465 ? 30.532 -20.150 -70.670 1.00 49.59 465 ARG A N 1
ATOM 3664 C CA . ARG A 1 465 ? 30.816 -19.540 -69.361 1.00 49.59 465 ARG A CA 1
ATOM 3665 C C . ARG A 1 465 ? 29.799 -20.078 -68.348 1.00 49.59 465 ARG A C 1
ATOM 3667 O O . ARG A 1 465 ? 28.601 -20.032 -68.625 1.00 49.59 465 ARG A O 1
ATOM 3674 N N . GLY A 1 466 ? 30.261 -20.563 -67.195 1.00 50.47 466 GLY A N 1
ATOM 3675 C CA . GLY A 1 466 ? 29.364 -20.844 -66.074 1.00 50.47 466 GLY A CA 1
ATOM 3676 C C . GLY A 1 466 ? 28.589 -19.567 -65.721 1.00 50.47 466 GLY A C 1
ATOM 3677 O O . GLY A 1 466 ? 29.188 -18.488 -65.735 1.00 50.47 466 GLY A O 1
ATOM 3678 N N . PRO A 1 467 ? 27.270 -19.639 -65.485 1.00 59.00 467 PRO A N 1
ATOM 3679 C CA . PRO A 1 467 ? 26.503 -18.465 -65.104 1.00 59.00 467 PRO A CA 1
ATOM 3680 C C . PRO A 1 467 ? 27.061 -17.906 -63.790 1.00 59.00 467 PRO A C 1
ATOM 3682 O O . PRO A 1 467 ? 27.410 -18.666 -62.888 1.00 59.00 467 PRO A O 1
ATOM 3685 N N . THR A 1 468 ? 27.139 -16.578 -63.675 1.00 62.06 468 THR A N 1
ATOM 3686 C CA . THR A 1 468 ? 27.578 -15.836 -62.477 1.00 62.06 468 THR A CA 1
ATOM 3687 C C . THR A 1 468 ? 26.891 -16.321 -61.185 1.00 62.06 468 THR A C 1
ATOM 3689 O O . THR A 1 468 ? 27.442 -16.155 -60.102 1.00 62.06 468 THR A O 1
ATOM 3692 N N . SER A 1 469 ? 25.741 -17.004 -61.294 1.00 62.00 469 SER A N 1
ATOM 3693 C CA . SER A 1 469 ? 25.075 -17.726 -60.203 1.00 62.00 469 SER A CA 1
ATOM 3694 C C . SER A 1 469 ? 25.984 -18.720 -59.473 1.00 62.00 469 SER A C 1
ATOM 3696 O O . SER A 1 469 ? 25.970 -18.744 -58.251 1.00 62.00 469 SER A O 1
ATOM 3698 N N . ASN A 1 470 ? 26.840 -19.467 -60.180 1.00 73.44 470 ASN A N 1
ATOM 3699 C CA . ASN A 1 470 ? 27.651 -20.525 -59.564 1.00 73.44 470 ASN A CA 1
ATOM 3700 C C . ASN A 1 470 ? 28.723 -19.970 -58.608 1.00 73.44 470 ASN A C 1
ATOM 3702 O O . ASN A 1 470 ? 29.128 -20.649 -57.669 1.00 73.44 470 ASN A O 1
ATOM 3706 N N . LYS A 1 471 ? 29.192 -18.732 -58.833 1.00 81.06 471 LYS A N 1
ATOM 3707 C CA . LYS A 1 471 ? 30.153 -18.050 -57.945 1.00 81.06 471 LYS A CA 1
ATOM 3708 C C . LYS A 1 471 ? 29.503 -17.615 -56.619 1.00 81.06 471 LYS A C 1
ATOM 3710 O O . LYS A 1 471 ? 30.206 -17.448 -55.622 1.00 81.06 471 LYS A O 1
ATOM 3715 N N . LEU A 1 472 ? 28.180 -17.437 -56.617 1.00 83.50 472 LEU A N 1
ATOM 3716 C CA . LEU A 1 472 ? 27.386 -16.951 -55.486 1.00 83.50 472 LEU A CA 1
ATOM 3717 C C . LEU A 1 472 ? 26.679 -18.077 -54.709 1.00 83.50 472 LEU A C 1
ATOM 3719 O O . LEU A 1 472 ? 26.069 -17.801 -53.679 1.00 83.50 472 LEU A O 1
ATOM 3723 N N . ASP A 1 473 ? 26.773 -19.330 -55.168 1.00 86.06 473 ASP A N 1
ATOM 3724 C CA . ASP A 1 473 ? 26.176 -20.483 -54.489 1.00 86.06 473 ASP A CA 1
ATOM 3725 C C . ASP A 1 473 ? 26.776 -20.682 -53.090 1.00 86.06 473 ASP A C 1
ATOM 3727 O O . ASP A 1 473 ? 27.998 -20.678 -52.907 1.00 86.06 473 ASP A O 1
ATOM 3731 N N . MET A 1 474 ? 25.907 -20.886 -52.098 1.00 91.44 474 MET A N 1
ATOM 3732 C CA . MET A 1 474 ? 26.300 -21.099 -50.706 1.00 91.44 474 MET A CA 1
ATOM 3733 C C . MET A 1 474 ? 26.895 -22.496 -50.519 1.00 91.44 474 MET A C 1
ATOM 3735 O O . MET A 1 474 ? 26.243 -23.506 -50.782 1.00 91.44 474 MET A O 1
ATOM 3739 N N . LEU A 1 475 ? 28.121 -22.558 -50.009 1.00 92.12 475 LEU A N 1
ATOM 3740 C CA . LEU A 1 475 ? 28.813 -23.791 -49.656 1.00 92.12 475 LEU A CA 1
ATOM 3741 C C . LEU A 1 475 ? 29.095 -23.838 -48.162 1.00 92.12 475 LEU A C 1
ATOM 3743 O O . LEU A 1 475 ? 29.311 -22.811 -47.522 1.00 92.12 475 LEU A O 1
ATOM 3747 N N . TYR A 1 476 ? 29.127 -25.052 -47.615 1.00 93.44 476 TYR A N 1
ATOM 3748 C CA . TYR A 1 476 ? 29.574 -25.274 -46.245 1.00 93.44 476 TYR A CA 1
ATOM 3749 C C . TYR A 1 476 ? 31.016 -24.777 -46.087 1.00 93.44 476 TYR A C 1
ATOM 3751 O O . TYR A 1 476 ? 31.918 -25.235 -46.794 1.00 93.44 476 TYR A O 1
ATOM 3759 N N . ALA A 1 477 ? 31.210 -23.829 -45.174 1.00 91.44 477 ALA A N 1
ATOM 3760 C CA . ALA A 1 477 ? 32.491 -23.190 -44.916 1.00 91.44 477 ALA A CA 1
ATOM 3761 C C . ALA A 1 477 ? 33.179 -23.813 -43.696 1.00 91.44 477 ALA A C 1
ATOM 3763 O O . ALA A 1 477 ? 34.343 -24.202 -43.776 1.00 91.44 477 ALA A O 1
ATOM 3764 N N . ALA A 1 478 ? 32.463 -23.923 -42.573 1.00 92.69 478 ALA A N 1
ATOM 3765 C CA . ALA A 1 478 ? 32.996 -24.444 -41.316 1.00 92.69 478 ALA A CA 1
ATOM 3766 C C . ALA A 1 478 ? 31.879 -24.894 -40.365 1.00 92.69 478 ALA A C 1
ATOM 3768 O O . ALA A 1 478 ? 30.732 -24.471 -40.502 1.00 92.69 478 ALA A O 1
ATOM 3769 N N . GLY A 1 479 ? 32.246 -25.686 -39.360 1.00 91.75 479 GLY A N 1
ATOM 3770 C CA . GLY A 1 479 ? 31.372 -26.055 -38.254 1.00 91.75 479 GLY A CA 1
ATOM 3771 C C . GLY A 1 479 ? 32.159 -26.678 -37.108 1.00 91.75 479 GLY A C 1
ATOM 3772 O O . GLY A 1 479 ? 33.273 -27.165 -37.314 1.00 91.75 479 GLY A O 1
ATOM 3773 N N . ASP A 1 480 ? 31.598 -26.606 -35.908 1.00 93.44 480 ASP A N 1
ATOM 3774 C CA . ASP A 1 480 ? 32.190 -27.120 -34.674 1.00 93.44 480 ASP A CA 1
ATOM 3775 C C . ASP A 1 480 ? 31.088 -27.670 -33.763 1.00 93.44 480 ASP A C 1
ATOM 3777 O O . ASP A 1 480 ? 29.956 -27.184 -33.791 1.00 93.44 480 ASP A O 1
ATOM 3781 N N . ARG A 1 481 ? 31.411 -28.682 -32.958 1.00 93.62 481 ARG A N 1
ATOM 3782 C CA . ARG A 1 481 ? 30.491 -29.248 -31.969 1.00 93.62 481 ARG A CA 1
ATOM 3783 C C . ARG A 1 481 ? 31.226 -29.500 -30.666 1.00 93.62 481 ARG A C 1
ATOM 3785 O O . ARG A 1 481 ? 32.226 -30.214 -30.631 1.00 93.62 481 ARG A O 1
ATOM 3792 N N . GLN A 1 482 ? 30.694 -28.946 -29.586 1.00 93.88 482 GLN A N 1
ATOM 3793 C CA . GLN A 1 482 ? 31.294 -29.004 -28.262 1.00 93.88 482 GLN A CA 1
ATOM 3794 C C . GLN A 1 482 ? 30.262 -29.452 -27.226 1.00 93.88 482 GLN A C 1
ATOM 3796 O O . GLN A 1 482 ? 29.090 -29.106 -27.319 1.00 93.88 482 GLN A O 1
ATOM 3801 N N . THR A 1 483 ? 30.710 -30.184 -26.208 1.00 91.38 483 THR A N 1
ATOM 3802 C CA . THR A 1 483 ? 29.879 -30.586 -25.065 1.00 91.38 483 THR A CA 1
ATOM 3803 C C . THR A 1 483 ? 30.565 -30.150 -23.780 1.00 91.38 483 THR A C 1
ATOM 3805 O O . THR A 1 483 ? 31.766 -30.371 -23.610 1.00 91.38 483 THR A O 1
ATOM 3808 N N . SER A 1 484 ? 29.821 -29.547 -22.852 1.00 88.56 484 SER A N 1
ATOM 3809 C CA . SER A 1 484 ? 30.370 -29.090 -21.574 1.00 88.56 484 SER A CA 1
ATOM 3810 C C . SER A 1 484 ? 29.404 -29.294 -20.417 1.00 88.56 484 SER A C 1
ATOM 3812 O O . SER A 1 484 ? 28.203 -29.057 -20.519 1.00 88.56 484 SER A O 1
ATOM 3814 N N . ASN A 1 485 ? 29.966 -29.690 -19.277 1.00 85.12 485 ASN A N 1
ATOM 3815 C CA . ASN A 1 485 ? 29.286 -29.814 -17.990 1.00 85.12 485 ASN A CA 1
ATOM 3816 C C . ASN A 1 485 ? 29.603 -28.651 -17.030 1.00 85.12 485 ASN A C 1
ATOM 3818 O O . ASN A 1 485 ? 29.105 -28.633 -15.908 1.00 85.12 485 ASN A O 1
ATOM 3822 N N . SER A 1 486 ? 30.450 -27.697 -17.438 1.00 80.88 486 SER A N 1
ATOM 3823 C CA . SER A 1 486 ? 30.898 -26.581 -16.594 1.00 80.88 486 SER A CA 1
ATOM 3824 C C . SER A 1 486 ? 29.980 -25.356 -16.673 1.00 80.88 486 SER A C 1
ATOM 3826 O O . SER A 1 486 ? 30.269 -24.330 -16.062 1.00 80.88 486 SER A O 1
ATOM 3828 N N . GLY A 1 487 ? 28.897 -25.435 -17.456 1.00 78.62 487 GLY A N 1
ATOM 3829 C CA . GLY A 1 487 ? 28.009 -24.307 -17.751 1.00 78.62 487 GLY A CA 1
ATOM 3830 C C . GLY A 1 487 ? 28.600 -23.269 -18.714 1.00 78.62 487 GLY A C 1
ATOM 3831 O O . GLY A 1 487 ? 27.885 -22.363 -19.117 1.00 78.62 487 GLY A O 1
ATOM 3832 N N . GLN A 1 488 ? 29.864 -23.401 -19.138 1.00 85.62 488 GLN A N 1
ATOM 3833 C CA . GLN A 1 488 ? 30.511 -22.468 -20.079 1.00 85.62 488 GLN A CA 1
ATOM 3834 C C . GLN A 1 488 ? 29.879 -22.466 -21.477 1.00 85.62 488 GLN A C 1
ATOM 3836 O O . GLN A 1 488 ? 29.957 -21.461 -22.172 1.00 85.62 488 GLN A O 1
ATOM 3841 N N . LEU A 1 489 ? 29.257 -23.581 -21.870 1.00 88.75 489 LEU A N 1
ATOM 3842 C CA . LEU A 1 489 ? 28.492 -23.704 -23.115 1.00 88.75 489 LEU A CA 1
ATOM 3843 C C . LEU A 1 489 ? 26.984 -23.544 -22.893 1.00 88.75 489 LEU A C 1
ATOM 3845 O O . LEU A 1 489 ? 26.205 -23.841 -23.792 1.00 88.75 489 LEU A O 1
ATOM 3849 N N . ALA A 1 490 ? 26.551 -23.119 -21.702 1.00 88.25 490 ALA A N 1
ATOM 3850 C CA . ALA A 1 490 ? 25.147 -22.797 -21.503 1.00 88.25 490 ALA A CA 1
ATOM 3851 C C . ALA A 1 490 ? 24.781 -21.578 -22.369 1.00 88.25 490 ALA A C 1
ATOM 3853 O O . ALA A 1 490 ? 25.577 -20.636 -22.459 1.00 88.25 490 ALA A O 1
ATOM 3854 N N . PRO A 1 491 ? 23.592 -21.569 -22.991 1.00 90.19 491 PRO A N 1
ATOM 3855 C CA . PRO A 1 491 ? 23.145 -20.419 -23.754 1.00 90.19 491 PRO A CA 1
ATOM 3856 C C . PRO A 1 491 ? 23.048 -19.180 -22.858 1.00 90.19 491 PRO A C 1
ATOM 3858 O O . PRO A 1 491 ? 22.741 -19.274 -21.664 1.00 90.19 491 PRO A O 1
ATOM 3861 N N . ALA A 1 492 ? 23.272 -18.004 -23.444 1.00 88.31 492 ALA A N 1
ATOM 3862 C CA . ALA A 1 492 ? 23.043 -16.745 -22.749 1.00 88.31 492 ALA A CA 1
ATOM 3863 C C . ALA A 1 492 ? 21.575 -16.629 -22.300 1.00 88.31 492 ALA A C 1
ATOM 3865 O O . ALA A 1 492 ? 20.662 -17.177 -22.927 1.00 88.31 492 ALA A O 1
ATOM 3866 N N . ALA A 1 493 ? 21.344 -15.885 -21.216 1.00 87.06 493 ALA A N 1
ATOM 3867 C CA . ALA A 1 493 ? 19.986 -15.562 -20.800 1.00 87.06 493 ALA A CA 1
ATOM 3868 C C . ALA A 1 493 ? 19.251 -14.818 -21.937 1.00 87.06 493 ALA A C 1
ATOM 3870 O O . ALA A 1 493 ? 19.876 -13.992 -22.610 1.00 87.06 493 ALA A O 1
ATOM 3871 N N . PRO A 1 494 ? 17.948 -15.080 -22.156 1.00 86.44 494 PRO A N 1
ATOM 3872 C CA . PRO A 1 494 ? 17.174 -14.377 -23.170 1.00 86.44 494 PRO A CA 1
ATOM 3873 C C . PRO A 1 494 ? 17.264 -12.863 -22.990 1.00 86.44 494 PRO A C 1
ATOM 3875 O O . PRO A 1 494 ? 16.941 -12.340 -21.921 1.00 86.44 494 PRO A O 1
ATOM 3878 N N . GLU A 1 495 ? 17.657 -12.154 -24.048 1.00 89.62 495 GLU A N 1
ATOM 3879 C CA . GLU A 1 495 ? 17.481 -10.707 -24.093 1.00 89.62 495 GLU A CA 1
ATOM 3880 C C . GLU A 1 495 ? 15.978 -10.401 -24.077 1.00 89.62 495 GLU A C 1
ATOM 3882 O O . GLU A 1 495 ? 15.198 -11.014 -24.811 1.00 89.62 495 GLU A O 1
ATOM 3887 N N . ARG A 1 496 ? 15.562 -9.480 -23.207 1.00 88.06 496 ARG A N 1
ATOM 3888 C CA . ARG A 1 496 ? 14.152 -9.131 -23.007 1.00 88.06 496 ARG A CA 1
ATOM 3889 C C . ARG A 1 496 ? 13.861 -7.736 -23.524 1.00 88.06 496 ARG A C 1
ATOM 3891 O O . ARG A 1 496 ? 14.767 -6.909 -23.620 1.00 88.06 496 ARG A O 1
ATOM 3898 N N . GLN A 1 497 ? 12.593 -7.486 -23.840 1.00 87.19 497 GLN A N 1
ATOM 3899 C CA . GLN A 1 497 ? 12.151 -6.157 -24.244 1.00 87.19 497 GLN A CA 1
ATOM 3900 C C . GLN A 1 497 ? 12.586 -5.108 -23.208 1.00 87.19 497 GLN A C 1
ATOM 3902 O O . GLN A 1 497 ? 12.531 -5.384 -22.002 1.00 87.19 497 GLN A O 1
ATOM 3907 N N . PRO A 1 498 ? 13.027 -3.918 -23.650 1.00 85.00 498 PRO A N 1
ATOM 3908 C CA . PRO A 1 498 ? 13.423 -2.868 -22.728 1.00 85.00 498 PRO A CA 1
ATOM 3909 C C . PRO A 1 498 ? 12.225 -2.461 -21.856 1.00 85.00 498 PRO A C 1
ATOM 3911 O O . PRO A 1 498 ? 11.087 -2.457 -22.341 1.00 85.00 498 PRO A O 1
ATOM 3914 N N . PRO A 1 499 ? 12.450 -2.107 -20.579 1.00 79.94 499 PRO A N 1
ATOM 3915 C CA . PRO A 1 499 ? 11.373 -1.627 -19.728 1.00 79.94 499 PRO A CA 1
ATOM 3916 C C . PRO A 1 499 ? 10.777 -0.342 -20.317 1.00 79.94 499 PRO A C 1
ATOM 3918 O O . PRO A 1 499 ? 11.495 0.525 -20.807 1.00 79.94 499 PRO A O 1
ATOM 3921 N N . GLU A 1 500 ? 9.452 -0.205 -20.273 1.00 75.88 500 GLU A N 1
ATOM 3922 C CA . GLU A 1 500 ? 8.771 1.022 -20.719 1.00 75.88 500 GLU A CA 1
ATOM 3923 C C . GLU A 1 500 ? 8.870 2.136 -19.670 1.00 75.88 500 GLU A C 1
ATOM 3925 O O . GLU A 1 500 ? 8.848 3.327 -20.001 1.00 75.88 500 GLU A O 1
ATOM 3930 N N . PHE A 1 501 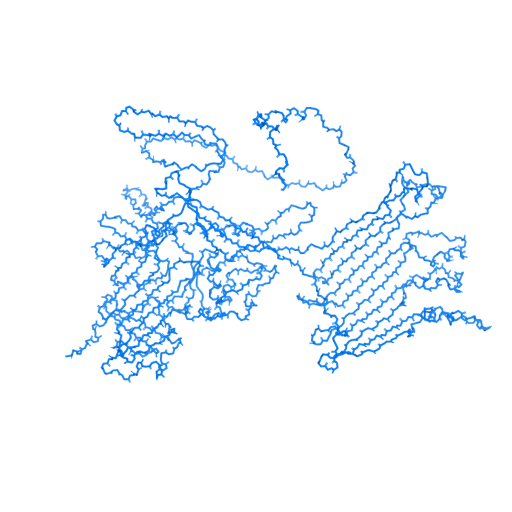? 9.022 1.737 -18.406 1.00 81.19 501 PHE A N 1
ATOM 3931 C CA . PHE A 1 501 ? 9.041 2.630 -17.265 1.00 81.19 501 PHE A CA 1
ATOM 3932 C C . PHE A 1 501 ? 10.206 2.328 -16.325 1.00 81.19 501 PHE A C 1
ATOM 3934 O O . PHE A 1 501 ? 10.556 1.171 -16.098 1.00 81.19 501 PHE A O 1
ATOM 3941 N N . THR A 1 502 ? 10.766 3.378 -15.736 1.00 82.50 502 THR A N 1
ATOM 3942 C CA . THR A 1 502 ? 11.678 3.306 -14.595 1.00 82.50 502 THR A CA 1
ATOM 3943 C C . THR A 1 502 ? 11.013 3.884 -13.356 1.00 82.50 502 THR A C 1
ATOM 3945 O O . THR A 1 502 ? 10.099 4.708 -13.437 1.00 82.50 502 THR A O 1
ATOM 3948 N N . ILE A 1 503 ? 11.476 3.418 -12.199 1.00 85.31 503 ILE A N 1
ATOM 3949 C CA . ILE A 1 503 ? 11.058 3.908 -10.892 1.00 85.31 503 ILE A CA 1
ATOM 3950 C C . ILE A 1 503 ? 12.171 4.788 -10.338 1.00 85.31 503 ILE A C 1
ATOM 3952 O O . ILE A 1 503 ? 13.333 4.388 -10.313 1.00 85.31 503 ILE A O 1
ATOM 3956 N N . GLU A 1 504 ? 11.793 5.962 -9.860 1.00 87.50 504 GLU A N 1
ATOM 3957 C CA . GLU A 1 504 ? 12.587 6.748 -8.925 1.00 87.50 504 GLU A CA 1
ATOM 3958 C C . GLU A 1 504 ? 11.782 6.949 -7.642 1.00 87.50 504 GLU A C 1
ATOM 3960 O O . GLU A 1 504 ? 10.552 6.968 -7.664 1.00 87.50 504 GLU A O 1
ATOM 3965 N N . GLU A 1 505 ? 12.470 7.100 -6.519 1.00 88.38 505 GLU A N 1
ATOM 3966 C CA . GLU A 1 505 ? 11.849 7.380 -5.228 1.00 88.38 505 GLU A CA 1
ATOM 3967 C C . GLU A 1 505 ? 12.189 8.810 -4.805 1.00 88.38 505 GLU A C 1
ATOM 3969 O O . GLU A 1 505 ? 13.332 9.247 -4.931 1.00 88.38 505 GLU A O 1
ATOM 3974 N N . GLU A 1 506 ? 11.195 9.538 -4.307 1.00 88.19 506 GLU A N 1
ATOM 3975 C CA . GLU A 1 506 ? 11.340 10.895 -3.784 1.00 88.19 506 GLU A CA 1
ATOM 3976 C C . GLU A 1 506 ? 10.699 10.956 -2.396 1.00 88.19 506 GLU A C 1
ATOM 3978 O O . GLU A 1 506 ? 9.517 10.640 -2.234 1.00 88.19 506 GLU A O 1
ATOM 3983 N N . ASP A 1 507 ? 11.469 11.358 -1.387 1.00 91.56 507 ASP A N 1
ATOM 3984 C CA . ASP A 1 507 ? 10.929 11.602 -0.053 1.00 91.56 507 ASP A CA 1
ATOM 3985 C C . ASP A 1 507 ? 10.205 12.957 -0.047 1.00 91.56 507 ASP A C 1
ATOM 3987 O O . ASP A 1 507 ? 10.769 13.991 -0.409 1.00 91.56 507 ASP A O 1
ATOM 3991 N N . LEU A 1 508 ? 8.936 12.948 0.356 1.00 91.69 508 LEU A N 1
ATOM 3992 C CA . LEU A 1 508 ? 8.085 14.128 0.447 1.00 91.69 508 LEU A CA 1
ATOM 3993 C C . LEU A 1 508 ? 7.792 14.465 1.903 1.00 91.69 508 LEU A C 1
ATOM 3995 O O . LEU A 1 508 ? 7.627 13.581 2.748 1.00 91.69 508 LEU A O 1
ATOM 3999 N N . GLU A 1 509 ? 7.662 15.759 2.179 1.00 93.44 509 GLU A N 1
ATOM 4000 C CA . GLU A 1 509 ? 7.241 16.266 3.477 1.00 93.44 509 GLU A CA 1
ATOM 4001 C C . GLU A 1 509 ? 6.228 17.400 3.336 1.00 93.44 509 GLU A C 1
ATOM 4003 O O . GLU A 1 509 ? 6.375 18.279 2.493 1.00 93.44 509 GLU A O 1
ATOM 4008 N N . GLU A 1 510 ? 5.219 17.396 4.203 1.00 94.25 510 GLU A N 1
ATOM 4009 C CA . GLU A 1 510 ? 4.283 18.507 4.376 1.00 94.25 510 GLU A CA 1
ATOM 4010 C C . GLU A 1 510 ? 4.218 18.886 5.855 1.00 94.25 510 GLU A C 1
ATOM 4012 O O . GLU A 1 510 ? 4.220 18.021 6.737 1.00 94.25 510 GLU A O 1
ATOM 4017 N N . LYS A 1 511 ? 4.174 20.193 6.131 1.00 93.94 511 LYS A N 1
ATOM 4018 C CA . LYS A 1 511 ? 4.178 20.753 7.489 1.00 93.94 511 LYS A CA 1
ATOM 4019 C C . LYS A 1 511 ? 2.970 21.647 7.700 1.00 93.94 511 LYS A C 1
ATOM 4021 O O . LYS A 1 511 ? 2.666 22.494 6.865 1.00 93.94 511 LYS A O 1
ATOM 4026 N N . ILE A 1 512 ? 2.318 21.489 8.847 1.00 90.81 512 ILE A N 1
ATOM 4027 C CA . ILE A 1 512 ? 1.181 22.311 9.262 1.00 90.81 512 ILE A CA 1
ATOM 4028 C C . ILE A 1 512 ? 1.438 22.845 10.661 1.00 90.81 512 ILE A C 1
ATOM 4030 O O . ILE A 1 512 ? 1.846 22.100 11.555 1.00 90.81 512 ILE A O 1
ATOM 4034 N N . THR A 1 513 ? 1.188 24.141 10.835 1.00 88.75 513 THR A N 1
ATOM 4035 C CA . THR A 1 513 ? 1.397 24.842 12.099 1.00 88.75 513 THR A CA 1
ATOM 4036 C C . THR A 1 513 ? 0.063 25.111 12.787 1.00 88.75 513 THR A C 1
ATOM 4038 O O . THR A 1 513 ? -0.858 25.677 12.196 1.00 88.75 513 THR A O 1
ATOM 4041 N N . PHE A 1 514 ? -0.024 24.739 14.059 1.00 84.25 514 PHE A N 1
ATOM 4042 C CA . PHE A 1 514 ? -1.186 24.941 14.914 1.00 84.25 514 PHE A CA 1
ATOM 4043 C C . PHE A 1 514 ? -0.892 25.974 16.001 1.00 84.25 514 PHE A C 1
ATOM 4045 O O . PHE A 1 514 ? 0.194 25.998 16.584 1.00 84.25 514 PHE A O 1
ATOM 4052 N N . ALA A 1 515 ? -1.889 26.798 16.325 1.00 79.50 515 ALA A N 1
ATOM 4053 C CA . ALA A 1 515 ? -1.842 27.644 17.509 1.00 79.50 515 ALA A CA 1
ATOM 4054 C C . ALA A 1 515 ? -2.077 26.787 18.765 1.00 79.50 515 ALA A C 1
ATOM 4056 O O . ALA A 1 515 ? -3.165 26.246 18.958 1.00 79.50 515 ALA A O 1
ATOM 4057 N N . VAL A 1 516 ? -1.066 26.661 19.632 1.00 76.56 516 VAL A N 1
ATOM 4058 C CA . VAL A 1 516 ? -1.172 25.906 20.893 1.00 76.56 516 VAL A CA 1
ATOM 4059 C C . VAL A 1 516 ? -1.269 26.881 22.077 1.00 76.56 516 VAL A C 1
ATOM 4061 O O . VAL A 1 516 ? -0.355 27.683 22.280 1.00 76.56 516 VAL A O 1
ATOM 4064 N N . PRO A 1 517 ? -2.332 26.831 22.903 1.00 67.31 517 PRO A N 1
ATOM 4065 C CA . PRO A 1 517 ? -2.469 27.723 24.054 1.00 67.31 517 PRO A CA 1
ATOM 4066 C C . PRO A 1 517 ? -1.351 27.542 25.073 1.00 67.31 517 PRO A C 1
ATOM 4068 O O . PRO A 1 517 ? -1.051 26.421 25.484 1.00 67.31 517 PRO A O 1
ATOM 4071 N N . GLY A 1 518 ? -0.784 28.658 25.531 1.00 66.31 518 GLY A N 1
ATOM 4072 C CA . GLY A 1 518 ? 0.288 28.661 26.527 1.00 66.31 518 GLY A CA 1
ATOM 4073 C C . GLY A 1 518 ? 1.680 28.361 25.965 1.00 66.31 518 GLY A C 1
ATOM 4074 O O . GLY A 1 518 ? 2.632 28.313 26.743 1.00 66.31 518 GLY A O 1
ATOM 4075 N N . GLY A 1 519 ? 1.828 28.203 24.644 1.00 58.94 519 GLY A N 1
ATOM 4076 C CA . GLY A 1 519 ? 3.135 28.254 23.994 1.00 58.94 519 GLY A CA 1
ATOM 4077 C C . GLY A 1 519 ? 3.701 29.665 24.131 1.00 58.94 519 GLY A C 1
ATOM 4078 O O . GLY A 1 519 ? 3.196 30.600 23.515 1.00 58.94 519 GLY A O 1
ATOM 4079 N N . SER A 1 520 ? 4.705 29.856 24.989 1.00 51.34 520 SER A N 1
ATOM 4080 C CA . SER A 1 520 ? 5.388 31.146 25.056 1.00 51.34 520 SER A CA 1
ATOM 4081 C C . SER A 1 520 ? 6.113 31.389 23.729 1.00 51.34 520 SER A C 1
ATOM 4083 O O . SER A 1 520 ? 6.755 30.488 23.189 1.00 51.34 520 SER A O 1
ATOM 4085 N N . SER A 1 521 ? 6.051 32.617 23.212 1.00 55.41 521 SER A N 1
ATOM 4086 C CA . SER A 1 521 ? 6.699 33.036 21.956 1.00 55.41 521 SER A CA 1
ATOM 4087 C C . SER A 1 521 ? 8.228 32.878 21.944 1.00 55.41 521 SER A C 1
ATOM 4089 O O . SER A 1 521 ? 8.863 33.132 20.927 1.00 55.41 521 SER A O 1
ATOM 4091 N N . ASN A 1 522 ? 8.824 32.486 23.075 1.00 52.22 522 ASN A N 1
ATOM 4092 C CA . ASN A 1 522 ? 10.267 32.413 23.288 1.00 52.22 522 ASN A CA 1
ATOM 4093 C C . ASN A 1 522 ? 10.808 30.972 23.297 1.00 52.22 522 ASN A C 1
ATOM 4095 O O . ASN A 1 522 ? 12.010 30.778 23.480 1.00 52.22 522 ASN A O 1
ATOM 4099 N N . LEU A 1 523 ? 9.956 29.956 23.126 1.00 60.53 523 LEU A N 1
ATOM 4100 C CA . LEU A 1 523 ? 10.377 28.557 23.030 1.00 60.53 523 LEU A CA 1
ATOM 4101 C C . LEU A 1 523 ? 10.341 28.090 21.574 1.00 60.53 523 LEU A C 1
ATOM 4103 O O . LEU A 1 523 ? 9.447 28.456 20.814 1.00 60.53 523 LEU A O 1
ATOM 4107 N N . ARG A 1 524 ? 11.329 27.272 21.179 1.00 74.44 524 ARG A N 1
ATOM 4108 C CA . ARG A 1 524 ? 11.326 26.628 19.859 1.00 74.44 524 ARG A CA 1
ATOM 4109 C C . ARG A 1 524 ? 10.020 25.832 19.705 1.00 74.44 524 ARG A C 1
ATOM 4111 O O . ARG A 1 524 ? 9.711 25.062 20.619 1.00 74.44 524 ARG A O 1
ATOM 4118 N N . PRO A 1 525 ? 9.276 25.999 18.596 1.00 80.00 525 PRO A N 1
ATOM 4119 C CA . PRO A 1 525 ? 8.054 25.238 18.370 1.00 80.00 525 PRO A CA 1
ATOM 4120 C C . PRO A 1 525 ? 8.379 23.743 18.388 1.00 80.00 525 PRO A C 1
ATOM 4122 O O . PRO A 1 525 ? 9.386 23.312 17.822 1.00 80.00 525 PRO A O 1
ATOM 4125 N N . ARG A 1 526 ? 7.554 22.953 19.075 1.00 87.31 526 ARG A N 1
ATOM 4126 C CA . ARG A 1 526 ? 7.711 21.500 19.122 1.00 87.31 526 ARG A CA 1
ATOM 4127 C C . ARG A 1 526 ? 7.221 20.932 17.803 1.00 87.31 526 ARG A C 1
ATOM 4129 O O . ARG A 1 526 ? 6.126 21.258 17.348 1.00 87.31 526 ARG A O 1
ATOM 4136 N N . GLU A 1 527 ? 8.037 20.067 17.220 1.00 91.19 527 GLU A N 1
ATOM 4137 C CA . GLU A 1 527 ? 7.742 19.384 15.968 1.00 91.19 527 GLU A CA 1
ATOM 4138 C C . GLU A 1 527 ? 7.466 17.906 16.233 1.00 91.19 527 GLU A C 1
ATOM 4140 O O . GLU A 1 527 ? 8.154 17.270 17.037 1.00 91.19 527 GLU A O 1
ATOM 4145 N N . ARG A 1 528 ? 6.469 17.357 15.537 1.00 92.00 528 ARG A N 1
ATOM 4146 C CA . ARG A 1 528 ? 6.195 15.923 15.527 1.00 92.00 528 ARG A CA 1
ATOM 4147 C C . ARG A 1 528 ? 6.023 15.405 14.112 1.00 92.00 528 ARG A C 1
ATOM 4149 O O . ARG A 1 528 ? 5.292 15.999 13.325 1.00 92.00 528 ARG A O 1
ATOM 4156 N N . THR A 1 529 ? 6.645 14.263 13.842 1.00 94.62 529 THR A N 1
ATOM 4157 C CA . THR A 1 529 ? 6.657 13.634 12.522 1.00 94.62 529 THR A CA 1
ATOM 4158 C C . THR A 1 529 ? 5.797 12.375 12.495 1.00 94.62 529 THR A C 1
ATOM 4160 O O . THR A 1 529 ? 5.902 11.528 13.382 1.00 94.62 529 THR A O 1
ATOM 4163 N N . PHE A 1 530 ? 4.975 12.254 11.458 1.00 94.50 530 PHE A N 1
ATOM 4164 C CA . PHE A 1 530 ? 4.156 11.091 11.131 1.00 94.50 530 PHE A CA 1
ATOM 4165 C C . PHE A 1 530 ? 4.618 10.513 9.797 1.00 94.50 530 PHE A C 1
ATOM 4167 O O . PHE A 1 530 ? 4.799 11.265 8.841 1.00 94.50 530 PHE A O 1
ATOM 4174 N N . THR A 1 531 ? 4.799 9.196 9.733 1.00 94.56 531 THR A N 1
ATOM 4175 C CA . THR A 1 531 ? 5.264 8.512 8.521 1.00 94.56 531 THR A CA 1
ATOM 4176 C C . THR A 1 531 ? 4.086 7.899 7.774 1.00 94.56 531 THR A C 1
ATOM 4178 O O . THR A 1 531 ? 3.172 7.348 8.384 1.00 94.56 531 THR A O 1
ATOM 4181 N N . VAL A 1 532 ? 4.107 7.997 6.447 1.00 94.06 532 VAL A N 1
ATOM 4182 C CA . VAL A 1 532 ? 3.073 7.479 5.550 1.00 94.06 532 VAL A CA 1
ATOM 4183 C C . VAL A 1 532 ? 3.718 6.544 4.532 1.00 94.06 532 VAL A C 1
ATOM 4185 O O . VAL A 1 532 ? 4.557 6.968 3.739 1.00 94.06 532 VAL A O 1
ATOM 4188 N N . ASP A 1 533 ? 3.307 5.276 4.551 1.00 89.81 533 ASP A N 1
ATOM 4189 C CA . ASP A 1 533 ? 3.938 4.217 3.751 1.00 89.81 533 ASP A CA 1
ATOM 4190 C C . ASP A 1 533 ? 3.548 4.257 2.264 1.00 89.81 533 ASP A C 1
ATOM 4192 O O . ASP A 1 533 ? 4.369 3.953 1.400 1.00 89.81 533 ASP A O 1
ATOM 4196 N N . PHE A 1 534 ? 2.297 4.612 1.946 1.00 89.62 534 PHE A N 1
ATOM 4197 C CA . PHE A 1 534 ? 1.758 4.504 0.586 1.00 89.62 534 PHE A CA 1
ATOM 4198 C C . PHE A 1 534 ? 1.205 5.835 0.079 1.00 89.62 534 PHE A C 1
ATOM 4200 O O . PHE A 1 534 ? 0.051 6.179 0.328 1.00 89.62 534 PHE A O 1
ATOM 4207 N N . LEU A 1 535 ? 2.022 6.579 -0.664 1.00 89.50 535 LEU A N 1
ATOM 4208 C CA . LEU A 1 535 ? 1.605 7.819 -1.319 1.00 89.50 535 LEU A CA 1
ATOM 4209 C C . LEU A 1 535 ? 1.132 7.577 -2.755 1.00 89.50 535 LEU A C 1
ATOM 4211 O O . LEU A 1 535 ? 1.495 6.599 -3.398 1.00 89.50 535 LEU A O 1
ATOM 4215 N N . ALA A 1 536 ? 0.313 8.487 -3.278 1.00 86.19 536 ALA A N 1
ATOM 4216 C CA . ALA A 1 536 ? -0.053 8.490 -4.686 1.00 86.19 536 ALA A CA 1
ATOM 4217 C C . ALA A 1 536 ? 1.205 8.555 -5.557 1.00 86.19 536 ALA A C 1
ATOM 4219 O O . ALA A 1 536 ? 2.116 9.344 -5.299 1.00 86.19 536 ALA A O 1
ATOM 4220 N N . GLY A 1 537 ? 1.238 7.739 -6.609 1.00 78.62 537 GLY A N 1
ATOM 4221 C CA . GLY A 1 537 ? 2.351 7.753 -7.546 1.00 78.62 537 GLY A CA 1
ATOM 4222 C C . GLY A 1 537 ? 2.387 9.044 -8.362 1.00 78.62 537 GLY A C 1
ATOM 4223 O O . GLY A 1 537 ? 1.353 9.629 -8.700 1.00 78.62 537 GLY A O 1
ATOM 4224 N N . ARG A 1 538 ? 3.593 9.483 -8.721 1.00 78.88 538 ARG A N 1
ATOM 4225 C CA . ARG A 1 538 ? 3.811 10.596 -9.651 1.00 78.88 538 ARG A CA 1
ATOM 4226 C C . ARG A 1 538 ? 4.153 10.032 -11.017 1.00 78.88 538 ARG A C 1
ATOM 4228 O O . ARG A 1 538 ? 5.046 9.202 -11.144 1.00 78.88 538 ARG A O 1
ATOM 4235 N N . PHE A 1 539 ? 3.461 10.489 -12.054 1.00 67.00 539 PHE A N 1
ATOM 4236 C CA . PHE A 1 539 ? 3.895 10.229 -13.421 1.00 67.00 539 PHE A CA 1
ATOM 4237 C C . PHE A 1 539 ? 4.724 11.411 -13.902 1.00 67.00 539 PHE A C 1
ATOM 4239 O O . PHE A 1 539 ? 4.210 12.527 -14.003 1.00 67.00 539 PHE A O 1
ATOM 4246 N N . LYS A 1 540 ? 5.998 11.170 -14.211 1.00 65.62 540 LYS A N 1
ATOM 4247 C CA . LYS A 1 540 ? 6.851 12.180 -14.832 1.00 65.62 540 LYS A CA 1
ATOM 4248 C C . LYS A 1 540 ? 7.094 11.766 -16.273 1.00 65.62 540 LYS A C 1
ATOM 4250 O O . LYS A 1 540 ? 7.821 10.814 -16.555 1.00 65.62 540 LYS A O 1
ATOM 4255 N N . ARG A 1 541 ? 6.449 12.475 -17.203 1.00 56.47 541 ARG A N 1
ATOM 4256 C CA . ARG A 1 541 ? 6.718 12.293 -18.631 1.00 56.47 541 ARG A CA 1
ATOM 4257 C C . ARG A 1 541 ? 8.169 12.714 -18.861 1.00 56.47 541 ARG A C 1
ATOM 4259 O O . ARG A 1 541 ? 8.541 13.822 -18.484 1.00 56.47 541 ARG A O 1
ATOM 4266 N N . GLY A 1 542 ? 8.995 11.822 -19.406 1.00 52.75 542 GLY A N 1
ATOM 4267 C CA . GLY A 1 542 ? 10.370 12.160 -19.766 1.00 52.75 542 GLY A CA 1
ATOM 4268 C C . GLY A 1 542 ? 10.337 13.271 -20.809 1.00 52.75 542 GLY A C 1
ATOM 4269 O O . GLY A 1 542 ? 9.972 13.019 -21.954 1.00 52.75 542 GLY A O 1
ATOM 4270 N N . LEU A 1 543 ? 10.635 14.502 -20.399 1.00 47.12 543 LEU A N 1
ATOM 4271 C CA . LEU A 1 543 ? 10.671 15.642 -21.306 1.00 47.12 543 LEU A CA 1
ATOM 4272 C C . LEU A 1 543 ? 11.884 15.481 -22.215 1.00 47.12 543 LEU A C 1
ATOM 4274 O O . LEU A 1 543 ? 13.005 15.272 -21.740 1.00 47.12 543 LEU A O 1
ATOM 4278 N N . LYS A 1 544 ? 11.680 15.614 -23.526 1.00 48.69 544 LYS A N 1
ATOM 4279 C CA . LYS A 1 544 ? 12.804 15.917 -24.416 1.00 48.69 544 LYS A CA 1
ATOM 4280 C C . LYS A 1 544 ? 13.325 17.315 -24.062 1.00 48.69 544 LYS A C 1
ATOM 4282 O O . LYS A 1 544 ? 12.578 18.161 -23.572 1.00 48.69 544 LYS A O 1
ATOM 4287 N N . ARG A 1 545 ? 14.617 17.574 -24.294 1.00 38.34 545 ARG A N 1
ATOM 4288 C CA . ARG A 1 545 ? 15.250 18.884 -24.046 1.00 38.34 545 ARG A CA 1
ATOM 4289 C C . ARG A 1 545 ? 14.422 19.997 -24.719 1.00 38.34 545 ARG A C 1
ATOM 4291 O O . ARG A 1 545 ? 14.418 20.069 -25.943 1.00 38.34 545 ARG A O 1
ATOM 4298 N N . GLY A 1 546 ? 13.739 20.832 -23.929 1.00 37.91 546 GLY A N 1
ATOM 4299 C CA . GLY A 1 546 ? 12.907 21.950 -24.407 1.00 37.91 546 GLY A CA 1
ATOM 4300 C C . GLY A 1 546 ? 11.389 21.816 -24.205 1.00 37.91 546 GLY A C 1
ATOM 4301 O O . GLY A 1 546 ? 10.678 22.777 -24.475 1.00 37.91 546 GLY A O 1
ATOM 4302 N N . GLU A 1 547 ? 10.873 20.683 -23.718 1.00 41.59 547 GLU A N 1
ATOM 4303 C CA . GLU A 1 547 ? 9.446 20.547 -23.380 1.00 41.59 547 GLU A CA 1
ATOM 4304 C C . GLU A 1 547 ? 9.156 20.998 -21.935 1.00 41.59 547 GLU A C 1
ATOM 4306 O O . GLU A 1 547 ? 9.975 20.807 -21.034 1.00 41.59 547 GLU A O 1
ATOM 4311 N N . VAL A 1 548 ? 7.976 21.588 -21.713 1.00 39.28 548 VAL A N 1
ATOM 4312 C CA . VAL A 1 548 ? 7.498 22.048 -20.398 1.00 39.28 548 VAL A CA 1
ATOM 4313 C C . VAL A 1 548 ? 6.858 20.886 -19.631 1.00 39.28 548 VAL A C 1
ATOM 4315 O O . VAL A 1 548 ? 6.062 20.125 -20.181 1.00 39.28 548 VAL A O 1
ATOM 4318 N N . GLU A 1 549 ? 7.197 20.760 -18.348 1.00 46.09 549 GLU A N 1
ATOM 4319 C CA . GLU A 1 549 ? 6.688 19.731 -17.439 1.00 46.09 549 GLU A CA 1
ATOM 4320 C C . GLU A 1 549 ? 5.170 19.846 -17.249 1.00 46.09 549 GLU A C 1
ATOM 4322 O O . GLU A 1 549 ? 4.679 20.723 -16.544 1.00 46.09 549 GLU A O 1
ATOM 4327 N N . VAL A 1 550 ? 4.408 18.929 -17.848 1.00 41.69 550 VAL A N 1
ATOM 4328 C CA . VAL A 1 550 ? 2.988 18.755 -17.522 1.00 41.69 550 VAL A CA 1
ATOM 4329 C C . VAL A 1 550 ? 2.877 17.606 -16.525 1.00 41.69 550 VAL A C 1
ATOM 4331 O O . VAL A 1 550 ? 2.759 16.438 -16.899 1.00 41.69 550 VAL A O 1
ATOM 4334 N N . SER A 1 551 ? 2.960 17.940 -15.236 1.00 42.94 551 SER A N 1
ATOM 4335 C CA . SER A 1 551 ? 2.625 17.016 -14.150 1.00 42.94 551 SER A CA 1
ATOM 4336 C C . SER A 1 551 ? 1.128 16.710 -14.219 1.00 42.94 551 SER A C 1
ATOM 4338 O O . SER A 1 551 ? 0.290 17.548 -13.886 1.00 42.94 551 SER A O 1
ATOM 4340 N N . LEU A 1 552 ? 0.768 15.512 -14.681 1.00 45.81 552 LEU A N 1
ATOM 4341 C CA . LEU A 1 552 ? -0.609 15.022 -14.627 1.00 45.81 552 LEU A CA 1
ATOM 4342 C C . LEU A 1 552 ? -0.933 14.624 -13.176 1.00 45.81 552 LEU A C 1
ATOM 4344 O O . LEU A 1 552 ? -0.842 13.461 -12.797 1.00 45.81 552 LEU A O 1
ATOM 4348 N N . GLY A 1 553 ? -1.258 15.616 -12.344 1.00 45.81 553 GLY A N 1
ATOM 4349 C CA . GLY A 1 553 ? -1.974 15.484 -11.066 1.00 45.81 553 GLY A CA 1
ATOM 4350 C C . GLY A 1 553 ? -1.231 14.864 -9.869 1.00 45.81 553 GLY A C 1
ATOM 4351 O O . GLY A 1 553 ? -1.497 15.261 -8.735 1.00 45.81 553 GLY A O 1
ATOM 4352 N N . GLY A 1 554 ? -0.277 13.949 -10.065 1.00 49.69 554 GLY A N 1
ATOM 4353 C CA . GLY A 1 554 ? 0.316 13.157 -8.971 1.00 49.69 554 GLY A CA 1
ATOM 4354 C C . GLY A 1 554 ? 1.101 13.970 -7.932 1.00 49.69 554 GLY A C 1
ATOM 4355 O O . GLY A 1 554 ? 1.056 13.663 -6.742 1.00 49.69 554 GLY A O 1
ATOM 4356 N N . GLY A 1 555 ? 1.757 15.060 -8.358 1.00 59.06 555 GLY A N 1
ATOM 4357 C CA . GLY A 1 555 ? 2.493 15.957 -7.457 1.00 59.06 555 GLY A CA 1
ATOM 4358 C C . GLY A 1 555 ? 1.606 16.551 -6.366 1.00 59.06 555 GLY A C 1
ATOM 4359 O O . GLY A 1 555 ? 1.936 16.506 -5.183 1.00 59.06 555 GLY A O 1
ATOM 4360 N N . THR A 1 556 ? 0.430 17.024 -6.778 1.00 74.44 556 THR A N 1
ATOM 4361 C CA . THR A 1 556 ? -0.558 17.612 -5.873 1.00 74.44 556 THR A CA 1
ATOM 4362 C C . THR A 1 556 ? -1.260 16.570 -5.011 1.00 74.44 556 THR A C 1
ATOM 4364 O O . THR A 1 556 ? -1.534 16.851 -3.853 1.00 74.44 556 THR A O 1
ATOM 4367 N N . VAL A 1 557 ? -1.524 15.360 -5.520 1.00 86.38 557 VAL A N 1
ATOM 4368 C CA . VAL A 1 557 ? -2.284 14.351 -4.763 1.00 86.38 557 VAL A CA 1
ATOM 4369 C C . VAL A 1 557 ? -1.476 13.803 -3.587 1.00 86.38 557 VAL A C 1
ATOM 4371 O O . VAL A 1 557 ? -1.997 13.794 -2.475 1.00 86.38 557 VAL A O 1
ATOM 4374 N N . ALA A 1 558 ? -0.207 13.425 -3.787 1.00 88.88 558 ALA A N 1
ATOM 4375 C CA . ALA A 1 558 ? 0.648 12.939 -2.697 1.00 88.88 558 ALA A CA 1
ATOM 4376 C C . ALA A 1 558 ? 0.838 14.004 -1.599 1.00 88.88 558 ALA A C 1
ATOM 4378 O O . ALA A 1 558 ? 0.694 13.713 -0.411 1.00 88.88 558 ALA A O 1
ATOM 4379 N N . ASN A 1 559 ? 1.063 15.262 -1.992 1.00 90.12 559 ASN A N 1
ATOM 4380 C CA . ASN A 1 559 ? 1.148 16.381 -1.053 1.00 90.12 559 ASN A CA 1
ATOM 4381 C C . ASN A 1 559 ? -0.189 16.619 -0.335 1.00 90.12 559 ASN A C 1
ATOM 4383 O O . ASN A 1 559 ? -0.213 16.825 0.874 1.00 90.12 559 ASN A O 1
ATOM 4387 N N . ASN A 1 560 ? -1.321 16.523 -1.037 1.00 90.38 560 ASN A N 1
ATOM 4388 C CA . ASN A 1 560 ? -2.644 16.644 -0.423 1.00 90.38 560 ASN A CA 1
ATOM 4389 C C . ASN A 1 560 ? -2.916 15.522 0.591 1.00 90.38 560 ASN A C 1
ATOM 4391 O O . ASN A 1 560 ? -3.526 15.793 1.625 1.00 90.38 560 ASN A O 1
ATOM 4395 N N . GLN A 1 561 ? -2.446 14.293 0.342 1.00 92.12 561 GLN A N 1
ATOM 4396 C CA . GLN A 1 561 ? -2.522 13.197 1.316 1.00 92.12 561 GLN A CA 1
ATOM 4397 C C . GLN A 1 561 ? -1.728 13.531 2.582 1.00 92.12 561 GLN A C 1
ATOM 4399 O O . GLN A 1 561 ? -2.284 13.491 3.680 1.00 92.12 561 GLN A O 1
ATOM 4404 N N . LEU A 1 562 ? -0.454 13.916 2.434 1.00 94.31 562 LEU A N 1
ATOM 4405 C CA . LEU A 1 562 ? 0.403 14.290 3.564 1.00 94.31 562 LEU A CA 1
ATOM 4406 C C . LEU A 1 562 ? -0.180 15.477 4.342 1.00 94.31 562 LEU A C 1
ATOM 4408 O O . LEU A 1 562 ? -0.261 15.434 5.570 1.00 94.31 562 LEU A O 1
ATOM 4412 N N . LYS A 1 563 ? -0.670 16.499 3.635 1.00 92.62 563 LYS A N 1
ATOM 4413 C CA . LYS A 1 563 ? -1.332 17.661 4.231 1.00 92.62 563 LYS A CA 1
ATOM 4414 C C . LYS A 1 563 ? -2.575 17.256 5.026 1.00 92.62 563 LYS A C 1
ATOM 4416 O O . LYS A 1 563 ? -2.708 17.650 6.181 1.00 92.62 563 LYS A O 1
ATOM 4421 N N . ALA A 1 564 ? -3.462 16.441 4.453 1.00 91.62 564 ALA A N 1
ATOM 4422 C CA . ALA A 1 564 ? -4.670 15.977 5.135 1.00 91.62 564 ALA A CA 1
ATOM 4423 C C . ALA A 1 564 ? -4.345 15.175 6.408 1.00 91.62 564 ALA A C 1
ATOM 4425 O O . ALA A 1 564 ? -5.008 15.343 7.433 1.00 91.62 564 ALA A O 1
ATOM 4426 N N . ILE A 1 565 ? -3.297 14.347 6.364 1.00 93.88 565 ILE A N 1
ATOM 4427 C CA . ILE A 1 565 ? -2.816 13.578 7.517 1.00 93.88 565 ILE A CA 1
ATOM 4428 C C . ILE A 1 565 ? -2.260 14.512 8.591 1.00 93.88 565 ILE A C 1
ATOM 4430 O O . ILE A 1 565 ? -2.710 14.437 9.731 1.00 93.88 565 ILE A O 1
ATOM 4434 N N . ALA A 1 566 ? -1.365 15.442 8.246 1.00 93.19 566 ALA A N 1
ATOM 4435 C CA . ALA A 1 566 ? -0.831 16.414 9.201 1.00 93.19 566 ALA A CA 1
ATOM 4436 C C . ALA A 1 566 ? -1.948 17.249 9.862 1.00 93.19 566 ALA A C 1
ATOM 4438 O O . ALA A 1 566 ? -1.924 17.486 11.072 1.00 93.19 566 ALA A O 1
ATOM 4439 N N . GLN A 1 567 ? -2.973 17.629 9.088 1.00 91.31 567 GLN A N 1
ATOM 4440 C CA . GLN A 1 567 ? -4.158 18.341 9.575 1.00 91.31 567 GLN A CA 1
ATOM 4441 C C . GLN A 1 567 ? -4.957 17.505 10.578 1.00 91.31 567 GLN A C 1
ATOM 4443 O O . GLN A 1 567 ? -5.307 17.996 11.655 1.00 91.31 567 GLN A O 1
ATOM 4448 N N . ARG A 1 568 ? -5.254 16.246 10.230 1.00 91.88 568 ARG A N 1
ATOM 4449 C CA . ARG A 1 568 ? -5.978 15.323 11.109 1.00 91.88 568 ARG A CA 1
ATOM 4450 C C . ARG A 1 568 ? -5.188 15.083 12.390 1.00 91.88 568 ARG A C 1
ATOM 4452 O O . ARG A 1 568 ? -5.733 15.297 13.467 1.00 91.88 568 ARG A O 1
ATOM 4459 N N . GLU A 1 569 ? -3.931 14.663 12.287 1.00 92.00 569 GLU A N 1
ATOM 4460 C CA . GLU A 1 569 ? -3.109 14.297 13.445 1.00 92.00 569 GLU A CA 1
ATOM 4461 C C . GLU A 1 569 ? -2.924 15.471 14.407 1.00 92.00 569 GLU A C 1
ATOM 4463 O O . GLU A 1 569 ? -3.074 15.303 15.615 1.00 92.00 569 GLU A O 1
ATOM 4468 N N . GLY A 1 570 ? -2.695 16.685 13.897 1.00 89.94 570 GLY A N 1
ATOM 4469 C CA . GLY A 1 570 ? -2.614 17.868 14.753 1.00 89.94 570 GLY A CA 1
ATOM 4470 C C . GLY A 1 570 ? -3.898 18.136 15.529 1.00 89.94 570 GLY A C 1
ATOM 4471 O O . GLY A 1 570 ? -3.856 18.378 16.738 1.00 89.94 570 GLY A O 1
ATOM 4472 N N . ARG A 1 571 ? -5.057 18.006 14.871 1.00 87.81 571 ARG A N 1
ATOM 4473 C CA . ARG A 1 571 ? -6.364 18.132 15.533 1.00 87.81 571 ARG A CA 1
ATOM 4474 C C . ARG A 1 571 ? -6.602 17.019 16.554 1.00 87.81 571 ARG A C 1
ATOM 4476 O O . ARG A 1 571 ? -7.076 17.317 17.647 1.00 87.81 571 ARG A O 1
ATOM 4483 N N . LEU A 1 572 ? -6.241 15.771 16.245 1.00 89.81 572 LEU A N 1
ATOM 4484 C CA . LEU A 1 572 ? -6.370 14.646 17.179 1.00 89.81 572 LEU A CA 1
ATOM 4485 C C . LEU A 1 572 ? -5.474 14.826 18.411 1.00 89.81 572 LEU A C 1
ATOM 4487 O O . LEU A 1 572 ? -5.944 14.628 19.527 1.00 89.81 572 LEU A O 1
ATOM 4491 N N . LEU A 1 573 ? -4.221 15.261 18.245 1.00 89.31 573 LEU A N 1
ATOM 4492 C CA . LEU A 1 573 ? -3.306 15.530 19.363 1.00 89.31 573 LEU A CA 1
ATOM 4493 C C . LEU A 1 573 ? -3.832 16.628 20.290 1.00 89.31 573 LEU A C 1
ATOM 4495 O O . LEU A 1 573 ? -3.822 16.485 21.515 1.00 89.31 573 LEU A O 1
ATOM 4499 N N . LEU A 1 574 ? -4.323 17.724 19.709 1.00 85.56 574 LEU A N 1
ATOM 4500 C CA . LEU A 1 574 ? -4.936 18.814 20.466 1.00 85.56 574 LEU A CA 1
ATOM 4501 C C . LEU A 1 574 ? -6.200 18.342 21.196 1.00 85.56 574 LEU A C 1
ATOM 4503 O O . LEU A 1 574 ? -6.366 18.629 22.386 1.00 85.56 574 LEU A O 1
ATOM 4507 N N . GLY A 1 575 ? -7.051 17.585 20.502 1.00 89.50 575 GLY A N 1
ATOM 4508 C CA . GLY A 1 575 ? -8.273 17.011 21.051 1.00 89.50 575 GLY A CA 1
ATOM 4509 C C . GLY A 1 575 ? -8.012 16.013 22.179 1.00 89.50 575 GLY A C 1
ATOM 4510 O O . GLY A 1 575 ? -8.715 16.054 23.182 1.00 89.50 575 GLY A O 1
ATOM 4511 N N . ARG A 1 576 ? -6.970 15.175 22.084 1.00 90.19 576 ARG A N 1
ATOM 4512 C CA . ARG A 1 576 ? -6.555 14.223 23.134 1.00 90.19 576 ARG A CA 1
ATOM 4513 C C . ARG A 1 576 ? -6.049 14.922 24.389 1.00 90.19 576 ARG A C 1
ATOM 4515 O O . ARG A 1 576 ? -6.430 14.545 25.491 1.00 90.19 576 ARG A O 1
ATOM 4522 N N . ASN A 1 577 ? -5.277 16.002 24.253 1.00 87.62 577 ASN A N 1
ATOM 4523 C CA . ASN A 1 577 ? -4.820 16.789 25.407 1.00 87.62 577 ASN A CA 1
ATOM 4524 C C . ASN A 1 577 ? -5.981 17.412 26.209 1.00 87.62 577 ASN A C 1
ATOM 4526 O O . ASN A 1 577 ? -5.891 17.598 27.428 1.00 87.62 577 ASN A O 1
ATOM 4530 N N . LYS A 1 578 ? -7.072 17.768 25.528 1.00 87.56 578 LYS A N 1
ATOM 4531 C CA . LYS A 1 578 ? -8.318 18.253 26.146 1.00 87.56 578 LYS A CA 1
ATOM 4532 C C . LYS A 1 578 ? -9.363 17.146 26.315 1.00 87.56 578 LYS A C 1
ATOM 4534 O O . LYS A 1 578 ? -10.475 17.428 26.748 1.00 87.56 578 LYS A O 1
ATOM 4539 N N . GLY A 1 579 ? -8.991 15.916 25.981 1.00 90.50 579 GLY A N 1
ATOM 4540 C CA . GLY A 1 579 ? -9.866 14.765 25.969 1.00 90.50 579 GLY A CA 1
ATOM 4541 C C . GLY A 1 579 ? -10.247 14.329 27.371 1.00 90.50 579 GLY A C 1
ATOM 4542 O O . GLY A 1 579 ? -9.632 14.712 28.375 1.00 90.50 579 GLY A O 1
ATOM 4543 N N . GLN A 1 580 ? -11.281 13.509 27.430 1.00 92.62 580 GLN A N 1
ATOM 4544 C CA . GLN A 1 580 ? -11.835 12.998 28.671 1.00 92.62 580 GLN A CA 1
ATOM 4545 C C . GLN A 1 580 ? -12.052 11.511 28.546 1.00 92.62 580 GLN A C 1
ATOM 4547 O O . GLN A 1 580 ? -12.428 11.016 27.494 1.00 92.62 580 GLN A O 1
ATOM 4552 N N . GLN A 1 581 ? -11.844 10.811 29.643 1.00 94.31 581 GLN A N 1
ATOM 4553 C CA . GLN A 1 581 ? -12.219 9.428 29.766 1.00 94.31 581 GLN A CA 1
ATOM 4554 C C . GLN A 1 581 ? -13.522 9.347 30.558 1.00 94.31 581 GLN A C 1
ATOM 4556 O O . GLN A 1 581 ? -13.594 9.838 31.691 1.00 94.31 581 GLN A O 1
ATOM 4561 N N . ILE A 1 582 ? -14.546 8.747 29.954 1.00 94.12 582 ILE A N 1
ATOM 4562 C CA . ILE A 1 582 ? -15.904 8.723 30.500 1.00 94.12 582 ILE A CA 1
ATOM 4563 C C . ILE A 1 582 ? -16.365 7.273 30.592 1.00 94.12 582 ILE A C 1
ATOM 4565 O O . ILE A 1 582 ? -16.350 6.547 29.600 1.00 94.12 582 ILE A O 1
ATOM 4569 N N . GLY A 1 583 ? -16.781 6.854 31.787 1.00 94.62 583 GLY A N 1
ATOM 4570 C CA . GLY A 1 583 ? -17.423 5.567 32.029 1.00 94.62 583 GLY A CA 1
ATOM 4571 C C . GLY A 1 583 ? -18.874 5.755 32.445 1.00 94.62 583 GLY A C 1
ATOM 4572 O O . GLY A 1 583 ? -19.156 6.503 33.379 1.00 94.62 583 GLY A O 1
ATOM 4573 N N . VAL A 1 584 ? -19.789 5.049 31.790 1.00 94.44 584 VAL A N 1
ATOM 4574 C CA . VAL A 1 584 ? -21.236 5.107 32.031 1.00 94.44 584 VAL A CA 1
ATOM 4575 C C . VAL A 1 584 ? -21.810 3.708 32.247 1.00 94.44 584 VAL A C 1
ATOM 4577 O O . VAL A 1 584 ? -21.232 2.692 31.842 1.00 94.44 584 VAL A O 1
ATOM 4580 N N . ALA A 1 585 ? -22.967 3.646 32.905 1.00 91.31 585 ALA A N 1
ATOM 4581 C CA . ALA A 1 585 ? -23.783 2.439 32.869 1.00 91.31 585 ALA A CA 1
ATOM 4582 C C . ALA A 1 585 ? -24.308 2.224 31.442 1.00 91.31 585 ALA A C 1
ATOM 4584 O O . ALA A 1 585 ? -24.548 3.189 30.713 1.00 91.31 585 ALA A O 1
ATOM 4585 N N . LEU A 1 586 ? -24.487 0.964 31.043 1.00 91.62 586 LEU A N 1
ATOM 4586 C CA . LEU A 1 586 ? -25.108 0.669 29.756 1.00 91.62 586 LEU A CA 1
ATOM 4587 C C . LEU A 1 586 ? -26.530 1.250 29.702 1.00 91.62 586 LEU A C 1
ATOM 4589 O O . LEU A 1 586 ? -27.304 1.055 30.634 1.00 91.62 586 LEU A O 1
ATOM 4593 N N . SER A 1 587 ? -26.854 1.909 28.593 1.00 90.81 587 SER A N 1
ATOM 4594 C CA . SER A 1 587 ? -28.202 2.355 28.231 1.00 90.81 587 SER A CA 1
ATOM 4595 C C . SER A 1 587 ? -28.530 1.924 26.804 1.00 90.81 587 SER A C 1
ATOM 4597 O O . SER A 1 587 ? -27.626 1.596 26.025 1.00 90.81 587 SER A O 1
ATOM 4599 N N . ASP A 1 588 ? -29.810 1.966 26.431 1.00 91.31 588 ASP A N 1
ATOM 4600 C CA . ASP A 1 588 ? -30.275 1.498 25.120 1.00 91.31 588 ASP A CA 1
ATOM 4601 C C . ASP A 1 588 ? -29.593 2.178 23.919 1.00 91.31 588 ASP A C 1
ATOM 4603 O O . ASP A 1 588 ? -29.457 1.564 22.856 1.00 91.31 588 ASP A O 1
ATOM 4607 N N . ALA A 1 589 ? -29.116 3.415 24.094 1.00 89.06 589 ALA A N 1
ATOM 4608 C CA . ALA A 1 589 ? -28.449 4.198 23.054 1.00 89.06 589 ALA A CA 1
ATOM 4609 C C . ALA A 1 589 ? -27.091 3.611 22.621 1.00 89.06 589 ALA A C 1
ATOM 4611 O O . ALA A 1 589 ? -26.635 3.851 21.506 1.00 89.06 589 ALA A O 1
ATOM 4612 N N . TRP A 1 590 ? -26.448 2.809 23.474 1.00 91.56 590 TRP A N 1
ATOM 4613 C CA . TRP A 1 590 ? -25.151 2.195 23.177 1.00 91.56 590 TRP A CA 1
ATOM 4614 C C . TRP A 1 590 ? -25.248 0.964 22.278 1.00 91.56 590 TRP A C 1
ATOM 4616 O O . TRP A 1 590 ? -24.232 0.522 21.746 1.00 91.56 590 TRP A O 1
ATOM 4626 N N . PHE A 1 591 ? -26.440 0.400 22.072 1.00 92.06 591 PHE A N 1
ATOM 4627 C CA . PHE A 1 591 ? -26.592 -0.764 21.196 1.00 92.06 591 PHE A CA 1
ATOM 4628 C C . PHE A 1 591 ? -26.386 -0.446 19.706 1.00 92.06 591 PHE A C 1
ATOM 4630 O O . PHE A 1 591 ? -26.135 -1.363 18.925 1.00 92.06 591 PHE A O 1
ATOM 4637 N N . ASP A 1 592 ? -26.441 0.835 19.335 1.00 89.44 592 ASP A N 1
ATOM 4638 C CA . ASP A 1 592 ? -26.182 1.327 17.976 1.00 89.44 592 ASP A CA 1
ATOM 4639 C C . ASP A 1 592 ? -24.749 1.876 17.815 1.00 89.44 592 ASP A C 1
ATOM 4641 O O . ASP A 1 592 ? -24.426 2.536 16.826 1.00 89.44 592 ASP A O 1
ATOM 4645 N N . TYR A 1 593 ? -23.877 1.602 18.793 1.00 90.88 593 TYR A N 1
ATOM 4646 C CA . TYR A 1 593 ? -22.482 2.027 18.784 1.00 90.88 593 TYR A CA 1
ATOM 4647 C C . TYR A 1 593 ? -21.705 1.496 17.569 1.00 90.88 593 TYR A C 1
ATOM 4649 O O . TYR A 1 593 ? -21.802 0.325 17.197 1.00 90.88 593 TYR A O 1
ATOM 4657 N N . HIS A 1 594 ? -20.844 2.354 17.024 1.00 90.69 594 HIS A N 1
ATOM 4658 C CA . HIS A 1 594 ? -19.787 1.998 16.086 1.00 90.69 594 HIS A CA 1
ATOM 4659 C C . HIS A 1 594 ? -18.538 2.866 16.349 1.00 90.69 594 HIS A C 1
ATOM 4661 O O . HIS A 1 594 ? -18.662 3.950 16.923 1.00 90.69 594 HIS A O 1
ATOM 4667 N N . PRO A 1 595 ? -17.335 2.457 15.912 1.00 91.06 595 PRO A N 1
ATOM 4668 C CA . PRO A 1 595 ? -16.148 3.310 15.953 1.00 91.06 595 PRO A CA 1
ATOM 4669 C C . PRO A 1 595 ? -16.329 4.655 15.239 1.00 91.06 595 PRO A C 1
ATOM 4671 O O . PRO A 1 595 ? -17.181 4.787 14.357 1.00 91.06 595 PRO A O 1
ATOM 4674 N N . LEU A 1 596 ? -15.503 5.650 15.589 1.00 87.88 596 LEU A N 1
ATOM 4675 C CA . LEU A 1 596 ? -15.551 7.009 15.016 1.00 87.88 596 LEU A CA 1
ATOM 4676 C C . LEU A 1 596 ? -16.895 7.730 15.210 1.00 87.88 596 LEU A C 1
ATOM 4678 O O . LEU A 1 596 ? -17.346 8.505 14.365 1.00 87.88 596 LEU A O 1
ATOM 4682 N N . PHE A 1 597 ? -17.559 7.439 16.318 1.00 87.31 597 PHE A N 1
ATOM 4683 C CA . PHE A 1 597 ? -18.855 7.994 16.668 1.00 87.31 597 PHE A CA 1
ATOM 4684 C C . PHE A 1 597 ? -18.717 9.236 17.553 1.00 87.31 597 PHE A C 1
ATOM 4686 O O . PHE A 1 597 ? -17.790 9.326 18.355 1.00 87.31 597 PHE A O 1
ATOM 4693 N N . ASN A 1 598 ? -19.664 10.172 17.441 1.00 89.38 598 ASN A N 1
ATOM 4694 C CA . ASN A 1 598 ? -19.657 11.416 18.210 1.00 89.38 598 ASN A CA 1
ATOM 4695 C C . ASN A 1 598 ? -20.577 11.345 19.437 1.00 89.38 598 ASN A C 1
ATOM 4697 O O . ASN A 1 598 ? -21.774 11.061 19.318 1.00 89.38 598 ASN A O 1
ATOM 4701 N N . VAL A 1 599 ? -20.028 11.683 20.603 1.00 91.19 599 VAL A N 1
ATOM 4702 C CA . VAL A 1 599 ? -20.740 11.792 21.883 1.00 91.19 599 VAL A CA 1
ATOM 4703 C C . VAL A 1 599 ? -20.795 13.252 22.322 1.00 91.19 599 VAL A C 1
ATOM 4705 O O . VAL A 1 599 ? -19.827 13.996 22.172 1.00 91.19 599 VAL A O 1
ATOM 4708 N N . LEU A 1 600 ? -21.929 13.663 22.884 1.00 92.19 600 LEU A N 1
ATOM 4709 C CA . LEU A 1 600 ? -22.086 14.945 23.561 1.00 92.19 600 LEU A CA 1
ATOM 4710 C C . LEU A 1 600 ? -22.018 14.740 25.071 1.00 92.19 600 LEU A C 1
ATOM 4712 O O . LEU A 1 600 ? -22.867 14.047 25.626 1.00 92.19 600 LEU A O 1
ATOM 4716 N N . ALA A 1 601 ? -21.062 15.370 25.740 1.00 92.06 601 ALA A N 1
ATOM 4717 C CA . ALA A 1 601 ? -21.087 15.497 27.190 1.00 92.06 601 ALA A CA 1
ATOM 4718 C C . ALA A 1 601 ? -21.754 16.825 27.567 1.00 92.06 601 ALA A C 1
ATOM 4720 O O . ALA A 1 601 ? -21.372 17.879 27.056 1.00 92.06 601 ALA A O 1
ATOM 4721 N N . VAL A 1 602 ? -22.757 16.780 28.440 1.00 92.31 602 VAL A N 1
ATOM 4722 C CA . VAL A 1 602 ? -23.400 17.971 29.005 1.00 92.31 602 VAL A CA 1
ATOM 4723 C C . VAL A 1 602 ? -22.885 18.146 30.424 1.00 92.31 602 VAL A C 1
ATOM 4725 O O . VAL A 1 602 ? -23.181 17.339 31.302 1.00 92.31 602 VAL A O 1
ATOM 4728 N N . GLU A 1 603 ? -22.090 19.186 30.631 1.00 90.75 603 GLU A N 1
ATOM 4729 C CA . GLU A 1 603 ? -21.545 19.560 31.931 1.00 90.75 603 GLU A CA 1
ATOM 4730 C C . GLU A 1 603 ? -22.645 20.079 32.871 1.00 90.75 603 GLU A C 1
ATOM 4732 O O . GLU A 1 603 ? -23.731 20.481 32.445 1.00 90.75 603 GLU A O 1
ATOM 4737 N N . LYS A 1 604 ? -22.355 20.123 34.178 1.00 88.50 604 LYS A N 1
ATOM 4738 C CA . LYS A 1 604 ? -23.314 20.569 35.211 1.00 88.50 604 LYS A CA 1
ATOM 4739 C C . LYS A 1 604 ? -23.804 22.008 35.028 1.00 88.50 604 LYS A C 1
ATOM 4741 O O . LYS A 1 604 ? -24.894 22.339 35.484 1.00 88.50 604 LYS A O 1
ATOM 4746 N N . ASP A 1 605 ? -22.995 22.858 34.403 1.00 87.44 605 ASP A N 1
ATOM 4747 C CA . ASP A 1 605 ? -23.334 24.249 34.089 1.00 87.44 605 ASP A CA 1
ATOM 4748 C C . ASP A 1 605 ? -24.130 24.396 32.777 1.00 87.44 605 ASP A C 1
ATOM 4750 O O . ASP A 1 605 ? -24.489 25.507 32.389 1.00 87.44 605 ASP A O 1
ATOM 4754 N N . GLY A 1 606 ? -24.434 23.280 32.106 1.00 86.50 606 GLY A N 1
ATOM 4755 C CA . GLY A 1 606 ? -25.125 23.235 30.821 1.00 86.50 606 GLY A CA 1
ATOM 4756 C C . GLY A 1 606 ? -24.200 23.335 29.607 1.00 86.50 606 GLY A C 1
ATOM 4757 O O . GLY A 1 606 ? -24.692 23.250 28.479 1.00 86.50 606 GLY A O 1
ATOM 4758 N N . THR A 1 607 ? -22.884 23.484 29.797 1.00 87.81 607 THR A N 1
ATOM 4759 C CA . THR A 1 607 ? -21.911 23.498 28.698 1.00 87.81 607 THR A CA 1
ATOM 4760 C C . THR A 1 607 ? -21.934 22.165 27.962 1.00 87.81 607 THR A C 1
ATOM 4762 O O . THR A 1 607 ? -21.864 21.101 28.569 1.00 87.81 607 THR A O 1
ATOM 4765 N N . GLN A 1 608 ? -22.010 22.212 26.634 1.00 90.56 608 GLN A N 1
ATOM 4766 C CA . GLN A 1 608 ? -22.071 21.015 25.802 1.00 90.56 608 GLN A CA 1
ATOM 4767 C C . GLN A 1 608 ? -20.741 20.808 25.080 1.00 90.56 608 GLN A C 1
ATOM 4769 O O . GLN A 1 608 ? -20.350 21.624 24.250 1.00 90.56 608 GLN A O 1
ATOM 4774 N N . GLN A 1 609 ? -20.048 19.714 25.372 1.00 90.81 609 GLN A N 1
ATOM 4775 C CA . GLN A 1 609 ? -18.760 19.370 24.774 1.00 90.81 609 GLN A CA 1
ATOM 4776 C C . GLN A 1 609 ? -18.930 18.190 23.820 1.00 90.81 609 GLN A C 1
ATOM 4778 O O . GLN A 1 609 ? -19.536 17.178 24.171 1.00 90.81 609 GLN A O 1
ATOM 4783 N N . ALA A 1 610 ? -18.414 18.325 22.602 1.00 91.19 610 ALA A N 1
ATOM 4784 C CA . ALA A 1 610 ? -18.448 17.265 21.605 1.00 91.19 610 ALA A CA 1
ATOM 4785 C C . ALA A 1 610 ? -17.153 16.447 21.657 1.00 91.19 610 ALA A C 1
ATOM 4787 O O . ALA A 1 610 ? -16.055 17.009 21.652 1.00 91.19 610 ALA A O 1
ATOM 4788 N N . PHE A 1 611 ? -17.291 15.125 21.657 1.00 92.06 611 PHE A N 1
ATOM 4789 C CA . PHE A 1 611 ? -16.187 14.174 21.668 1.00 92.06 611 PHE A CA 1
ATOM 4790 C C . PHE A 1 611 ? -16.307 13.184 20.516 1.00 92.06 611 PHE A C 1
ATOM 4792 O O . PHE A 1 611 ? -17.387 12.652 20.267 1.00 92.06 611 PHE A O 1
ATOM 4799 N N . LEU A 1 612 ? -15.186 12.896 19.860 1.00 92.25 612 LEU A N 1
ATOM 4800 C CA . LEU A 1 612 ? -15.031 11.714 19.021 1.00 92.25 612 LEU A CA 1
ATOM 4801 C C . LEU A 1 612 ? -14.622 10.549 19.922 1.00 92.25 612 LEU A C 1
ATOM 4803 O O . LEU A 1 612 ? -13.636 10.651 20.650 1.00 92.25 612 LEU A O 1
ATOM 4807 N N . VAL A 1 613 ? -15.375 9.456 19.873 1.00 91.75 613 VAL A N 1
ATOM 4808 C CA . VAL A 1 613 ? -15.072 8.240 20.629 1.00 91.75 613 VAL A CA 1
ATOM 4809 C C . VAL A 1 613 ? -13.843 7.552 20.038 1.00 91.75 613 VAL A C 1
ATOM 4811 O O . VAL A 1 613 ? -13.853 7.136 18.878 1.00 91.75 613 VAL A O 1
ATOM 4814 N N . ASP A 1 614 ? -12.821 7.397 20.871 1.00 91.31 614 ASP A N 1
ATOM 4815 C CA . ASP A 1 614 ? -11.568 6.697 20.619 1.00 91.31 614 ASP A CA 1
ATOM 4816 C C . ASP A 1 614 ? -11.407 5.587 21.677 1.00 91.31 614 ASP A C 1
ATOM 4818 O O . ASP A 1 614 ? -11.622 5.821 22.861 1.00 91.31 614 ASP A O 1
ATOM 4822 N N . GLY A 1 615 ? -11.106 4.351 21.272 1.00 90.06 615 GLY A N 1
ATOM 4823 C CA . GLY A 1 615 ? -10.967 3.210 22.195 1.00 90.06 615 GLY A CA 1
ATOM 4824 C C . GLY A 1 615 ? -12.171 2.957 23.124 1.00 90.06 615 GLY A C 1
ATOM 4825 O O . GLY A 1 615 ? -12.099 3.176 24.334 1.00 90.06 615 GLY A O 1
ATOM 4826 N N . CYS A 1 616 ? -13.296 2.473 22.585 1.00 94.81 616 CYS A N 1
ATOM 4827 C CA . CYS A 1 616 ? -14.458 2.115 23.404 1.00 94.81 616 CYS A CA 1
ATOM 4828 C C . CYS A 1 616 ? -14.274 0.748 24.074 1.00 94.81 616 CYS A C 1
ATOM 4830 O O . CYS A 1 616 ? -14.096 -0.268 23.405 1.00 94.81 616 CYS A O 1
ATOM 4832 N N . SER A 1 617 ? -14.369 0.728 25.399 1.00 95.56 617 SER A N 1
ATOM 4833 C CA . SER A 1 617 ? -14.241 -0.440 26.261 1.00 95.56 617 SER A CA 1
ATOM 4834 C C . SER A 1 617 ? -15.582 -0.872 26.851 1.00 95.56 617 SER A C 1
ATOM 4836 O O . SER A 1 617 ? -16.389 -0.063 27.305 1.00 95.56 617 SER A O 1
ATOM 4838 N N . TRP A 1 618 ? -15.778 -2.182 26.923 1.00 95.81 618 TRP A N 1
ATOM 4839 C CA . TRP A 1 618 ? -16.960 -2.844 27.453 1.00 95.81 618 TRP A CA 1
ATOM 4840 C C . TRP A 1 618 ? -16.544 -3.777 28.576 1.00 95.81 618 TRP A C 1
ATOM 4842 O O . TRP A 1 618 ? -15.672 -4.625 28.391 1.00 95.81 618 TRP A O 1
ATOM 4852 N N . VAL A 1 619 ? -17.188 -3.649 29.735 1.00 95.19 619 VAL A N 1
ATOM 4853 C CA . VAL A 1 619 ? -16.986 -4.550 30.872 1.00 95.19 619 VAL A CA 1
ATOM 4854 C C . VAL A 1 619 ? -18.326 -5.143 31.271 1.00 95.19 619 VAL A C 1
ATOM 4856 O O . VAL A 1 619 ? -19.195 -4.465 31.817 1.00 95.19 619 VAL A O 1
ATOM 4859 N N . VAL A 1 620 ? -18.481 -6.438 31.024 1.00 92.94 620 VAL A N 1
ATOM 4860 C CA . VAL A 1 620 ? -19.667 -7.214 31.379 1.00 92.94 620 VAL A CA 1
ATOM 4861 C C . VAL A 1 620 ? -19.316 -8.102 32.566 1.00 92.94 620 VAL A C 1
ATOM 4863 O O . VAL A 1 620 ? -18.591 -9.089 32.443 1.00 92.94 620 VAL A O 1
ATOM 4866 N N . GLY A 1 621 ? -19.828 -7.735 33.738 1.00 86.56 621 GLY A N 1
ATOM 4867 C CA . GLY A 1 621 ? -19.777 -8.559 34.940 1.00 86.56 621 GLY A CA 1
ATOM 4868 C C . GLY A 1 621 ? -21.072 -9.342 35.154 1.00 86.56 621 GLY A C 1
ATOM 4869 O O . GLY A 1 621 ? -22.012 -9.281 34.365 1.00 86.56 621 GLY A O 1
ATOM 4870 N N . GLN A 1 622 ? -21.153 -10.053 36.278 1.00 78.44 622 GLN A N 1
ATOM 4871 C CA . GLN A 1 622 ? -22.349 -10.830 36.627 1.00 78.44 622 GLN A CA 1
ATOM 4872 C C . GLN A 1 622 ? -23.582 -9.958 36.911 1.00 78.44 622 GLN A C 1
ATOM 4874 O O . GLN A 1 622 ? -24.705 -10.375 36.632 1.00 78.44 622 GLN A O 1
ATOM 4879 N N . THR A 1 623 ? -23.371 -8.765 37.474 1.00 82.44 623 THR A N 1
ATOM 4880 C CA . THR A 1 623 ? -24.434 -7.886 37.995 1.00 82.44 623 THR A CA 1
ATOM 4881 C C . THR A 1 623 ? -24.448 -6.494 37.376 1.00 82.44 623 THR A C 1
ATOM 4883 O O . THR A 1 623 ? -25.354 -5.722 37.666 1.00 82.44 623 THR A O 1
ATOM 4886 N N . ARG A 1 624 ? -23.450 -6.145 36.557 1.00 87.56 624 ARG A N 1
ATOM 4887 C CA . ARG A 1 624 ? -23.329 -4.819 35.943 1.00 87.56 624 ARG A CA 1
ATOM 4888 C C . ARG A 1 624 ? -22.694 -4.908 34.566 1.00 87.56 624 ARG A C 1
ATOM 4890 O O . ARG A 1 624 ? -21.805 -5.736 34.356 1.00 87.56 624 ARG A O 1
ATOM 4897 N N . VAL A 1 625 ? -23.123 -4.019 33.681 1.00 91.19 625 VAL A N 1
ATOM 4898 C CA . VAL A 1 625 ? -22.478 -3.769 32.395 1.00 91.19 625 VAL A CA 1
ATOM 4899 C C . VAL A 1 625 ? -22.077 -2.306 32.343 1.00 91.19 625 VAL A C 1
ATOM 4901 O O . VAL A 1 625 ? -22.874 -1.426 32.666 1.00 91.19 625 VAL A O 1
ATOM 4904 N N . LEU A 1 626 ? -20.818 -2.077 32.000 1.00 93.75 626 LEU A N 1
ATOM 4905 C CA . LEU A 1 626 ? -20.195 -0.766 31.949 1.00 93.75 626 LEU A CA 1
ATOM 4906 C C . LEU A 1 626 ? -19.667 -0.544 30.540 1.00 93.75 626 LEU A C 1
ATOM 4908 O O . LEU A 1 626 ? -19.060 -1.450 29.963 1.00 93.75 626 LEU A O 1
ATOM 4912 N N . VAL A 1 627 ? -19.873 0.664 30.032 1.00 94.69 627 VAL A N 1
ATOM 4913 C CA . VAL A 1 627 ? -19.261 1.134 28.792 1.00 94.69 627 VAL A CA 1
ATOM 4914 C C . VAL A 1 627 ? -18.387 2.322 29.140 1.00 94.69 627 VAL A C 1
ATOM 4916 O O . VAL A 1 627 ? -18.799 3.203 29.893 1.00 94.69 627 VAL A O 1
ATOM 4919 N N . SER A 1 628 ? -17.169 2.344 28.625 1.00 95.00 628 SER A N 1
ATOM 4920 C CA . SER A 1 628 ? -16.282 3.490 28.754 1.00 95.00 628 SER A CA 1
ATOM 4921 C C . SER A 1 628 ? -15.602 3.801 27.439 1.00 95.00 628 SER A C 1
ATOM 4923 O O . SER A 1 628 ? -15.494 2.943 26.569 1.00 95.00 628 SER A O 1
ATOM 4925 N N . PHE A 1 629 ? -15.141 5.030 27.283 1.00 94.19 629 PHE A N 1
ATOM 4926 C CA . PHE A 1 629 ? -14.418 5.449 26.094 1.00 94.19 629 PHE A CA 1
ATOM 4927 C C . PHE A 1 629 ? -13.464 6.594 26.407 1.00 94.19 629 PHE A C 1
ATOM 4929 O O . PHE A 1 629 ? -13.671 7.345 27.368 1.00 94.19 629 PHE A O 1
ATOM 4936 N N . ASP A 1 630 ? -12.466 6.751 25.544 1.00 93.62 630 ASP A N 1
ATOM 4937 C CA . ASP A 1 630 ? -11.613 7.925 25.519 1.00 93.62 630 ASP A CA 1
ATOM 4938 C C . ASP A 1 630 ? -12.211 8.908 24.501 1.00 93.62 630 ASP A C 1
ATOM 4940 O O . ASP A 1 630 ? -12.303 8.656 23.304 1.00 93.62 630 ASP A O 1
ATOM 4944 N N . GLY A 1 631 ? -12.712 10.039 24.977 1.00 92.50 631 GLY A N 1
ATOM 4945 C CA . GLY A 1 631 ? -13.263 11.099 24.148 1.00 92.50 631 GLY A CA 1
ATOM 4946 C C . GLY A 1 631 ? -12.169 12.054 23.690 1.00 92.50 631 GLY A C 1
ATOM 4947 O O . GLY A 1 631 ? -11.619 12.801 24.501 1.00 92.50 631 GLY A O 1
ATOM 4948 N N . ILE A 1 632 ? -11.901 12.103 22.385 1.00 92.12 632 ILE A N 1
ATOM 4949 C CA . ILE A 1 632 ? -11.090 13.160 21.769 1.00 92.12 632 ILE A CA 1
ATOM 4950 C C . ILE A 1 632 ? -11.966 14.400 21.633 1.00 92.12 632 ILE A C 1
ATOM 4952 O O . ILE A 1 632 ? -12.985 14.373 20.946 1.00 92.12 632 ILE A O 1
ATOM 4956 N N . TRP A 1 633 ? -11.582 15.493 22.286 1.00 91.44 633 TRP A N 1
ATOM 4957 C CA . TRP A 1 633 ? -12.379 16.715 22.276 1.00 91.44 633 TRP A CA 1
ATOM 4958 C C . TRP A 1 633 ? -12.406 17.355 20.881 1.00 91.44 633 TRP A C 1
ATOM 4960 O O . TRP A 1 633 ? -11.358 17.677 20.321 1.00 91.44 633 TRP A O 1
ATOM 4970 N N . LEU A 1 634 ? -13.607 17.555 20.334 1.00 89.19 634 LEU A N 1
ATOM 4971 C CA . LEU A 1 634 ? -13.833 18.188 19.031 1.00 89.19 634 LEU A CA 1
ATOM 4972 C C . LEU A 1 634 ? -14.220 19.668 19.138 1.00 89.19 634 LEU A C 1
ATOM 4974 O O . LEU A 1 634 ? -14.210 20.368 18.129 1.00 89.19 634 LEU A O 1
ATOM 4978 N N . GLY A 1 635 ? -14.582 20.134 20.335 1.00 87.94 635 GLY A N 1
ATOM 4979 C CA . GLY A 1 635 ? -14.984 21.515 20.587 1.00 87.94 635 GLY A CA 1
ATOM 4980 C C . GLY A 1 635 ? -16.192 21.642 21.512 1.00 87.94 635 GLY A C 1
ATOM 4981 O O . GLY A 1 635 ? -16.752 20.655 22.002 1.00 87.94 635 GLY A O 1
ATOM 4982 N N . THR A 1 636 ? -16.604 22.885 21.746 1.00 86.69 636 THR A N 1
ATOM 4983 C CA . THR A 1 636 ? -17.805 23.214 22.524 1.00 86.69 636 THR A CA 1
ATOM 4984 C C . THR A 1 636 ? -18.947 23.533 21.569 1.00 86.69 636 THR A C 1
ATOM 4986 O O . THR A 1 636 ? -18.802 24.326 20.635 1.00 86.69 636 THR A O 1
ATOM 4989 N N . ARG A 1 637 ? -20.095 22.890 21.781 1.00 84.00 637 ARG A N 1
ATOM 4990 C CA . ARG A 1 637 ? -21.304 23.122 21.001 1.00 84.00 637 ARG A CA 1
ATOM 4991 C C . ARG A 1 637 ? -21.977 24.399 21.480 1.00 84.00 637 ARG A C 1
ATOM 4993 O O . ARG A 1 637 ? -22.390 24.502 22.633 1.00 84.00 637 ARG A O 1
ATOM 5000 N N . HIS A 1 638 ? -22.133 25.345 20.565 1.00 78.06 638 HIS A N 1
ATOM 5001 C CA . HIS A 1 638 ? -22.888 26.561 20.795 1.00 78.06 638 HIS A CA 1
ATOM 5002 C C . HIS A 1 638 ? -24.308 26.375 20.271 1.00 78.06 638 HIS A C 1
ATOM 5004 O O . HIS A 1 638 ? -24.528 26.081 19.094 1.00 78.06 638 HIS A O 1
ATOM 5010 N N . ILE A 1 639 ? -25.278 26.540 21.169 1.00 74.88 639 ILE A N 1
ATOM 5011 C CA . ILE A 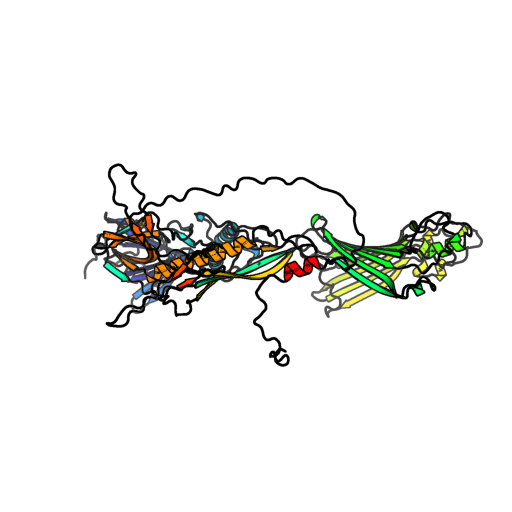1 639 ? -26.690 26.669 20.818 1.00 74.88 639 ILE A CA 1
ATOM 5012 C C . ILE A 1 639 ? -26.974 28.171 20.804 1.00 74.88 639 ILE A C 1
ATOM 5014 O O . ILE A 1 639 ? -26.987 28.783 21.874 1.00 74.88 639 ILE A O 1
ATOM 5018 N N . PRO A 1 640 ? -27.143 28.793 19.624 1.00 72.00 640 PRO A N 1
ATOM 5019 C CA . PRO A 1 640 ? -27.477 30.205 19.557 1.00 72.00 640 PRO A CA 1
ATOM 5020 C C . PRO A 1 640 ? -28.799 30.446 20.298 1.00 72.00 640 PRO A C 1
ATOM 5022 O O . PRO A 1 640 ? -29.716 29.625 20.171 1.00 72.00 640 PRO A O 1
ATOM 5025 N N . PRO A 1 641 ? -28.933 31.539 21.068 1.00 70.56 641 PRO A N 1
ATOM 5026 C CA . PRO A 1 641 ? -30.213 31.884 21.669 1.00 70.56 641 PRO A CA 1
ATOM 5027 C C . PRO A 1 641 ? -31.269 32.012 20.566 1.00 70.56 641 PRO A C 1
ATOM 5029 O O . PRO A 1 641 ? -31.044 32.683 19.557 1.00 70.56 641 PRO A O 1
ATOM 5032 N N . GLN A 1 642 ? -32.416 31.348 20.736 1.00 70.19 642 GLN A N 1
ATOM 5033 C CA . GLN A 1 642 ? -33.531 31.512 19.809 1.00 70.19 642 GLN A CA 1
ATOM 5034 C C . GLN A 1 642 ? -34.088 32.925 19.967 1.00 70.19 642 GLN A C 1
ATOM 5036 O O . GLN A 1 642 ? -34.689 33.255 20.988 1.00 70.19 642 GLN A O 1
ATOM 5041 N N . VAL A 1 643 ? -33.862 33.763 18.959 1.00 77.75 643 VAL A N 1
ATOM 5042 C CA . VAL A 1 643 ? -34.480 35.084 18.866 1.00 77.75 643 VAL A CA 1
ATOM 5043 C C . VAL A 1 643 ? -35.804 34.919 18.129 1.00 77.75 643 VAL A C 1
ATOM 5045 O O . VAL A 1 643 ? -35.837 34.446 16.993 1.00 77.75 643 VAL A O 1
ATOM 5048 N N . GLU A 1 644 ? -36.902 35.286 18.787 1.00 73.19 644 GLU A N 1
ATOM 5049 C CA . GLU A 1 644 ? -38.246 35.217 18.215 1.00 73.19 644 GLU A CA 1
ATOM 5050 C C . GLU A 1 644 ? -38.306 36.012 16.895 1.00 73.19 644 GLU A C 1
ATOM 5052 O O . GLU A 1 644 ? -37.907 37.174 16.833 1.00 73.19 644 GLU A O 1
ATOM 5057 N N . GLY A 1 645 ? -38.747 35.364 15.812 1.00 79.81 645 GLY A N 1
ATOM 5058 C CA . GLY A 1 645 ? -38.833 35.963 14.472 1.00 79.81 645 GLY A CA 1
ATOM 5059 C C . GLY A 1 645 ? -37.577 35.853 13.593 1.00 79.81 645 GLY A C 1
ATOM 5060 O O . GLY A 1 645 ? -37.637 36.239 12.427 1.00 79.81 645 GLY A O 1
ATOM 5061 N N . GLN A 1 646 ? -36.464 35.304 14.092 1.00 73.00 646 GLN A N 1
ATOM 5062 C CA . GLN A 1 646 ? -35.288 34.963 13.278 1.00 73.00 646 GLN A CA 1
ATOM 5063 C C . GLN A 1 646 ? -35.307 33.475 12.881 1.00 73.00 646 GLN A C 1
ATOM 5065 O O . GLN A 1 646 ? -35.806 32.641 13.643 1.00 73.00 646 GLN A O 1
ATOM 5070 N N . PRO A 1 647 ? -34.765 33.106 11.703 1.00 68.69 647 PRO A N 1
ATOM 5071 C CA . PRO A 1 647 ? -34.556 31.703 11.368 1.00 68.69 647 PRO A CA 1
ATOM 5072 C C . PRO A 1 647 ? -33.678 31.047 12.440 1.00 68.69 647 PRO A C 1
ATOM 5074 O O . PRO A 1 647 ? -32.680 31.624 12.873 1.00 68.69 647 PRO A O 1
ATOM 5077 N N . VAL A 1 648 ? -34.069 29.848 12.886 1.00 68.94 648 VAL A N 1
ATOM 5078 C CA . VAL A 1 648 ? -33.350 29.101 13.925 1.00 68.94 648 VAL A CA 1
ATOM 5079 C C . VAL A 1 648 ? -31.918 28.874 13.451 1.00 68.94 648 VAL A C 1
ATOM 5081 O O . VAL A 1 648 ? -31.679 28.092 12.530 1.00 68.94 648 VAL A O 1
ATOM 5084 N N . ALA A 1 649 ? -30.969 29.579 14.066 1.00 67.31 649 ALA A N 1
ATOM 5085 C CA . ALA A 1 649 ? -29.563 29.402 13.760 1.00 67.31 649 ALA A CA 1
ATOM 5086 C C . ALA A 1 649 ? -29.157 27.961 14.099 1.00 67.31 649 ALA A C 1
ATOM 5088 O O . ALA A 1 649 ? -29.454 27.446 15.181 1.00 67.31 649 ALA A O 1
ATOM 5089 N N . VAL A 1 650 ? -28.523 27.294 13.136 1.00 72.00 650 VAL A N 1
ATOM 5090 C CA . VAL A 1 650 ? -28.149 25.886 13.266 1.00 72.00 650 VAL A CA 1
ATOM 5091 C C . VAL A 1 650 ? -27.066 25.777 14.345 1.00 72.00 650 VAL A C 1
ATOM 5093 O O . VAL A 1 650 ? -26.072 26.504 14.265 1.00 72.00 650 VAL A O 1
ATOM 5096 N N . PRO A 1 651 ? -27.226 24.902 15.357 1.00 70.19 651 PRO A N 1
ATOM 5097 C CA . PRO A 1 651 ? -26.177 24.657 16.336 1.00 70.19 651 PRO A CA 1
ATOM 5098 C C . PRO A 1 651 ? -24.877 24.284 15.628 1.00 70.19 651 PRO A C 1
ATOM 5100 O O . PRO A 1 651 ? -24.878 23.407 14.764 1.00 70.19 651 PRO A O 1
ATOM 5103 N N . TYR A 1 652 ? -23.778 24.912 16.024 1.00 73.44 652 TYR A N 1
ATOM 5104 C CA . TYR A 1 652 ? -22.451 24.600 15.509 1.00 73.44 652 TYR A CA 1
ATOM 5105 C C . TYR A 1 652 ? -21.521 24.258 16.668 1.00 73.44 652 TYR A C 1
ATOM 5107 O O . TYR A 1 652 ? -21.787 24.575 17.830 1.00 73.44 652 TYR A O 1
ATOM 5115 N N . VAL A 1 653 ? -20.427 23.582 16.357 1.00 71.50 653 VAL A N 1
ATOM 5116 C CA . VAL A 1 653 ? -19.358 23.323 17.315 1.00 71.50 653 VAL A CA 1
ATOM 5117 C C . VAL A 1 653 ? -18.171 24.149 16.875 1.00 71.50 653 VAL A C 1
ATOM 5119 O O . VAL A 1 653 ? -17.690 23.985 15.754 1.00 71.50 653 VAL A O 1
ATOM 5122 N N . ALA A 1 654 ? -17.740 25.065 17.737 1.00 67.06 654 ALA A N 1
ATOM 5123 C CA . ALA A 1 654 ? -16.536 25.830 17.475 1.00 67.06 654 ALA A CA 1
ATOM 5124 C C . ALA A 1 654 ? -15.349 24.858 17.547 1.00 67.06 654 ALA A C 1
ATOM 5126 O O . ALA A 1 654 ? -15.158 24.241 18.605 1.00 67.06 654 ALA A O 1
ATOM 5127 N N . PRO A 1 655 ? -14.584 24.666 16.453 1.00 65.56 655 PRO A N 1
ATOM 5128 C CA . PRO A 1 655 ? -13.382 23.861 16.524 1.00 65.56 655 PRO A CA 1
ATOM 5129 C C . PRO A 1 655 ? -12.430 24.495 17.542 1.00 65.56 655 PRO A C 1
ATOM 5131 O O . PRO A 1 655 ? -12.433 25.710 17.739 1.00 65.56 655 PRO A O 1
ATOM 5134 N N . PRO A 1 656 ? -11.615 23.680 18.215 1.00 58.22 656 PRO A N 1
ATOM 5135 C CA . PRO A 1 656 ? -10.858 24.142 19.362 1.00 58.22 656 PRO A CA 1
ATOM 5136 C C . PRO A 1 656 ? -9.763 25.143 18.980 1.00 58.22 656 PRO A C 1
ATOM 5138 O O . PRO A 1 656 ? -9.420 25.984 19.805 1.00 58.22 656 PRO A O 1
ATOM 5141 N N . TYR A 1 657 ? -9.231 25.055 17.754 1.00 64.50 657 TYR A N 1
ATOM 5142 C CA . TYR A 1 657 ? -8.173 25.922 17.236 1.00 64.50 657 TYR A CA 1
ATOM 5143 C C . TYR A 1 657 ? -8.283 26.061 15.723 1.00 64.50 657 TYR A C 1
ATOM 5145 O O . TYR A 1 657 ? -8.546 25.078 15.021 1.00 64.50 657 TYR A O 1
ATOM 5153 N N . ASP A 1 658 ? -7.997 27.262 15.236 1.00 61.34 658 ASP A N 1
ATOM 5154 C CA . ASP A 1 658 ? -7.845 27.516 13.814 1.00 61.34 658 ASP A CA 1
ATOM 5155 C C . ASP A 1 658 ? -6.437 27.123 13.355 1.00 61.34 658 ASP A C 1
ATOM 5157 O O . ASP A 1 658 ? -5.432 27.358 14.035 1.00 61.34 658 ASP A O 1
ATOM 5161 N N . GLU A 1 659 ? -6.367 26.497 12.180 1.00 66.12 659 GLU A N 1
ATOM 5162 C CA . GLU A 1 659 ? -5.110 26.367 11.448 1.00 66.12 659 GLU A CA 1
ATOM 5163 C C . GLU A 1 659 ? -4.575 27.777 11.193 1.00 66.12 659 GLU A C 1
ATOM 5165 O O . GLU A 1 659 ? -5.306 28.630 10.677 1.00 66.12 659 GLU A O 1
ATOM 5170 N N . ILE A 1 660 ? -3.312 28.034 11.548 1.00 66.81 660 ILE A N 1
ATOM 5171 C CA . ILE A 1 660 ? -2.692 29.316 11.222 1.00 66.81 660 ILE A CA 1
ATOM 5172 C C . ILE A 1 660 ? -2.494 29.314 9.712 1.00 66.81 660 ILE A C 1
ATOM 5174 O O . ILE A 1 660 ? -1.529 28.742 9.203 1.00 66.81 660 ILE A O 1
ATOM 5178 N N . GLN A 1 661 ? -3.432 29.923 8.987 1.00 63.16 661 GLN A N 1
ATOM 5179 C CA . GLN A 1 661 ? -3.270 30.062 7.554 1.00 63.16 661 GLN A CA 1
ATOM 5180 C C . GLN A 1 661 ? -2.045 30.944 7.307 1.00 63.16 661 GLN A C 1
ATOM 5182 O O . GLN A 1 661 ? -1.976 32.054 7.847 1.00 63.16 661 GLN A O 1
ATOM 5187 N N . PRO A 1 662 ? -1.067 30.485 6.508 1.00 49.91 662 PRO A N 1
ATOM 5188 C CA . PRO A 1 662 ? -0.009 31.372 6.071 1.00 49.91 662 PRO A CA 1
ATOM 5189 C C . PRO A 1 662 ? -0.675 32.546 5.354 1.00 49.91 662 PRO A C 1
ATOM 5191 O O . PRO A 1 662 ? -1.506 32.341 4.465 1.00 49.91 662 PRO A O 1
ATOM 5194 N N . LEU A 1 663 ? -0.351 33.772 5.776 1.00 43.41 663 LEU A N 1
ATOM 5195 C CA . LEU A 1 663 ? -0.815 34.985 5.111 1.00 43.41 663 LEU A CA 1
ATOM 5196 C C . LEU A 1 663 ? -0.505 34.840 3.617 1.00 43.41 663 LEU A C 1
ATOM 5198 O O . LEU A 1 663 ? 0.664 34.810 3.224 1.00 43.41 663 LEU A O 1
ATOM 5202 N N . LYS A 1 664 ? -1.546 34.709 2.783 1.00 39.38 664 LYS A N 1
ATOM 5203 C CA . LYS A 1 664 ? -1.391 34.803 1.328 1.00 39.38 664 LYS A CA 1
ATOM 5204 C C . LYS A 1 664 ? -0.786 36.174 1.072 1.00 39.38 664 LYS A C 1
ATOM 5206 O O . LYS A 1 664 ? -1.359 37.152 1.540 1.00 39.38 664 LYS A O 1
ATOM 5211 N N . ALA A 1 665 ? 0.380 36.210 0.427 1.00 40.72 665 ALA A N 1
ATOM 5212 C CA . ALA A 1 665 ? 1.192 37.406 0.225 1.00 40.72 665 ALA A CA 1
ATOM 5213 C C . ALA A 1 665 ? 0.326 38.664 0.030 1.00 40.72 665 ALA A C 1
ATOM 5215 O O . ALA A 1 665 ? -0.295 38.864 -1.011 1.00 40.72 665 ALA A O 1
ATOM 5216 N N . GLY A 1 666 ? 0.260 39.475 1.079 1.00 41.44 666 GLY A N 1
ATOM 5217 C CA . GLY A 1 666 ? -0.482 40.720 1.145 1.00 41.44 666 GLY A CA 1
ATOM 5218 C C . GLY A 1 666 ? 0.245 41.625 2.125 1.00 41.44 666 GLY A C 1
ATOM 5219 O O . GLY A 1 666 ? 0.726 41.160 3.159 1.00 41.44 666 GLY A O 1
ATOM 5220 N N . MET A 1 667 ? 0.396 42.901 1.774 1.00 37.25 667 MET A N 1
ATOM 5221 C CA . MET A 1 667 ? 1.013 43.893 2.653 1.00 37.25 667 MET A CA 1
ATOM 5222 C C . MET A 1 667 ? 0.139 44.065 3.899 1.00 37.25 667 MET A C 1
ATOM 5224 O O . MET A 1 667 ? -0.906 44.708 3.850 1.00 37.25 667 MET A O 1
ATOM 5228 N N . GLY A 1 668 ? 0.553 43.460 5.011 1.00 41.81 668 GLY A N 1
ATOM 5229 C CA . GLY A 1 668 ? -0.069 43.644 6.316 1.00 41.81 668 GLY A CA 1
ATOM 5230 C C . GLY A 1 668 ? 0.667 44.722 7.102 1.00 41.81 668 GLY A C 1
ATOM 5231 O O . GLY A 1 668 ? 1.887 44.670 7.240 1.00 41.81 668 GLY A O 1
ATOM 5232 N N . MET A 1 669 ? -0.070 45.696 7.628 1.00 34.19 669 MET A N 1
ATOM 5233 C CA . MET A 1 669 ? 0.460 46.671 8.576 1.00 34.19 669 MET A CA 1
ATOM 5234 C C . MET A 1 669 ? 0.171 46.153 9.987 1.00 34.19 669 MET A C 1
ATOM 5236 O O . MET A 1 669 ? -0.988 46.001 10.369 1.00 34.19 669 MET A O 1
ATOM 5240 N N . GLY A 1 670 ? 1.221 45.831 10.738 1.00 38.31 670 GLY A N 1
ATOM 5241 C CA . GLY A 1 670 ? 1.110 45.270 12.079 1.00 38.31 670 GLY A CA 1
ATOM 5242 C C . GLY A 1 670 ? 1.598 46.247 13.146 1.00 38.31 670 GLY A C 1
ATOM 5243 O O . GLY A 1 670 ? 2.705 46.775 13.041 1.00 38.31 670 GLY A O 1
ATOM 5244 N N . ALA A 1 671 ? 0.792 46.471 14.185 1.00 32.56 671 ALA A N 1
ATOM 5245 C CA . ALA A 1 671 ? 1.207 47.176 15.396 1.00 32.56 671 ALA A CA 1
ATOM 5246 C C . ALA A 1 671 ? 1.339 46.160 16.537 1.00 32.56 671 ALA A C 1
ATOM 5248 O O . ALA A 1 671 ? 0.362 45.503 16.896 1.00 32.56 671 ALA A O 1
ATOM 5249 N N . ALA A 1 672 ? 2.541 46.018 17.096 1.00 31.64 672 ALA A N 1
ATOM 5250 C CA . ALA A 1 672 ? 2.771 45.207 18.288 1.00 31.64 672 ALA A CA 1
ATOM 5251 C C . ALA A 1 672 ? 2.797 46.118 19.524 1.00 31.64 672 ALA A C 1
ATOM 5253 O O . ALA A 1 672 ? 3.574 47.075 19.583 1.00 31.64 672 ALA A O 1
ATOM 5254 N N . PHE A 1 673 ? 1.954 45.816 20.514 1.00 30.95 673 PHE A N 1
ATOM 5255 C CA . PHE A 1 673 ? 1.954 46.485 21.815 1.00 30.95 673 PHE A CA 1
ATOM 5256 C C . PHE A 1 673 ? 2.580 45.551 22.849 1.00 30.95 673 PHE A C 1
ATOM 5258 O O . PHE A 1 673 ? 1.938 44.613 23.317 1.00 30.95 673 PHE A O 1
ATOM 5265 N N . ASN A 1 674 ? 3.834 45.809 23.214 1.00 32.09 674 ASN A N 1
ATOM 5266 C CA . ASN A 1 674 ? 4.502 45.071 24.283 1.00 32.09 674 ASN A CA 1
ATOM 5267 C C . ASN A 1 674 ? 4.292 45.809 25.610 1.00 32.09 674 ASN A C 1
ATOM 5269 O O . ASN A 1 674 ? 4.874 46.868 25.844 1.00 32.09 674 ASN A O 1
ATOM 5273 N N . GLY A 1 675 ? 3.440 45.260 26.478 1.00 29.28 675 GLY A N 1
ATOM 5274 C CA . GLY A 1 675 ? 3.279 45.725 27.854 1.00 29.28 675 GLY A CA 1
ATOM 5275 C C . GLY A 1 675 ? 4.132 44.891 28.806 1.00 29.28 675 GLY A C 1
ATOM 5276 O O . GLY A 1 675 ? 3.854 43.711 29.001 1.00 29.28 675 GLY A O 1
ATOM 5277 N N . PHE A 1 676 ? 5.151 45.489 29.425 1.00 33.69 676 PHE A N 1
ATOM 5278 C CA . PHE A 1 676 ? 5.922 44.833 30.484 1.00 33.69 676 PHE A CA 1
ATOM 5279 C C . PHE A 1 676 ? 5.305 45.169 31.843 1.00 33.69 676 PHE A C 1
ATOM 5281 O O . PHE A 1 676 ? 5.389 46.305 32.307 1.00 33.69 676 PHE A O 1
ATOM 5288 N N . ALA A 1 677 ? 4.675 44.189 32.489 1.00 27.34 677 ALA A N 1
ATOM 5289 C CA . ALA A 1 677 ? 4.187 44.344 33.852 1.00 27.34 677 ALA A CA 1
ATOM 5290 C C . ALA A 1 677 ? 5.321 44.039 34.843 1.00 27.34 677 ALA A C 1
ATOM 5292 O O . ALA A 1 677 ? 5.562 42.883 35.179 1.00 27.34 677 ALA A O 1
ATOM 5293 N N . TYR A 1 678 ? 5.992 45.079 35.338 1.00 32.12 678 TYR A N 1
ATOM 5294 C CA . TYR A 1 678 ? 6.718 45.002 36.605 1.00 32.12 678 TYR A CA 1
ATOM 5295 C C . TYR A 1 678 ? 6.138 46.012 37.598 1.00 32.12 678 TYR A C 1
ATOM 5297 O O . TYR A 1 678 ? 5.625 47.065 37.232 1.00 32.12 678 TYR A O 1
ATOM 5305 N N . SER A 1 679 ? 6.145 45.602 38.863 1.00 35.34 679 SER A N 1
ATOM 5306 C CA . SER A 1 679 ? 5.463 46.199 40.009 1.00 35.34 679 SER A CA 1
ATOM 5307 C C . SER A 1 679 ? 5.563 47.728 40.118 1.00 35.34 679 SER A C 1
ATOM 5309 O O . SER A 1 679 ? 6.659 48.274 40.122 1.00 35.34 679 SER A O 1
ATOM 5311 N N . ILE A 1 680 ? 4.409 48.368 40.343 1.00 39.16 680 ILE A N 1
ATOM 5312 C CA . ILE A 1 680 ? 4.221 49.672 41.009 1.00 39.16 680 ILE A CA 1
ATOM 5313 C C . ILE A 1 680 ? 5.205 50.780 40.564 1.00 39.16 680 ILE A C 1
ATOM 5315 O O . ILE A 1 680 ? 5.920 51.337 41.387 1.00 39.16 680 ILE A O 1
ATOM 5319 N N . ALA A 1 681 ? 5.221 51.130 39.276 1.00 37.47 681 ALA A N 1
ATOM 5320 C CA . ALA A 1 681 ? 5.518 52.480 38.770 1.00 37.47 681 ALA A CA 1
ATOM 5321 C C . ALA A 1 681 ? 5.224 52.554 37.260 1.00 37.47 681 ALA A C 1
ATOM 5323 O O . ALA A 1 681 ? 5.267 51.543 36.570 1.00 37.47 681 ALA A O 1
ATOM 5324 N N . THR A 1 682 ? 4.885 53.760 36.799 1.00 35.91 682 THR A N 1
ATOM 5325 C CA . THR A 1 682 ? 4.546 54.228 35.440 1.00 35.91 682 THR A CA 1
ATOM 5326 C C . THR A 1 682 ? 4.759 53.233 34.285 1.00 35.91 682 THR A C 1
ATOM 5328 O O . THR A 1 682 ? 5.885 52.868 33.963 1.00 35.91 682 THR A O 1
ATOM 5331 N N . VAL A 1 683 ? 3.665 52.858 33.610 1.00 34.97 683 VAL A N 1
ATOM 5332 C CA . VAL A 1 683 ? 3.675 52.019 32.399 1.00 34.97 683 VAL A CA 1
ATOM 5333 C C . VAL A 1 683 ? 4.336 52.786 31.251 1.00 34.97 683 VAL A C 1
ATOM 5335 O O . VAL A 1 683 ? 3.762 53.740 30.730 1.00 34.97 683 VAL A O 1
ATOM 5338 N N . THR A 1 684 ? 5.521 52.358 30.825 1.00 30.69 684 THR A N 1
ATOM 5339 C CA . THR A 1 684 ? 6.101 52.776 29.543 1.00 30.69 684 THR A CA 1
ATOM 5340 C C . THR A 1 684 ? 5.600 51.815 28.467 1.00 30.69 684 THR A C 1
ATOM 5342 O O . THR A 1 684 ? 6.023 50.662 28.420 1.00 30.69 684 THR A O 1
ATOM 5345 N N . SER A 1 685 ? 4.674 52.258 27.615 1.00 34.81 685 SER A N 1
ATOM 5346 C CA . SER A 1 685 ? 4.270 51.509 26.421 1.00 34.81 685 SER A CA 1
ATOM 5347 C C . SER A 1 685 ? 5.176 51.886 25.252 1.00 34.81 685 SER A C 1
ATOM 5349 O O . SER A 1 685 ? 5.220 53.054 24.865 1.00 34.81 685 SER A O 1
ATOM 5351 N N . THR A 1 686 ? 5.870 50.921 24.658 1.00 28.16 686 THR A N 1
ATOM 5352 C CA . THR A 1 686 ? 6.526 51.104 23.360 1.00 28.16 686 THR A CA 1
ATOM 5353 C C . THR A 1 686 ? 5.614 50.565 22.262 1.00 28.16 686 THR A C 1
ATOM 5355 O O . THR A 1 686 ? 5.311 49.375 22.207 1.00 28.16 686 THR A O 1
ATOM 5358 N N . SER A 1 687 ? 5.139 51.458 21.394 1.00 29.39 687 SER A N 1
ATOM 5359 C CA . SER A 1 687 ? 4.429 51.101 20.165 1.00 29.39 687 SER A CA 1
ATOM 5360 C C . SER A 1 687 ? 5.441 50.982 19.033 1.00 29.39 687 SER A C 1
ATOM 5362 O O . SER A 1 687 ? 6.079 51.974 18.676 1.00 29.39 687 SER A O 1
ATOM 5364 N N . GLN A 1 688 ? 5.590 49.789 18.463 1.00 30.52 688 GLN A N 1
ATOM 5365 C CA . GLN A 1 688 ? 6.421 49.583 17.281 1.00 30.52 688 GLN A CA 1
ATOM 5366 C C . GLN A 1 688 ? 5.496 49.294 16.094 1.00 30.52 688 GLN A C 1
ATOM 5368 O O . GLN A 1 688 ? 4.772 48.298 16.087 1.00 30.52 688 GLN A O 1
ATOM 5373 N N . ALA A 1 689 ? 5.484 50.206 15.122 1.00 28.34 689 ALA A N 1
ATOM 5374 C CA . ALA A 1 689 ? 4.812 50.025 13.841 1.00 28.34 689 ALA A CA 1
ATOM 5375 C C . ALA A 1 689 ? 5.882 49.692 12.797 1.00 28.34 689 ALA A C 1
ATOM 5377 O O . ALA A 1 689 ? 6.812 50.472 12.593 1.00 28.34 689 ALA A O 1
ATOM 5378 N N . GLY A 1 690 ? 5.776 48.516 12.184 1.00 29.83 690 GLY A N 1
ATOM 5379 C CA . GLY A 1 690 ? 6.686 48.067 11.136 1.00 29.83 690 GLY A CA 1
ATOM 5380 C C . GLY A 1 690 ? 5.934 47.846 9.830 1.00 29.83 690 GLY A C 1
ATOM 5381 O O . GLY A 1 690 ? 4.899 47.182 9.818 1.00 29.83 690 GLY A O 1
ATOM 5382 N N . PHE A 1 691 ? 6.469 48.381 8.733 1.00 28.55 691 PHE A N 1
ATOM 5383 C CA . PHE A 1 691 ? 6.080 47.996 7.379 1.00 28.55 691 PHE A CA 1
ATOM 5384 C C . PHE A 1 691 ? 7.033 46.897 6.915 1.00 28.55 691 PHE A C 1
ATOM 5386 O O . PHE A 1 691 ? 8.235 47.129 6.809 1.00 28.55 691 PHE A O 1
ATOM 5393 N N . GLY A 1 692 ? 6.511 45.698 6.668 1.00 32.81 692 GLY A N 1
ATOM 5394 C CA . GLY A 1 692 ? 7.295 44.577 6.160 1.00 32.81 692 GLY A CA 1
ATOM 5395 C C . GLY A 1 692 ? 6.607 43.938 4.962 1.00 32.81 692 GLY A C 1
ATOM 5396 O O . GLY A 1 692 ? 5.456 43.520 5.058 1.00 32.81 692 GLY A O 1
ATOM 5397 N N . MET A 1 693 ? 7.317 43.844 3.838 1.00 32.06 693 MET A N 1
ATOM 5398 C CA . MET A 1 693 ? 7.003 42.873 2.793 1.00 32.06 693 MET A CA 1
ATOM 5399 C C . MET A 1 693 ? 7.794 41.605 3.102 1.00 32.06 693 MET A C 1
ATOM 5401 O O . MET A 1 693 ? 9.020 41.627 3.048 1.00 32.06 693 MET A O 1
ATOM 5405 N N . GLY A 1 694 ? 7.118 40.511 3.445 1.00 32.81 694 GLY A N 1
ATOM 5406 C CA . GLY A 1 694 ? 7.783 39.217 3.597 1.00 32.81 694 GLY A CA 1
ATOM 5407 C C . GLY A 1 694 ? 7.151 38.301 4.637 1.00 32.81 694 GLY A C 1
ATOM 5408 O O . GLY A 1 694 ? 6.730 38.730 5.705 1.00 32.81 694 GLY A O 1
ATOM 5409 N N . CYS A 1 695 ? 7.096 37.025 4.274 1.00 33.22 695 CYS A N 1
ATOM 5410 C CA . CYS A 1 695 ? 6.564 35.872 4.992 1.00 33.22 695 CYS A CA 1
ATOM 5411 C C . CYS A 1 695 ? 6.923 35.820 6.491 1.00 33.22 695 CYS A C 1
ATOM 5413 O O . CYS A 1 695 ? 8.025 35.432 6.872 1.00 33.22 695 CYS A O 1
ATOM 5415 N N . GLY A 1 696 ? 5.945 36.129 7.344 1.00 34.22 696 GLY A N 1
ATOM 5416 C CA . GLY A 1 696 ? 5.983 35.861 8.779 1.00 34.22 696 GLY A CA 1
ATOM 5417 C C . GLY A 1 696 ? 4.581 35.528 9.282 1.00 34.22 696 GLY A C 1
ATOM 5418 O O . GLY A 1 696 ? 3.633 36.261 9.006 1.00 34.22 696 GLY A O 1
ATOM 5419 N N . ALA A 1 697 ? 4.437 34.406 9.990 1.00 33.22 697 ALA A N 1
ATOM 5420 C CA . ALA A 1 697 ? 3.185 34.015 10.631 1.00 33.22 697 ALA A CA 1
ATOM 5421 C C . ALA A 1 697 ? 2.861 35.001 11.768 1.00 33.22 697 ALA A C 1
ATOM 5423 O O . ALA A 1 697 ? 3.573 35.054 12.769 1.00 33.22 697 ALA A O 1
ATOM 5424 N N . TRP A 1 698 ? 1.800 35.795 11.608 1.00 34.41 698 TRP A N 1
ATOM 5425 C CA . TRP A 1 698 ? 1.266 36.654 12.666 1.00 34.41 698 TRP A CA 1
ATOM 5426 C C . TRP A 1 698 ? 0.207 35.885 13.458 1.00 34.41 698 TRP A C 1
ATOM 5428 O O . TRP A 1 698 ? -0.834 35.523 12.917 1.00 34.41 698 TRP A O 1
ATOM 5438 N N . ALA A 1 699 ? 0.458 35.657 14.747 1.00 32.56 699 ALA A N 1
ATOM 5439 C CA . ALA A 1 699 ? -0.542 35.183 15.698 1.00 32.56 699 ALA A CA 1
ATOM 5440 C C . ALA A 1 699 ? -0.993 36.369 16.560 1.00 32.56 699 ALA A C 1
ATOM 5442 O O . ALA A 1 699 ? -0.341 36.723 17.540 1.00 32.56 699 ALA A O 1
ATOM 5443 N N . GLY A 1 700 ? -2.093 37.010 16.166 1.00 26.98 700 GLY A N 1
ATOM 5444 C CA . GLY A 1 700 ? -2.766 38.036 16.957 1.00 26.98 700 GLY A CA 1
ATOM 5445 C C . GLY A 1 700 ? -4.234 37.670 17.117 1.00 26.98 700 GLY A C 1
ATOM 5446 O O . GLY A 1 700 ? -4.980 37.667 16.144 1.00 26.98 700 GLY A O 1
ATOM 5447 N N . THR A 1 701 ? -4.658 37.358 18.338 1.00 27.36 701 THR A N 1
ATOM 5448 C CA . THR A 1 701 ? -6.076 37.245 18.687 1.00 27.36 701 THR A CA 1
ATOM 5449 C C . THR A 1 701 ? -6.702 38.638 18.652 1.00 27.36 701 THR A C 1
ATOM 5451 O O . THR A 1 701 ? -6.498 39.419 19.582 1.00 27.36 701 THR A O 1
ATOM 5454 N N . MET A 1 702 ? -7.466 38.966 17.608 1.00 23.56 702 MET A N 1
ATOM 5455 C CA . MET A 1 702 ? -8.447 40.048 17.706 1.00 23.56 702 MET A CA 1
ATOM 5456 C C . MET A 1 702 ? -9.716 39.490 18.347 1.00 23.56 702 MET A C 1
ATOM 5458 O O . MET A 1 702 ? -10.497 38.790 17.714 1.00 23.56 702 MET A O 1
ATOM 5462 N N . SER A 1 703 ? -9.906 39.796 19.629 1.00 25.75 703 SER A N 1
ATOM 5463 C CA . SER A 1 703 ? -11.224 39.746 20.255 1.00 25.75 703 SER A CA 1
ATOM 5464 C C . SER A 1 703 ? -12.137 40.755 19.555 1.00 25.75 703 SER A C 1
ATOM 5466 O O . SER A 1 703 ? -11.818 41.947 19.539 1.00 25.75 703 SER A O 1
ATOM 5468 N N . GLU A 1 704 ? -13.259 40.301 18.997 1.00 24.31 704 GLU A N 1
ATOM 5469 C CA . GLU A 1 704 ? -14.312 41.190 18.506 1.00 24.31 704 GLU A CA 1
ATOM 5470 C C . GLU A 1 704 ? -14.802 42.075 19.662 1.00 24.31 704 GLU A C 1
ATOM 5472 O O . GLU A 1 704 ? -15.393 41.609 20.636 1.00 24.31 704 GLU A O 1
ATOM 5477 N N . LEU A 1 705 ? -14.529 43.376 19.569 1.00 24.14 705 LEU A N 1
ATOM 5478 C CA . LEU A 1 705 ? -15.226 44.387 20.351 1.00 24.14 705 LEU A CA 1
ATOM 5479 C C . LEU A 1 705 ? -16.587 44.609 19.689 1.00 24.14 705 LEU A C 1
ATOM 5481 O O . LEU A 1 705 ? -16.665 44.992 18.521 1.00 24.14 705 LEU A O 1
ATOM 5485 N N . PHE A 1 706 ? -17.659 44.358 20.440 1.00 23.55 706 PHE A N 1
ATOM 5486 C CA . PHE A 1 706 ? -19.027 44.600 19.998 1.00 23.55 706 PHE A CA 1
ATOM 5487 C C . PHE A 1 706 ? -19.219 46.055 19.544 1.00 23.55 706 PHE A C 1
ATOM 5489 O O . PHE A 1 706 ? -19.063 46.989 20.327 1.00 23.55 706 PHE A O 1
ATOM 5496 N N . GLY A 1 707 ? -19.664 46.207 18.295 1.00 31.89 707 GLY A N 1
ATOM 5497 C CA . GLY A 1 707 ? -20.451 47.349 17.842 1.00 31.89 707 GLY A CA 1
ATOM 5498 C C . GLY A 1 707 ? -19.679 48.569 17.353 1.00 31.89 707 GLY A C 1
ATOM 5499 O O . GLY A 1 707 ? -19.738 49.601 18.003 1.00 31.89 707 GLY A O 1
ATOM 5500 N N . VAL A 1 708 ? -19.112 48.515 16.142 1.00 26.61 708 VAL A N 1
ATOM 5501 C CA . VAL A 1 708 ? -19.131 49.659 15.209 1.00 26.61 708 VAL A CA 1
ATOM 5502 C C . VAL A 1 708 ? -19.140 49.119 13.776 1.00 26.61 708 VAL A C 1
ATOM 5504 O O . VAL A 1 708 ? -18.204 48.448 13.348 1.00 26.61 708 VAL A O 1
ATOM 5507 N N . GLY A 1 709 ? -20.208 49.395 13.027 1.00 36.41 709 GLY A N 1
ATOM 5508 C CA . GLY A 1 709 ? -20.272 49.075 11.604 1.00 36.41 709 GLY A CA 1
ATOM 5509 C C . GLY A 1 709 ? -19.256 49.899 10.814 1.00 36.41 709 GLY A C 1
ATOM 5510 O O . GLY A 1 709 ? -19.197 51.118 10.956 1.00 36.41 709 GLY A O 1
ATOM 5511 N N . SER A 1 710 ? -18.483 49.244 9.951 1.00 25.89 710 SER A N 1
ATOM 5512 C CA . SER A 1 710 ? -17.763 49.925 8.876 1.00 25.89 710 SER A CA 1
ATOM 5513 C C . SER A 1 710 ? -17.926 49.146 7.574 1.00 25.89 710 SER A C 1
ATOM 5515 O O . SER A 1 710 ? -17.597 47.970 7.456 1.00 25.89 710 SER A O 1
ATOM 5517 N N . ILE A 1 711 ? -18.540 49.838 6.620 1.00 30.11 711 ILE A N 1
ATOM 5518 C CA . ILE A 1 711 ? -18.794 49.421 5.248 1.00 30.11 711 ILE A CA 1
ATOM 5519 C C . ILE A 1 711 ? -17.456 49.478 4.509 1.00 30.11 711 ILE A C 1
ATOM 5521 O O . ILE A 1 711 ? -16.875 50.556 4.403 1.00 30.11 711 ILE A O 1
ATOM 5525 N N . TRP A 1 712 ? -16.997 48.352 3.967 1.00 24.78 712 TRP A N 1
ATOM 5526 C CA . TRP A 1 712 ? -15.976 48.337 2.922 1.00 24.78 712 TRP A CA 1
ATOM 5527 C C . TRP A 1 712 ? -16.630 47.893 1.619 1.00 24.78 712 TRP A C 1
ATOM 5529 O O . TRP A 1 712 ? -17.131 46.778 1.491 1.00 24.78 712 TRP A O 1
ATOM 5539 N N . SER A 1 713 ? -16.706 48.838 0.687 1.00 26.03 713 SER A N 1
ATOM 5540 C CA . SER A 1 713 ? -17.249 48.669 -0.649 1.00 26.03 713 SER A CA 1
ATOM 5541 C C . SER A 1 713 ? -16.329 47.831 -1.537 1.00 26.03 713 SER A C 1
ATOM 5543 O O . SER A 1 713 ? -15.104 47.901 -1.466 1.00 26.03 713 SER A O 1
ATOM 5545 N N . ASN A 1 714 ? -16.983 47.068 -2.409 1.00 29.12 714 ASN A N 1
ATOM 5546 C CA . ASN A 1 714 ? -16.425 46.275 -3.494 1.00 29.12 714 ASN A CA 1
ATOM 5547 C C . ASN A 1 714 ? -15.473 47.071 -4.396 1.00 29.12 714 ASN A C 1
ATOM 5549 O O . ASN A 1 714 ? -15.860 48.094 -4.960 1.00 29.12 714 ASN A O 1
ATOM 5553 N N . LEU A 1 715 ? -14.294 46.510 -4.644 1.00 26.72 715 LEU A N 1
ATOM 5554 C CA . LEU A 1 715 ? -13.532 46.720 -5.870 1.00 26.72 715 LEU A CA 1
ATOM 5555 C C . LEU A 1 715 ? -12.603 45.523 -6.040 1.00 26.72 715 LEU A C 1
ATOM 5557 O O . LEU A 1 715 ? -11.648 45.379 -5.286 1.00 26.72 715 LEU A O 1
ATOM 5561 N N . LEU A 1 716 ? -12.954 44.649 -6.984 1.00 27.88 716 LEU A N 1
ATOM 5562 C CA . LEU A 1 716 ? -12.078 44.004 -7.970 1.00 27.88 716 LEU A CA 1
ATOM 5563 C C . LEU A 1 716 ? -12.852 42.837 -8.595 1.00 27.88 716 LEU A C 1
ATOM 5565 O O . LEU A 1 716 ? -12.838 41.710 -8.109 1.00 27.88 716 LEU A O 1
ATOM 5569 N N . GLY A 1 717 ? -13.560 43.146 -9.682 1.00 25.62 717 GLY A N 1
ATOM 5570 C CA . GLY A 1 717 ? -14.007 42.145 -10.640 1.00 25.62 717 GLY A CA 1
ATOM 5571 C C . GLY A 1 717 ? -12.821 41.722 -11.500 1.00 25.62 717 GLY A C 1
ATOM 5572 O O . GLY A 1 717 ? -12.140 42.572 -12.067 1.00 25.62 717 GLY A O 1
ATOM 5573 N N . TRP A 1 718 ? -12.572 40.420 -11.568 1.00 25.16 718 TRP A N 1
ATOM 5574 C CA . TRP A 1 718 ? -11.715 39.799 -12.572 1.00 25.16 718 TRP A CA 1
ATOM 5575 C C . TRP A 1 718 ? -12.574 38.778 -13.311 1.00 25.16 718 TRP A C 1
ATOM 5577 O O . TRP A 1 718 ? -12.647 37.612 -12.932 1.00 25.16 718 TRP A O 1
ATOM 5587 N N . GLU A 1 719 ? -13.265 39.253 -14.343 1.00 28.14 719 GLU A N 1
ATOM 5588 C CA . GLU A 1 719 ? -13.817 38.406 -15.391 1.00 28.14 719 GLU A CA 1
ATOM 5589 C C . GLU A 1 719 ? -12.957 38.551 -16.652 1.00 28.14 719 GLU A C 1
ATOM 5591 O O . GLU A 1 719 ? -12.562 39.652 -17.032 1.00 28.14 719 GLU A O 1
ATOM 5596 N N . THR A 1 720 ? -12.731 37.403 -17.293 1.00 30.92 720 THR A N 1
ATOM 5597 C CA . THR A 1 720 ? -12.459 37.205 -18.726 1.00 30.92 720 THR A CA 1
ATOM 5598 C C . THR A 1 720 ? -11.187 37.804 -19.330 1.00 30.92 720 THR A C 1
ATOM 5600 O O . THR A 1 720 ? -11.124 38.982 -19.656 1.00 30.92 720 THR A O 1
ATOM 5603 N N . LEU A 1 721 ? -10.238 36.918 -19.649 1.00 24.94 721 LEU A N 1
ATOM 5604 C CA . LEU A 1 721 ? -9.410 37.019 -20.854 1.00 24.94 721 LEU A CA 1
ATOM 5605 C C . LEU A 1 721 ? -9.241 35.611 -21.440 1.00 24.94 721 LEU A C 1
ATOM 5607 O O . LEU A 1 721 ? -8.308 34.871 -21.137 1.00 24.94 721 LEU A O 1
ATOM 5611 N N . THR A 1 722 ? -10.239 35.227 -22.229 1.00 32.16 722 THR A N 1
ATOM 5612 C CA . THR A 1 722 ? -10.128 34.244 -23.304 1.00 32.16 722 THR A CA 1
ATOM 5613 C C . THR A 1 722 ? -9.504 34.949 -24.502 1.00 32.16 722 THR A C 1
ATOM 5615 O O . THR A 1 722 ? -10.097 35.910 -24.973 1.00 32.16 722 THR A O 1
ATOM 5618 N N . ASP A 1 723 ? -8.338 34.496 -24.959 1.00 25.81 723 ASP A N 1
ATOM 5619 C CA . ASP A 1 723 ? -7.951 34.526 -26.376 1.00 25.81 723 ASP A CA 1
ATOM 5620 C C . ASP A 1 723 ? -6.670 33.703 -26.560 1.00 25.81 723 ASP A C 1
ATOM 5622 O O . ASP A 1 723 ? -5.570 34.089 -26.166 1.00 25.81 723 ASP A O 1
ATOM 5626 N N . TRP A 1 724 ? -6.851 32.512 -27.121 1.00 25.09 724 TRP A N 1
ATOM 5627 C CA . TRP A 1 724 ? -5.802 31.682 -27.696 1.00 25.09 724 TRP A CA 1
ATOM 5628 C C . TRP A 1 724 ? -6.195 31.486 -29.152 1.00 25.09 724 TRP A C 1
ATOM 5630 O O . TRP A 1 724 ? -7.103 30.706 -29.423 1.00 25.09 724 TRP A O 1
ATOM 5640 N N . ASP A 1 725 ? -5.511 32.172 -30.063 1.00 26.05 725 ASP A N 1
ATOM 5641 C CA . ASP A 1 725 ? -5.549 31.840 -31.482 1.00 26.05 725 ASP A CA 1
ATOM 5642 C C . ASP A 1 725 ? -4.136 31.867 -32.088 1.00 26.05 725 ASP A C 1
ATOM 5644 O O . ASP A 1 725 ? -3.407 32.853 -32.016 1.00 26.05 725 ASP A O 1
ATOM 5648 N N . PHE A 1 726 ? -3.777 30.696 -32.623 1.00 25.89 726 PHE A N 1
ATOM 5649 C CA . PHE A 1 726 ? -2.947 30.390 -33.793 1.00 25.89 726 PHE A CA 1
ATOM 5650 C C . PHE A 1 726 ? -1.871 31.377 -34.277 1.00 25.89 726 PHE A C 1
ATOM 5652 O O . PHE A 1 726 ? -2.206 32.396 -34.868 1.00 25.89 726 PHE A O 1
ATOM 5659 N N . ILE A 1 727 ? -0.606 30.914 -34.296 1.00 23.92 727 ILE A N 1
ATOM 5660 C CA . ILE A 1 727 ? 0.317 31.083 -35.442 1.00 23.92 727 ILE A CA 1
ATOM 5661 C C . ILE A 1 727 ? 1.147 29.794 -35.629 1.00 23.92 727 ILE A C 1
ATOM 5663 O O . ILE A 1 727 ? 1.825 29.336 -34.710 1.00 23.92 727 ILE A O 1
ATOM 5667 N N . TYR A 1 728 ? 1.059 29.217 -36.831 1.00 25.31 728 TYR A N 1
ATOM 5668 C CA . TYR A 1 728 ? 1.972 28.223 -37.409 1.00 25.31 728 TYR A CA 1
ATOM 5669 C C . TYR A 1 728 ? 3.015 28.953 -38.286 1.00 25.31 728 TYR A C 1
ATOM 5671 O O . TYR A 1 728 ? 2.766 30.081 -38.704 1.00 25.31 728 TYR A O 1
ATOM 5679 N N . ASP A 1 729 ? 4.093 28.238 -38.620 1.00 26.02 729 ASP A N 1
ATOM 5680 C CA . ASP A 1 729 ? 5.155 28.514 -39.611 1.00 26.02 729 ASP A CA 1
ATOM 5681 C C . ASP A 1 729 ? 6.446 29.254 -39.196 1.00 26.02 729 ASP A C 1
ATOM 5683 O O . ASP A 1 729 ? 6.499 30.462 -38.987 1.00 26.02 729 ASP A O 1
ATOM 5687 N N . ASP A 1 730 ? 7.503 28.431 -39.129 1.00 26.41 730 ASP A N 1
ATOM 5688 C CA . ASP A 1 730 ? 8.648 28.362 -40.052 1.00 26.41 730 ASP A CA 1
ATOM 5689 C C . ASP A 1 730 ? 9.592 29.558 -40.275 1.00 26.41 730 ASP A C 1
ATOM 5691 O O . ASP A 1 730 ? 9.223 30.661 -40.663 1.00 26.41 730 ASP A O 1
ATOM 5695 N N . ASN A 1 731 ? 10.881 29.186 -40.220 1.00 27.77 731 ASN A N 1
ATOM 5696 C CA . ASN A 1 731 ? 12.097 29.910 -40.598 1.00 27.77 731 ASN A CA 1
ATOM 5697 C C . ASN A 1 731 ? 12.524 31.049 -39.668 1.00 27.77 731 ASN A C 1
ATOM 5699 O O . ASN A 1 731 ? 11.928 32.111 -39.686 1.00 27.77 731 ASN A O 1
ATOM 5703 N N . TYR A 1 732 ? 13.634 30.854 -38.943 1.00 25.86 732 TYR A N 1
ATOM 5704 C CA . TYR A 1 732 ? 14.771 31.791 -38.884 1.00 25.86 732 TYR A CA 1
ATOM 5705 C C . TYR A 1 732 ? 15.872 31.203 -37.978 1.00 25.86 732 TYR A C 1
ATOM 5707 O O . TYR A 1 732 ? 15.777 31.217 -36.755 1.00 25.86 732 TYR A O 1
ATOM 5715 N N . TRP A 1 733 ? 16.929 30.662 -38.587 1.00 26.48 733 TRP A N 1
ATOM 5716 C CA . TRP A 1 733 ? 18.209 30.393 -37.925 1.00 26.48 733 TRP A CA 1
ATOM 5717 C C . TRP A 1 733 ? 19.268 31.233 -38.630 1.00 26.48 733 TRP A C 1
ATOM 5719 O O . TRP A 1 733 ? 19.870 30.769 -39.593 1.00 26.48 733 TRP A O 1
ATOM 5729 N N . GLU A 1 734 ? 19.513 32.449 -38.148 1.00 27.75 734 GLU A N 1
ATOM 5730 C CA . GLU A 1 734 ? 20.763 33.161 -38.413 1.00 27.75 734 GLU A CA 1
ATOM 5731 C C . GLU A 1 734 ? 21.250 33.865 -37.138 1.00 27.75 734 GLU A C 1
ATOM 5733 O O . GLU A 1 734 ? 20.505 34.569 -36.467 1.00 27.75 734 GLU A O 1
ATOM 5738 N N . ALA A 1 735 ? 22.510 33.570 -36.811 1.00 30.75 735 ALA A N 1
ATOM 5739 C CA . ALA A 1 735 ? 23.473 34.286 -35.976 1.00 30.75 735 ALA A CA 1
ATOM 5740 C C . ALA A 1 735 ? 22.973 35.399 -35.027 1.00 30.75 735 ALA A C 1
ATOM 5742 O O . ALA A 1 735 ? 22.667 36.507 -35.457 1.00 30.75 735 ALA A O 1
ATOM 5743 N N . HIS A 1 736 ? 23.127 35.176 -33.717 1.00 26.70 736 HIS A N 1
ATOM 5744 C CA . HIS A 1 736 ? 23.344 36.271 -32.768 1.00 26.70 736 HIS A CA 1
ATOM 5745 C C . HIS A 1 736 ? 24.837 36.389 -32.437 1.00 26.70 736 HIS A C 1
ATOM 5747 O O . HIS A 1 736 ? 25.428 35.489 -31.835 1.00 26.70 736 HIS A O 1
ATOM 5753 N N . SER A 1 737 ? 25.441 37.507 -32.852 1.00 31.34 737 SER A N 1
ATOM 5754 C CA . SER A 1 737 ? 26.631 38.071 -32.215 1.00 31.34 737 SER A CA 1
ATOM 5755 C C . SER A 1 737 ? 26.222 38.734 -30.895 1.00 31.34 737 SER A C 1
ATOM 5757 O O . SER A 1 737 ? 25.115 39.252 -30.763 1.00 31.34 737 SER A O 1
ATOM 5759 N N . TRP A 1 738 ? 27.113 38.712 -29.908 1.00 30.84 738 TRP A N 1
ATOM 5760 C CA . TRP A 1 738 ? 26.883 39.227 -28.552 1.00 30.84 738 TRP A CA 1
ATOM 5761 C C . TRP A 1 738 ? 27.109 40.748 -28.405 1.00 30.84 738 TRP A C 1
ATOM 5763 O O . TRP A 1 738 ? 27.373 41.219 -27.307 1.00 30.84 738 TRP A O 1
ATOM 5773 N N . ASP A 1 739 ? 26.964 41.535 -29.476 1.00 32.22 739 ASP A N 1
ATOM 5774 C CA . ASP A 1 739 ? 27.368 42.957 -29.488 1.00 32.22 739 ASP A CA 1
ATOM 5775 C C . ASP A 1 739 ? 26.201 43.964 -29.499 1.00 32.22 739 ASP A C 1
ATOM 5777 O O . ASP A 1 739 ? 26.354 45.100 -29.942 1.00 32.22 739 ASP A O 1
ATOM 5781 N N . ALA A 1 740 ? 25.017 43.596 -29.005 1.00 36.47 740 ALA A N 1
ATOM 5782 C CA . ALA A 1 740 ? 23.892 44.533 -28.920 1.00 36.47 740 ALA A CA 1
ATOM 5783 C C . ALA A 1 740 ? 23.167 44.460 -27.571 1.00 36.47 740 ALA A C 1
ATOM 5785 O O . ALA A 1 740 ? 22.013 44.049 -27.485 1.00 36.47 740 ALA A O 1
ATOM 5786 N N . VAL A 1 741 ? 23.840 44.914 -26.515 1.00 34.62 741 VAL A N 1
ATOM 5787 C CA . VAL A 1 741 ? 23.162 45.443 -25.326 1.00 34.62 741 VAL A CA 1
ATOM 5788 C C . VAL A 1 741 ? 23.588 46.901 -25.201 1.00 34.62 741 VAL A C 1
ATOM 5790 O O . VAL A 1 741 ? 24.770 47.185 -25.047 1.00 34.62 741 VAL A O 1
ATOM 5793 N N . SER A 1 742 ? 22.642 47.831 -25.346 1.00 44.81 742 SER A N 1
ATOM 5794 C CA . SER A 1 742 ? 22.910 49.259 -25.169 1.00 44.81 742 SER A CA 1
ATOM 5795 C C . SER A 1 742 ? 23.150 49.579 -23.693 1.00 44.81 742 SER A C 1
ATOM 5797 O O . SER A 1 742 ? 22.468 49.027 -22.827 1.00 44.81 742 SER A O 1
ATOM 5799 N N . ASP A 1 743 ? 24.049 50.528 -23.415 1.00 40.66 743 ASP A N 1
ATOM 5800 C CA . ASP A 1 743 ? 24.402 50.987 -22.058 1.00 40.66 743 ASP A CA 1
ATOM 5801 C C . ASP A 1 743 ? 23.181 51.434 -21.223 1.00 40.66 743 ASP A C 1
ATOM 5803 O O . ASP A 1 743 ? 23.171 51.302 -20.004 1.00 40.66 743 ASP A O 1
ATOM 5807 N N . SER A 1 744 ? 22.074 51.826 -21.866 1.00 37.72 744 SER A N 1
ATOM 5808 C CA . SER A 1 744 ? 20.798 52.136 -21.197 1.00 37.72 744 SER A CA 1
ATOM 5809 C C . SER A 1 744 ? 20.131 50.939 -20.501 1.00 37.72 744 SER A C 1
ATOM 5811 O O . SER A 1 744 ? 19.224 51.118 -19.692 1.00 37.72 744 SER A O 1
ATOM 5813 N N . SER A 1 745 ? 20.532 49.711 -20.840 1.00 39.31 745 SER A N 1
ATOM 5814 C CA . SER A 1 745 ? 20.033 48.483 -20.208 1.00 39.31 745 SER A CA 1
ATOM 5815 C C . SER A 1 745 ? 20.785 48.166 -18.911 1.00 39.31 745 SER A C 1
ATOM 5817 O O . SER A 1 745 ? 20.235 47.487 -18.045 1.00 39.31 745 SER A O 1
ATOM 5819 N N . TRP A 1 746 ? 22.004 48.697 -18.747 1.00 38.16 746 TRP A N 1
ATOM 5820 C CA . TRP A 1 746 ? 22.787 48.584 -17.515 1.00 38.16 746 TRP A CA 1
ATOM 5821 C C . TRP A 1 746 ? 22.277 49.521 -16.413 1.00 38.16 746 TRP A C 1
ATOM 5823 O O . TRP A 1 746 ? 22.192 49.112 -15.256 1.00 38.16 746 TRP A O 1
ATOM 5833 N N . ASP A 1 747 ? 21.822 50.724 -16.766 1.00 39.44 747 ASP A N 1
ATOM 5834 C CA . ASP A 1 747 ? 21.341 51.709 -15.784 1.00 39.44 747 ASP A CA 1
ATOM 5835 C C . ASP A 1 747 ? 20.035 51.293 -15.075 1.00 39.44 747 ASP A C 1
ATOM 5837 O O . ASP A 1 747 ? 19.785 51.690 -13.936 1.00 39.44 747 ASP A O 1
ATOM 5841 N N . ASN A 1 748 ? 19.224 50.419 -15.684 1.00 38.38 748 ASN A N 1
ATOM 5842 C CA . ASN A 1 748 ? 18.012 49.881 -15.048 1.00 38.38 748 ASN A CA 1
ATOM 5843 C C . ASN A 1 748 ? 18.289 48.765 -14.022 1.00 38.38 748 ASN A C 1
ATOM 5845 O O . ASN A 1 748 ? 17.403 48.435 -13.235 1.00 38.38 748 ASN A O 1
ATOM 5849 N N . LEU A 1 749 ? 19.504 48.208 -13.989 1.00 34.34 749 LEU A N 1
ATOM 5850 C CA . LEU A 1 749 ? 19.926 47.211 -12.996 1.00 34.34 749 LEU A CA 1
ATOM 5851 C C . LEU A 1 749 ? 20.546 47.841 -11.735 1.00 34.34 749 LEU A C 1
ATOM 5853 O O . LEU A 1 749 ? 20.647 47.168 -10.712 1.00 34.34 749 LEU A O 1
ATOM 5857 N N . ILE A 1 750 ? 20.906 49.130 -11.772 1.00 36.41 750 ILE A N 1
ATOM 5858 C CA . ILE A 1 750 ? 21.620 49.828 -10.684 1.00 36.41 750 ILE A CA 1
ATOM 5859 C C . ILE A 1 750 ? 20.673 50.432 -9.622 1.00 36.41 750 ILE A C 1
ATOM 5861 O O . ILE A 1 750 ? 21.106 50.746 -8.518 1.00 36.41 750 ILE A O 1
ATOM 5865 N N . ASN A 1 751 ? 19.360 50.516 -9.872 1.00 38.34 751 ASN A N 1
ATOM 5866 C CA . ASN A 1 751 ? 18.397 51.115 -8.927 1.00 38.34 751 ASN A CA 1
ATOM 5867 C C . ASN A 1 751 ? 17.744 50.142 -7.920 1.00 38.34 751 ASN A C 1
ATOM 5869 O O . ASN A 1 751 ? 16.741 50.483 -7.292 1.00 38.34 751 ASN A O 1
ATOM 5873 N N . LEU A 1 752 ? 18.306 48.948 -7.707 1.00 33.84 752 LEU A N 1
ATOM 5874 C CA . LEU A 1 752 ? 17.880 48.050 -6.626 1.00 33.84 752 LEU A CA 1
ATOM 5875 C C . LEU A 1 752 ? 18.865 48.132 -5.453 1.00 33.84 752 LEU A C 1
ATOM 5877 O O . LEU A 1 752 ? 19.903 47.476 -5.416 1.00 33.84 752 LEU A O 1
ATOM 5881 N N . SER A 1 753 ? 18.514 48.962 -4.473 1.00 37.06 753 SER A N 1
ATOM 5882 C CA . SER A 1 753 ? 19.264 49.216 -3.244 1.00 37.06 753 SER A CA 1
ATOM 5883 C C . SER A 1 753 ? 19.281 48.001 -2.301 1.00 37.06 753 SER A C 1
ATOM 5885 O O . SER A 1 753 ? 18.524 47.970 -1.337 1.00 37.06 753 SER A O 1
ATOM 5887 N N . TYR A 1 754 ? 20.118 46.995 -2.564 1.00 37.19 754 TYR A N 1
ATOM 5888 C CA . TYR A 1 754 ? 20.423 45.911 -1.610 1.00 37.19 754 TYR A CA 1
ATOM 5889 C C . TYR A 1 754 ? 21.819 45.301 -1.844 1.00 37.19 754 TYR A C 1
ATOM 5891 O O . TYR A 1 754 ? 21.961 44.087 -1.892 1.00 37.19 754 TYR A O 1
ATOM 5899 N N . TRP A 1 755 ? 22.865 46.119 -2.014 1.00 31.17 755 TRP A N 1
ATOM 5900 C CA . TRP A 1 755 ? 24.232 45.608 -2.249 1.00 31.17 755 TRP A CA 1
ATOM 5901 C C . TRP A 1 755 ? 25.360 46.348 -1.498 1.00 31.17 755 TRP A C 1
ATOM 5903 O O . TRP A 1 755 ? 26.528 46.122 -1.791 1.00 31.17 755 TRP A O 1
ATOM 5913 N N . GLU A 1 756 ? 25.064 47.178 -0.489 1.00 33.38 756 GLU A N 1
ATOM 5914 C CA . GLU A 1 756 ? 26.086 48.051 0.134 1.00 33.38 756 GLU A CA 1
ATOM 5915 C C . GLU A 1 756 ? 26.574 47.674 1.550 1.00 33.38 756 GLU A C 1
ATOM 5917 O O . GLU A 1 756 ? 27.221 48.490 2.200 1.00 33.38 756 GLU A O 1
ATOM 5922 N N . THR A 1 757 ? 26.358 46.456 2.062 1.00 37.38 757 THR A N 1
ATOM 5923 C CA . THR A 1 757 ? 26.892 46.097 3.404 1.00 37.38 757 THR A CA 1
ATOM 5924 C C . THR A 1 757 ? 27.551 44.723 3.536 1.00 37.38 757 THR A C 1
ATOM 5926 O O . THR A 1 757 ? 27.630 44.182 4.638 1.00 37.38 757 THR A O 1
ATOM 5929 N N . ALA A 1 758 ? 28.121 44.175 2.460 1.00 36.66 758 ALA A N 1
ATOM 5930 C CA . ALA A 1 758 ? 29.052 43.048 2.567 1.00 36.66 758 ALA A CA 1
ATOM 5931 C C . ALA A 1 758 ? 30.488 43.526 2.299 1.00 36.66 758 ALA A C 1
ATOM 5933 O O . ALA A 1 758 ? 30.813 43.952 1.194 1.00 36.66 758 ALA A O 1
ATOM 5934 N N . ASN A 1 759 ? 31.346 43.479 3.322 1.00 37.84 759 ASN A N 1
ATOM 5935 C CA . ASN A 1 759 ? 32.782 43.699 3.169 1.00 37.84 759 ASN A CA 1
ATOM 5936 C C . ASN A 1 759 ? 33.418 42.400 2.648 1.00 37.84 759 ASN A C 1
ATOM 5938 O O . ASN A 1 759 ? 33.658 41.466 3.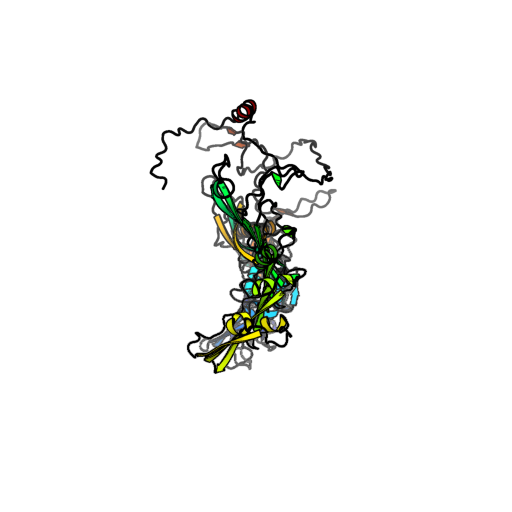410 1.00 37.84 759 ASN A O 1
ATOM 5942 N N . TRP A 1 760 ? 33.624 42.326 1.334 1.00 38.66 760 TRP A N 1
ATOM 5943 C CA . TRP A 1 760 ? 34.113 41.134 0.632 1.00 38.66 760 TRP A CA 1
ATOM 5944 C C . TRP A 1 760 ? 35.614 40.864 0.831 1.00 38.66 760 TRP A C 1
ATOM 5946 O O . TRP A 1 760 ? 36.098 39.806 0.441 1.00 38.66 760 TRP A O 1
ATOM 5956 N N . GLU A 1 761 ? 36.349 41.780 1.466 1.00 33.81 761 GLU A N 1
ATOM 5957 C CA . GLU A 1 761 ? 37.802 41.665 1.655 1.00 33.81 761 GLU A CA 1
ATOM 5958 C C . GLU A 1 761 ? 38.211 40.834 2.887 1.00 33.81 761 GLU A C 1
ATOM 5960 O O . GLU A 1 761 ? 39.399 40.608 3.099 1.00 33.81 761 GLU A O 1
ATOM 5965 N N . SER A 1 762 ? 37.261 40.343 3.695 1.00 38.19 762 SER A N 1
ATOM 5966 C CA . SER A 1 762 ? 37.557 39.549 4.902 1.00 38.19 762 SER A CA 1
ATOM 5967 C C . SER A 1 762 ? 37.146 38.072 4.830 1.00 38.19 762 SER A C 1
ATOM 5969 O O . SER A 1 762 ? 37.055 37.429 5.876 1.00 38.19 762 SER A O 1
ATOM 5971 N N . LEU A 1 763 ? 36.865 37.523 3.643 1.00 36.88 763 LEU A N 1
ATOM 5972 C CA . LEU A 1 763 ? 36.629 36.083 3.484 1.00 36.88 763 LEU A CA 1
ATOM 5973 C C . LEU A 1 763 ? 37.947 35.352 3.194 1.00 36.88 763 LEU A C 1
ATOM 5975 O O . LEU A 1 763 ? 38.556 35.535 2.143 1.00 36.88 763 LEU A O 1
ATOM 5979 N N . ASP A 1 764 ? 38.366 34.524 4.149 1.00 36.81 764 ASP A N 1
ATOM 5980 C CA . ASP A 1 764 ? 39.477 33.582 4.021 1.00 36.81 764 ASP A CA 1
ATOM 5981 C C . ASP A 1 764 ? 39.024 32.367 3.195 1.00 36.81 764 ASP A C 1
ATOM 5983 O O . ASP A 1 764 ? 38.228 31.540 3.645 1.00 36.81 764 ASP A O 1
ATOM 5987 N N . TRP A 1 765 ? 39.487 32.299 1.948 1.00 35.22 765 TRP A N 1
ATOM 5988 C CA . TRP A 1 765 ? 39.060 31.303 0.963 1.00 35.22 765 TRP A CA 1
ATOM 5989 C C . TRP A 1 765 ? 39.711 29.922 1.151 1.00 35.22 765 TRP A C 1
ATOM 5991 O O . TRP A 1 765 ? 39.331 28.983 0.454 1.00 35.22 765 TRP A O 1
ATOM 6001 N N . GLU A 1 766 ? 40.645 29.753 2.096 1.00 32.78 766 GLU A N 1
ATOM 6002 C CA . GLU A 1 766 ? 41.333 28.469 2.320 1.00 32.78 766 GLU A CA 1
ATOM 6003 C C . GLU A 1 766 ? 40.595 27.505 3.267 1.00 32.78 766 GLU A C 1
ATOM 6005 O O . GLU A 1 766 ? 40.988 26.347 3.387 1.00 32.78 766 GLU A O 1
ATOM 6010 N N . THR A 1 767 ? 39.486 27.914 3.895 1.00 35.09 767 THR A N 1
ATOM 6011 C CA . THR A 1 767 ? 38.679 27.031 4.772 1.00 35.09 767 THR A CA 1
ATOM 6012 C C . THR A 1 767 ? 37.400 26.484 4.129 1.00 35.09 767 THR A C 1
ATOM 6014 O O . THR A 1 767 ? 36.557 25.921 4.826 1.00 35.09 767 THR A O 1
ATOM 6017 N N . LEU A 1 768 ? 37.252 26.598 2.804 1.00 32.53 768 LEU A N 1
ATOM 6018 C CA . LEU A 1 768 ? 36.052 26.159 2.077 1.00 32.53 768 LEU A CA 1
ATOM 6019 C C . LEU A 1 768 ? 36.320 25.032 1.057 1.00 32.53 768 LEU A C 1
ATOM 6021 O O . LEU A 1 768 ? 35.747 25.033 -0.035 1.00 32.53 768 LEU A O 1
ATOM 6025 N N . VAL A 1 769 ? 37.176 24.069 1.432 1.00 32.44 769 VAL A N 1
ATOM 6026 C CA . VAL A 1 769 ? 37.361 22.764 0.756 1.00 32.44 769 VAL A CA 1
ATOM 6027 C C . VAL A 1 769 ? 37.037 21.623 1.708 1.00 32.44 769 VAL A C 1
ATOM 6029 O O . VAL A 1 769 ? 37.583 21.629 2.834 1.00 32.44 769 VAL A O 1
#

Radius of gyration: 42.72 Å; chains: 1; bounding box: 84×88×124 Å

pLDDT: mean 75.6, std 22.44, range [23.55, 98.19]

Foldseek 3Di:
DDPDPPLQFFKWKAQLNHTQLQFWFWKKKKWAFDDLLLETKIKIKTKGADGPPDDDQLPCVPDVSLDWFTWMWMWGQAPVGDTDTFFQAIKTFHDWDADPVRRMIMTIIIHLCVSLQQAADPDLCLQVAAAQDWDFLQSSLQSLCVSSPANAEDDDGGGFIARHRADDDGHSSSVSSLSQSLRQKHWYATSVRHIYIDHQCLFFDDFLAEAEPPPFFPDKDAFPPPFAFFQKEKEKEKFKEKEFDDWDWDKDWDKDQPCQQPVPDPDGIDTQKIWTWDWDQDPVQQKIKIKIKMWGADSDDDPPVVVPPDCPPDSDGTFIWIKIKIWHFAPDPFTFTFKIKIKIKTQDALLVVVLCVLVVDDDDDSVVGIWIKMKMWGWDADPVRFTFKIKIWIKTQLSNLCRPAPDPSVPDPDRRRDIATAKIKMWGWDCPDVQKIKIKIWMKGFCCVQPVVVVRPDDDPPPDDDPSVNRRDIDTRDMDMDMDNPCPPGGDRTDTRDDRIDIDMDMDMDMFGWDDPPPDPPDDTGYDYDYRHDFRHWYWYPDDVPDDTDTPPRVVRRNVSRVSSSVVVSLQSNLSSRKMKTKGFDHPSSSVDDASHWYWYQYPVRWIWIFGWTMWMWMRRRNGIMIMTITRTSATWDQPPDDPPDDRDDIGGDGPTDGQPFPPQDFDWDWDWDWDDDDDDDTDIDIDTDGDRDTDRDDDDDDDDPDDDDDDDDDDDDDDDDDDDDDDDDDDDDDDDPPDDDPVVVVVVPPDPDDPPDPPPPDDPPVPD

Secondary structure (DSSP, 8-state):
-----GGG-SEEEEETTEE-TTTEEEEEEEEPPS-TT-B--EEEEEEEE--TT--S---TTT-GGGSTT-EEEEEEE-TTS-EEEEEEEEEEEEEEEEETTTTEEEEEEE-HHHHHTT---S-GGGG---TT--EEHHHHHHHHHHHHT---EEEPPP--EE-S-----S-HHHHHHHHHHHTTEEEEE-TTS-EEEEE---S----SEEEETTTTEEEEEE---SS---SEEEEEEEEEEEEE----EEEEEEEE-GGGT-TT-SSS-EEEEEEEEEEEEEGGGTEEEEEEEEEE-------GGGGTT----S----EEEEEEEEEEE-SSTTPBEEEEEEEEEEE--HHHHHHHHHSTTPPP-GGG-EEEEEEEEEEEE-TTS-EEEEEEEEEEEHHHHHTTSS--GGG-SS---SEEEEEEEEEEEEEEETTEEEEEEEEEEEHHHH-HHHHT-PPPTT--PPPTHHHH-EEEEEEEEEEESSSTTSPPPPPBPPPSEEEEEEEEEEEEEB--TT--TTSPPPEEEEEES-PPPEEE----TT------SHHHHHHHHHHHHHHHHHHHHHHHHT-EEEEEE--GGGGG--TT-EEEEE-TTS-EEEEEEEEEEEEE-SS-EEEEEEEEEEEEEE-----TTS--PPPEEE-S--B-----S---EEEEEE----SSS----EEEEEE--S-----------S-------------------------------S----GGGTTTTTT----SS--GGG--GGG--

Organism: NCBI:txid2038116